Protein AF-A0A9E1FBN4-F1 (afdb_monomer)

Radius of gyration: 45.71 Å; Cα contacts (8 Å, |Δi|>4): 1759; chains: 1; bounding box: 150×82×118 Å

pLDDT: mean 77.73, std 18.01, range [25.03, 98.12]

Foldseek 3Di:
DVVVVVVVVVVVVVVVVVVVVPDDDDDDDDDDDDDDDDQLQVLLVVLLVVLVPDDCVFFAVVLVVQLVVLSVVLDCVVVVPDPPDDDDSVVSNVSSVSSVVSVVSTHGRVDDVLVVLVVLLVVLVPDDPLFFDPQLVVQLVVQSVVLCVVPNSVVVVVCVVVPPDPPCCPPPNVVSSLVSVLSTHGPPKDWAWAADPVFRKIKTDICLWDPNQKDKDKDKDFPPPDDLVPQPAPVSNCQVVFFPGKMKIWMAIAGPVRHGDDTAFKIKMKGAADPVDDLVQKDKAKAFDRRDHDDADDWDADPVRRIIMGMHGGDDCRRGPGRMMIMITRTFAFDDPLPDPDFAKWWWFKFWAAPVANSHGDPCRQFWDRTWMWGDDNQKIKIKTFTDFDQPDPDDTAAWQDKFFAQPDDPPDDTPPPQKDAQAFDADPVLAFDARQVHDCQPFGNHGGMMMGIQDPNQQDPNNFGKMFTDDSVVCVVVVHDSVRGDRPPRIIGIGIGDIDRDGGHVCVVVPHHFHDLSLLNSLLVNLVVDDPQQFDPVLNLQLVLLSVLSVLLSPDPDHDSVNSRVSSVSNVVSVVSTHGDPDFADDQVLLVVLLVVLVVDDCQFFDVVLNVQLVVLSVLSVVQVPPPRGHHVSSVVSSVSNVVSVVSTHTFDQDPDDQQDDDFAKKKFFKFKAALVVPHGDPCRVQWDRIWMWGADPNWIKIKIFGAWDDRSLDIDTWQWKWFFAPPWDADPSRFIDHDIDTWDADDFDADPVRHFDDDPQDDPVRTRGGMTMDTQRCRPPDQWGKMWTADSVSCVSPNPSRIGIITMGTDCSRMDGPVVNDDPDDDHDFFAQWDWDADPPQRKTKTDHTNFDHHPKDKDKDKDLDDDLVVLQCVQCVQWANQKTKIFIFIAHPVGDTDFTSDKMKMWGFAFPPADQVQKWKWAQDPVSHIDTFDFDDDPRTTIGIDRDTGMMMTHRGPYDDDSVVNSVSVVVRPDDDDDDDDDDDDDDPPPVVVVVVPPVPPPPPDDDDDDDDDDDDD

Secondary structure (DSSP, 8-state):
--HHHHHHHHHHHHHHHHHHTT-----------------HHHHHHHHHHHHHT--GGGS-HHHHHHHHHHHHHH--TTGGGSTT----HHHHHHHHHHHHHHHTT---TT--HHHHHHHHHHHHHT--GGGB-HHHHHHHHHHHHHHHHHH-HHHHHHHHTTT--HHHHIIIIIHHHHHHHTT--BTT--EEEEEETTTTEEEEEETTTS-TTPEEEEEEE-TTTS-GGG---HHHHTHHHHEEEEEEEEEEEE-TTSPBPP-SS-EEEEEE--TTS-STT-EEEEEETTTEE---S-EEEETTTTEEEEEE-SSS-TTTSTTEEEEEEEEPPP--GGG-SS-EEEEEEEEEEETTEEEEE-GGGGGEEEEEEEEEETTEEEEEEEE--B-SSTTS-B----EEEPPS--TT----STTEEEEEE-B-TTSPBPPBTTB-TTTT---EEEEEEE--GGGB-TTSSEEEEE--HHHHHTTT--GGG---TT-EEEEEEEEEEEEE-GGGGGGTS----HHHHHHHHHHHHHS-GGGB-HHHHHHHHHHHHHHHHHHHSS---HHHHHHHHHHHHHHHHT--B--SPBPP-HHHHHHHHHHTTS-GGGB-HHHHHHHHHHHHHHHHHHHSTT-BHHHHHHHHHHHHHHHHT--BPP-----TTSPPSEEEEEEEEEE-TTSSSBPGGGGGB-SEEEEEEETTEEEEEEEB--EEETTEEE---EEEEEPTT-EE-TTS-EES-EEEPEEEEE-B-TTSSB---TT--TTSPPEEEEEEE-TTTTSSSEEEEEEE-HHHHHHSTTTTEEEEEEEEEEEEEEE-TT----PPPP-PPPPPEEEE-TTT--EEEE-TTSS-TT-EEEEEEE-SSHHHHHHHHHHTTT-SEEEEEEEEEE-TTS-EE--SS-EEEEEEPPTT--GGGEEEEEEPTTS-EEEE-EEEETTEEEEEESS--EEEEEETT----HHHHHHHHHTTT-------------SHHHHTTTTTSSTTSSSSSS-----------

Solvent-accessible surface area (backbone atoms only — not comparable to full-atom values): 58477 Å² total; per-residue (Å²): 135,72,70,67,60,58,56,53,53,56,63,52,48,63,58,50,59,60,56,67,78,69,72,84,89,88,84,91,84,83,90,82,83,90,87,87,79,82,56,43,60,59,54,24,53,51,51,52,55,56,60,72,66,61,64,64,89,72,27,8,69,70,31,42,53,55,28,49,56,50,49,58,75,64,56,53,78,76,59,64,76,49,101,81,56,84,78,49,66,67,55,27,49,47,47,37,50,51,53,58,54,34,62,71,53,56,40,57,58,88,55,49,71,64,60,54,51,48,52,50,50,52,48,65,73,63,61,63,66,87,55,29,35,73,67,26,43,50,54,23,51,58,51,43,55,53,46,45,72,75,66,29,67,78,55,54,52,62,42,64,78,61,80,64,59,70,62,64,59,50,64,61,47,52,49,52,53,50,59,33,56,55,45,51,40,51,67,84,54,42,83,36,75,46,70,40,89,89,68,55,37,28,40,44,43,30,46,85,38,44,58,85,69,53,42,75,47,78,48,81,36,41,90,89,78,48,73,54,88,79,48,92,27,74,79,66,56,46,38,77,80,53,25,80,43,60,40,39,39,36,32,37,42,22,39,90,85,70,44,78,64,79,62,68,37,56,38,34,38,38,36,60,57,59,87,88,57,58,71,93,59,53,45,80,48,59,34,24,68,91,57,48,85,60,91,78,57,60,74,49,76,40,80,90,79,34,31,37,38,40,36,45,71,51,66,93,49,84,78,40,67,61,39,17,28,43,34,46,30,31,60,58,67,52,51,63,72,82,74,52,92,67,62,16,26,25,44,30,39,45,45,36,13,28,58,93,40,62,91,39,74,27,81,69,32,67,22,49,43,38,74,27,40,34,39,34,56,79,87,50,35,40,38,38,47,36,49,42,71,35,74,88,58,88,96,55,72,36,46,51,38,48,72,37,52,45,72,67,90,65,100,77,81,82,72,61,75,82,51,53,46,64,29,26,46,47,55,46,98,89,62,48,73,30,55,34,75,86,34,47,26,70,87,67,32,32,28,55,34,29,35,38,37,48,56,56,74,73,17,56,45,98,71,48,22,33,37,25,34,40,44,60,43,61,64,40,44,76,67,72,51,53,79,93,71,59,75,48,88,78,37,55,26,19,47,31,38,26,80,75,39,83,75,46,48,58,94,57,36,79,82,76,52,89,65,51,39,74,47,32,40,47,49,56,40,53,41,62,67,69,54,65,68,78,53,30,32,73,65,31,45,48,54,28,52,44,43,34,49,53,42,46,55,46,66,72,33,95,76,70,52,57,67,54,42,46,50,42,43,53,49,38,55,51,29,56,70,57,51,40,72,55,83,66,68,68,40,85,55,68,65,47,56,52,50,50,65,54,59,71,71,60,59,67,87,55,30,34,70,68,33,45,50,52,31,51,53,29,47,52,55,39,48,55,50,68,70,38,90,72,34,38,42,74,60,51,51,55,36,39,52,49,34,50,51,25,62,73,57,53,42,69,47,55,93,56,89,73,51,78,90,71,64,66,70,46,44,29,34,28,38,46,45,32,20,29,58,81,74,76,46,73,26,79,66,35,70,25,41,50,43,70,26,37,38,38,30,56,93,80,43,43,32,42,36,41,38,46,32,48,38,79,55,80,71,40,75,46,51,56,48,48,51,28,36,54,44,86,84,50,47,63,50,100,81,48,46,80,44,69,60,70,45,74,44,48,74,78,44,58,38,59,43,98,88,70,45,75,56,70,58,97,73,48,43,98,88,55,55,34,43,24,30,35,37,44,73,46,72,67,59,73,79,52,75,56,48,58,32,38,37,32,32,40,68,44,28,74,74,33,71,76,52,17,63,43,70,33,27,35,35,66,42,70,73,41,36,43,78,38,86,85,70,70,82,85,73,76,82,72,70,71,67,29,65,57,45,79,48,65,44,85,88,76,57,35,34,40,41,27,56,59,44,21,45,70,76,70,58,41,84,46,76,46,80,52,85,68,55,73,70,39,54,37,46,52,61,54,29,61,90,48,20,41,37,59,49,39,32,40,40,51,30,24,42,84,87,68,48,82,51,78,52,44,39,68,32,39,39,30,41,58,60,58,86,90,61,56,73,92,43,52,48,39,29,39,50,45,98,88,42,50,72,43,81,48,78,61,46,77,56,91,65,23,44,32,32,73,42,61,76,72,51,41,37,33,45,28,31,55,76,34,83,57,50,63,74,54,24,53,54,55,68,68,59,71,82,78,79,92,80,84,85,81,89,82,88,82,94,84,69,80,79,62,62,71,62,61,72,70,68,73,84,78,79,87,86,84,87,84,90,85,85,85,89,87,88,82,91,84,136

Sequence (1021 aa):
MITTKQNWFKRSMAVLLVLIMCLGIVPTSVFAADEQLQNTRDIYLSALNEARNISESDYSKSSYTVFQKRIDEYDRSASMNDDYETLTDYEYSKLTQGIKEAYSLLREPSHTYYQEFAKLIDYCDSINPDNYTDESYTEFSKQYEKLKKRYGLKKADAYVEKDNDVGIYQDLIVNRYYSCLNLLVSKDCKEVIKEDESTGLRLISDSDTISEDTVLTVDKFDSSNWDWQNVQSIYLTNIETVCNQYEYYSFSLLDNEGSRVKFSKSFSVELPVPDYFDIDNLTVSLYKNSCAAGAIGGISVDNEKRVVTVTFPDGSWLYTANGAAILLKNPVSSVDPLTLENDGVYQIQADLTKYTDAAEASMANAALVNEAYLTKNGENIDVYLNFNPIYILADTPAYCGGLWCEKGEIKDGEYFTESKTVFSYYTNEDGSIRDNDIYNGITEINCPKTIKLHLERDSYNDFGGYTLAVSSPTMAAAFDTPFEEMYMDDLLCNLFISKPELIDTIDNADKYLPTYDKSALRYEIDYSKSLDELDYTVESWRNLIDTVDIAQVKYDGDSITTEEITEQIGLVQAARKALVIDDSADGDKAELEKLVAEAEKLNEDDYTKSSYSALQDALTAAKKVLDKEHAKQPRIDTVKEKLQAAIDALVKKPETTLDKDDLSDGKYILSAEMFKIDRSSYSMANNAINHTVWLEVVNGEYYLTVQFKGLAIYNKFGYLSRLSYYNAGYTYSDYGIPQGETTAATVFSTQKDSDGKDVIDQYNDANNLYPELLKIKLVDKASQQYVPLHVFVPIMEAIAEGTGDQDVLMELDWSTLVENKDGKIDKEEQEEQSPAVDITDAATGVKVHADKGVFEEGVKLVVTPIISGADYDLAASALAEVGKKFKLYEIHFEDANGNEVQPNGTVTVSYPIPAGYDAANVVLYRINEDGSKTLIKGAVDGNYYTVITKSFSNYALVEKDSTITDDQNTQNVNNGNSGNSGSPQTGDNRNIMLWFMLALASAGMICVLTFTRKRRVSEGE

Mean predicted aligned error: 20.6 Å

Structure (mmCIF, N/CA/C/O backbone):
data_AF-A0A9E1FBN4-F1
#
_entry.id   AF-A0A9E1FBN4-F1
#
loop_
_atom_site.group_PDB
_atom_site.id
_atom_site.type_symbol
_atom_site.label_atom_id
_atom_site.label_alt_id
_atom_site.label_comp_id
_atom_site.label_asym_id
_atom_site.label_entity_id
_atom_site.label_seq_id
_atom_site.pdbx_PDB_ins_code
_atom_site.Cartn_x
_atom_site.Cartn_y
_atom_site.Cartn_z
_atom_site.occupancy
_atom_site.B_iso_or_equiv
_atom_site.auth_seq_id
_atom_site.auth_comp_id
_atom_site.auth_asym_id
_atom_site.auth_atom_id
_atom_site.pdbx_PDB_model_num
ATOM 1 N N . MET A 1 1 ? 83.472 26.341 -21.588 1.00 40.00 1 MET A N 1
ATOM 2 C CA . MET A 1 1 ? 83.761 25.243 -22.544 1.00 40.00 1 MET A CA 1
ATOM 3 C C . MET A 1 1 ? 83.999 23.866 -21.904 1.00 40.00 1 MET A C 1
ATOM 5 O O . MET A 1 1 ? 84.205 22.921 -22.652 1.00 40.00 1 MET A O 1
ATOM 9 N N . ILE A 1 2 ? 83.898 23.693 -20.574 1.00 31.08 2 ILE A N 1
ATOM 10 C CA . ILE A 1 2 ? 83.968 22.356 -19.933 1.00 31.08 2 ILE A CA 1
ATOM 11 C C . ILE A 1 2 ? 82.591 21.881 -19.409 1.00 31.08 2 ILE A C 1
ATOM 13 O O . ILE A 1 2 ? 82.343 20.685 -19.346 1.00 31.08 2 ILE A O 1
ATOM 17 N N . THR A 1 3 ? 81.625 22.779 -19.188 1.00 35.62 3 THR A N 1
ATOM 18 C CA . THR A 1 3 ? 80.262 22.451 -18.715 1.00 35.62 3 THR A CA 1
ATOM 19 C C . THR A 1 3 ? 79.277 22.002 -19.806 1.00 35.62 3 THR A C 1
ATOM 21 O O . THR A 1 3 ? 78.325 21.287 -19.518 1.00 35.62 3 THR A O 1
ATOM 24 N N . THR A 1 4 ? 79.514 22.327 -21.080 1.00 36.94 4 THR A N 1
ATOM 25 C CA . THR A 1 4 ? 78.590 21.984 -22.183 1.00 36.94 4 THR A CA 1
ATOM 26 C C . THR A 1 4 ? 78.732 20.531 -22.663 1.00 36.94 4 THR A C 1
ATOM 28 O O . THR A 1 4 ? 77.786 19.960 -23.195 1.00 36.94 4 THR A O 1
ATOM 31 N N . LYS A 1 5 ? 79.890 19.890 -22.434 1.00 31.05 5 LYS A N 1
ATOM 32 C CA . LYS A 1 5 ? 80.121 18.483 -22.819 1.00 31.05 5 LYS A CA 1
ATOM 33 C C . LYS A 1 5 ? 79.578 17.469 -21.803 1.00 31.05 5 LYS A C 1
ATOM 35 O O . LYS A 1 5 ? 79.218 16.371 -22.209 1.00 31.05 5 LYS A O 1
ATOM 40 N N . GLN A 1 6 ? 79.463 17.830 -20.521 1.00 29.47 6 GLN A N 1
ATOM 41 C CA . GLN A 1 6 ? 78.899 16.939 -19.493 1.00 29.47 6 GLN A CA 1
ATOM 42 C C . GLN A 1 6 ? 77.369 16.808 -19.587 1.00 29.47 6 GLN A C 1
ATOM 44 O O . GLN A 1 6 ? 76.849 15.713 -19.386 1.00 29.47 6 GLN A O 1
ATOM 49 N N . ASN A 1 7 ? 76.654 17.869 -19.981 1.00 37.09 7 ASN A N 1
ATOM 50 C CA . ASN A 1 7 ? 75.201 17.799 -20.189 1.00 37.09 7 ASN A CA 1
ATOM 51 C C . ASN A 1 7 ? 74.816 17.095 -21.497 1.00 37.09 7 ASN A C 1
ATOM 53 O O . ASN A 1 7 ? 73.801 16.411 -21.529 1.00 37.09 7 ASN A O 1
ATOM 57 N N . TRP A 1 8 ? 75.640 17.174 -22.547 1.00 37.09 8 TRP A N 1
ATOM 58 C CA . TRP A 1 8 ? 75.413 16.398 -23.773 1.00 37.09 8 TRP A CA 1
ATOM 59 C C . TRP A 1 8 ? 75.598 14.888 -23.538 1.00 37.09 8 TRP A C 1
ATOM 61 O O . TRP A 1 8 ? 74.796 14.090 -24.009 1.00 37.09 8 TRP A O 1
ATOM 71 N N . PHE A 1 9 ? 76.578 14.490 -22.714 1.00 30.03 9 PHE A N 1
ATOM 72 C CA . PHE A 1 9 ? 76.788 13.083 -22.348 1.00 30.03 9 PHE A CA 1
ATOM 73 C C . PHE A 1 9 ? 75.665 12.507 -21.467 1.00 30.03 9 PHE A C 1
ATOM 75 O O . PHE A 1 9 ? 75.294 11.355 -21.659 1.00 30.03 9 PHE A O 1
ATOM 82 N N . LYS A 1 10 ? 75.072 13.290 -20.550 1.00 37.47 10 LYS A N 1
ATOM 83 C CA . LYS A 1 10 ? 73.890 12.851 -19.779 1.00 37.47 10 LYS A CA 1
ATOM 84 C C . LYS A 1 10 ? 72.614 12.784 -20.633 1.00 37.47 10 LYS A C 1
ATOM 86 O O . LYS A 1 10 ? 71.846 11.842 -20.478 1.00 37.47 10 LYS A O 1
ATOM 91 N N . ARG A 1 11 ? 72.430 13.724 -21.572 1.00 42.34 11 ARG A N 1
ATOM 92 C CA . ARG A 1 11 ? 71.289 13.766 -22.511 1.00 42.34 11 ARG A CA 1
ATOM 93 C C . ARG A 1 11 ? 71.290 12.606 -23.517 1.00 42.34 11 ARG A C 1
ATOM 95 O O . ARG A 1 11 ? 70.224 12.107 -23.849 1.00 42.34 11 ARG A O 1
ATOM 102 N N . SER A 1 12 ? 72.461 12.135 -23.951 1.00 35.88 12 SER A N 1
ATOM 103 C CA . SER A 1 12 ? 72.562 11.000 -24.884 1.00 35.88 12 SER A CA 1
ATOM 104 C C . SER A 1 12 ? 72.500 9.627 -24.201 1.00 35.88 12 SER A C 1
ATOM 106 O O . SER A 1 12 ? 72.078 8.664 -24.829 1.00 35.88 12 SER A O 1
ATOM 108 N N . MET A 1 13 ? 72.894 9.506 -22.926 1.00 30.92 13 MET A N 1
ATOM 109 C CA . MET A 1 13 ? 72.990 8.205 -22.240 1.00 30.92 13 MET A CA 1
ATOM 110 C C . MET A 1 13 ? 71.640 7.681 -21.719 1.00 30.92 13 MET A C 1
ATOM 112 O O . MET A 1 13 ? 71.440 6.471 -21.713 1.00 30.92 13 MET A O 1
ATOM 116 N N . ALA A 1 14 ? 70.696 8.562 -21.360 1.00 39.25 14 ALA A N 1
ATOM 117 C CA . ALA A 1 14 ? 69.335 8.169 -20.968 1.00 39.25 14 ALA A CA 1
ATOM 118 C C . ALA A 1 14 ? 68.529 7.596 -22.153 1.00 39.25 14 ALA A C 1
ATOM 120 O O . ALA A 1 14 ? 67.847 6.586 -22.016 1.00 39.25 14 ALA A O 1
ATOM 121 N N . VAL A 1 15 ? 68.692 8.175 -23.347 1.00 37.44 15 VAL A N 1
ATOM 122 C CA . VAL A 1 15 ? 68.058 7.692 -24.588 1.00 37.44 15 VAL A CA 1
ATOM 123 C C . VAL A 1 15 ? 68.703 6.385 -25.076 1.00 37.44 15 VAL A C 1
ATOM 125 O O . VAL A 1 15 ? 68.008 5.491 -25.553 1.00 37.44 15 VAL A O 1
ATOM 128 N N . LEU A 1 16 ? 70.023 6.227 -24.904 1.00 31.55 16 LEU A N 1
ATOM 129 C CA . LEU A 1 16 ? 70.750 5.020 -25.318 1.00 31.55 16 LEU A CA 1
ATOM 130 C C . LEU A 1 16 ? 70.475 3.804 -24.410 1.00 31.55 16 LEU A C 1
ATOM 132 O O . LEU A 1 16 ? 70.426 2.682 -24.904 1.00 31.55 16 LEU A O 1
ATOM 136 N N . LEU A 1 17 ? 70.274 4.009 -23.100 1.00 35.00 17 LEU A N 1
ATOM 137 C CA . LEU A 1 17 ? 69.940 2.935 -22.149 1.00 35.00 17 LEU A CA 1
ATOM 138 C C . LEU A 1 17 ? 68.543 2.342 -22.397 1.00 35.00 17 LEU A C 1
ATOM 140 O O . LEU A 1 17 ? 68.365 1.136 -22.253 1.00 35.00 17 LEU A O 1
ATOM 144 N N . VAL A 1 18 ? 67.587 3.156 -22.854 1.00 38.50 18 VAL A N 1
ATOM 145 C CA . VAL A 1 18 ? 66.227 2.708 -23.212 1.00 38.50 18 VAL A CA 1
ATOM 146 C C . VAL A 1 18 ? 66.204 1.958 -24.555 1.00 38.50 18 VAL A C 1
ATOM 148 O O . VAL A 1 18 ? 65.461 0.993 -24.711 1.00 38.50 18 VAL A O 1
ATOM 151 N N . LEU A 1 19 ? 67.070 2.336 -25.502 1.00 32.34 19 LEU A N 1
ATOM 152 C CA . LEU A 1 19 ? 67.219 1.659 -26.799 1.00 32.34 19 LEU A CA 1
ATOM 153 C C . LEU A 1 19 ? 67.850 0.256 -26.692 1.00 32.34 19 LEU A C 1
ATOM 155 O O . LEU A 1 19 ? 67.518 -0.622 -27.484 1.00 32.34 19 LEU A O 1
ATOM 159 N N . ILE A 1 20 ? 68.724 0.017 -25.705 1.00 36.09 20 ILE A N 1
ATOM 160 C CA . ILE A 1 20 ? 69.393 -1.286 -25.503 1.00 36.09 20 ILE A CA 1
ATOM 161 C C . ILE A 1 20 ? 68.454 -2.336 -24.884 1.00 36.09 20 ILE A C 1
ATOM 163 O O . ILE A 1 20 ? 68.635 -3.525 -25.129 1.00 36.09 20 ILE A O 1
ATOM 167 N N . MET A 1 21 ? 67.414 -1.930 -24.149 1.00 37.97 21 MET A N 1
ATOM 168 C CA . MET A 1 21 ? 66.428 -2.864 -23.584 1.00 37.97 21 MET A CA 1
ATOM 169 C C . MET A 1 21 ? 65.420 -3.415 -24.616 1.00 37.97 21 MET A C 1
ATOM 171 O O . MET A 1 21 ? 64.690 -4.343 -24.288 1.00 37.97 21 MET A O 1
ATOM 175 N N . CYS A 1 22 ? 65.385 -2.899 -25.857 1.00 35.03 22 CYS A N 1
ATOM 176 C CA . CYS A 1 22 ? 64.299 -3.175 -26.815 1.00 35.03 22 CYS A CA 1
ATOM 177 C C . CYS A 1 22 ? 64.677 -3.967 -28.094 1.00 35.03 22 CYS A C 1
ATOM 179 O O . CYS A 1 22 ? 63.797 -4.205 -28.915 1.00 35.03 22 CYS A O 1
ATOM 181 N N . LEU A 1 23 ? 65.928 -4.403 -28.314 1.00 27.08 23 LEU A N 1
ATOM 182 C CA . LEU A 1 23 ? 66.337 -5.073 -29.573 1.00 27.08 23 LEU A CA 1
ATOM 183 C C . LEU A 1 23 ? 66.668 -6.586 -29.417 1.00 27.08 23 LEU A C 1
ATOM 185 O O . LEU A 1 23 ? 67.840 -6.930 -29.324 1.00 27.08 23 LEU A O 1
ATOM 189 N N . GLY A 1 24 ? 65.627 -7.449 -29.453 1.00 36.09 24 GLY A N 1
ATOM 190 C CA . GLY A 1 24 ? 65.543 -8.866 -29.939 1.00 36.09 24 GLY A CA 1
ATOM 191 C C . GLY A 1 24 ? 66.442 -9.975 -29.327 1.00 36.09 24 GLY A C 1
ATOM 192 O O . GLY A 1 24 ? 67.641 -9.792 -29.184 1.00 36.09 24 GLY A O 1
ATOM 193 N N . ILE A 1 25 ? 65.985 -11.209 -29.028 1.00 27.86 25 ILE A N 1
ATOM 194 C CA . ILE A 1 25 ? 65.642 -12.324 -29.959 1.00 27.86 25 ILE A CA 1
ATOM 195 C C . ILE A 1 25 ? 65.069 -13.524 -29.139 1.00 27.86 25 ILE A C 1
ATOM 197 O O . ILE A 1 25 ? 65.624 -13.855 -28.093 1.00 27.86 25 ILE A O 1
ATOM 201 N N . VAL A 1 26 ? 64.029 -14.226 -29.627 1.00 33.53 26 VAL A N 1
ATOM 202 C CA . VAL A 1 26 ? 63.443 -15.480 -29.054 1.00 33.53 26 VAL A CA 1
ATOM 203 C C . VAL A 1 26 ? 63.843 -16.700 -29.924 1.00 33.53 26 VAL A C 1
ATOM 205 O O . VAL A 1 26 ? 64.048 -16.512 -31.126 1.00 33.53 26 VAL A O 1
ATOM 208 N N . PRO A 1 27 ? 63.986 -17.941 -29.385 1.00 35.69 27 PRO A N 1
ATOM 209 C CA . PRO A 1 27 ? 62.905 -18.928 -29.578 1.00 35.69 27 PRO A CA 1
ATOM 210 C C . PRO A 1 27 ? 62.631 -19.890 -28.388 1.00 35.69 27 PRO A C 1
ATOM 212 O O . PRO A 1 27 ? 63.539 -20.464 -27.795 1.00 35.69 27 PRO A O 1
ATOM 215 N N . THR A 1 28 ? 61.333 -20.064 -28.105 1.00 36.88 28 THR A N 1
ATOM 216 C CA . THR A 1 28 ? 60.580 -21.209 -27.528 1.00 36.88 28 THR A CA 1
ATOM 217 C C . THR A 1 28 ? 61.313 -22.326 -26.756 1.00 36.88 28 THR A C 1
ATOM 219 O O . THR A 1 28 ? 62.040 -23.101 -27.371 1.00 36.88 28 THR A O 1
ATOM 222 N N . SER A 1 29 ? 60.952 -22.546 -25.476 1.00 28.44 29 SER A N 1
ATOM 223 C CA . SER A 1 29 ? 60.206 -23.738 -24.987 1.00 28.44 29 SER A CA 1
ATOM 224 C C . SER A 1 29 ? 60.313 -23.950 -23.455 1.00 28.44 29 SER A C 1
ATOM 226 O O . SER A 1 29 ? 61.419 -24.037 -22.937 1.00 28.44 29 SER A O 1
ATOM 228 N N . VAL A 1 30 ? 59.153 -24.173 -22.812 1.00 25.03 30 VAL A N 1
ATOM 229 C CA . VAL A 1 30 ? 58.900 -24.892 -21.534 1.00 25.03 30 VAL A CA 1
ATOM 230 C C . VAL A 1 30 ? 59.286 -24.208 -20.201 1.00 25.03 30 VAL A C 1
ATOM 232 O O . VAL A 1 30 ? 60.434 -23.882 -19.935 1.00 25.03 30 VAL A O 1
ATOM 235 N N . PHE A 1 31 ? 58.261 -24.065 -19.351 1.00 33.91 31 PHE A N 1
ATOM 236 C CA . PHE A 1 31 ? 58.204 -23.533 -17.981 1.00 33.91 31 PHE A CA 1
ATOM 237 C C . PHE A 1 31 ? 59.369 -23.892 -17.032 1.00 33.91 31 PHE A C 1
ATOM 239 O O . PHE A 1 31 ? 59.666 -25.073 -16.865 1.00 33.91 31 PHE A O 1
ATOM 246 N N . ALA A 1 32 ? 59.876 -22.893 -16.285 1.00 25.20 32 ALA A N 1
ATOM 247 C CA . ALA A 1 32 ? 60.088 -22.946 -14.825 1.00 25.20 32 ALA A CA 1
ATOM 248 C C . ALA A 1 32 ? 60.476 -21.563 -14.232 1.00 25.20 32 ALA A C 1
ATOM 250 O O . ALA A 1 32 ? 61.416 -20.930 -14.695 1.00 25.20 32 ALA A O 1
ATOM 251 N N . ALA A 1 33 ? 59.702 -21.164 -13.217 1.00 28.00 33 ALA A N 1
ATOM 252 C CA . ALA A 1 33 ? 59.836 -20.158 -12.148 1.00 28.00 33 ALA A CA 1
ATOM 253 C C . ALA A 1 33 ? 61.078 -19.231 -11.998 1.00 28.00 33 ALA A C 1
ATOM 255 O O . ALA A 1 33 ? 62.214 -19.693 -11.987 1.00 28.00 33 ALA A O 1
ATOM 256 N N . ASP A 1 34 ? 60.746 -17.959 -11.705 1.00 30.33 34 ASP A N 1
ATOM 257 C CA . ASP A 1 34 ? 61.416 -16.916 -10.888 1.00 30.33 34 ASP A CA 1
ATOM 258 C C . ASP A 1 34 ? 62.878 -16.509 -11.169 1.00 30.33 34 ASP A C 1
ATOM 260 O O . ASP A 1 34 ? 63.817 -17.221 -10.827 1.00 30.33 34 ASP A O 1
ATOM 264 N N . GLU A 1 35 ? 63.095 -15.295 -11.706 1.00 33.78 35 GLU A N 1
ATOM 265 C CA . GLU A 1 35 ? 63.312 -14.048 -10.928 1.00 33.78 35 GLU A CA 1
ATOM 266 C C . GLU A 1 35 ? 63.755 -12.892 -11.877 1.00 33.78 35 GLU A C 1
ATOM 268 O O . GLU A 1 35 ? 64.627 -13.071 -12.726 1.00 33.78 35 GLU A O 1
ATOM 273 N N . GLN A 1 36 ? 63.168 -11.697 -11.695 1.00 33.53 36 GLN A N 1
ATOM 274 C CA . GLN A 1 36 ? 63.365 -10.406 -12.407 1.00 33.53 36 GLN A CA 1
ATOM 275 C C . GLN A 1 36 ? 62.585 -10.134 -13.713 1.00 33.53 36 GLN A C 1
ATOM 277 O O . GLN A 1 36 ? 63.159 -9.891 -14.773 1.00 33.53 36 GLN A O 1
ATOM 282 N N . LEU A 1 37 ? 61.261 -9.998 -13.596 1.00 35.72 37 LEU A N 1
ATOM 283 C CA . LEU A 1 37 ? 60.488 -9.043 -14.400 1.00 35.72 37 LEU A CA 1
ATOM 284 C C . LEU A 1 37 ? 60.196 -7.829 -13.511 1.00 35.72 37 LEU A C 1
ATOM 286 O O . LEU A 1 37 ? 59.534 -7.943 -12.484 1.00 35.72 37 LEU A O 1
ATOM 290 N N . GLN A 1 38 ? 60.758 -6.676 -13.858 1.00 49.59 38 GLN A N 1
ATOM 291 C CA . GLN A 1 38 ? 60.494 -5.409 -13.177 1.00 49.59 38 GLN A CA 1
ATOM 292 C C . GLN A 1 38 ? 59.001 -5.076 -13.357 1.00 49.59 38 GLN A C 1
ATOM 294 O O . GLN A 1 38 ? 58.538 -5.008 -14.493 1.00 49.59 38 GLN A O 1
ATOM 299 N N . ASN A 1 39 ? 58.247 -4.924 -12.264 1.00 68.12 39 ASN A N 1
ATOM 300 C CA . ASN A 1 39 ? 56.804 -4.680 -12.314 1.00 68.12 39 ASN A CA 1
ATOM 301 C C . ASN A 1 39 ? 56.515 -3.404 -13.134 1.00 68.12 39 ASN A C 1
ATOM 303 O O . ASN A 1 39 ? 57.080 -2.341 -12.873 1.00 68.12 39 ASN A O 1
ATOM 307 N N . THR A 1 40 ? 55.650 -3.503 -14.140 1.00 68.06 40 THR A N 1
ATOM 308 C CA . THR A 1 40 ? 55.196 -2.429 -15.047 1.00 68.06 40 THR A CA 1
ATOM 309 C C . THR A 1 40 ? 54.689 -1.195 -14.295 1.00 68.06 40 THR A C 1
ATOM 311 O O . THR A 1 40 ? 54.919 -0.065 -14.735 1.00 68.06 40 THR A O 1
ATOM 314 N N . ARG A 1 41 ? 54.107 -1.393 -13.106 1.00 77.12 41 ARG A N 1
ATOM 315 C CA . ARG A 1 41 ? 53.746 -0.329 -12.159 1.00 77.12 41 ARG A CA 1
ATOM 316 C C . ARG A 1 41 ? 54.955 0.469 -11.670 1.00 77.12 41 ARG A C 1
ATOM 318 O O . ARG A 1 41 ? 54.905 1.697 -11.645 1.00 77.12 41 ARG A O 1
ATOM 325 N N . ASP A 1 42 ? 56.041 -0.202 -11.298 1.00 75.94 42 ASP A N 1
ATOM 326 C CA . ASP A 1 42 ? 57.250 0.451 -10.779 1.00 75.94 42 ASP A CA 1
ATOM 327 C C . ASP A 1 42 ? 57.942 1.275 -11.870 1.00 75.94 42 ASP A C 1
ATOM 329 O O . ASP A 1 42 ? 58.470 2.356 -11.605 1.00 75.94 42 ASP A O 1
ATOM 333 N N . ILE A 1 43 ? 57.885 0.799 -13.117 1.00 76.25 43 ILE A N 1
ATOM 334 C CA . ILE A 1 43 ? 58.390 1.524 -14.289 1.00 76.25 43 ILE A CA 1
ATOM 335 C C . ILE A 1 43 ? 57.581 2.811 -14.510 1.00 76.25 43 ILE A C 1
ATOM 337 O O . ILE A 1 43 ? 58.173 3.880 -14.684 1.00 76.25 43 ILE A O 1
ATOM 341 N N . TYR A 1 44 ? 56.248 2.730 -14.450 1.00 82.94 44 TYR A N 1
ATOM 342 C CA . TYR A 1 44 ? 55.362 3.895 -14.527 1.00 82.94 44 TYR A CA 1
ATOM 343 C C . TYR A 1 44 ? 55.643 4.904 -13.406 1.00 82.94 44 TYR A C 1
ATOM 345 O O . TYR A 1 44 ? 55.883 6.080 -13.686 1.00 82.94 44 TYR A O 1
ATOM 353 N N . LEU A 1 45 ? 55.676 4.453 -12.148 1.00 81.75 45 LEU A N 1
ATOM 354 C CA . LEU A 1 45 ? 55.908 5.322 -10.989 1.00 81.75 45 LEU A CA 1
ATOM 355 C C . LEU A 1 45 ? 57.289 5.989 -11.046 1.00 81.75 45 LEU A C 1
ATOM 357 O O . LEU A 1 45 ? 57.426 7.163 -10.698 1.00 81.75 45 LEU A O 1
ATOM 361 N N . SER A 1 46 ? 58.308 5.270 -11.528 1.00 81.31 46 SER A N 1
ATOM 362 C CA . SER A 1 46 ? 59.641 5.829 -11.758 1.00 81.31 46 SER A CA 1
ATOM 363 C C . SER A 1 46 ? 59.621 6.913 -12.837 1.00 81.31 46 SER A C 1
ATOM 365 O O . SER A 1 46 ? 60.193 7.983 -12.629 1.00 81.31 46 SER A O 1
ATOM 367 N N . ALA A 1 47 ? 58.951 6.669 -13.967 1.00 80.81 47 ALA A N 1
ATOM 368 C CA . ALA A 1 47 ? 58.831 7.643 -15.050 1.00 80.81 47 ALA A CA 1
ATOM 369 C C . ALA A 1 47 ? 58.047 8.895 -14.617 1.00 80.81 47 ALA A C 1
ATOM 371 O O . ALA A 1 47 ? 58.448 10.014 -14.935 1.00 80.81 47 ALA A O 1
ATOM 372 N N . LEU A 1 48 ? 56.968 8.728 -13.845 1.00 84.00 48 LEU A N 1
ATOM 373 C CA . LEU A 1 48 ? 56.164 9.835 -13.322 1.00 84.00 48 LEU A CA 1
ATOM 374 C C . LEU A 1 48 ? 56.962 10.694 -12.333 1.00 84.00 48 LEU A C 1
ATOM 376 O O . LEU A 1 48 ? 56.937 11.924 -12.405 1.00 84.00 48 LEU A O 1
ATOM 380 N N . ASN A 1 49 ? 57.713 10.059 -11.431 1.00 83.50 49 ASN A N 1
ATOM 381 C CA . ASN A 1 49 ? 58.577 10.778 -10.498 1.00 83.50 49 ASN A CA 1
ATOM 382 C C . ASN A 1 49 ? 59.721 11.509 -11.204 1.00 83.50 49 ASN A C 1
ATOM 384 O O . ASN A 1 49 ? 60.079 12.613 -10.797 1.00 83.50 49 ASN A O 1
ATOM 388 N N . GLU A 1 50 ? 60.301 10.935 -12.258 1.00 84.44 50 GLU A N 1
ATOM 389 C CA . GLU A 1 50 ? 61.298 11.640 -13.065 1.00 84.44 50 GLU A CA 1
ATOM 390 C C . GLU A 1 50 ? 60.682 12.868 -13.755 1.00 84.44 50 GLU A C 1
ATOM 392 O O . GLU A 1 50 ? 61.296 13.937 -13.771 1.00 84.44 50 GLU A O 1
ATOM 397 N N . ALA A 1 51 ? 59.445 12.750 -14.251 1.00 84.50 51 ALA A N 1
ATOM 398 C CA . ALA A 1 51 ? 58.738 13.825 -14.945 1.00 84.50 51 ALA A CA 1
ATOM 399 C C . ALA A 1 51 ? 58.386 14.996 -14.020 1.00 84.50 51 ALA A C 1
ATOM 401 O O . ALA A 1 51 ? 58.609 16.154 -14.377 1.00 84.50 51 ALA A O 1
ATOM 402 N N . ARG A 1 52 ? 57.922 14.703 -12.800 1.00 84.12 52 ARG A N 1
ATOM 403 C CA . ARG A 1 52 ? 57.617 15.706 -11.762 1.00 84.12 52 ARG A CA 1
ATOM 404 C C . ARG A 1 52 ? 58.843 16.494 -11.286 1.00 84.12 52 ARG A C 1
ATOM 406 O O . ARG A 1 52 ? 58.694 17.596 -10.771 1.00 84.12 52 ARG A O 1
ATOM 413 N N . ASN A 1 53 ? 60.048 15.946 -11.449 1.00 83.56 53 ASN A N 1
ATOM 414 C CA . ASN A 1 53 ? 61.297 16.565 -10.992 1.00 83.56 53 ASN A CA 1
ATOM 415 C C . ASN A 1 53 ? 61.982 17.454 -12.047 1.00 83.56 53 ASN A C 1
ATOM 417 O O . ASN A 1 53 ? 63.084 17.957 -11.809 1.00 83.56 53 ASN A O 1
ATOM 421 N N . ILE A 1 54 ? 61.368 17.656 -13.214 1.00 85.19 54 ILE A N 1
ATOM 422 C CA . ILE A 1 54 ? 61.896 18.568 -14.232 1.00 85.19 54 ILE A CA 1
ATOM 423 C C . ILE A 1 54 ? 61.718 20.024 -13.783 1.00 85.19 54 ILE A C 1
ATOM 425 O O . ILE A 1 54 ? 60.650 20.411 -13.328 1.00 85.19 54 ILE A O 1
ATOM 429 N N . SER A 1 55 ? 62.755 20.850 -13.956 1.00 80.56 55 SER A N 1
ATOM 430 C CA . SER A 1 55 ? 62.699 22.283 -13.643 1.00 80.56 55 SER A CA 1
ATOM 431 C C . SER A 1 55 ? 62.123 23.102 -14.801 1.00 80.56 55 SER A C 1
ATOM 433 O O . SER A 1 55 ? 62.643 23.043 -15.918 1.00 80.56 55 SER A O 1
ATOM 435 N N . GLU A 1 56 ? 61.127 23.947 -14.513 1.00 81.62 56 GLU A N 1
ATOM 436 C CA . GLU A 1 56 ? 60.557 24.924 -15.459 1.00 81.62 56 GLU A CA 1
ATOM 437 C C . GLU A 1 56 ? 61.632 25.799 -16.118 1.00 81.62 56 GLU A C 1
ATOM 439 O O . GLU A 1 56 ? 61.573 26.077 -17.313 1.00 81.62 56 GLU A O 1
ATOM 444 N N . SER A 1 57 ? 62.655 26.195 -15.353 1.00 81.00 57 SER A N 1
ATOM 445 C CA . SER A 1 57 ? 63.705 27.127 -15.789 1.00 81.00 57 SER A CA 1
ATOM 446 C C . SER A 1 57 ? 64.520 26.661 -16.998 1.00 81.00 57 SER A C 1
ATOM 448 O O . SER A 1 57 ? 65.195 27.474 -17.630 1.00 81.00 57 SER A O 1
ATOM 450 N N . ASP A 1 58 ? 64.509 25.359 -17.285 1.00 81.06 58 ASP A N 1
ATOM 451 C CA . ASP A 1 58 ? 65.317 24.748 -18.341 1.00 81.06 58 ASP A CA 1
ATOM 452 C C . ASP A 1 58 ? 64.604 24.730 -19.704 1.00 81.06 58 ASP A C 1
ATOM 454 O O . ASP A 1 58 ? 65.231 24.397 -20.717 1.00 81.06 58 ASP A O 1
ATOM 458 N N . TYR A 1 59 ? 63.325 25.123 -19.748 1.00 81.81 59 TYR A N 1
ATOM 459 C CA . TYR A 1 59 ? 62.459 25.033 -20.925 1.00 81.81 59 TYR A CA 1
ATOM 460 C C . TYR A 1 59 ? 61.640 26.311 -21.133 1.00 81.81 59 TYR A C 1
ATOM 462 O O . TYR A 1 59 ? 61.617 27.207 -20.290 1.00 81.81 59 TYR A O 1
ATOM 470 N N . SER A 1 60 ? 60.983 26.445 -22.289 1.00 77.50 60 SER A N 1
ATOM 471 C CA . SER A 1 60 ? 60.082 27.583 -22.494 1.00 77.50 60 SER A CA 1
ATOM 472 C C . SER A 1 60 ? 58.811 27.437 -21.656 1.00 77.50 60 SER A C 1
ATOM 474 O O . SER A 1 60 ? 58.216 26.358 -21.634 1.00 77.50 60 SER A O 1
ATOM 476 N N . LYS A 1 61 ? 58.359 28.538 -21.032 1.00 74.81 61 LYS A N 1
ATOM 477 C CA . LYS A 1 61 ? 57.167 28.594 -20.160 1.00 74.81 61 LYS A CA 1
ATOM 478 C C . LYS A 1 61 ? 55.967 27.869 -20.783 1.00 74.81 61 LYS A C 1
ATOM 480 O O . LYS A 1 61 ? 55.383 27.000 -20.158 1.00 74.81 61 LYS A O 1
ATOM 485 N N . SER A 1 62 ? 55.669 28.134 -22.058 1.00 65.50 62 SER A N 1
ATOM 486 C CA . SER A 1 62 ? 54.541 27.513 -22.767 1.00 65.50 62 SER A CA 1
ATOM 487 C C . SER A 1 62 ? 54.702 26.006 -23.000 1.00 65.50 62 SER A C 1
ATOM 489 O O . SER A 1 62 ? 53.748 25.259 -22.808 1.00 65.50 62 SER A O 1
ATOM 491 N N . SER A 1 63 ? 55.892 25.535 -23.400 1.00 68.69 63 SER A N 1
ATOM 492 C CA . SER A 1 63 ? 56.126 24.094 -23.602 1.00 68.69 63 SER A CA 1
ATOM 493 C C . SER A 1 63 ? 56.108 23.325 -22.281 1.00 68.69 63 SER A C 1
ATOM 495 O O . SER A 1 63 ? 55.610 22.203 -22.225 1.00 68.69 63 SER A O 1
ATOM 497 N N . TYR A 1 64 ? 56.585 23.963 -21.210 1.00 79.56 64 TYR A N 1
ATOM 498 C CA . TYR A 1 64 ? 56.565 23.414 -19.866 1.00 79.56 64 TYR A CA 1
ATOM 499 C C . TYR A 1 64 ? 55.145 23.357 -19.283 1.00 79.56 64 TYR A C 1
ATOM 501 O O . TYR A 1 64 ? 54.777 22.337 -18.713 1.00 79.56 64 TYR A O 1
ATOM 509 N N . THR A 1 65 ? 54.303 24.375 -19.501 1.00 76.00 65 THR A N 1
ATOM 510 C CA . THR A 1 65 ? 52.884 24.344 -19.093 1.00 76.00 65 THR A CA 1
ATOM 511 C C . THR A 1 65 ? 52.118 23.195 -19.758 1.00 76.00 65 THR A C 1
ATOM 513 O O . THR A 1 65 ? 51.376 22.480 -19.089 1.00 76.00 65 THR A O 1
ATOM 516 N N . VAL A 1 66 ? 52.316 22.972 -21.063 1.00 67.38 66 VAL A N 1
ATOM 517 C CA . VAL A 1 66 ? 51.681 21.849 -21.781 1.00 67.38 66 VAL A CA 1
ATOM 518 C C . VAL A 1 66 ? 52.216 20.506 -21.287 1.00 67.38 66 VAL A C 1
ATOM 520 O O . VAL A 1 66 ? 51.441 19.570 -21.100 1.00 67.38 66 VAL A O 1
ATOM 523 N N . PHE A 1 67 ? 53.527 20.413 -21.048 1.00 78.56 67 PHE A N 1
ATOM 524 C CA . PHE A 1 67 ? 54.147 19.237 -20.446 1.00 78.56 67 PHE A CA 1
ATOM 525 C C . PHE A 1 67 ? 53.529 18.920 -19.078 1.00 78.56 67 PHE A C 1
ATOM 527 O O . PHE A 1 67 ? 53.067 17.801 -18.886 1.00 78.56 67 PHE A O 1
ATOM 534 N N . GLN A 1 68 ? 53.440 19.896 -18.169 1.00 81.12 68 GLN A N 1
ATOM 535 C CA . GLN A 1 68 ? 52.861 19.701 -16.836 1.00 81.12 68 GLN A CA 1
ATOM 536 C C . GLN A 1 68 ? 51.407 19.241 -16.896 1.00 81.12 68 GLN A C 1
ATOM 538 O O . GLN A 1 68 ? 51.077 18.240 -16.274 1.00 81.12 68 GLN A O 1
ATOM 543 N N . LYS A 1 69 ? 50.574 19.873 -17.732 1.00 75.06 69 LYS A N 1
ATOM 544 C CA . LYS A 1 69 ? 49.178 19.451 -17.913 1.00 75.06 69 LYS A CA 1
ATOM 545 C C . LYS A 1 69 ? 49.063 17.980 -18.340 1.00 75.06 69 LYS A C 1
ATOM 547 O O . LYS A 1 69 ? 48.202 17.263 -17.847 1.00 75.06 69 LYS A O 1
ATOM 552 N N . ARG A 1 70 ? 49.946 17.509 -19.231 1.00 70.56 70 ARG A N 1
ATOM 553 C CA . ARG A 1 70 ? 50.001 16.090 -19.631 1.00 70.56 70 ARG A CA 1
ATOM 554 C C . ARG A 1 70 ? 50.470 15.183 -18.499 1.00 70.56 70 ARG A C 1
ATOM 556 O O . ARG A 1 70 ? 49.968 14.075 -18.379 1.00 70.56 70 ARG A O 1
ATOM 563 N N . ILE A 1 71 ? 51.425 15.625 -17.685 1.00 82.50 71 ILE A N 1
ATOM 564 C CA . ILE A 1 71 ? 51.869 14.857 -16.518 1.00 82.50 71 ILE A CA 1
ATOM 565 C C . ILE A 1 71 ? 50.741 14.728 -15.489 1.00 82.50 71 ILE A C 1
ATOM 567 O O . ILE A 1 71 ? 50.545 13.628 -14.984 1.00 82.50 71 ILE A O 1
ATOM 571 N N . ASP A 1 72 ? 49.958 15.784 -15.262 1.00 75.94 72 ASP A N 1
ATOM 572 C CA . ASP A 1 72 ? 48.789 15.754 -14.375 1.00 75.94 72 ASP A CA 1
ATOM 573 C C . ASP A 1 72 ? 47.701 14.789 -14.892 1.00 75.94 72 ASP A C 1
ATOM 575 O O . ASP A 1 72 ? 47.112 14.047 -14.115 1.00 75.94 72 ASP A O 1
ATOM 579 N N . GLU A 1 73 ? 47.473 14.718 -16.212 1.00 69.56 73 GLU A N 1
ATOM 580 C CA . GLU A 1 73 ? 46.548 13.747 -16.839 1.00 69.56 73 GLU A CA 1
ATOM 581 C C . GLU A 1 73 ? 46.978 12.278 -16.633 1.00 69.56 73 GLU A C 1
ATOM 583 O O . GLU A 1 73 ? 46.138 11.374 -16.585 1.00 69.56 73 GLU A O 1
ATOM 588 N N . TYR A 1 74 ? 48.286 12.024 -16.536 1.00 74.31 74 TYR A N 1
ATOM 589 C CA . TYR A 1 74 ? 48.857 10.683 -16.363 1.00 74.31 74 TYR A CA 1
ATOM 590 C C . TYR A 1 74 ? 49.187 10.346 -14.908 1.00 74.31 74 TYR A C 1
ATOM 592 O O . TYR A 1 74 ? 49.646 9.237 -14.625 1.00 74.31 74 TYR A O 1
ATOM 600 N N . ASP A 1 75 ? 48.957 11.272 -13.986 1.00 79.12 75 ASP A N 1
ATOM 601 C CA . ASP A 1 75 ? 49.141 11.091 -12.560 1.00 79.12 75 ASP A CA 1
ATOM 602 C C . ASP A 1 75 ? 47.895 10.463 -11.930 1.00 79.12 75 ASP A C 1
ATOM 604 O O . ASP A 1 75 ? 46.891 11.120 -11.668 1.00 79.12 75 ASP A O 1
ATOM 608 N N . ARG A 1 76 ? 47.965 9.156 -11.670 1.00 69.06 76 ARG A N 1
ATOM 609 C CA . ARG A 1 76 ? 46.883 8.389 -11.039 1.00 69.06 76 ARG A CA 1
ATOM 610 C C . ARG A 1 76 ? 47.085 8.202 -9.540 1.00 69.06 76 ARG A C 1
ATOM 612 O O . ARG A 1 76 ? 46.352 7.454 -8.909 1.00 69.06 76 ARG A O 1
ATOM 619 N N . SER A 1 77 ? 48.054 8.889 -8.933 1.00 64.56 77 SER A N 1
ATOM 620 C CA . SER A 1 77 ? 48.438 8.622 -7.540 1.00 64.56 77 SER A CA 1
ATOM 621 C C . SER A 1 77 ? 47.315 8.830 -6.511 1.00 64.56 77 SER A C 1
ATOM 623 O O . SER A 1 77 ? 47.370 8.213 -5.451 1.00 64.56 77 SER A O 1
ATOM 625 N N . ALA A 1 78 ? 46.284 9.624 -6.829 1.00 53.06 78 ALA A N 1
ATOM 626 C CA . ALA A 1 78 ? 45.087 9.782 -6.000 1.00 53.06 78 ALA A CA 1
ATOM 627 C C . ALA A 1 78 ? 44.051 8.651 -6.171 1.00 53.06 78 ALA A C 1
ATOM 629 O O . ALA A 1 78 ? 43.422 8.281 -5.188 1.00 53.06 78 ALA A O 1
ATOM 630 N N . SER A 1 79 ? 43.901 8.075 -7.373 1.00 53.09 79 SER A N 1
ATOM 631 C CA . SER A 1 79 ? 42.927 7.005 -7.663 1.00 53.09 79 SER A CA 1
ATOM 632 C C . SER A 1 79 ? 43.449 5.597 -7.351 1.00 53.09 79 SER A C 1
ATOM 634 O O . SER A 1 79 ? 42.689 4.642 -7.323 1.00 53.09 79 SER A O 1
ATOM 636 N N . MET A 1 80 ? 44.751 5.456 -7.088 1.00 50.44 80 MET A N 1
ATOM 637 C CA . MET A 1 80 ? 45.398 4.179 -6.750 1.00 50.44 80 MET A CA 1
ATOM 638 C C . MET A 1 80 ? 45.300 3.788 -5.262 1.00 50.44 80 MET A C 1
ATOM 640 O O . MET A 1 80 ? 45.833 2.743 -4.888 1.00 50.44 80 MET A O 1
ATOM 644 N N . ASN A 1 81 ? 44.706 4.638 -4.414 1.00 46.41 81 ASN A N 1
ATOM 645 C CA . ASN A 1 81 ? 44.519 4.399 -2.974 1.00 46.41 81 ASN A CA 1
ATOM 646 C C . ASN A 1 81 ? 43.091 3.961 -2.604 1.00 46.41 81 ASN A C 1
ATOM 648 O O . ASN A 1 81 ? 42.879 3.589 -1.452 1.00 46.41 81 ASN A O 1
ATOM 652 N N . ASP A 1 82 ? 42.153 3.987 -3.553 1.00 39.66 82 ASP A N 1
ATOM 653 C CA . ASP A 1 82 ? 40.808 3.443 -3.379 1.00 39.66 82 ASP A CA 1
ATOM 654 C C . ASP A 1 82 ? 40.773 2.032 -3.985 1.00 39.66 82 ASP A C 1
ATOM 656 O O . ASP A 1 82 ? 41.211 1.827 -5.118 1.00 39.66 82 ASP A O 1
ATOM 660 N N . ASP A 1 83 ? 40.276 1.051 -3.227 1.00 39.34 83 ASP A N 1
ATOM 661 C CA . ASP A 1 83 ? 40.343 -0.402 -3.494 1.00 39.34 83 ASP A CA 1
ATOM 662 C C . ASP A 1 83 ? 39.655 -0.887 -4.801 1.00 39.34 83 ASP A C 1
ATOM 664 O O . ASP A 1 83 ? 39.534 -2.091 -5.028 1.00 39.34 83 ASP A O 1
ATOM 668 N N . TYR A 1 84 ? 39.223 0.013 -5.691 1.00 34.69 84 TYR A N 1
ATOM 669 C CA . TYR A 1 84 ? 38.386 -0.298 -6.85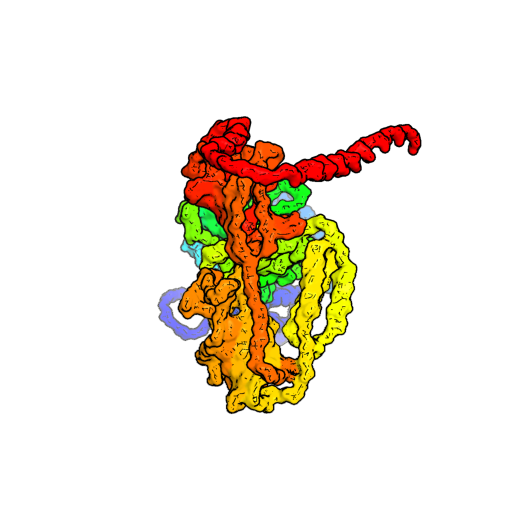6 1.00 34.69 84 TYR A CA 1
ATOM 670 C C . TYR A 1 84 ? 39.073 -0.216 -8.234 1.00 34.69 84 TYR A C 1
ATOM 672 O O . TYR A 1 84 ? 38.524 -0.756 -9.191 1.00 34.69 84 TYR A O 1
ATOM 680 N N . GLU A 1 85 ? 40.274 0.359 -8.380 1.00 47.34 85 GLU A N 1
ATOM 681 C CA . GLU A 1 85 ? 40.974 0.417 -9.683 1.00 47.34 85 GLU A CA 1
ATOM 682 C C . GLU A 1 85 ? 42.377 -0.209 -9.621 1.00 47.34 85 GLU A C 1
ATOM 684 O O . GLU A 1 85 ? 43.399 0.467 -9.469 1.00 47.34 85 GLU A O 1
ATOM 689 N N . THR A 1 86 ? 42.463 -1.531 -9.794 1.00 55.44 86 THR A N 1
ATOM 690 C CA . THR A 1 86 ? 43.754 -2.172 -10.091 1.00 55.44 86 THR A CA 1
ATOM 691 C C . THR A 1 86 ? 44.048 -2.066 -11.588 1.00 55.44 86 THR A C 1
ATOM 693 O O . THR A 1 86 ? 43.494 -2.799 -12.399 1.00 55.44 86 THR A O 1
ATOM 696 N N . LEU A 1 87 ? 44.924 -1.126 -11.963 1.00 58.56 87 LEU A N 1
ATOM 697 C CA . LEU A 1 87 ? 45.378 -0.978 -13.351 1.00 58.56 87 LEU A CA 1
ATOM 698 C C . LEU A 1 87 ? 46.144 -2.225 -13.819 1.00 58.56 87 LEU A C 1
ATOM 700 O O . LEU A 1 87 ? 46.965 -2.785 -13.088 1.00 58.56 87 LEU A O 1
ATOM 704 N N . THR A 1 88 ? 45.912 -2.619 -15.065 1.00 60.62 88 THR A N 1
ATOM 705 C CA . THR A 1 88 ? 46.577 -3.737 -15.741 1.00 60.62 88 THR A CA 1
ATOM 706 C C . THR A 1 88 ? 47.996 -3.376 -16.203 1.00 60.62 88 THR A C 1
ATOM 708 O O . THR A 1 88 ? 48.349 -2.208 -16.393 1.00 60.62 88 THR A O 1
ATOM 711 N N . ASP A 1 89 ? 48.828 -4.384 -16.479 1.00 56.44 89 ASP A N 1
ATOM 712 C CA . ASP A 1 89 ? 50.189 -4.186 -17.013 1.00 56.44 89 ASP A CA 1
ATOM 713 C C . ASP A 1 89 ? 50.211 -3.443 -18.357 1.00 56.44 89 ASP A C 1
ATOM 715 O O . ASP A 1 89 ? 51.136 -2.672 -18.653 1.00 56.44 89 ASP A O 1
ATOM 719 N N . TYR A 1 90 ? 49.166 -3.636 -19.164 1.00 50.41 90 TYR A N 1
ATOM 720 C CA . TYR A 1 90 ? 48.968 -2.914 -20.415 1.00 50.41 90 TYR A CA 1
ATOM 721 C C . TYR A 1 90 ? 48.714 -1.422 -20.167 1.00 50.41 90 TYR A C 1
ATOM 723 O O . TYR A 1 90 ? 49.338 -0.572 -20.809 1.00 50.41 90 TYR A O 1
ATOM 731 N N . GLU A 1 91 ? 47.865 -1.085 -19.198 1.00 54.41 91 GLU A N 1
ATOM 732 C CA . GLU A 1 91 ? 47.562 0.301 -18.833 1.00 54.41 91 GLU A CA 1
ATOM 733 C C . GLU A 1 91 ? 48.775 1.010 -18.228 1.00 54.41 91 GLU A C 1
ATOM 735 O O . GLU A 1 91 ? 49.089 2.133 -18.628 1.00 54.41 91 GLU A O 1
ATOM 740 N N . TYR A 1 92 ? 49.545 0.340 -17.367 1.00 66.56 92 TYR A N 1
ATOM 741 C CA . TYR A 1 92 ? 50.813 0.885 -16.867 1.00 66.56 92 TYR A CA 1
ATOM 742 C C . TYR A 1 92 ? 51.826 1.146 -17.982 1.00 66.56 92 TYR A C 1
ATOM 744 O O . TYR A 1 92 ? 52.508 2.178 -17.989 1.00 66.56 92 TYR A O 1
ATOM 752 N N . SER A 1 93 ? 51.908 0.248 -18.963 1.00 61.56 93 SER A N 1
ATOM 753 C CA . SER A 1 93 ? 52.771 0.430 -20.133 1.00 61.56 93 SER A CA 1
ATOM 754 C C . SER A 1 93 ? 52.329 1.632 -20.976 1.00 61.56 93 SER A C 1
ATOM 756 O O . SER A 1 93 ? 53.171 2.409 -21.436 1.00 61.56 93 SER A O 1
ATOM 758 N N . LYS A 1 94 ? 51.014 1.848 -21.116 1.00 58.38 94 LYS A N 1
ATOM 759 C CA . LYS A 1 94 ? 50.435 3.011 -21.807 1.00 58.38 94 LYS A CA 1
ATOM 760 C C . LYS A 1 94 ? 50.686 4.321 -21.073 1.00 58.38 94 LYS A C 1
ATOM 762 O O . LYS A 1 94 ? 51.122 5.277 -21.709 1.00 58.38 94 LYS A O 1
ATOM 767 N N . LEU A 1 95 ? 50.481 4.365 -19.759 1.00 67.06 95 LEU A N 1
ATOM 768 C CA . LEU A 1 95 ? 50.773 5.546 -18.943 1.00 67.06 95 LEU A CA 1
ATOM 769 C C . LEU A 1 95 ? 52.263 5.909 -19.012 1.00 67.06 95 LEU A C 1
ATOM 771 O O . LEU A 1 95 ? 52.622 7.064 -19.235 1.00 67.06 95 LEU A O 1
ATOM 775 N N . THR A 1 96 ? 53.140 4.906 -18.932 1.00 74.69 96 THR A N 1
ATOM 776 C CA . THR A 1 96 ? 54.591 5.085 -19.103 1.00 74.69 96 THR A CA 1
ATOM 777 C C . THR A 1 96 ? 54.935 5.651 -20.483 1.00 74.69 96 THR A C 1
ATOM 779 O O . THR A 1 96 ? 55.796 6.525 -20.609 1.00 74.69 96 THR A O 1
ATOM 782 N N . GLN A 1 97 ? 54.277 5.168 -21.539 1.00 63.84 97 GLN A N 1
ATOM 783 C CA . GLN A 1 97 ? 54.467 5.676 -22.896 1.00 63.84 97 GLN A CA 1
ATOM 784 C C . GLN A 1 97 ? 53.950 7.117 -23.048 1.00 63.84 97 GLN A C 1
ATOM 786 O O . GLN A 1 97 ? 54.653 7.943 -23.626 1.00 63.84 97 GLN A O 1
ATOM 791 N N . GLY A 1 98 ? 52.795 7.448 -22.466 1.00 58.84 98 GLY A N 1
ATOM 792 C CA . GLY A 1 98 ? 52.242 8.807 -22.449 1.00 58.84 98 GLY A CA 1
ATOM 793 C C . GLY A 1 98 ? 53.170 9.816 -21.766 1.00 58.84 98 GLY A C 1
ATOM 794 O O . GLY A 1 98 ? 53.396 10.907 -22.291 1.00 58.84 98 GLY A O 1
ATOM 795 N N . ILE A 1 99 ? 53.807 9.423 -20.659 1.00 73.81 99 ILE A N 1
ATOM 796 C CA . ILE A 1 99 ? 54.829 10.238 -19.987 1.00 73.81 99 ILE A CA 1
ATOM 797 C C . ILE A 1 99 ? 56.036 10.467 -20.911 1.00 73.81 99 ILE A C 1
ATOM 799 O O . ILE A 1 99 ? 56.476 11.606 -21.072 1.00 73.81 99 ILE A O 1
ATOM 803 N N . LYS A 1 100 ? 56.545 9.423 -21.586 1.00 71.56 100 LYS A N 1
ATOM 804 C CA . LYS A 1 100 ? 57.644 9.548 -22.571 1.00 71.56 100 LYS A CA 1
ATOM 805 C C . LYS A 1 100 ? 57.290 10.496 -23.718 1.00 71.56 100 LYS A C 1
ATOM 807 O O . LYS A 1 100 ? 58.138 11.264 -24.169 1.00 71.56 100 LYS A O 1
ATOM 812 N N . GLU A 1 101 ? 56.046 10.467 -24.182 1.00 58.47 101 GLU A N 1
ATOM 813 C CA . GLU A 1 101 ? 55.561 11.391 -25.206 1.00 58.47 101 GLU A CA 1
ATOM 814 C C . GLU A 1 101 ? 55.482 12.829 -24.688 1.00 58.47 101 GLU A C 1
ATOM 816 O O . GLU A 1 101 ? 55.879 13.746 -25.409 1.00 58.47 101 GLU A O 1
ATOM 821 N N . ALA A 1 102 ? 55.067 13.046 -23.437 1.00 65.19 102 ALA A N 1
ATOM 822 C CA . ALA A 1 102 ? 55.051 14.375 -22.831 1.00 65.19 102 ALA A CA 1
ATOM 823 C C . ALA A 1 102 ? 56.451 15.014 -22.842 1.00 65.19 102 ALA A C 1
ATOM 825 O O . ALA A 1 102 ? 56.591 16.168 -23.251 1.00 65.19 102 ALA A O 1
ATOM 826 N N . TYR A 1 103 ? 57.510 14.262 -22.515 1.00 72.62 103 TYR A N 1
ATOM 827 C CA . TYR A 1 103 ? 58.894 14.758 -22.597 1.00 72.62 103 TYR A CA 1
ATOM 828 C C . TYR A 1 103 ? 59.266 15.309 -23.978 1.00 72.62 103 TYR A C 1
ATOM 830 O O . TYR A 1 103 ? 60.031 16.270 -24.080 1.00 72.62 103 TYR A O 1
ATOM 838 N N . SER A 1 104 ? 58.715 14.733 -25.050 1.00 68.38 104 SER A N 1
ATOM 839 C CA . SER A 1 104 ? 58.978 15.188 -26.419 1.00 68.38 104 SER A CA 1
ATOM 840 C C . SER A 1 104 ? 58.381 16.566 -26.736 1.00 68.38 104 SER A C 1
ATOM 842 O O . SER A 1 104 ? 58.733 17.162 -27.756 1.00 68.38 104 SER A O 1
ATOM 844 N N . LEU A 1 105 ? 57.506 17.098 -25.874 1.00 65.12 105 LEU A N 1
ATOM 845 C CA . LEU A 1 105 ? 56.863 18.407 -26.025 1.00 65.12 105 LEU A CA 1
ATOM 846 C C . LEU A 1 105 ? 57.711 19.557 -25.475 1.00 65.12 105 LEU A C 1
ATOM 848 O O . LEU A 1 105 ? 57.496 20.703 -25.863 1.00 65.12 105 LEU A O 1
ATOM 852 N N . LEU A 1 106 ? 58.698 19.268 -24.624 1.00 75.12 106 LEU A N 1
ATOM 853 C CA . LEU A 1 106 ? 59.584 20.274 -24.046 1.00 75.12 106 LEU A CA 1
ATOM 854 C C . LEU A 1 106 ? 60.449 20.946 -25.131 1.00 75.12 106 LEU A C 1
ATOM 856 O O . LEU A 1 106 ? 60.915 20.306 -26.082 1.00 75.12 106 LEU A O 1
ATOM 860 N N . ARG A 1 107 ? 60.646 22.265 -25.024 1.00 77.19 107 ARG A N 1
ATOM 861 C CA . ARG A 1 107 ? 61.390 23.087 -25.999 1.00 77.19 107 ARG A CA 1
ATOM 862 C C . ARG A 1 107 ? 62.391 24.003 -25.303 1.00 77.19 107 ARG A C 1
ATOM 864 O O . ARG A 1 107 ? 62.234 24.328 -24.130 1.00 77.19 107 ARG A O 1
ATOM 871 N N . GLU A 1 108 ? 63.422 24.426 -26.036 1.00 76.69 108 GLU A N 1
ATOM 872 C CA . GLU A 1 108 ? 64.457 25.322 -25.505 1.00 76.69 108 GLU A CA 1
ATOM 873 C C . GLU A 1 108 ? 63.862 26.652 -24.992 1.00 76.69 108 GLU A C 1
ATOM 875 O O . GLU A 1 108 ? 62.881 27.131 -25.560 1.00 76.69 108 GLU A O 1
ATOM 880 N N . PRO A 1 109 ? 64.460 27.306 -23.976 1.00 75.88 109 PRO A N 1
ATOM 881 C CA . PRO A 1 109 ? 63.898 28.510 -23.344 1.00 75.88 109 PRO A CA 1
ATOM 882 C C . PRO A 1 109 ? 63.600 29.694 -24.280 1.00 75.88 109 PRO A C 1
ATOM 884 O O . PRO A 1 109 ? 62.775 30.543 -23.959 1.00 75.88 109 PRO A O 1
ATOM 887 N N . SER A 1 110 ? 64.270 29.775 -25.433 1.00 67.62 110 SER A N 1
ATOM 888 C CA . SER A 1 110 ? 64.076 30.822 -26.449 1.00 67.62 110 SER A CA 1
ATOM 889 C C . SER A 1 110 ? 62.874 30.586 -27.374 1.00 67.62 110 SER A C 1
ATOM 891 O O . SER A 1 110 ? 62.537 31.467 -28.172 1.00 67.62 110 SER A O 1
ATOM 893 N N . HIS A 1 111 ? 62.250 29.408 -27.295 1.00 67.81 111 HIS A N 1
ATOM 894 C CA . HIS A 1 111 ? 61.158 28.971 -28.157 1.00 67.81 111 HIS A CA 1
ATOM 895 C C . HIS A 1 111 ? 59.815 29.537 -27.693 1.00 67.81 111 HIS A C 1
ATOM 897 O O . HIS A 1 111 ? 59.408 29.314 -26.553 1.00 67.81 111 HIS A O 1
ATOM 903 N N . THR A 1 112 ? 59.088 30.222 -28.579 1.00 66.88 112 THR A N 1
ATOM 904 C CA . THR A 1 112 ? 57.747 30.752 -28.278 1.00 66.88 112 THR A CA 1
ATOM 905 C C . THR A 1 112 ? 56.704 30.219 -29.256 1.00 66.88 112 THR A C 1
ATOM 907 O O . THR A 1 112 ? 56.990 30.013 -30.434 1.00 66.88 112 THR A O 1
ATOM 910 N N . TYR A 1 113 ? 55.461 30.055 -28.794 1.00 67.56 113 TYR A N 1
ATOM 911 C CA . TYR A 1 113 ? 54.341 29.662 -29.660 1.00 67.56 113 TYR A CA 1
ATOM 912 C C . TYR A 1 113 ? 54.123 30.652 -30.820 1.00 67.56 113 TYR A C 1
ATOM 914 O O . TYR A 1 113 ? 53.774 30.266 -31.932 1.00 67.56 113 TYR A O 1
ATOM 922 N N . TYR A 1 114 ? 54.433 31.933 -30.602 1.00 72.31 114 TYR A N 1
ATOM 923 C CA . TYR A 1 114 ? 54.458 32.938 -31.663 1.00 72.31 114 TYR A CA 1
ATOM 924 C C . TYR A 1 114 ? 55.422 32.575 -32.803 1.00 72.31 114 TYR A C 1
ATOM 926 O O . TYR A 1 114 ? 55.066 32.723 -33.969 1.00 72.31 114 TYR A O 1
ATOM 934 N N . GLN A 1 115 ? 56.618 32.060 -32.493 1.00 72.12 115 GLN A N 1
ATOM 935 C CA . GLN A 1 115 ? 57.579 31.621 -33.510 1.00 72.12 115 GLN A CA 1
ATOM 936 C C . GLN A 1 115 ? 57.099 30.372 -34.266 1.00 72.12 115 GLN A C 1
ATOM 938 O O . GLN A 1 115 ? 57.400 30.236 -35.450 1.00 72.12 115 GLN A O 1
ATOM 943 N N . GLU A 1 116 ? 56.360 29.463 -33.623 1.00 72.75 116 GLU A N 1
ATOM 944 C CA . GLU A 1 116 ? 55.750 28.303 -34.297 1.00 72.75 116 GLU A CA 1
ATOM 945 C C . GLU A 1 116 ? 54.600 28.717 -35.212 1.00 72.75 116 GLU A C 1
ATOM 947 O O . GLU A 1 116 ? 54.542 28.294 -36.364 1.00 72.75 116 GLU A O 1
ATOM 952 N N . PHE A 1 117 ? 53.728 29.601 -34.736 1.00 77.00 117 PHE A N 1
ATOM 953 C CA . PHE A 1 117 ? 52.623 30.122 -35.526 1.00 77.00 117 PHE A CA 1
ATOM 954 C C . PHE A 1 117 ? 53.104 30.988 -36.702 1.00 77.00 117 PHE A C 1
ATOM 956 O O . PHE A 1 117 ? 52.541 30.908 -37.792 1.00 77.00 117 PHE A O 1
ATOM 963 N N . ALA A 1 118 ? 54.190 31.751 -36.520 1.00 80.50 118 ALA A N 1
ATOM 964 C CA . ALA A 1 118 ? 54.888 32.455 -37.600 1.00 80.50 118 ALA A CA 1
ATOM 965 C C . ALA A 1 118 ? 55.373 31.493 -38.679 1.00 80.50 118 ALA A C 1
ATOM 967 O O . ALA A 1 118 ? 55.039 31.680 -39.842 1.00 80.50 118 ALA A O 1
ATOM 968 N N . LYS A 1 119 ? 56.059 30.414 -38.289 1.00 82.44 119 LYS A N 1
ATOM 969 C CA . LYS A 1 119 ? 56.496 29.376 -39.231 1.00 82.44 119 LYS A CA 1
ATOM 970 C C . LYS A 1 119 ? 55.326 28.690 -39.937 1.00 82.44 119 LYS A C 1
ATOM 972 O O . LYS A 1 119 ? 55.459 28.364 -41.108 1.00 82.44 119 LYS A O 1
ATOM 977 N N . LEU A 1 120 ? 54.198 28.468 -39.256 1.00 82.94 120 LEU A N 1
ATOM 978 C CA . LEU A 1 120 ? 53.007 27.863 -39.862 1.00 82.94 120 LEU A CA 1
ATOM 979 C C . LEU A 1 120 ? 52.362 28.789 -40.901 1.00 82.94 120 LEU A C 1
ATOM 981 O O . LEU A 1 120 ? 51.996 28.331 -41.979 1.00 82.94 120 LEU A O 1
ATOM 985 N N . ILE A 1 121 ? 52.246 30.084 -40.599 1.00 85.50 121 ILE A N 1
ATOM 986 C CA . ILE A 1 121 ? 51.763 31.089 -41.553 1.00 85.50 121 ILE A CA 1
ATOM 987 C C . ILE A 1 121 ? 52.740 31.231 -42.724 1.00 85.50 121 ILE A C 1
ATOM 989 O O . ILE A 1 121 ? 52.300 31.209 -43.868 1.00 85.50 121 ILE A O 1
ATOM 993 N N . ASP A 1 122 ? 54.047 31.294 -42.464 1.00 88.25 122 ASP A N 1
ATOM 994 C CA . ASP A 1 122 ? 55.071 31.325 -43.514 1.00 88.25 122 ASP A CA 1
ATOM 995 C C . ASP A 1 122 ? 54.993 30.074 -44.399 1.00 88.25 122 ASP A C 1
ATOM 997 O O . ASP A 1 122 ? 55.085 30.169 -45.622 1.00 88.25 122 ASP A O 1
ATOM 1001 N N . TYR A 1 123 ? 54.770 28.902 -43.797 1.00 87.25 123 TYR A N 1
ATOM 1002 C CA . TYR A 1 123 ? 54.555 27.658 -44.526 1.00 87.25 123 TYR A CA 1
ATOM 1003 C C . TYR A 1 123 ? 53.323 27.757 -45.425 1.00 87.25 123 TYR A C 1
ATOM 1005 O O . TYR A 1 123 ? 53.460 27.538 -46.625 1.00 87.25 123 TYR A O 1
ATOM 1013 N N . CYS A 1 124 ? 52.169 28.158 -44.878 1.00 87.69 124 CYS A N 1
ATOM 1014 C CA . CYS A 1 124 ? 50.927 28.346 -45.632 1.00 87.69 124 CYS A CA 1
ATOM 1015 C C . CYS A 1 124 ? 51.084 29.363 -46.778 1.00 87.69 124 CYS A C 1
ATOM 1017 O O . CYS A 1 124 ? 50.574 29.137 -47.870 1.00 87.69 124 CYS A O 1
ATOM 1019 N N . ASP A 1 125 ? 51.827 30.451 -46.554 1.00 89.19 125 ASP A N 1
ATOM 1020 C CA . ASP A 1 125 ? 52.147 31.461 -47.573 1.00 89.19 125 ASP A CA 1
ATOM 1021 C C . ASP A 1 125 ? 53.094 30.932 -48.660 1.00 89.19 125 ASP A C 1
ATOM 1023 O O . ASP A 1 125 ? 53.097 31.441 -49.782 1.00 89.19 125 ASP A O 1
ATOM 1027 N N . SER A 1 126 ? 53.909 29.927 -48.334 1.00 89.56 126 SER A N 1
ATOM 1028 C CA . SER A 1 126 ? 54.899 29.331 -49.237 1.00 89.56 126 SER A CA 1
ATOM 1029 C C . SER A 1 126 ? 54.381 28.134 -50.041 1.00 89.56 126 SER A C 1
ATOM 1031 O O . SER A 1 126 ? 55.131 27.571 -50.842 1.00 89.56 126 SER A O 1
ATOM 1033 N N . ILE A 1 127 ? 53.123 27.725 -49.834 1.00 90.50 127 ILE A N 1
ATOM 1034 C CA . ILE A 1 127 ? 52.535 26.567 -50.513 1.00 90.50 127 ILE A CA 1
ATOM 1035 C C . ILE A 1 127 ? 52.494 26.820 -52.017 1.00 90.50 127 ILE A C 1
ATOM 1037 O O . ILE A 1 127 ? 51.900 27.787 -52.485 1.00 90.50 127 ILE A O 1
ATOM 1041 N N . ASN A 1 128 ? 53.123 25.923 -52.779 1.00 89.12 128 ASN A N 1
ATOM 1042 C CA . ASN A 1 128 ? 53.094 25.969 -54.233 1.00 89.12 128 ASN A CA 1
ATOM 1043 C C . ASN A 1 128 ? 51.756 25.401 -54.751 1.00 89.12 128 ASN A C 1
ATOM 1045 O O . ASN A 1 128 ? 51.541 24.195 -54.583 1.00 89.12 128 ASN A O 1
ATOM 1049 N N . PRO A 1 129 ? 50.895 26.203 -55.412 1.00 88.44 129 PRO A N 1
ATOM 1050 C CA . PRO A 1 129 ? 49.621 25.726 -55.953 1.00 88.44 129 PRO A CA 1
ATOM 1051 C C . PRO A 1 129 ? 49.786 24.557 -56.926 1.00 88.44 129 PRO A C 1
ATOM 1053 O O . PRO A 1 129 ? 48.934 23.679 -56.985 1.00 88.44 129 PRO A O 1
ATOM 1056 N N . ASP A 1 130 ? 50.902 24.510 -57.663 1.00 88.94 130 ASP A N 1
ATOM 1057 C CA . ASP A 1 130 ? 51.115 23.507 -58.708 1.00 88.94 130 ASP A CA 1
ATOM 1058 C C . ASP A 1 130 ? 51.166 22.071 -58.175 1.00 88.94 130 ASP A C 1
ATOM 1060 O O . ASP A 1 130 ? 50.908 21.145 -58.945 1.00 88.94 130 ASP A O 1
ATOM 1064 N N . ASN A 1 131 ? 51.452 21.888 -56.883 1.00 88.62 131 ASN A N 1
ATOM 1065 C CA . ASN A 1 131 ? 51.546 20.579 -56.239 1.00 88.62 131 ASN A CA 1
ATOM 1066 C C . ASN A 1 131 ? 50.173 19.988 -55.865 1.00 88.62 131 ASN A C 1
ATOM 1068 O O . ASN A 1 131 ? 50.104 18.808 -55.528 1.00 88.62 131 ASN A O 1
ATOM 1072 N N . TYR A 1 132 ? 49.097 20.780 -55.915 1.00 90.44 132 TYR A N 1
ATOM 1073 C CA . TYR A 1 132 ? 47.768 20.409 -55.419 1.00 90.44 132 TYR A CA 1
ATOM 1074 C C . TYR A 1 132 ? 46.694 20.574 -56.496 1.00 90.44 132 TYR A C 1
ATOM 1076 O O . TYR A 1 132 ? 46.902 21.271 -57.489 1.00 90.44 132 TYR A O 1
ATOM 1084 N N . THR A 1 133 ? 45.547 19.914 -56.339 1.00 89.56 133 THR A N 1
ATOM 1085 C CA . THR A 1 133 ? 44.429 20.065 -57.281 1.00 89.56 133 THR A CA 1
ATOM 1086 C C . THR A 1 133 ? 43.870 21.491 -57.241 1.00 89.56 133 THR A C 1
ATOM 1088 O O . THR A 1 133 ? 43.825 22.124 -56.184 1.00 89.56 133 THR A O 1
ATOM 1091 N N . ASP A 1 134 ? 43.410 22.002 -58.387 1.00 89.81 134 ASP A N 1
ATOM 1092 C CA . ASP A 1 134 ? 42.927 23.388 -58.491 1.00 89.81 134 ASP A CA 1
ATOM 1093 C C . ASP A 1 134 ? 41.759 23.668 -57.525 1.00 89.81 134 ASP A C 1
ATOM 1095 O O . ASP A 1 134 ? 41.677 24.740 -56.920 1.00 89.81 134 ASP A O 1
ATOM 1099 N N . GLU A 1 135 ? 40.870 22.689 -57.346 1.00 89.56 135 GLU A N 1
ATOM 1100 C CA . GLU A 1 135 ? 39.720 22.768 -56.442 1.00 89.56 135 GLU A CA 1
ATOM 1101 C C . GLU A 1 135 ? 40.148 22.817 -54.967 1.00 89.56 135 GLU A C 1
ATOM 1103 O O . GLU A 1 135 ? 39.735 23.723 -54.235 1.00 89.56 135 GLU A O 1
ATOM 1108 N N . SER A 1 136 ? 41.040 21.910 -54.548 1.00 89.12 136 SER A N 1
ATOM 1109 C CA . SER A 1 136 ? 41.525 21.833 -53.163 1.00 89.12 136 SER A CA 1
ATOM 1110 C C . SER A 1 136 ? 42.302 23.085 -52.755 1.00 89.12 136 SER A C 1
ATOM 1112 O O . SER A 1 136 ? 42.058 23.666 -51.694 1.00 89.12 136 SER A O 1
ATOM 1114 N N . TYR A 1 137 ? 43.180 23.571 -53.637 1.00 92.06 137 TYR A N 1
ATOM 1115 C CA . TYR A 1 137 ? 43.954 24.783 -53.394 1.00 92.06 137 TYR A CA 1
ATOM 1116 C C . TYR A 1 137 ? 43.070 26.034 -53.343 1.00 92.06 137 TYR A C 1
ATOM 1118 O O . TYR A 1 137 ? 43.322 26.942 -52.544 1.00 92.06 137 TYR A O 1
ATOM 1126 N N . THR A 1 138 ? 42.011 26.087 -54.158 1.00 92.62 138 THR A N 1
ATOM 1127 C CA . THR A 1 138 ? 41.053 27.202 -54.148 1.00 92.62 138 THR A CA 1
ATOM 1128 C C . THR A 1 138 ? 40.319 27.294 -52.811 1.00 92.62 138 THR A C 1
ATOM 1130 O O . THR A 1 138 ? 40.233 28.383 -52.232 1.00 92.62 138 THR A O 1
ATOM 1133 N N . GLU A 1 139 ? 39.814 26.174 -52.287 1.00 90.69 139 GLU A N 1
ATOM 1134 C CA . GLU A 1 139 ? 39.102 26.176 -51.004 1.00 90.69 139 GLU A CA 1
ATOM 1135 C C . GLU A 1 139 ? 40.061 26.399 -49.824 1.00 90.69 139 GLU A C 1
ATOM 1137 O O . GLU A 1 139 ? 39.758 27.231 -48.962 1.00 90.69 139 GLU A O 1
ATOM 1142 N N . PHE A 1 140 ? 41.256 25.788 -49.838 1.00 93.50 140 PHE A N 1
ATOM 1143 C CA . PHE A 1 140 ? 42.338 26.103 -48.895 1.00 93.50 140 PHE A CA 1
ATOM 1144 C C . PHE A 1 140 ? 42.617 27.607 -48.856 1.00 93.50 140 PHE A C 1
ATOM 1146 O O . PHE A 1 140 ? 42.511 28.229 -47.801 1.00 93.50 140 PHE A O 1
ATOM 1153 N N . SER A 1 141 ? 42.907 28.219 -50.009 1.00 92.06 141 SER A N 1
ATOM 1154 C CA . SER A 1 141 ? 43.296 29.633 -50.101 1.00 92.06 141 SER A CA 1
ATOM 1155 C C . SER A 1 141 ? 42.218 30.553 -49.530 1.00 92.06 141 SER A C 1
ATOM 1157 O O . SER A 1 141 ? 42.494 31.492 -48.783 1.00 92.06 141 SER A O 1
ATOM 1159 N N . LYS A 1 142 ? 40.953 30.264 -49.841 1.00 93.50 142 LYS A N 1
ATOM 1160 C CA . LYS A 1 142 ? 39.798 31.027 -49.360 1.00 93.50 142 LYS A CA 1
ATOM 1161 C C . LYS A 1 142 ? 39.617 30.926 -47.845 1.00 93.50 142 LYS A C 1
ATOM 1163 O O . LYS A 1 142 ? 39.272 31.930 -47.214 1.00 93.50 142 LYS A O 1
ATOM 1168 N N . GLN A 1 143 ? 39.802 29.747 -47.254 1.00 90.31 143 GLN A N 1
ATOM 1169 C CA . GLN A 1 143 ? 39.694 29.559 -45.803 1.00 90.31 143 GLN A CA 1
ATOM 1170 C C . GLN A 1 143 ? 40.911 30.130 -45.070 1.00 90.31 143 GLN A C 1
ATOM 1172 O O . GLN A 1 143 ? 40.756 30.829 -44.064 1.00 90.31 143 GLN A O 1
ATOM 1177 N N . TYR A 1 144 ? 42.101 29.938 -45.630 1.00 93.19 144 TYR A N 1
ATOM 1178 C CA . TYR A 1 144 ? 43.356 30.464 -45.117 1.00 93.19 144 TYR A CA 1
ATOM 1179 C C . TYR A 1 144 ? 43.330 31.994 -45.026 1.00 93.19 144 TYR A C 1
ATOM 1181 O O . TYR A 1 144 ? 43.581 32.544 -43.955 1.00 93.19 144 TYR A O 1
ATOM 1189 N N . GLU A 1 145 ? 42.900 32.702 -46.076 1.00 92.06 145 GLU A N 1
ATOM 1190 C CA . GLU A 1 145 ? 42.803 34.170 -46.057 1.00 92.06 145 GLU A CA 1
ATOM 1191 C C . GLU A 1 145 ? 41.820 34.693 -44.994 1.00 92.06 145 GLU A C 1
ATOM 1193 O O . GLU A 1 145 ? 42.069 35.702 -44.319 1.00 92.06 145 GLU A O 1
ATOM 1198 N N . LYS A 1 146 ? 40.706 33.984 -44.769 1.00 91.06 146 LYS A N 1
ATOM 1199 C CA . LYS A 1 146 ? 39.769 34.314 -43.683 1.00 91.06 146 LYS A CA 1
ATOM 1200 C C . LYS A 1 146 ? 40.418 34.135 -42.310 1.00 91.06 146 LYS A C 1
ATOM 1202 O O . LYS A 1 146 ? 40.270 35.014 -41.453 1.00 91.06 146 LYS A O 1
ATOM 1207 N N . LEU A 1 147 ? 41.129 33.025 -42.098 1.00 87.75 147 LEU A N 1
ATOM 1208 C CA . LEU A 1 147 ? 41.833 32.732 -40.849 1.00 87.75 147 LEU A CA 1
ATOM 1209 C C . LEU A 1 147 ? 42.956 33.739 -40.596 1.00 87.75 147 LEU A C 1
ATOM 1211 O O . LEU A 1 147 ? 43.008 34.320 -39.512 1.00 87.75 147 LEU A O 1
ATOM 1215 N N . LYS A 1 148 ? 43.766 34.043 -41.613 1.00 88.00 148 LYS A N 1
ATOM 1216 C CA . LYS A 1 148 ? 44.855 35.027 -41.577 1.00 88.00 148 LYS A CA 1
ATOM 1217 C C . LYS A 1 148 ? 44.359 36.423 -41.219 1.00 88.00 148 LYS A C 1
ATOM 1219 O O . LYS A 1 148 ? 44.943 37.096 -40.368 1.00 88.00 148 LYS A O 1
ATOM 1224 N N . LYS A 1 149 ? 43.217 36.849 -41.771 1.00 87.00 149 LYS A N 1
ATOM 1225 C CA . LYS A 1 149 ? 42.576 38.126 -41.412 1.00 87.00 149 LYS A CA 1
ATOM 1226 C C . LYS A 1 149 ? 42.043 38.138 -39.976 1.00 87.00 149 LYS A C 1
ATOM 1228 O O . LYS A 1 149 ? 42.125 39.161 -39.288 1.00 87.00 149 LYS A O 1
ATOM 1233 N N . ARG A 1 150 ? 41.455 37.029 -39.513 1.00 82.25 150 ARG A N 1
ATOM 1234 C CA . ARG A 1 150 ? 40.827 36.952 -38.186 1.00 82.25 150 ARG A CA 1
ATOM 1235 C C . ARG A 1 150 ? 41.847 36.745 -37.060 1.00 82.25 150 ARG A C 1
ATOM 1237 O O . ARG A 1 150 ? 41.674 37.386 -36.023 1.00 82.25 150 ARG A O 1
ATOM 1244 N N . TYR A 1 151 ? 42.897 35.957 -37.286 1.00 81.44 151 TYR A N 1
ATOM 1245 C CA . TYR A 1 151 ? 43.843 35.448 -36.282 1.00 81.44 151 TYR A CA 1
ATOM 1246 C C . TYR A 1 151 ? 45.322 35.495 -36.734 1.00 81.44 151 TYR A C 1
ATOM 1248 O O . TYR A 1 151 ? 46.102 34.641 -36.340 1.00 81.44 151 TYR A O 1
ATOM 1256 N N . GLY A 1 152 ? 45.732 36.438 -37.588 1.00 80.38 152 GLY A N 1
ATOM 1257 C CA . GLY A 1 152 ? 47.119 36.526 -38.080 1.00 80.38 152 GLY A CA 1
ATOM 1258 C C . GLY A 1 152 ? 48.157 37.003 -37.048 1.00 80.38 152 GLY A C 1
ATOM 1259 O O . GLY A 1 152 ? 47.816 37.421 -35.938 1.00 80.38 152 GLY A O 1
ATOM 1260 N N . LEU A 1 153 ? 49.436 37.014 -37.450 1.00 78.50 153 LEU A N 1
ATOM 1261 C CA . LEU A 1 153 ? 50.594 37.234 -36.563 1.00 78.50 153 LEU A CA 1
ATOM 1262 C C . LEU A 1 153 ? 50.512 38.489 -35.687 1.00 78.50 153 LEU A C 1
ATOM 1264 O O . LEU A 1 153 ? 50.789 38.410 -34.499 1.00 78.50 153 LEU A O 1
ATOM 1268 N N . LYS A 1 154 ? 50.035 39.623 -36.217 1.00 76.81 154 LYS A N 1
ATOM 1269 C CA . LYS A 1 154 ? 49.883 40.864 -35.429 1.00 76.81 154 LYS A CA 1
ATOM 1270 C C . LYS A 1 154 ? 48.963 40.722 -34.214 1.00 76.81 154 LYS A C 1
ATOM 1272 O O . LYS A 1 154 ? 49.141 41.436 -33.236 1.00 76.81 154 LYS A O 1
ATOM 1277 N N . LYS A 1 155 ? 47.942 39.860 -34.289 1.00 71.38 155 LYS A N 1
ATOM 1278 C CA . LYS A 1 155 ? 47.063 39.603 -33.143 1.00 71.38 155 LYS A CA 1
ATOM 1279 C C . LYS A 1 155 ? 47.731 38.646 -32.166 1.00 71.38 155 LYS A C 1
ATOM 1281 O O . LYS A 1 155 ? 47.714 38.946 -30.984 1.00 71.38 155 LYS A O 1
ATOM 1286 N N . ALA A 1 156 ? 48.351 37.568 -32.653 1.00 69.62 156 ALA A N 1
ATOM 1287 C CA . ALA A 1 156 ? 49.093 36.624 -31.813 1.00 69.62 156 ALA A CA 1
ATOM 1288 C C . ALA A 1 156 ? 50.193 37.321 -30.983 1.00 69.62 156 ALA A C 1
ATOM 1290 O O . ALA A 1 156 ? 50.292 37.071 -29.787 1.00 69.62 156 ALA A O 1
ATOM 1291 N N . ASP A 1 157 ? 50.933 38.260 -31.585 1.00 70.00 157 ASP A N 1
ATOM 1292 C CA . ASP A 1 157 ? 51.947 39.094 -30.912 1.00 70.00 157 ASP A CA 1
ATOM 1293 C C . ASP A 1 157 ? 51.344 39.901 -29.740 1.00 70.00 157 ASP A C 1
ATOM 1295 O O . ASP A 1 157 ? 51.813 39.839 -28.607 1.00 70.00 157 ASP A O 1
ATOM 1299 N N . ALA A 1 158 ? 50.197 40.554 -29.973 1.00 68.38 158 ALA A N 1
ATOM 1300 C CA . ALA A 1 158 ? 49.488 41.354 -28.969 1.00 68.38 158 ALA A CA 1
ATOM 1301 C C . ALA A 1 158 ? 48.868 40.538 -27.811 1.00 68.38 158 ALA A C 1
ATOM 1303 O O . ALA A 1 158 ? 48.533 41.116 -26.773 1.00 68.38 158 ALA A O 1
ATOM 1304 N N . TYR A 1 159 ? 48.664 39.226 -27.983 1.00 63.41 159 TYR A N 1
ATOM 1305 C CA . TYR A 1 159 ? 48.223 38.318 -26.913 1.00 63.41 159 TYR A CA 1
ATOM 1306 C C . TYR A 1 159 ? 49.404 37.800 -26.084 1.00 63.41 159 TYR A C 1
ATOM 1308 O O . TYR A 1 159 ? 49.288 37.720 -24.862 1.00 63.41 159 TYR A O 1
ATOM 1316 N N . VAL A 1 160 ? 50.554 37.539 -26.718 1.00 62.84 160 VAL A N 1
ATOM 1317 C CA . VAL A 1 160 ? 51.801 37.169 -26.025 1.00 62.84 160 VAL A CA 1
ATOM 1318 C C . VAL A 1 160 ? 52.289 38.297 -25.109 1.00 62.84 160 VAL A C 1
ATOM 1320 O O . VAL A 1 160 ? 52.704 38.026 -23.987 1.00 62.84 160 VAL A O 1
ATOM 1323 N N . GLU A 1 161 ? 52.161 39.564 -25.520 1.00 59.34 161 GLU A N 1
ATOM 1324 C CA . GLU A 1 161 ? 52.521 40.729 -24.687 1.00 59.34 161 GLU A CA 1
ATOM 1325 C C . GLU A 1 161 ? 51.649 40.911 -23.426 1.00 59.34 161 GLU A C 1
ATOM 1327 O O . GLU A 1 161 ? 52.021 41.670 -22.530 1.00 59.34 161 GLU A O 1
ATOM 1332 N N . LYS A 1 162 ? 50.488 40.245 -23.334 1.00 59.53 162 LYS A N 1
ATOM 1333 C CA . LYS A 1 162 ? 49.514 40.431 -22.242 1.00 59.53 162 LYS A CA 1
ATOM 1334 C C . LYS A 1 162 ? 49.501 39.318 -21.189 1.00 59.53 162 LYS A C 1
ATOM 1336 O O . LYS A 1 162 ? 48.679 39.407 -20.285 1.00 59.53 162 LYS A O 1
ATOM 1341 N N . ASP A 1 163 ? 50.356 38.295 -21.316 1.00 56.00 163 ASP A N 1
ATOM 1342 C CA . ASP A 1 163 ? 50.448 37.090 -20.448 1.00 56.00 163 ASP A CA 1
ATOM 1343 C C . ASP A 1 163 ? 49.074 36.441 -20.127 1.00 56.00 163 ASP A C 1
ATOM 1345 O O . ASP A 1 163 ? 48.909 35.733 -19.137 1.00 56.00 163 ASP A O 1
ATOM 1349 N N . ASN A 1 164 ? 48.074 36.686 -20.985 1.00 53.16 164 ASN A N 1
ATOM 1350 C CA . ASN A 1 164 ? 46.697 36.221 -20.846 1.00 53.16 164 ASN A CA 1
ATOM 1351 C C . ASN A 1 164 ? 46.527 34.945 -21.672 1.00 53.16 164 ASN A C 1
ATOM 1353 O O . ASN A 1 164 ? 46.167 34.993 -22.848 1.00 53.16 164 ASN A O 1
ATOM 1357 N N . ASP A 1 165 ? 46.798 33.828 -21.008 1.00 53.12 165 ASP A N 1
ATOM 1358 C CA . ASP A 1 165 ? 46.389 32.476 -21.379 1.00 53.12 165 ASP A CA 1
ATOM 1359 C C . ASP A 1 165 ? 46.827 32.001 -22.781 1.00 53.12 165 ASP A C 1
ATOM 1361 O O . ASP A 1 165 ? 46.085 31.997 -23.769 1.00 53.12 165 ASP A O 1
ATOM 1365 N N . VAL A 1 166 ? 48.082 31.546 -22.843 1.00 52.88 166 VAL A N 1
ATOM 1366 C CA . VAL A 1 166 ? 48.716 30.927 -24.019 1.00 52.88 166 VAL A CA 1
ATOM 1367 C C . VAL A 1 166 ? 47.936 29.691 -24.514 1.00 52.88 166 VAL A C 1
ATOM 1369 O O . VAL A 1 166 ? 47.996 29.378 -25.704 1.00 52.88 166 VAL A O 1
ATOM 1372 N N . GLY A 1 167 ? 47.142 29.037 -23.654 1.00 52.81 167 GLY A N 1
ATOM 1373 C CA . GLY A 1 167 ? 46.402 27.814 -23.985 1.00 52.81 167 GLY A CA 1
ATOM 1374 C C . GLY A 1 167 ? 45.283 28.008 -25.014 1.00 52.81 167 GLY A C 1
ATOM 1375 O O . GLY A 1 167 ? 45.115 27.179 -25.908 1.00 52.81 167 GLY A O 1
ATOM 1376 N N . ILE A 1 168 ? 44.562 29.136 -24.970 1.00 51.16 168 ILE A N 1
ATOM 1377 C CA . ILE A 1 168 ? 43.425 29.391 -25.876 1.00 51.16 168 ILE A CA 1
ATOM 1378 C C . ILE A 1 168 ? 43.900 29.680 -27.311 1.00 51.16 168 ILE A C 1
ATOM 1380 O O . ILE A 1 168 ? 43.263 29.252 -28.274 1.00 51.16 168 ILE A O 1
ATOM 1384 N N . TYR A 1 169 ? 45.027 30.379 -27.494 1.00 58.88 169 TYR A N 1
ATOM 1385 C CA . TYR A 1 169 ? 45.600 30.592 -28.834 1.00 58.88 169 TYR A CA 1
ATOM 1386 C C . TYR A 1 169 ? 46.263 29.326 -29.386 1.00 58.88 169 TYR A C 1
ATOM 1388 O O . TYR A 1 169 ? 46.284 29.148 -30.607 1.00 58.88 169 TYR A O 1
ATOM 1396 N N . GLN A 1 170 ? 46.788 28.466 -28.507 1.00 59.03 170 GLN A N 1
ATOM 1397 C CA . GLN A 1 170 ? 47.458 27.222 -28.871 1.00 59.03 170 GLN A CA 1
ATOM 1398 C C . GLN A 1 170 ? 46.508 26.193 -29.479 1.00 59.03 170 GLN A C 1
ATOM 1400 O O . GLN A 1 170 ? 46.637 25.851 -30.654 1.00 59.03 170 GLN A O 1
ATOM 1405 N N . ASP A 1 171 ? 45.502 25.763 -28.725 1.00 58.28 171 ASP A N 1
ATOM 1406 C CA . ASP A 1 171 ? 44.696 24.615 -29.143 1.00 58.28 171 ASP A CA 1
ATOM 1407 C C . ASP A 1 171 ? 43.566 24.994 -30.111 1.00 58.28 171 ASP A C 1
ATOM 1409 O O . ASP A 1 171 ? 43.193 24.203 -30.970 1.00 58.28 171 ASP A O 1
ATOM 1413 N N . LEU A 1 172 ? 43.016 26.210 -30.053 1.00 63.53 172 LEU A N 1
ATOM 1414 C CA . LEU A 1 172 ? 41.880 26.579 -30.913 1.00 63.53 172 LEU A CA 1
ATOM 1415 C C . LEU A 1 172 ? 42.282 27.187 -32.258 1.00 63.53 172 LEU A C 1
ATOM 1417 O O . LEU A 1 172 ? 41.539 27.036 -33.227 1.00 63.53 172 LEU A O 1
ATOM 1421 N N . ILE A 1 173 ? 43.397 27.921 -32.341 1.00 72.25 173 ILE A N 1
ATOM 1422 C CA . ILE A 1 173 ? 43.755 28.662 -33.563 1.00 72.25 173 ILE A CA 1
ATOM 1423 C C . ILE A 1 173 ? 44.695 27.847 -34.443 1.00 72.25 173 ILE A C 1
ATOM 1425 O O . ILE A 1 173 ? 44.404 27.719 -35.629 1.00 72.25 173 ILE A O 1
ATOM 1429 N N . VAL A 1 174 ? 45.757 27.236 -33.906 1.00 71.81 174 VAL A N 1
ATOM 1430 C CA . VAL A 1 174 ? 46.644 26.389 -34.723 1.00 71.81 174 VAL A CA 1
ATOM 1431 C C . VAL A 1 174 ? 45.905 25.181 -35.293 1.00 71.81 174 VAL A C 1
ATOM 1433 O O . VAL A 1 174 ? 46.055 24.912 -36.482 1.00 71.81 174 VAL A O 1
ATOM 1436 N N . ASN A 1 175 ? 45.012 24.543 -34.528 1.00 69.38 175 ASN A N 1
ATOM 1437 C CA . ASN A 1 175 ? 44.179 23.461 -35.062 1.00 69.38 175 ASN A CA 1
ATOM 1438 C C . ASN A 1 175 ? 43.296 23.925 -36.232 1.00 69.38 175 ASN A C 1
ATOM 1440 O O . ASN A 1 175 ? 43.168 23.207 -37.212 1.00 69.38 175 ASN A O 1
ATOM 1444 N N . ARG A 1 176 ? 42.777 25.163 -36.221 1.00 78.94 176 ARG A N 1
ATOM 1445 C CA . ARG A 1 176 ? 42.027 25.712 -37.370 1.00 78.94 176 ARG A CA 1
ATOM 1446 C C . ARG A 1 176 ? 42.895 25.925 -38.608 1.00 78.94 176 ARG A C 1
ATOM 1448 O O . ARG A 1 176 ? 42.394 25.762 -39.717 1.00 78.94 176 ARG A O 1
ATOM 1455 N N . TYR A 1 177 ? 44.162 26.307 -38.442 1.00 82.19 177 TYR A N 1
ATOM 1456 C CA . TYR A 1 177 ? 45.094 26.402 -39.572 1.00 82.19 177 TYR A CA 1
ATOM 1457 C C . TYR A 1 177 ? 45.479 25.014 -40.096 1.00 82.19 177 TYR A C 1
ATOM 1459 O O . TYR A 1 177 ? 45.548 24.842 -41.308 1.00 82.19 177 TYR A O 1
ATOM 1467 N N . TYR A 1 178 ? 45.648 24.015 -39.226 1.00 76.88 178 TYR A N 1
ATOM 1468 C CA . TYR A 1 178 ? 45.867 22.632 -39.657 1.00 76.88 178 TYR A CA 1
ATOM 1469 C C . TYR A 1 178 ? 44.648 22.039 -40.375 1.00 76.88 178 TYR A C 1
ATOM 1471 O O . TYR A 1 178 ? 44.810 21.519 -41.473 1.00 76.88 178 TYR A O 1
ATOM 1479 N N . SER A 1 179 ? 43.425 22.221 -39.866 1.00 76.56 179 SER A N 1
ATOM 1480 C CA . SER A 1 179 ? 42.213 21.809 -40.592 1.00 76.56 179 SER A CA 1
ATOM 1481 C C . SER A 1 179 ? 42.044 22.548 -41.918 1.00 76.56 179 SER A C 1
ATOM 1483 O O . SER A 1 179 ? 41.524 21.995 -42.880 1.00 76.56 179 SER A O 1
ATOM 1485 N N . CYS A 1 180 ? 42.519 23.795 -42.012 1.00 82.94 180 CYS A N 1
ATOM 1486 C CA . CYS A 1 180 ? 42.588 24.488 -43.293 1.00 82.94 180 CYS A CA 1
ATOM 1487 C C . CYS A 1 180 ? 43.574 23.798 -44.246 1.00 82.94 180 CYS A C 1
ATOM 1489 O O . CYS A 1 180 ? 43.221 23.565 -45.397 1.00 82.94 180 CYS A O 1
ATOM 1491 N N . LEU A 1 181 ? 44.780 23.444 -43.787 1.00 83.19 181 LEU A N 1
ATOM 1492 C CA . LEU A 1 181 ? 45.767 22.705 -44.586 1.00 83.19 181 LEU A CA 1
ATOM 1493 C C . LEU A 1 181 ? 45.247 21.340 -45.054 1.00 83.19 181 LEU A C 1
ATOM 1495 O O . LEU A 1 181 ? 45.592 20.910 -46.150 1.00 83.19 181 LEU A O 1
ATOM 1499 N N . ASN A 1 182 ? 44.374 20.697 -44.280 1.00 78.50 182 ASN A N 1
ATOM 1500 C CA . ASN A 1 182 ? 43.764 19.416 -44.639 1.00 78.50 182 ASN A CA 1
ATOM 1501 C C . ASN A 1 182 ? 42.844 19.479 -45.863 1.00 78.50 182 ASN A C 1
ATOM 1503 O O . ASN A 1 182 ? 42.568 18.441 -46.458 1.00 78.50 182 ASN A O 1
ATOM 1507 N N . LEU A 1 183 ? 42.439 20.680 -46.288 1.00 82.56 183 LEU A N 1
ATOM 1508 C CA . LEU A 1 183 ? 41.704 20.882 -47.536 1.00 82.56 183 LEU A CA 1
ATOM 1509 C C . LEU A 1 183 ? 42.556 20.615 -48.778 1.00 82.56 183 LEU A C 1
ATOM 1511 O O . LEU A 1 183 ? 41.984 20.387 -49.834 1.00 82.56 183 LEU A O 1
ATOM 1515 N N . LEU A 1 184 ? 43.887 20.683 -48.677 1.00 85.06 184 LEU A N 1
ATOM 1516 C CA . LEU A 1 184 ? 44.801 20.509 -49.805 1.00 85.06 184 LEU A CA 1
ATOM 1517 C C . LEU A 1 184 ? 44.906 19.039 -50.211 1.00 85.06 184 LEU A C 1
ATOM 1519 O O . LEU A 1 184 ? 45.213 18.198 -49.373 1.00 85.06 184 LEU A O 1
ATOM 1523 N N . VAL A 1 185 ? 44.745 18.744 -51.501 1.00 83.56 185 VAL A N 1
ATOM 1524 C CA . VAL A 1 185 ? 44.892 17.395 -52.074 1.00 83.56 185 VAL A CA 1
ATOM 1525 C C . VAL A 1 185 ? 45.992 17.434 -53.126 1.00 83.56 185 VAL A C 1
ATOM 1527 O O . VAL A 1 185 ? 45.911 18.238 -54.057 1.00 83.56 185 VAL A O 1
ATOM 1530 N N . SER A 1 186 ? 47.045 16.631 -52.968 1.00 84.19 186 SER A N 1
ATOM 1531 C CA . SER A 1 186 ? 48.190 16.629 -53.881 1.00 84.19 186 SER A CA 1
ATOM 1532 C C . SER A 1 186 ? 47.798 16.088 -55.261 1.00 84.19 186 SER A C 1
ATOM 1534 O O . SER A 1 186 ? 46.903 15.255 -55.391 1.00 84.19 186 SER A O 1
ATOM 1536 N N . LYS A 1 187 ? 48.443 16.566 -56.333 1.00 85.12 187 LYS A N 1
ATOM 1537 C CA . LYS A 1 187 ? 48.175 16.063 -57.698 1.00 85.12 187 LYS A CA 1
ATOM 1538 C C . LYS A 1 187 ? 48.625 14.616 -57.905 1.00 85.12 187 LYS A C 1
ATOM 1540 O O . LYS A 1 187 ? 48.081 13.943 -58.776 1.00 85.12 187 LYS A O 1
ATOM 1545 N N . ASP A 1 188 ? 49.603 14.172 -57.121 1.00 84.81 188 ASP A N 1
ATOM 1546 C CA . ASP A 1 188 ? 50.116 12.800 -57.132 1.00 84.81 188 ASP A CA 1
ATOM 1547 C C . ASP A 1 188 ? 49.367 11.894 -56.138 1.00 84.81 188 ASP A C 1
ATOM 1549 O O . ASP A 1 188 ? 49.723 10.724 -55.984 1.00 84.81 188 ASP A O 1
ATOM 1553 N N . CYS A 1 189 ? 48.337 12.427 -55.469 1.00 83.31 189 CYS A N 1
ATOM 1554 C CA . CYS A 1 189 ? 47.536 11.704 -54.499 1.00 83.31 189 CYS A CA 1
ATOM 1555 C C . CYS A 1 189 ? 46.819 10.527 -55.170 1.00 83.31 189 CYS A C 1
ATOM 1557 O O . CYS A 1 189 ? 46.171 10.679 -56.211 1.00 83.31 189 CYS A O 1
ATOM 1559 N N . LYS A 1 190 ? 46.940 9.344 -54.570 1.00 84.62 190 LYS A N 1
ATOM 1560 C CA . LYS A 1 190 ? 46.262 8.125 -55.005 1.00 84.62 190 LYS A CA 1
ATOM 1561 C C . LYS A 1 190 ? 45.239 7.701 -53.969 1.00 84.62 190 LYS A C 1
ATOM 1563 O O . LYS A 1 190 ? 45.445 7.886 -52.776 1.00 84.62 190 LYS A O 1
ATOM 1568 N N . GLU A 1 191 ? 44.172 7.070 -54.430 1.00 87.44 191 GLU A N 1
ATOM 1569 C CA . GLU A 1 191 ? 43.228 6.392 -53.549 1.00 87.44 191 GLU A CA 1
ATOM 1570 C C . GLU A 1 191 ? 43.916 5.211 -52.845 1.00 87.44 191 GLU A C 1
ATOM 1572 O O . GLU A 1 191 ? 44.642 4.432 -53.470 1.00 87.44 191 GLU A O 1
ATOM 1577 N N . VAL A 1 192 ? 43.690 5.088 -51.539 1.00 88.50 192 VAL A N 1
ATOM 1578 C CA . VAL A 1 192 ? 44.188 3.995 -50.704 1.00 88.50 192 VAL A CA 1
ATOM 1579 C C . VAL A 1 192 ? 42.986 3.251 -50.141 1.00 88.50 192 VAL A C 1
ATOM 1581 O O . VAL A 1 192 ? 42.275 3.762 -49.277 1.00 88.50 192 VAL A O 1
ATOM 1584 N N . ILE A 1 193 ? 42.784 2.024 -50.622 1.00 91.31 193 ILE A N 1
ATOM 1585 C CA . ILE A 1 193 ? 41.774 1.099 -50.103 1.00 91.31 193 ILE A CA 1
ATOM 1586 C C . ILE A 1 193 ? 42.496 -0.075 -49.450 1.00 91.31 193 ILE A C 1
ATOM 1588 O O . ILE A 1 193 ? 43.357 -0.707 -50.068 1.00 91.31 193 ILE A O 1
ATOM 1592 N N . LYS A 1 194 ? 42.153 -0.365 -48.195 1.00 90.69 194 LYS A N 1
ATOM 1593 C CA . LYS A 1 194 ? 42.641 -1.534 -47.456 1.00 90.69 194 LYS A CA 1
ATOM 1594 C C . LYS A 1 194 ? 41.447 -2.354 -47.016 1.00 90.69 194 LYS A C 1
ATOM 1596 O O . LYS A 1 194 ? 40.561 -1.816 -46.368 1.00 90.69 194 LYS A O 1
ATOM 1601 N N . GLU A 1 195 ? 41.432 -3.627 -47.368 1.00 91.88 195 GLU A N 1
ATOM 1602 C CA . GLU A 1 195 ? 40.327 -4.531 -47.073 1.00 91.88 195 GLU A CA 1
ATOM 1603 C C . GLU A 1 195 ? 40.818 -5.670 -46.191 1.00 91.88 195 GLU A C 1
ATOM 1605 O O . GLU A 1 195 ? 41.868 -6.260 -46.457 1.00 91.88 195 GLU A O 1
ATOM 1610 N N . ASP A 1 196 ? 40.068 -5.952 -45.133 1.00 91.56 196 ASP A N 1
ATOM 1611 C CA . ASP A 1 196 ? 40.205 -7.197 -44.398 1.00 91.56 196 ASP A CA 1
ATOM 1612 C C . ASP A 1 196 ? 39.314 -8.260 -45.047 1.00 91.56 196 ASP A C 1
ATOM 1614 O O . ASP A 1 196 ? 38.093 -8.218 -44.937 1.00 91.56 196 ASP A O 1
ATOM 1618 N N . GLU A 1 197 ? 39.933 -9.232 -45.714 1.00 87.81 197 GLU A N 1
ATOM 1619 C CA . GLU A 1 197 ? 39.239 -10.288 -46.470 1.00 87.81 197 GLU A CA 1
ATOM 1620 C C . GLU A 1 197 ? 38.327 -11.170 -45.593 1.00 87.81 197 GLU A C 1
ATOM 1622 O O . GLU A 1 197 ? 37.448 -11.858 -46.108 1.00 87.81 197 GLU A O 1
ATOM 1627 N N . SER A 1 198 ? 38.543 -11.199 -44.271 1.00 85.44 198 SER A N 1
ATOM 1628 C CA . SER A 1 198 ? 37.775 -12.054 -43.357 1.00 85.44 198 SER A CA 1
ATOM 1629 C C . SER A 1 198 ? 36.439 -11.439 -42.940 1.00 85.44 198 SER A C 1
ATOM 1631 O O . SER A 1 198 ? 35.451 -12.151 -42.765 1.00 85.44 198 SER A O 1
ATOM 1633 N N . THR A 1 199 ? 36.405 -10.114 -42.811 1.00 88.12 199 THR A N 1
ATOM 1634 C CA . THR A 1 199 ? 35.232 -9.345 -42.379 1.00 88.12 199 THR A CA 1
ATOM 1635 C C . THR A 1 199 ? 34.604 -8.533 -43.510 1.00 88.12 199 THR A C 1
ATOM 1637 O O . THR A 1 199 ? 33.467 -8.088 -43.377 1.00 88.12 199 THR A O 1
ATOM 1640 N N . GLY A 1 200 ? 35.327 -8.325 -44.613 1.00 89.25 200 GLY A N 1
ATOM 1641 C CA . GLY A 1 200 ? 34.955 -7.406 -45.689 1.00 89.25 200 GLY A CA 1
ATOM 1642 C C . GLY A 1 200 ? 35.033 -5.931 -45.283 1.00 89.25 200 GLY A C 1
ATOM 1643 O O . GLY A 1 200 ? 34.550 -5.072 -46.019 1.00 89.25 200 GLY A O 1
ATOM 1644 N N . LEU A 1 201 ? 35.605 -5.615 -44.113 1.00 92.12 201 LEU A N 1
ATOM 1645 C CA . LEU A 1 201 ? 35.782 -4.243 -43.645 1.00 92.12 201 LEU A CA 1
ATOM 1646 C C . LEU A 1 201 ? 36.825 -3.541 -44.519 1.00 92.12 201 LEU A C 1
ATOM 1648 O O . LEU A 1 201 ? 37.957 -4.008 -44.666 1.00 92.12 201 LEU A O 1
ATOM 1652 N N . ARG A 1 202 ? 36.447 -2.391 -45.079 1.00 93.19 202 ARG A N 1
ATOM 1653 C CA . ARG A 1 202 ? 37.259 -1.612 -46.015 1.00 93.19 202 ARG A CA 1
ATOM 1654 C C . ARG A 1 202 ? 37.576 -0.249 -45.431 1.00 93.19 202 ARG A C 1
ATOM 1656 O O . ARG A 1 202 ? 36.691 0.564 -45.201 1.00 93.19 202 ARG A O 1
ATOM 1663 N N . LEU A 1 203 ? 38.853 0.039 -45.242 1.00 89.38 203 LEU A N 1
ATOM 1664 C CA . LEU A 1 203 ? 39.326 1.398 -45.036 1.00 89.38 203 LEU A CA 1
ATOM 1665 C C . LEU A 1 203 ? 39.483 2.082 -46.392 1.00 89.38 203 LEU A C 1
ATOM 1667 O O . LEU A 1 203 ? 40.158 1.556 -47.276 1.00 89.38 203 LEU A O 1
ATOM 1671 N N . ILE A 1 204 ? 38.894 3.268 -46.524 1.00 90.44 204 ILE A N 1
ATOM 1672 C CA . ILE A 1 204 ? 38.943 4.112 -47.716 1.00 90.44 204 ILE A CA 1
ATOM 1673 C C . ILE A 1 204 ? 39.562 5.450 -47.333 1.00 90.44 204 ILE A C 1
ATOM 1675 O O . ILE A 1 204 ? 39.077 6.169 -46.455 1.00 90.44 204 ILE A O 1
ATOM 1679 N N . SER A 1 205 ? 40.667 5.773 -47.990 1.00 89.06 205 SER A N 1
ATOM 1680 C CA . SER A 1 205 ? 41.414 7.000 -47.772 1.00 89.06 205 SER A CA 1
ATOM 1681 C C . SER A 1 205 ? 42.213 7.359 -49.023 1.00 89.06 205 SER A C 1
ATOM 1683 O O . SER A 1 205 ? 41.972 6.842 -50.114 1.00 89.06 205 SER A O 1
ATOM 1685 N N . ASP A 1 206 ? 43.181 8.247 -48.864 1.00 86.94 206 ASP A N 1
ATOM 1686 C CA . ASP A 1 206 ? 44.095 8.654 -49.910 1.00 86.94 206 ASP A CA 1
ATOM 1687 C C . ASP A 1 206 ? 45.543 8.664 -49.403 1.00 86.94 206 ASP A C 1
ATOM 1689 O O . ASP A 1 206 ? 45.805 8.639 -48.196 1.00 86.94 206 ASP A O 1
ATOM 1693 N N . SER A 1 207 ? 46.498 8.675 -50.331 1.00 85.56 207 SER A N 1
ATOM 1694 C CA . SER A 1 207 ? 47.925 8.575 -50.023 1.00 85.56 207 SER A CA 1
ATOM 1695 C C . SER A 1 207 ? 48.479 9.814 -49.316 1.00 85.56 207 SER A C 1
ATOM 1697 O O . SER A 1 207 ? 49.576 9.762 -48.761 1.00 85.56 207 SER A O 1
ATOM 1699 N N . ASP A 1 208 ? 47.747 10.932 -49.342 1.00 82.25 208 ASP A N 1
ATOM 1700 C CA . ASP A 1 208 ? 48.080 12.121 -48.556 1.00 82.25 208 ASP A CA 1
ATOM 1701 C C . ASP A 1 208 ? 47.677 11.962 -47.075 1.00 82.25 208 ASP A C 1
ATOM 1703 O O . ASP A 1 208 ? 48.182 12.691 -46.217 1.00 82.25 208 ASP A O 1
ATOM 1707 N N . THR A 1 209 ? 46.749 11.049 -46.779 1.00 78.88 209 THR A N 1
ATOM 1708 C CA . THR A 1 209 ? 46.165 10.820 -45.452 1.00 78.88 209 THR A CA 1
ATOM 1709 C C . THR A 1 209 ? 46.768 9.597 -44.767 1.00 78.88 209 THR A C 1
ATOM 1711 O O . THR A 1 209 ? 47.127 9.665 -43.588 1.00 78.88 209 THR A O 1
ATOM 1714 N N . ILE A 1 210 ? 46.899 8.486 -45.495 1.00 79.56 210 ILE A N 1
ATOM 1715 C CA . ILE A 1 210 ? 47.444 7.214 -45.013 1.00 79.56 210 ILE A CA 1
ATOM 1716 C C . ILE A 1 210 ? 48.440 6.682 -46.046 1.00 79.56 210 ILE A C 1
ATOM 1718 O O . ILE A 1 210 ? 48.170 6.676 -47.242 1.00 79.56 210 ILE A O 1
ATOM 1722 N N . SER A 1 211 ? 49.601 6.212 -45.582 1.00 81.38 211 SER A N 1
ATOM 1723 C CA . SER A 1 211 ? 50.621 5.642 -46.469 1.00 81.38 211 SER A CA 1
ATOM 1724 C C . SER A 1 211 ? 50.097 4.402 -47.201 1.00 81.38 211 SER A C 1
ATOM 1726 O O . SER A 1 211 ? 49.396 3.575 -46.617 1.00 81.38 211 SER A O 1
ATOM 1728 N N . GLU A 1 212 ? 50.518 4.207 -48.455 1.00 82.75 212 GLU A N 1
ATOM 1729 C CA . GLU A 1 212 ? 50.234 2.980 -49.217 1.00 82.75 212 GLU A CA 1
ATOM 1730 C C . GLU A 1 212 ? 50.738 1.716 -48.488 1.00 82.75 212 GLU A C 1
ATOM 1732 O O . GLU A 1 212 ? 50.166 0.640 -48.654 1.00 82.75 212 GLU A O 1
ATOM 1737 N N . ASP A 1 213 ? 51.751 1.852 -47.631 1.00 84.00 213 ASP A N 1
ATOM 1738 C CA . ASP A 1 213 ? 52.335 0.770 -46.829 1.00 84.00 213 ASP A CA 1
ATOM 1739 C C . ASP A 1 213 ? 51.571 0.472 -45.524 1.00 84.00 213 ASP A C 1
ATOM 1741 O O . ASP A 1 213 ? 51.942 -0.429 -44.777 1.00 84.00 213 ASP A O 1
ATOM 1745 N N . THR A 1 214 ? 50.506 1.212 -45.205 1.00 84.31 214 THR A N 1
ATOM 1746 C CA . THR A 1 214 ? 49.724 0.959 -43.989 1.00 84.31 214 THR A CA 1
ATOM 1747 C C . THR A 1 214 ? 49.008 -0.392 -44.051 1.00 84.31 214 THR A C 1
ATOM 1749 O O . THR A 1 214 ? 48.428 -0.778 -45.073 1.00 84.31 214 THR A O 1
ATOM 1752 N N . VAL A 1 215 ? 49.041 -1.098 -42.923 1.00 85.12 215 VAL A N 1
ATOM 1753 C CA . VAL A 1 215 ? 48.395 -2.387 -42.686 1.00 85.12 215 VAL A CA 1
ATOM 1754 C C . VAL A 1 215 ? 47.146 -2.167 -41.836 1.00 85.12 215 VAL A C 1
ATOM 1756 O O . VAL A 1 215 ? 47.215 -1.552 -40.773 1.00 85.12 215 VAL A O 1
ATOM 1759 N N . LEU A 1 216 ? 46.007 -2.673 -42.307 1.00 87.44 216 LEU A N 1
ATOM 1760 C CA . LEU A 1 216 ? 44.753 -2.738 -41.558 1.00 87.44 216 LEU A CA 1
ATOM 1761 C C . LEU A 1 216 ? 44.670 -4.105 -40.871 1.00 87.44 216 LEU A C 1
ATOM 1763 O O . LEU A 1 216 ? 44.841 -5.128 -41.528 1.00 87.44 216 LEU A O 1
ATOM 1767 N N . THR A 1 217 ? 44.409 -4.119 -39.568 1.00 84.62 217 THR A N 1
ATOM 1768 C CA . THR A 1 217 ? 44.126 -5.341 -38.803 1.00 84.62 217 THR A CA 1
ATOM 1769 C C . THR A 1 217 ? 42.737 -5.237 -38.197 1.00 84.62 217 THR A C 1
ATOM 1771 O O . THR A 1 217 ? 42.439 -4.215 -37.574 1.00 84.62 217 THR A O 1
ATOM 1774 N N . VAL A 1 218 ? 41.915 -6.273 -38.352 1.00 87.06 218 VAL A N 1
ATOM 1775 C CA . VAL A 1 218 ? 40.538 -6.312 -37.847 1.00 87.06 218 VAL A CA 1
ATOM 1776 C C . VAL A 1 218 ? 40.345 -7.563 -37.000 1.00 87.06 218 VAL A C 1
ATOM 1778 O O . VAL A 1 218 ? 40.685 -8.661 -37.426 1.00 87.06 218 VAL A O 1
ATOM 1781 N N . ASP A 1 219 ? 39.770 -7.382 -35.818 1.00 82.88 219 ASP A N 1
ATOM 1782 C CA . ASP A 1 219 ? 39.312 -8.449 -34.942 1.00 82.88 219 ASP A CA 1
ATOM 1783 C C . ASP A 1 219 ? 37.782 -8.388 -34.845 1.00 82.88 219 ASP A C 1
ATOM 1785 O O . ASP A 1 219 ? 37.206 -7.336 -34.544 1.00 82.88 219 ASP A O 1
ATOM 1789 N N . LYS A 1 220 ? 37.124 -9.522 -35.102 1.00 85.81 220 LYS A N 1
ATOM 1790 C CA . LYS A 1 220 ? 35.668 -9.671 -35.030 1.00 85.81 220 LYS A CA 1
ATOM 1791 C C . LYS A 1 220 ? 35.270 -10.497 -33.812 1.00 85.81 220 LYS A C 1
ATOM 1793 O O . LYS A 1 220 ? 35.762 -11.610 -33.617 1.00 85.81 220 LYS A O 1
ATOM 1798 N N . PHE A 1 221 ? 34.312 -9.973 -33.063 1.00 80.50 221 PHE A N 1
ATOM 1799 C CA . PHE A 1 221 ? 33.820 -10.548 -31.825 1.00 80.50 221 PHE A CA 1
ATOM 1800 C C . PHE A 1 221 ? 32.292 -10.648 -31.814 1.00 80.50 221 PHE A C 1
ATOM 1802 O O . PHE A 1 221 ? 31.597 -9.768 -32.326 1.00 80.50 221 PHE A O 1
ATOM 1809 N N . ASP A 1 222 ? 31.786 -11.726 -31.227 1.00 76.44 222 ASP A N 1
ATOM 1810 C CA . ASP A 1 222 ? 30.367 -12.037 -31.057 1.00 76.44 222 ASP A CA 1
ATOM 1811 C C . ASP A 1 222 ? 30.116 -12.720 -29.694 1.00 76.44 222 ASP A C 1
ATOM 1813 O O . ASP A 1 222 ? 30.987 -12.750 -28.817 1.00 76.44 222 ASP A O 1
ATOM 1817 N N . SER A 1 223 ? 28.910 -13.255 -29.491 1.00 69.12 223 SER A N 1
ATOM 1818 C CA . SER A 1 223 ? 28.530 -13.979 -28.268 1.00 69.12 223 SER A CA 1
ATOM 1819 C C . SER A 1 223 ? 29.337 -15.259 -28.016 1.00 69.12 223 SER A C 1
ATOM 1821 O O . SER A 1 223 ? 29.401 -15.744 -26.892 1.00 69.12 223 SER A O 1
ATOM 1823 N N . SER A 1 224 ? 29.962 -15.833 -29.044 1.00 72.38 224 SER A N 1
ATOM 1824 C CA . SER A 1 224 ? 30.613 -17.143 -28.981 1.00 72.38 224 SER A CA 1
ATOM 1825 C C . SER A 1 224 ? 32.114 -17.088 -28.699 1.00 72.38 224 SER A C 1
ATOM 1827 O O . SER A 1 224 ? 32.689 -18.092 -28.270 1.00 72.38 224 SER A O 1
ATOM 1829 N N . ASN A 1 225 ? 32.764 -15.950 -28.960 1.00 73.75 225 ASN A N 1
ATOM 1830 C CA . ASN A 1 225 ? 34.226 -15.861 -28.986 1.00 73.75 225 ASN A CA 1
ATOM 1831 C C . ASN A 1 225 ? 34.826 -14.730 -28.133 1.00 73.75 225 ASN A C 1
ATOM 1833 O O . ASN A 1 225 ? 36.053 -14.631 -28.050 1.00 73.75 225 ASN A O 1
ATOM 1837 N N . TRP A 1 226 ? 33.994 -13.911 -27.488 1.00 69.44 226 TRP A N 1
ATOM 1838 C CA . TRP A 1 226 ? 34.436 -12.839 -26.602 1.00 69.44 226 TRP A CA 1
ATOM 1839 C C . TRP A 1 226 ? 34.086 -13.132 -25.147 1.00 69.44 226 TRP A C 1
ATOM 1841 O O . TRP A 1 226 ? 32.994 -13.596 -24.828 1.00 69.44 226 TRP A O 1
ATOM 1851 N N . ASP A 1 227 ? 35.027 -12.846 -24.252 1.00 66.19 227 ASP A N 1
ATOM 1852 C CA . ASP A 1 227 ? 34.820 -12.993 -22.816 1.00 66.19 227 ASP A CA 1
ATOM 1853 C C . ASP A 1 227 ? 34.193 -11.718 -22.239 1.00 66.19 227 ASP A C 1
ATOM 1855 O O . ASP A 1 227 ? 34.880 -10.786 -21.806 1.00 66.19 227 ASP A O 1
ATOM 1859 N N . TRP A 1 228 ? 32.861 -11.677 -22.265 1.00 62.16 228 TRP A N 1
ATOM 1860 C CA . TRP A 1 228 ? 32.066 -10.534 -21.814 1.00 62.16 228 TRP A CA 1
ATOM 1861 C C . TRP A 1 228 ? 32.195 -10.253 -20.309 1.00 62.16 228 TRP A C 1
ATOM 1863 O O . TRP A 1 228 ? 31.958 -9.121 -19.894 1.00 62.16 228 TRP A O 1
ATOM 1873 N N . GLN A 1 229 ? 32.647 -11.218 -19.493 1.00 57.84 229 GLN A N 1
ATOM 1874 C CA . GLN A 1 229 ? 32.833 -11.017 -18.046 1.00 57.84 229 GLN A CA 1
ATOM 1875 C C . GLN A 1 229 ? 34.007 -10.087 -17.723 1.00 57.84 229 GLN A C 1
ATOM 1877 O O . GLN A 1 229 ? 34.034 -9.460 -16.667 1.00 57.84 229 GLN A O 1
ATOM 1882 N N . ASN A 1 230 ? 34.966 -9.970 -18.641 1.00 54.25 230 ASN A N 1
ATOM 1883 C CA . ASN A 1 230 ? 36.138 -9.113 -18.485 1.00 54.25 230 ASN A CA 1
ATOM 1884 C C . ASN A 1 230 ? 35.942 -7.706 -19.086 1.00 54.25 230 ASN A C 1
ATOM 1886 O O . ASN A 1 230 ? 36.875 -6.900 -19.109 1.00 54.25 230 ASN A O 1
ATOM 1890 N N . VAL A 1 231 ? 34.733 -7.384 -19.564 1.00 57.62 231 VAL A N 1
ATOM 1891 C CA . VAL A 1 231 ? 34.386 -6.066 -20.109 1.00 57.62 231 VAL A CA 1
ATOM 1892 C C . VAL A 1 231 ? 33.899 -5.152 -18.987 1.00 57.62 231 VAL A C 1
ATOM 1894 O O . VAL A 1 231 ? 32.837 -5.362 -18.422 1.00 57.62 231 VAL A O 1
ATOM 1897 N N . GLN A 1 232 ? 34.636 -4.082 -18.687 1.00 50.31 232 GLN A N 1
ATOM 1898 C CA . GLN A 1 232 ? 34.274 -3.128 -17.622 1.00 50.31 232 GLN A CA 1
ATOM 1899 C C . GLN A 1 232 ? 33.246 -2.054 -18.049 1.00 50.31 232 GLN A C 1
ATOM 1901 O O . GLN A 1 232 ? 33.064 -1.057 -17.355 1.00 50.31 232 GLN A O 1
ATOM 1906 N N . SER A 1 233 ? 32.573 -2.216 -19.197 1.00 58.94 233 SER A N 1
ATOM 1907 C CA . SER A 1 233 ? 31.569 -1.261 -19.694 1.00 58.94 233 SER A CA 1
ATOM 1908 C C . SER A 1 233 ? 30.168 -1.845 -19.648 1.00 58.94 233 SER A C 1
ATOM 1910 O O . SER A 1 233 ? 29.845 -2.757 -20.411 1.00 58.94 233 SER A O 1
ATOM 1912 N N . ILE A 1 234 ? 29.327 -1.243 -18.805 1.00 55.00 234 ILE A N 1
ATOM 1913 C CA . ILE A 1 234 ? 27.940 -1.662 -18.556 1.00 55.00 234 ILE A CA 1
ATOM 1914 C C . ILE A 1 234 ? 27.089 -1.758 -19.837 1.00 55.00 234 ILE A C 1
ATOM 1916 O O . ILE A 1 234 ? 26.201 -2.597 -19.947 1.00 55.00 234 ILE A O 1
ATOM 1920 N N . TYR A 1 235 ? 27.394 -0.934 -20.846 1.00 58.78 235 TYR A N 1
ATOM 1921 C CA . TYR A 1 235 ? 26.690 -0.931 -22.132 1.00 58.78 235 TYR A CA 1
ATOM 1922 C C . TYR A 1 235 ? 26.994 -2.156 -23.001 1.00 58.78 235 TYR A C 1
ATOM 1924 O O . TYR A 1 235 ? 26.188 -2.511 -23.856 1.00 58.78 235 TYR A O 1
ATOM 1932 N N . LEU A 1 236 ? 28.167 -2.764 -22.823 1.00 66.00 236 LEU A N 1
ATOM 1933 C CA . LEU A 1 236 ? 28.598 -3.939 -23.576 1.00 66.00 236 LEU A CA 1
ATOM 1934 C C . LEU A 1 236 ? 28.353 -5.234 -22.796 1.00 66.00 236 LEU A C 1
ATOM 1936 O O . LEU A 1 236 ? 28.057 -6.247 -23.416 1.00 66.00 236 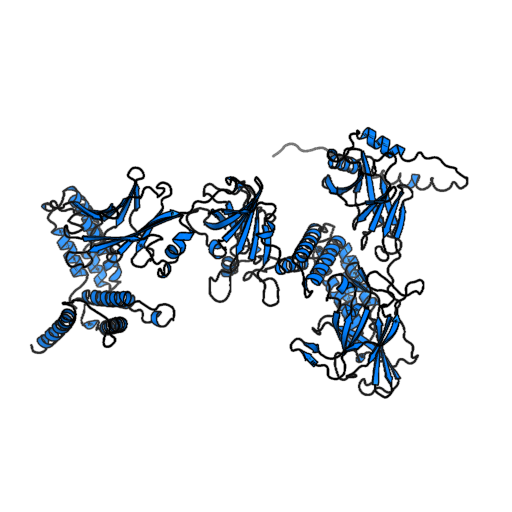LEU A O 1
ATOM 1940 N N . THR A 1 237 ? 28.406 -5.212 -21.461 1.00 64.81 237 THR A N 1
ATOM 1941 C CA . THR A 1 237 ? 28.096 -6.394 -20.632 1.00 64.81 237 THR A CA 1
ATOM 1942 C C . THR A 1 237 ? 26.637 -6.829 -20.740 1.00 64.81 237 THR A C 1
ATOM 1944 O O . THR A 1 237 ? 26.353 -8.015 -20.639 1.00 64.81 237 THR A O 1
ATOM 1947 N N . ASN A 1 238 ? 25.715 -5.891 -20.981 1.00 66.12 238 ASN A N 1
ATOM 1948 C CA . ASN A 1 238 ? 24.279 -6.178 -21.065 1.00 66.12 238 ASN A CA 1
ATOM 1949 C C . ASN A 1 238 ? 23.787 -6.373 -22.507 1.00 66.12 238 ASN A C 1
ATOM 1951 O O . ASN A 1 238 ? 22.587 -6.437 -22.750 1.00 66.12 238 ASN A O 1
ATOM 1955 N N . ILE A 1 239 ? 24.680 -6.447 -23.496 1.00 71.56 239 ILE A N 1
ATOM 1956 C CA . ILE A 1 239 ? 24.260 -6.453 -24.902 1.00 71.56 239 ILE A CA 1
ATOM 1957 C C . ILE A 1 239 ? 23.386 -7.664 -25.270 1.00 71.56 239 ILE A C 1
ATOM 1959 O O . ILE A 1 239 ? 22.455 -7.526 -26.056 1.00 71.56 239 ILE A O 1
ATOM 1963 N N . GLU A 1 240 ? 23.618 -8.823 -24.650 1.00 68.19 240 GLU A N 1
ATOM 1964 C CA . GLU A 1 240 ? 22.836 -10.054 -24.858 1.00 68.19 240 GLU A CA 1
ATOM 1965 C C . GLU A 1 240 ? 21.386 -9.947 -24.354 1.00 68.19 240 GLU A C 1
ATOM 1967 O O . GLU A 1 240 ? 20.483 -10.648 -24.831 1.00 68.19 240 GLU A O 1
ATOM 1972 N N . THR A 1 241 ? 21.131 -9.062 -23.387 1.00 63.59 241 THR A N 1
ATOM 1973 C CA . THR A 1 241 ? 19.781 -8.865 -22.855 1.00 63.59 241 THR A CA 1
ATOM 1974 C C . THR A 1 241 ? 18.978 -7.923 -23.745 1.00 63.59 241 THR A C 1
ATOM 1976 O O . THR A 1 241 ? 17.813 -8.220 -24.014 1.00 63.59 241 THR A O 1
ATOM 1979 N N . VAL A 1 242 ? 19.622 -6.884 -24.290 1.00 65.94 242 VAL A N 1
ATOM 1980 C CA . VAL A 1 242 ? 18.984 -5.801 -25.064 1.00 65.94 242 VAL A CA 1
ATOM 1981 C C . VAL A 1 242 ? 19.066 -5.957 -26.586 1.00 65.94 242 VAL A C 1
ATOM 1983 O O . VAL A 1 242 ? 18.425 -5.203 -27.317 1.00 65.94 242 VAL A O 1
ATOM 1986 N N . CYS A 1 243 ? 19.857 -6.897 -27.108 1.00 74.44 243 CYS A N 1
ATOM 1987 C CA . CYS A 1 243 ? 19.986 -7.159 -28.546 1.00 74.44 243 CYS A CA 1
ATOM 1988 C C . CYS A 1 243 ? 19.759 -8.640 -28.854 1.00 74.44 243 CYS A C 1
ATOM 1990 O O . CYS A 1 243 ? 20.253 -9.523 -28.158 1.00 74.44 243 CYS A O 1
ATOM 1992 N N . ASN A 1 244 ? 19.012 -8.917 -29.921 1.00 74.12 244 ASN A N 1
ATOM 1993 C CA . ASN A 1 244 ? 18.811 -10.277 -30.432 1.00 74.12 244 ASN A CA 1
ATOM 1994 C C . ASN A 1 244 ? 19.944 -10.703 -31.381 1.00 74.12 244 ASN A C 1
ATOM 1996 O O . ASN A 1 244 ? 20.192 -11.897 -31.541 1.00 74.12 244 ASN A O 1
ATOM 2000 N N . GLN A 1 245 ? 20.651 -9.740 -31.978 1.00 84.69 245 GLN A N 1
ATOM 2001 C CA . GLN A 1 245 ? 21.860 -9.960 -32.766 1.00 84.69 245 GLN A CA 1
ATOM 2002 C C . GLN A 1 245 ? 22.838 -8.808 -32.568 1.00 84.69 245 GLN A C 1
ATOM 2004 O O . GLN A 1 245 ? 22.437 -7.642 -32.547 1.00 84.69 245 GLN A O 1
ATOM 2009 N N . TYR A 1 246 ? 24.126 -9.121 -32.458 1.00 86.94 246 TYR A N 1
ATOM 2010 C CA . TYR A 1 246 ? 25.169 -8.111 -32.361 1.00 86.94 246 TYR A CA 1
ATOM 2011 C C . TYR A 1 246 ? 26.522 -8.649 -32.817 1.00 86.94 246 TYR A C 1
ATOM 2013 O O . TYR A 1 246 ? 26.818 -9.833 -32.675 1.00 86.94 246 TYR A O 1
ATOM 2021 N N . GLU A 1 247 ? 27.350 -7.757 -33.353 1.00 88.31 247 GLU A N 1
ATOM 2022 C CA . GLU A 1 247 ? 28.724 -8.046 -33.749 1.00 88.31 247 GLU A CA 1
ATOM 2023 C C . GLU A 1 247 ? 29.618 -6.838 -33.529 1.00 88.31 247 GLU A C 1
ATOM 2025 O O . GLU A 1 247 ? 29.268 -5.708 -33.877 1.00 88.31 247 GLU A O 1
ATOM 2030 N N . TYR A 1 248 ? 30.795 -7.091 -32.968 1.00 85.12 248 TYR A N 1
ATOM 2031 C CA . TYR A 1 248 ? 31.748 -6.075 -32.563 1.00 85.12 248 TYR A CA 1
ATOM 2032 C C . TYR A 1 248 ? 33.046 -6.213 -33.365 1.00 85.12 248 TYR A C 1
ATOM 2034 O O . TYR A 1 248 ? 33.728 -7.234 -33.317 1.00 85.12 248 TYR A O 1
ATOM 2042 N N . TYR A 1 249 ? 33.388 -5.166 -34.109 1.00 86.38 249 TYR A N 1
ATOM 2043 C CA . TYR A 1 249 ? 34.519 -5.115 -35.029 1.00 86.38 249 TYR A CA 1
ATOM 2044 C C . TYR A 1 249 ? 35.555 -4.125 -34.519 1.00 86.38 249 TYR A C 1
ATOM 2046 O O . TYR A 1 249 ? 35.383 -2.920 -34.686 1.00 86.38 249 TYR A O 1
ATOM 2054 N N . SER A 1 250 ? 36.635 -4.611 -33.915 1.00 81.25 250 SER A N 1
ATOM 2055 C CA . SER A 1 250 ? 37.767 -3.784 -33.494 1.00 81.25 250 SER A CA 1
ATOM 2056 C C . SER A 1 250 ? 38.795 -3.710 -34.615 1.00 81.25 250 SER A C 1
ATOM 2058 O O . SER A 1 250 ? 39.171 -4.740 -35.164 1.00 81.25 250 SER A O 1
ATOM 2060 N N . PHE A 1 251 ? 39.292 -2.521 -34.953 1.00 82.31 251 PHE A N 1
ATOM 2061 C CA . PHE A 1 251 ? 40.314 -2.385 -35.992 1.00 82.31 251 PHE A CA 1
ATOM 2062 C C . PHE A 1 251 ? 41.486 -1.495 -35.572 1.00 82.31 251 PHE A C 1
ATOM 2064 O O . PHE A 1 251 ? 41.358 -0.560 -34.777 1.00 82.31 251 PHE A O 1
ATOM 2071 N N . SER A 1 252 ? 42.667 -1.790 -36.115 1.00 79.06 252 SER A N 1
ATOM 2072 C CA . SER A 1 252 ? 43.905 -1.034 -35.900 1.00 79.06 252 SER A CA 1
ATOM 2073 C C . SER A 1 252 ? 44.657 -0.803 -37.211 1.00 79.06 252 SER A C 1
ATOM 2075 O O . SER A 1 252 ? 44.584 -1.602 -38.141 1.00 79.06 252 SER A O 1
ATOM 2077 N N . LEU A 1 253 ? 45.381 0.317 -37.278 1.00 79.81 253 LEU A N 1
ATOM 2078 C CA . LEU A 1 253 ? 46.174 0.739 -38.438 1.00 79.81 253 LEU A CA 1
ATOM 2079 C 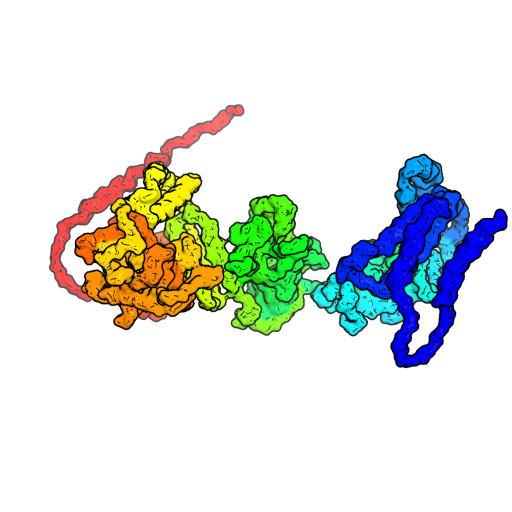C . LEU A 1 253 ? 47.654 0.769 -38.065 1.00 79.81 253 LEU A C 1
ATOM 2081 O O . LEU A 1 253 ? 48.064 1.557 -37.206 1.00 79.81 253 LEU A O 1
ATOM 2085 N N . LEU A 1 254 ? 48.457 -0.080 -38.694 1.00 80.38 254 LEU A N 1
ATOM 2086 C CA . LEU A 1 254 ? 49.865 -0.286 -38.361 1.00 80.38 254 LEU A CA 1
ATOM 2087 C C . LEU A 1 254 ? 50.773 0.071 -39.543 1.00 80.38 254 LEU A C 1
ATOM 2089 O O . LEU A 1 254 ? 50.368 -0.011 -40.701 1.00 80.38 254 LEU A O 1
ATOM 2093 N N . ASP A 1 255 ? 51.993 0.508 -39.255 1.00 79.19 255 ASP A N 1
ATOM 2094 C CA . ASP A 1 255 ? 53.053 0.610 -40.254 1.00 79.19 255 ASP A CA 1
ATOM 2095 C C . ASP A 1 255 ? 53.768 -0.742 -40.442 1.00 79.19 255 ASP A C 1
ATOM 2097 O O . ASP A 1 255 ? 53.479 -1.730 -39.761 1.00 79.19 255 ASP A O 1
ATOM 2101 N N . ASN A 1 256 ? 54.728 -0.783 -41.368 1.00 76.12 256 ASN A N 1
ATOM 2102 C CA . ASN A 1 256 ? 55.520 -1.980 -41.675 1.00 76.12 256 ASN A CA 1
ATOM 2103 C C . ASN A 1 256 ? 56.379 -2.486 -40.500 1.00 76.12 256 ASN A C 1
ATOM 2105 O O . ASN A 1 256 ? 56.890 -3.605 -40.558 1.00 76.12 256 ASN A O 1
ATOM 2109 N N . GLU A 1 257 ? 56.562 -1.681 -39.452 1.00 72.94 257 GLU A N 1
ATOM 2110 C CA . GLU A 1 257 ? 57.301 -2.041 -38.238 1.00 72.94 257 GLU A CA 1
ATOM 2111 C C . GLU A 1 257 ? 56.354 -2.469 -37.099 1.00 72.94 257 GLU A C 1
ATOM 2113 O O . GLU A 1 257 ? 56.806 -2.774 -35.995 1.00 72.94 257 GLU A O 1
ATOM 2118 N N . GLY A 1 258 ? 55.041 -2.530 -37.362 1.00 64.44 258 GLY A N 1
ATOM 2119 C CA . GLY A 1 258 ? 54.011 -2.904 -36.393 1.00 64.44 258 GLY A CA 1
ATOM 2120 C C . GLY A 1 258 ? 53.622 -1.778 -35.432 1.00 64.44 258 GLY A C 1
ATOM 2121 O O . GLY A 1 258 ? 52.939 -2.028 -34.438 1.00 64.44 258 GLY A O 1
ATOM 2122 N N . SER A 1 259 ? 54.040 -0.539 -35.698 1.00 69.88 259 SER A N 1
ATOM 2123 C CA . SER A 1 259 ? 53.701 0.625 -34.878 1.00 69.88 259 SER A CA 1
ATOM 2124 C C . SER A 1 259 ? 52.410 1.288 -35.356 1.00 69.88 259 SER A C 1
ATOM 2126 O O . SER A 1 259 ? 52.088 1.300 -36.541 1.00 69.88 259 SER A O 1
ATOM 2128 N N . ARG A 1 260 ? 51.637 1.860 -34.424 1.00 70.38 260 ARG A N 1
ATOM 2129 C CA . ARG A 1 260 ? 50.370 2.538 -34.744 1.00 70.38 260 ARG A CA 1
ATOM 2130 C C . ARG A 1 260 ? 50.600 3.766 -35.631 1.00 70.38 260 ARG A C 1
ATOM 2132 O O . ARG A 1 260 ? 51.375 4.655 -35.277 1.00 70.38 260 ARG A O 1
ATOM 2139 N N . VAL A 1 261 ? 49.846 3.854 -36.727 1.00 68.69 261 VAL A N 1
ATOM 2140 C CA . VAL A 1 261 ? 49.921 4.965 -37.685 1.00 68.69 261 VAL A CA 1
ATOM 2141 C C . VAL A 1 261 ? 49.147 6.178 -37.177 1.00 68.69 261 VAL A C 1
ATOM 2143 O O . VAL A 1 261 ? 48.022 6.067 -36.680 1.00 68.69 261 VAL A O 1
ATOM 2146 N N . LYS A 1 262 ? 49.769 7.352 -37.321 1.00 66.69 262 LYS A N 1
ATOM 2147 C CA . LYS A 1 262 ? 49.179 8.663 -37.051 1.00 66.69 262 LYS A CA 1
ATOM 2148 C C . LYS A 1 262 ? 48.609 9.241 -38.346 1.00 66.69 262 LYS A C 1
ATOM 2150 O O . LYS A 1 262 ? 49.344 9.341 -39.321 1.00 66.69 262 LYS A O 1
ATOM 2155 N N . PHE A 1 263 ? 47.345 9.656 -38.339 1.00 69.19 263 PHE A N 1
ATOM 2156 C CA . PHE A 1 263 ? 46.692 10.293 -39.487 1.00 69.19 263 PHE A CA 1
ATOM 2157 C C . PHE A 1 263 ? 46.498 11.793 -39.241 1.00 69.19 263 PHE A C 1
ATOM 2159 O O . PHE A 1 263 ? 46.278 12.240 -38.111 1.00 69.19 263 PHE A O 1
ATOM 2166 N N . SER A 1 264 ? 46.621 12.573 -40.310 1.00 62.22 264 SER A N 1
ATOM 2167 C CA . SER A 1 264 ? 46.518 14.037 -40.301 1.00 62.22 264 SER A CA 1
ATOM 2168 C C . SER A 1 264 ? 45.215 14.555 -40.913 1.00 62.22 264 SER A C 1
ATOM 2170 O O . SER A 1 264 ? 44.867 15.703 -40.652 1.00 62.22 264 SER A O 1
ATOM 2172 N N . LYS A 1 265 ? 44.492 13.714 -41.665 1.00 75.75 265 LYS A N 1
ATOM 2173 C CA . LYS A 1 265 ? 43.264 14.019 -42.417 1.00 75.75 265 LYS A CA 1
ATOM 2174 C C . LYS A 1 265 ? 42.176 12.969 -42.155 1.00 75.75 265 LYS A C 1
ATOM 2176 O O . LYS A 1 265 ? 42.443 11.949 -41.518 1.00 75.75 265 LYS A O 1
ATOM 2181 N N . SER A 1 266 ? 40.960 13.232 -42.631 1.00 78.06 266 SER A N 1
ATOM 2182 C CA . SER A 1 266 ? 39.824 12.327 -42.468 1.00 78.06 266 SER A CA 1
ATOM 2183 C C . SER A 1 266 ? 39.925 11.073 -43.336 1.00 78.06 266 SER A C 1
ATOM 2185 O O . SER A 1 266 ? 40.367 11.153 -44.479 1.00 78.06 266 SER A O 1
ATOM 2187 N N . PHE A 1 267 ? 39.422 9.946 -42.846 1.00 82.75 267 PHE A N 1
ATOM 2188 C CA . PHE A 1 267 ? 39.260 8.714 -43.624 1.00 82.75 267 PHE A CA 1
ATOM 2189 C C . PHE A 1 267 ? 37.931 8.035 -43.282 1.00 82.75 267 PHE A C 1
ATOM 2191 O O . PHE A 1 267 ? 37.313 8.353 -42.262 1.00 82.75 267 PHE A O 1
ATOM 2198 N N . SER A 1 268 ? 37.500 7.092 -44.115 1.00 88.31 268 SER A N 1
ATOM 2199 C CA . SER A 1 268 ? 36.257 6.350 -43.904 1.00 88.31 268 SER A CA 1
ATOM 2200 C C . SER A 1 268 ? 36.521 4.857 -43.770 1.00 88.31 268 SER A C 1
ATOM 2202 O O . SER A 1 268 ? 37.478 4.320 -44.325 1.00 88.31 268 SER A O 1
ATOM 2204 N N . VAL A 1 269 ? 35.658 4.189 -43.017 1.00 88.94 269 VAL A N 1
ATOM 2205 C CA . VAL A 1 269 ? 35.601 2.736 -42.906 1.00 88.94 269 VAL A CA 1
ATOM 2206 C C . VAL A 1 269 ? 34.226 2.289 -43.374 1.00 88.94 269 VAL A C 1
ATOM 2208 O O . VAL A 1 269 ? 33.216 2.743 -42.845 1.00 88.94 269 VAL A O 1
ATOM 2211 N N . GLU A 1 270 ? 34.193 1.421 -44.373 1.00 94.00 270 GLU A N 1
ATOM 2212 C CA . GLU A 1 270 ? 33.001 0.723 -44.836 1.00 94.00 270 GLU A CA 1
ATOM 2213 C C . GLU A 1 270 ? 32.963 -0.679 -44.229 1.00 94.00 270 GLU A C 1
ATOM 2215 O O . GLU A 1 270 ? 33.950 -1.412 -44.273 1.00 94.00 270 GLU A O 1
ATOM 2220 N N . LEU A 1 271 ? 31.818 -1.055 -43.672 1.00 93.06 271 LEU A N 1
ATOM 2221 C CA . LEU A 1 271 ? 31.567 -2.361 -43.083 1.00 93.06 271 LEU A CA 1
ATOM 2222 C C . LEU A 1 271 ? 30.324 -2.974 -43.748 1.00 93.06 271 LEU A C 1
ATOM 2224 O O . LEU A 1 271 ? 29.243 -2.380 -43.649 1.00 93.06 271 LEU A O 1
ATOM 2228 N N . PRO A 1 272 ? 30.436 -4.125 -44.434 1.00 93.81 272 PRO A N 1
ATOM 2229 C CA . PRO A 1 272 ? 29.268 -4.833 -44.941 1.00 93.81 272 PRO A CA 1
ATOM 2230 C C . PRO A 1 272 ? 28.401 -5.344 -43.785 1.00 93.81 272 PRO A C 1
ATOM 2232 O O . PRO A 1 272 ? 28.907 -5.853 -42.787 1.00 93.81 272 PRO A O 1
ATOM 2235 N N . VAL A 1 273 ? 27.084 -5.225 -43.938 1.00 93.19 273 VAL A N 1
ATOM 2236 C CA . VAL A 1 273 ? 26.093 -5.714 -42.974 1.00 93.19 273 VAL A CA 1
ATOM 2237 C C . VAL A 1 273 ? 25.712 -7.149 -43.352 1.00 93.19 273 VAL A C 1
ATOM 2239 O O . VAL A 1 273 ? 25.125 -7.351 -44.423 1.00 93.19 273 VAL A O 1
ATOM 2242 N N . PRO A 1 274 ? 26.007 -8.156 -42.507 1.00 89.94 274 PRO A N 1
ATOM 2243 C CA . PRO A 1 274 ? 25.697 -9.551 -42.816 1.00 89.94 274 PRO A CA 1
ATOM 2244 C C . PRO A 1 274 ? 24.200 -9.789 -43.054 1.00 89.94 274 PRO A C 1
ATOM 2246 O O . PRO A 1 274 ? 23.369 -9.118 -42.451 1.00 89.94 274 PRO A O 1
ATOM 2249 N N . ASP A 1 275 ? 23.832 -10.760 -43.894 1.00 89.75 275 ASP A N 1
ATOM 2250 C CA . ASP A 1 275 ? 22.431 -11.014 -44.294 1.00 89.75 275 ASP A CA 1
ATOM 2251 C C . ASP A 1 275 ? 21.483 -11.376 -43.140 1.00 89.75 275 ASP A C 1
ATOM 2253 O O . ASP A 1 275 ? 20.276 -11.192 -43.268 1.00 89.75 275 ASP A O 1
ATOM 2257 N N . TYR A 1 276 ? 22.004 -11.889 -42.023 1.00 86.75 276 TYR A N 1
ATOM 2258 C CA . TYR A 1 276 ? 21.179 -12.211 -40.855 1.00 86.75 276 TYR A CA 1
ATOM 2259 C C . TYR A 1 276 ? 20.765 -10.983 -40.046 1.00 86.75 276 TYR A C 1
ATOM 2261 O O . TYR A 1 276 ? 19.769 -11.092 -39.334 1.00 86.75 276 TYR A O 1
ATOM 2269 N N . PHE A 1 277 ? 21.462 -9.847 -40.190 1.00 88.62 277 PHE A N 1
ATOM 2270 C CA . PHE A 1 277 ? 21.045 -8.581 -39.592 1.00 88.62 277 PHE A CA 1
ATOM 2271 C C . PHE A 1 277 ? 19.878 -7.969 -40.367 1.00 88.62 277 PHE A C 1
ATOM 2273 O O . PHE A 1 277 ? 19.928 -7.815 -41.597 1.00 88.62 277 PHE A O 1
ATOM 2280 N N . ASP A 1 278 ? 18.864 -7.540 -39.623 1.00 86.38 278 ASP A N 1
ATOM 2281 C CA . ASP A 1 278 ? 17.793 -6.693 -40.132 1.00 86.38 278 ASP A CA 1
ATOM 2282 C C . ASP A 1 278 ? 18.343 -5.277 -40.346 1.00 86.38 278 ASP A C 1
ATOM 2284 O O . ASP A 1 278 ? 18.645 -4.556 -39.396 1.00 86.38 278 ASP A O 1
ATOM 2288 N N . ILE A 1 279 ? 18.521 -4.883 -41.606 1.00 87.62 279 ILE A N 1
ATOM 2289 C CA . ILE A 1 279 ? 19.144 -3.597 -41.927 1.00 87.62 279 ILE A CA 1
ATOM 2290 C C . ILE A 1 279 ? 18.224 -2.407 -41.642 1.00 87.62 279 ILE A C 1
ATOM 2292 O O . ILE A 1 279 ? 18.720 -1.316 -41.374 1.00 87.62 279 ILE A O 1
ATOM 2296 N N . ASP A 1 280 ? 16.905 -2.614 -41.661 1.00 81.31 280 ASP A N 1
ATOM 2297 C CA . ASP A 1 280 ? 15.936 -1.538 -41.451 1.00 81.31 280 ASP A CA 1
ATOM 2298 C C . ASP A 1 280 ? 15.838 -1.157 -39.964 1.00 81.31 280 ASP A C 1
ATOM 2300 O O . ASP A 1 280 ? 15.545 -0.009 -39.639 1.00 81.31 280 ASP A O 1
ATOM 2304 N N . ASN A 1 281 ? 16.188 -2.088 -39.069 1.00 76.81 281 ASN A N 1
ATOM 2305 C CA . ASN A 1 281 ? 16.261 -1.893 -37.617 1.00 76.81 281 ASN A CA 1
ATOM 2306 C C . ASN A 1 281 ? 17.705 -1.935 -37.082 1.00 76.81 281 ASN A C 1
ATOM 2308 O O . ASN A 1 281 ? 17.952 -2.287 -35.923 1.00 76.81 281 ASN A O 1
ATOM 2312 N N . LEU A 1 282 ? 18.692 -1.633 -37.929 1.00 85.12 282 LEU A N 1
ATOM 2313 C CA . LEU A 1 282 ? 20.104 -1.697 -37.565 1.00 85.12 282 LEU A CA 1
ATOM 2314 C C . LEU A 1 282 ? 20.522 -0.470 -36.752 1.00 85.12 282 LEU A C 1
ATOM 2316 O O . LEU A 1 282 ? 20.451 0.665 -37.219 1.00 85.12 282 LEU A O 1
ATOM 2320 N N . THR A 1 283 ? 21.063 -0.703 -35.559 1.00 85.44 283 THR A N 1
ATOM 2321 C CA . THR A 1 283 ? 21.780 0.324 -34.800 1.00 85.44 283 THR A CA 1
ATOM 2322 C C . THR A 1 283 ? 23.284 0.145 -34.968 1.00 85.44 283 THR A C 1
ATOM 2324 O O . THR A 1 283 ? 23.812 -0.960 -34.828 1.00 85.44 283 THR A O 1
ATOM 2327 N N . VAL A 1 284 ? 23.990 1.251 -35.212 1.00 83.62 284 VAL A N 1
ATOM 2328 C CA . VAL A 1 284 ? 25.455 1.282 -35.280 1.00 83.62 284 VAL A CA 1
ATOM 2329 C C . VAL A 1 284 ? 25.985 2.118 -34.125 1.00 83.62 284 VAL A C 1
ATOM 2331 O O . VAL A 1 284 ? 25.661 3.296 -33.994 1.00 83.62 284 VAL A O 1
ATOM 2334 N N . SER A 1 285 ? 26.814 1.515 -33.282 1.00 79.12 285 SER A N 1
ATOM 2335 C CA . SER A 1 285 ? 27.494 2.199 -32.182 1.00 79.12 285 SER A CA 1
ATOM 2336 C C . SER A 1 285 ? 29.003 2.090 -32.342 1.00 79.12 285 SER A C 1
ATOM 2338 O O . SER A 1 285 ? 29.514 1.181 -32.992 1.00 79.12 285 SER A O 1
ATOM 2340 N N . LEU A 1 286 ? 29.737 3.033 -31.765 1.00 74.88 286 LEU A N 1
ATOM 2341 C CA . LEU A 1 286 ? 31.185 3.107 -31.900 1.00 74.88 286 LEU A CA 1
ATOM 2342 C C . LEU A 1 286 ? 31.823 3.295 -30.527 1.00 74.88 286 LEU A C 1
ATOM 2344 O O . LEU A 1 286 ? 31.393 4.138 -29.740 1.00 74.88 286 LEU A O 1
ATOM 2348 N N . TYR A 1 287 ? 32.870 2.520 -30.262 1.00 70.12 287 TYR A N 1
ATOM 2349 C CA . TYR A 1 287 ? 33.565 2.489 -28.979 1.00 70.12 287 TYR A CA 1
ATOM 2350 C C . TYR A 1 287 ? 35.055 2.775 -29.153 1.00 70.12 287 TYR A C 1
ATOM 2352 O O . TYR A 1 287 ? 35.671 2.430 -30.165 1.00 70.12 287 TYR A O 1
ATOM 2360 N N . LYS A 1 288 ? 35.652 3.415 -28.143 1.00 63.12 288 LYS A N 1
ATOM 2361 C CA . LYS A 1 288 ? 37.100 3.650 -28.060 1.00 63.12 288 LYS A CA 1
ATOM 2362 C C . LYS A 1 288 ? 37.787 2.507 -27.307 1.00 63.12 288 LYS A C 1
ATOM 2364 O O . LYS A 1 288 ? 37.163 1.959 -26.406 1.00 63.12 288 LYS A O 1
ATOM 2369 N N . ASN A 1 289 ? 39.068 2.229 -27.617 1.00 52.94 289 ASN A N 1
ATOM 2370 C CA . ASN A 1 289 ? 40.032 1.446 -26.809 1.00 52.94 289 ASN A CA 1
ATOM 2371 C C . ASN A 1 289 ? 39.554 1.271 -25.344 1.00 52.94 289 ASN A C 1
ATOM 2373 O O . ASN A 1 289 ? 39.568 2.254 -24.602 1.00 52.94 289 ASN A O 1
ATOM 2377 N N . SER A 1 290 ? 39.124 0.049 -24.989 1.00 49.47 290 SER A N 1
ATOM 2378 C CA . SER A 1 290 ? 38.560 -0.372 -23.685 1.00 49.47 290 SER A CA 1
ATOM 2379 C C . SER A 1 290 ? 37.193 0.210 -23.255 1.00 49.47 290 SER A C 1
ATOM 2381 O O . SER A 1 290 ? 36.888 0.271 -22.071 1.00 49.47 290 SER A O 1
ATOM 2383 N N . CYS A 1 291 ? 36.306 0.489 -24.218 1.00 46.03 291 CYS A N 1
ATOM 2384 C CA . CYS A 1 291 ? 34.844 0.605 -24.047 1.00 46.03 291 CYS A CA 1
ATOM 2385 C C . CYS A 1 291 ? 34.284 1.949 -23.528 1.00 46.03 291 CYS A C 1
ATOM 2387 O O . CYS A 1 291 ? 33.120 2.012 -23.125 1.00 46.03 291 CYS A O 1
ATOM 2389 N N . ALA A 1 292 ? 35.061 3.036 -23.584 1.00 48.12 292 ALA A N 1
ATOM 2390 C CA . ALA A 1 292 ? 34.568 4.386 -23.286 1.00 48.12 292 ALA A CA 1
ATOM 2391 C C . ALA A 1 292 ? 33.801 4.993 -24.481 1.00 48.12 292 ALA A C 1
ATOM 2393 O O . ALA A 1 292 ? 34.270 4.921 -25.624 1.00 48.12 292 ALA A O 1
ATOM 2394 N N . ALA A 1 293 ? 32.651 5.626 -24.215 1.00 45.19 293 ALA A N 1
ATOM 2395 C CA . ALA A 1 293 ? 31.859 6.334 -25.223 1.00 45.19 293 ALA A CA 1
ATOM 2396 C C . ALA A 1 293 ? 32.640 7.540 -25.779 1.00 45.19 293 ALA A C 1
ATOM 2398 O O . ALA A 1 293 ? 33.140 8.378 -25.026 1.00 45.19 293 ALA A O 1
ATOM 2399 N N . GLY A 1 294 ? 32.766 7.624 -27.103 1.00 44.44 294 GLY A N 1
ATOM 2400 C CA . GLY A 1 294 ? 33.390 8.751 -27.797 1.00 44.44 294 GLY A CA 1
ATOM 2401 C C . GLY A 1 294 ? 32.404 9.418 -28.753 1.00 44.44 294 GLY A C 1
ATOM 2402 O O . GLY A 1 294 ? 31.625 8.730 -29.401 1.00 44.44 294 GLY A O 1
ATOM 2403 N N . ALA A 1 295 ? 32.443 10.749 -28.858 1.00 45.19 295 ALA A N 1
ATOM 2404 C CA . ALA A 1 295 ? 31.695 11.501 -29.872 1.00 45.19 295 ALA A CA 1
ATOM 2405 C C . ALA A 1 295 ? 32.433 11.481 -31.227 1.00 45.19 295 ALA A C 1
ATOM 2407 O O . ALA A 1 295 ? 33.664 11.570 -31.251 1.00 45.19 295 ALA A O 1
ATOM 2408 N N . ILE A 1 296 ? 31.699 11.354 -32.344 1.00 53.56 296 ILE A N 1
ATOM 2409 C CA . ILE A 1 296 ? 32.258 11.023 -33.675 1.00 53.56 296 ILE A CA 1
ATOM 2410 C C . ILE A 1 296 ? 31.702 11.930 -34.778 1.00 53.56 296 ILE A C 1
ATOM 2412 O O . ILE A 1 296 ? 30.672 12.586 -34.621 1.00 53.56 296 ILE A O 1
ATOM 2416 N N . GLY A 1 297 ? 32.434 11.940 -35.898 1.00 58.78 297 GLY A N 1
ATOM 2417 C CA . GLY A 1 297 ? 31.946 12.260 -37.239 1.00 58.78 297 GLY A CA 1
ATOM 2418 C C . GLY A 1 297 ? 30.901 11.266 -37.780 1.00 58.78 297 GLY A C 1
ATOM 2419 O O . GLY A 1 297 ? 30.463 10.346 -37.097 1.00 58.78 297 GLY A O 1
ATOM 2420 N N . GLY A 1 298 ? 30.428 11.512 -39.000 1.00 69.31 298 GLY A N 1
ATOM 2421 C CA . GLY A 1 298 ? 29.190 10.914 -39.511 1.00 69.31 298 GLY A CA 1
ATOM 2422 C C . GLY A 1 298 ? 29.210 9.389 -39.675 1.00 69.31 298 GLY A C 1
ATOM 2423 O O . GLY A 1 298 ? 30.197 8.817 -40.140 1.00 69.31 298 GLY A O 1
ATOM 2424 N N . ILE A 1 299 ? 28.072 8.766 -39.354 1.00 84.38 299 ILE A N 1
ATOM 2425 C CA . ILE A 1 299 ? 27.706 7.391 -39.717 1.00 84.38 299 ILE A CA 1
ATOM 2426 C C . ILE A 1 299 ? 26.625 7.474 -40.799 1.00 84.38 299 ILE A C 1
ATOM 2428 O O . ILE A 1 299 ? 25.699 8.278 -40.681 1.00 84.38 299 ILE A O 1
ATOM 2432 N N . SER A 1 300 ? 26.719 6.644 -41.833 1.00 89.12 300 SER A N 1
ATOM 2433 C CA . SER A 1 300 ? 25.657 6.463 -42.826 1.00 89.12 300 SER A CA 1
ATOM 2434 C C . SER A 1 300 ? 25.426 4.986 -43.120 1.00 89.12 300 SER A C 1
ATOM 2436 O O . SER A 1 300 ? 26.384 4.221 -43.193 1.00 89.12 300 SER A O 1
ATOM 2438 N N . VAL A 1 301 ? 24.168 4.604 -43.336 1.00 89.62 301 VAL A N 1
ATOM 2439 C CA . VAL A 1 301 ? 23.768 3.245 -43.723 1.00 89.62 301 VAL A CA 1
ATOM 2440 C C . VAL A 1 301 ? 23.210 3.289 -45.146 1.00 89.62 301 VAL A C 1
ATOM 2442 O O . VAL A 1 301 ? 22.337 4.102 -45.445 1.00 89.62 301 VAL A O 1
ATOM 2445 N N . ASP A 1 302 ? 23.743 2.451 -46.033 1.00 90.56 302 ASP A N 1
ATOM 2446 C CA . ASP A 1 302 ? 23.237 2.235 -47.390 1.00 90.56 302 ASP A CA 1
ATOM 2447 C C . ASP A 1 302 ? 22.450 0.916 -47.415 1.00 90.56 302 ASP A C 1
ATOM 2449 O O . ASP A 1 302 ? 23.041 -0.165 -47.492 1.00 90.56 302 ASP A O 1
ATOM 2453 N N . ASN A 1 303 ? 21.116 1.003 -47.321 1.00 86.44 303 ASN A N 1
ATOM 2454 C CA . ASN A 1 303 ? 20.242 -0.175 -47.246 1.00 86.44 303 ASN A CA 1
ATOM 2455 C C . ASN A 1 303 ? 20.275 -1.010 -48.537 1.00 86.44 303 ASN A C 1
ATOM 2457 O O . ASN A 1 303 ? 20.171 -2.233 -48.475 1.00 86.44 303 ASN A O 1
ATOM 2461 N N . GLU A 1 304 ? 20.456 -0.374 -49.702 1.00 89.50 304 GLU A N 1
ATOM 2462 C CA . GLU A 1 304 ? 20.501 -1.072 -50.994 1.00 89.50 304 GLU A CA 1
ATOM 2463 C C . GLU A 1 304 ? 21.796 -1.871 -51.153 1.00 89.50 304 GLU A C 1
ATOM 2465 O O . GLU A 1 304 ? 21.773 -3.006 -51.633 1.00 89.50 304 GLU A O 1
ATOM 2470 N N . LYS A 1 305 ? 22.931 -1.288 -50.747 1.00 91.19 305 LYS A N 1
ATOM 2471 C CA . LYS A 1 305 ? 24.238 -1.960 -50.810 1.00 91.19 305 LYS A CA 1
ATOM 2472 C C . LYS A 1 305 ? 24.549 -2.815 -49.585 1.00 91.19 305 LYS A C 1
ATOM 2474 O O . LYS A 1 305 ? 25.518 -3.567 -49.630 1.00 91.19 305 LYS A O 1
ATOM 2479 N N . ARG A 1 306 ? 23.752 -2.707 -48.519 1.00 93.94 306 ARG A N 1
ATOM 2480 C CA . ARG A 1 306 ? 23.988 -3.310 -47.198 1.00 93.94 306 ARG A CA 1
ATOM 2481 C C . ARG A 1 306 ? 25.356 -2.953 -46.614 1.00 93.94 306 ARG A C 1
ATOM 2483 O O . ARG A 1 306 ? 26.103 -3.826 -46.181 1.00 93.94 306 ARG A O 1
ATOM 2490 N N . VAL A 1 307 ? 25.695 -1.663 -46.612 1.00 94.44 307 VAL A N 1
ATOM 2491 C CA . VAL A 1 307 ? 26.990 -1.163 -46.115 1.00 94.44 307 VAL A CA 1
ATOM 2492 C C . VAL A 1 307 ? 26.785 -0.047 -45.099 1.00 94.44 307 VAL A C 1
ATOM 2494 O O . VAL A 1 307 ? 26.014 0.882 -45.328 1.00 94.44 307 VAL A O 1
ATOM 2497 N N . VAL A 1 308 ? 27.519 -0.119 -43.991 1.00 92.62 308 VAL A N 1
ATOM 2498 C CA . VAL A 1 308 ? 27.672 0.971 -43.025 1.00 92.62 308 VAL A CA 1
ATOM 2499 C C . VAL A 1 308 ? 28.976 1.701 -43.317 1.00 92.62 308 VAL A C 1
ATOM 2501 O O . VAL A 1 308 ? 30.037 1.084 -43.339 1.00 92.62 308 VAL A O 1
ATOM 2504 N N . THR A 1 309 ? 28.921 3.019 -43.490 1.00 92.56 309 THR A N 1
ATOM 2505 C CA . THR A 1 309 ? 30.106 3.868 -43.649 1.00 92.56 309 THR A CA 1
ATOM 2506 C C . THR A 1 309 ? 30.285 4.741 -42.415 1.00 92.56 309 THR A C 1
ATOM 2508 O O . THR A 1 309 ? 29.415 5.537 -42.063 1.00 92.56 309 THR A O 1
ATOM 2511 N N . VAL A 1 310 ? 31.442 4.621 -41.775 1.00 87.06 310 VAL A N 1
ATOM 2512 C CA . VAL A 1 310 ? 31.854 5.427 -40.625 1.00 87.06 310 VAL A CA 1
ATOM 2513 C C . VAL A 1 310 ? 32.971 6.367 -41.055 1.00 87.06 310 VAL A C 1
ATOM 2515 O O . VAL A 1 310 ? 33.996 5.917 -41.559 1.00 87.06 310 VAL A O 1
ATOM 2518 N N . THR A 1 311 ? 32.800 7.673 -40.850 1.00 84.94 311 THR A N 1
ATOM 2519 C CA . THR A 1 311 ? 33.808 8.678 -41.224 1.00 84.94 311 THR A CA 1
ATOM 2520 C C . THR A 1 311 ? 34.516 9.243 -39.996 1.00 84.94 311 THR A C 1
ATOM 2522 O O . THR A 1 311 ? 33.885 9.805 -39.099 1.00 84.94 311 THR A O 1
ATOM 2525 N N . PHE A 1 312 ? 35.847 9.152 -39.989 1.00 78.06 312 PHE A N 1
ATOM 2526 C CA . PHE A 1 312 ? 36.732 9.636 -38.931 1.00 78.06 312 PHE A CA 1
ATOM 2527 C C . PHE A 1 312 ? 37.405 10.958 -39.352 1.00 78.06 312 PHE A C 1
ATOM 2529 O O . PHE A 1 312 ? 38.262 10.928 -40.230 1.00 78.06 312 PHE A O 1
ATOM 2536 N N . PRO A 1 313 ? 37.009 12.118 -38.786 1.00 70.31 313 PRO A N 1
ATOM 2537 C CA . PRO A 1 313 ? 37.634 13.423 -39.069 1.00 70.31 313 PRO A CA 1
ATOM 2538 C C . PRO A 1 313 ? 39.110 13.615 -38.660 1.00 70.31 313 PRO A C 1
ATOM 2540 O O . PRO A 1 313 ? 39.730 12.764 -38.022 1.00 70.31 313 PRO A O 1
ATOM 2543 N N . ASP A 1 314 ? 39.673 14.765 -39.055 1.00 63.78 314 ASP A N 1
ATOM 2544 C CA . ASP A 1 314 ? 41.070 15.171 -38.870 1.00 63.78 314 ASP A CA 1
ATOM 2545 C C . ASP A 1 314 ? 41.409 15.690 -37.456 1.00 63.78 314 ASP A C 1
ATOM 2547 O O . ASP A 1 314 ? 40.600 16.337 -36.802 1.00 63.78 314 ASP A O 1
ATOM 2551 N N . GLY A 1 315 ? 42.663 15.494 -37.019 1.00 54.38 315 GLY A N 1
ATOM 2552 C CA . GLY A 1 315 ? 43.290 16.256 -35.926 1.00 54.38 315 GLY A CA 1
ATOM 2553 C C . GLY A 1 315 ? 42.825 15.950 -34.488 1.00 54.38 315 GLY A C 1
ATOM 2554 O O . GLY A 1 315 ? 41.682 16.141 -34.103 1.00 54.38 315 GLY A O 1
ATOM 2555 N N . SER A 1 316 ? 43.780 15.591 -33.619 1.00 47.66 316 SER A N 1
ATOM 2556 C CA . SER A 1 316 ? 43.646 15.408 -32.152 1.00 47.66 316 SER A CA 1
ATOM 2557 C C . SER A 1 316 ? 42.851 14.197 -31.643 1.00 47.66 316 SER A C 1
ATOM 2559 O O . SER A 1 316 ? 42.581 14.081 -30.450 1.00 47.66 316 SER A O 1
ATOM 2561 N N . TRP A 1 317 ? 42.600 13.221 -32.512 1.00 47.09 317 TRP A N 1
ATOM 2562 C CA . TRP A 1 317 ? 41.964 11.932 -32.184 1.00 47.09 317 TRP A CA 1
ATOM 2563 C C . TRP A 1 317 ? 42.904 10.750 -32.387 1.00 47.09 317 TRP A C 1
ATOM 2565 O O . TRP A 1 317 ? 42.507 9.601 -32.561 1.00 47.09 317 TRP A O 1
ATOM 2575 N N . LEU A 1 318 ? 44.197 11.047 -32.332 1.00 37.44 318 LEU A N 1
ATOM 2576 C CA . LEU A 1 318 ? 45.295 10.094 -32.454 1.00 37.44 318 LEU A CA 1
ATOM 2577 C C . LEU A 1 318 ? 45.269 8.978 -31.391 1.00 37.44 318 LEU A C 1
ATOM 2579 O O . LEU A 1 318 ? 46.011 8.009 -31.509 1.00 37.44 318 LEU A O 1
ATOM 2583 N N . TYR A 1 319 ? 44.377 9.083 -30.401 1.00 46.91 319 TYR A N 1
ATOM 2584 C CA . TYR A 1 319 ? 44.085 8.070 -29.386 1.00 46.91 319 TYR A CA 1
ATOM 2585 C C . TYR A 1 319 ? 42.743 7.326 -29.598 1.00 46.91 319 TYR A C 1
ATOM 2587 O O . TYR A 1 319 ? 42.429 6.433 -28.810 1.00 46.91 319 TYR A O 1
ATOM 2595 N N . THR A 1 320 ? 41.935 7.681 -30.606 1.00 47.06 320 THR A N 1
ATOM 2596 C CA . THR A 1 320 ? 40.525 7.258 -30.746 1.00 47.06 320 THR A CA 1
ATOM 2597 C C . THR A 1 320 ? 40.219 6.376 -31.958 1.00 47.06 320 THR A C 1
ATOM 2599 O O . THR A 1 320 ? 39.473 5.429 -31.767 1.00 47.06 320 THR A O 1
ATOM 2602 N N . ALA A 1 321 ? 40.762 6.619 -33.162 1.00 50.06 321 ALA A N 1
ATOM 2603 C CA . ALA A 1 321 ? 40.381 5.810 -34.341 1.00 50.06 321 ALA A CA 1
ATOM 2604 C C . ALA A 1 321 ? 41.184 4.501 -34.490 1.00 50.06 321 ALA A C 1
ATOM 2606 O O . ALA A 1 321 ? 40.687 3.510 -35.007 1.00 50.06 321 ALA A O 1
ATOM 2607 N N . ASN A 1 322 ? 42.437 4.488 -34.027 1.00 55.47 322 ASN A N 1
ATOM 2608 C CA . ASN A 1 322 ? 43.293 3.303 -34.053 1.00 55.47 322 ASN A CA 1
ATOM 2609 C C . ASN A 1 322 ? 43.067 2.486 -32.763 1.00 55.47 322 ASN A C 1
ATOM 2611 O O . ASN A 1 322 ? 43.407 2.954 -31.665 1.00 55.47 322 ASN A O 1
ATOM 2615 N N . GLY A 1 323 ? 42.447 1.310 -32.888 1.00 56.78 323 GLY A N 1
ATOM 2616 C CA . GLY A 1 323 ? 41.805 0.584 -31.786 1.00 56.78 323 GLY A CA 1
ATOM 2617 C C . GLY A 1 323 ? 40.377 1.067 -31.492 1.00 56.78 323 GLY A C 1
ATOM 2618 O O . GLY A 1 323 ? 39.940 1.003 -30.342 1.00 56.78 323 GLY A O 1
ATOM 2619 N N . ALA A 1 324 ? 39.694 1.633 -32.494 1.00 68.38 324 ALA A N 1
ATOM 2620 C CA . ALA A 1 324 ? 38.252 1.860 -32.446 1.00 68.38 324 ALA A CA 1
ATOM 2621 C C . ALA A 1 324 ? 37.514 0.554 -32.721 1.00 68.38 324 ALA A C 1
ATOM 2623 O O . ALA A 1 324 ? 38.039 -0.327 -33.406 1.00 68.38 324 ALA A O 1
ATOM 2624 N N . ALA A 1 325 ? 36.282 0.471 -32.233 1.00 76.94 325 ALA A N 1
ATOM 2625 C CA . ALA A 1 325 ? 35.412 -0.635 -32.561 1.00 76.94 325 ALA A CA 1
ATOM 2626 C C . ALA A 1 325 ? 34.030 -0.194 -33.017 1.00 76.94 325 ALA A C 1
ATOM 2628 O O . ALA A 1 325 ? 33.457 0.746 -32.466 1.00 76.94 325 ALA A O 1
ATOM 2629 N N . ILE A 1 326 ? 33.518 -0.898 -34.022 1.00 84.31 326 ILE A N 1
ATOM 2630 C CA . ILE A 1 326 ? 32.189 -0.728 -34.602 1.00 84.31 326 ILE A CA 1
ATOM 2631 C C . ILE A 1 326 ? 31.305 -1.847 -34.069 1.00 84.31 326 ILE A C 1
ATOM 2633 O O . ILE A 1 326 ? 31.605 -3.019 -34.269 1.00 84.31 326 ILE A O 1
ATOM 2637 N N . LEU A 1 327 ? 30.222 -1.485 -33.395 1.00 84.44 327 LEU A N 1
ATOM 2638 C CA . LEU A 1 327 ? 29.197 -2.410 -32.945 1.00 84.44 327 LEU A CA 1
ATOM 2639 C C . LEU A 1 327 ? 27.992 -2.303 -33.876 1.00 84.44 327 LEU A C 1
ATOM 2641 O O . LEU A 1 327 ? 27.321 -1.269 -33.906 1.00 84.44 327 LEU A O 1
ATOM 2645 N N . LEU A 1 328 ? 27.716 -3.379 -34.603 1.00 89.31 328 LEU A N 1
ATOM 2646 C CA . LEU A 1 328 ? 26.446 -3.583 -35.287 1.00 89.31 328 LEU A CA 1
ATOM 2647 C C . LEU A 1 328 ? 25.509 -4.310 -34.334 1.00 89.31 328 LEU A C 1
ATOM 2649 O O . LEU A 1 328 ? 25.906 -5.313 -33.743 1.00 89.31 328 LEU A O 1
ATOM 2653 N N . LYS A 1 329 ? 24.279 -3.824 -34.176 1.00 86.25 329 LYS A N 1
ATOM 2654 C CA . LYS A 1 329 ? 23.283 -4.499 -33.343 1.00 86.25 329 LYS A CA 1
ATOM 2655 C C . LYS A 1 329 ? 21.877 -4.343 -33.903 1.00 86.25 329 LYS A C 1
ATOM 2657 O O . LYS A 1 329 ? 21.500 -3.255 -34.338 1.00 86.25 329 LYS A O 1
ATOM 2662 N N . ASN A 1 330 ? 21.102 -5.419 -33.844 1.00 84.62 330 ASN A N 1
ATOM 2663 C CA . ASN A 1 330 ? 19.653 -5.330 -33.881 1.00 84.62 330 ASN A CA 1
ATOM 2664 C C . ASN A 1 330 ? 19.155 -5.315 -32.431 1.00 84.62 330 ASN A C 1
ATOM 2666 O O . ASN A 1 330 ? 19.399 -6.276 -31.692 1.00 84.62 330 ASN A O 1
ATOM 2670 N N . PRO A 1 331 ? 18.533 -4.214 -31.978 1.00 73.38 331 PRO A N 1
ATOM 2671 C CA . PRO A 1 331 ? 17.926 -4.185 -30.661 1.00 73.38 331 PRO A CA 1
ATOM 2672 C C . PRO A 1 331 ? 16.772 -5.190 -30.615 1.00 73.38 331 PRO A C 1
ATOM 2674 O O . PRO A 1 331 ? 16.131 -5.479 -31.628 1.00 73.38 331 PRO A O 1
ATOM 2677 N N . VAL A 1 332 ? 16.510 -5.735 -29.429 1.00 74.06 332 VAL A N 1
ATOM 2678 C CA . VAL A 1 332 ? 15.302 -6.527 -29.207 1.00 74.06 332 VAL A CA 1
ATOM 2679 C C . VAL A 1 332 ? 14.098 -5.627 -29.485 1.00 74.06 332 VAL A C 1
ATOM 2681 O O . VAL A 1 332 ? 13.993 -4.543 -28.923 1.00 74.06 332 VAL A O 1
ATOM 2684 N N . SER A 1 333 ? 13.212 -6.058 -30.381 1.00 76.44 333 SER A N 1
ATOM 2685 C CA . SER A 1 333 ? 11.971 -5.343 -30.676 1.00 76.44 333 SER A CA 1
ATOM 2686 C C . SER A 1 333 ? 10.901 -5.683 -29.647 1.00 76.44 333 SER A C 1
ATOM 2688 O O . SER A 1 333 ? 10.847 -6.810 -29.144 1.00 76.44 333 SER A O 1
ATOM 2690 N N . SER A 1 334 ? 10.033 -4.718 -29.367 1.00 85.31 334 SER A N 1
ATOM 2691 C CA . SER A 1 334 ? 8.893 -4.944 -28.493 1.00 85.31 334 SER A CA 1
ATOM 2692 C C . SER A 1 334 ? 7.875 -5.812 -29.205 1.00 85.31 334 SER A C 1
ATOM 2694 O O . SER A 1 334 ? 7.700 -5.737 -30.424 1.00 85.31 334 SER A O 1
ATOM 2696 N N . VAL A 1 335 ? 7.199 -6.634 -28.423 1.00 88.62 335 VAL A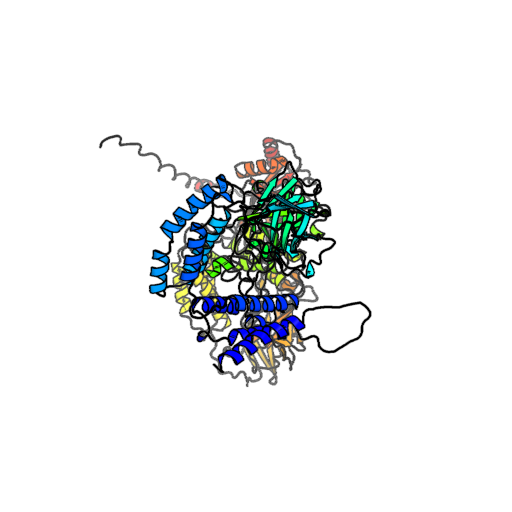 N 1
ATOM 2697 C CA . VAL A 1 335 ? 6.080 -7.448 -28.852 1.00 88.62 335 VAL A CA 1
ATOM 2698 C C . VAL A 1 335 ? 4.825 -6.826 -28.276 1.00 88.62 335 VAL A C 1
ATOM 2700 O O . VAL A 1 335 ? 4.682 -6.714 -27.062 1.00 88.62 335 VAL A O 1
ATOM 2703 N N . ASP A 1 336 ? 3.894 -6.464 -29.153 1.00 92.06 336 ASP A N 1
ATOM 2704 C CA . ASP A 1 336 ? 2.531 -6.153 -28.750 1.00 92.06 336 ASP A CA 1
ATOM 2705 C C . ASP A 1 336 ? 1.866 -7.432 -28.203 1.00 92.06 336 ASP A C 1
ATOM 2707 O O . ASP A 1 336 ? 1.629 -8.362 -28.985 1.00 92.06 336 ASP A O 1
ATOM 2711 N N . PRO A 1 337 ? 1.537 -7.518 -26.900 1.00 92.38 337 PRO A N 1
ATOM 2712 C CA . PRO A 1 337 ? 0.967 -8.723 -26.309 1.00 92.38 337 PRO A CA 1
ATOM 2713 C C . PRO A 1 337 ? -0.338 -9.178 -26.968 1.00 92.38 337 PRO A C 1
ATOM 2715 O O . PRO A 1 337 ? -0.619 -10.374 -26.987 1.00 92.38 337 PRO A O 1
ATOM 2718 N N . LEU A 1 338 ? -1.117 -8.274 -27.580 1.00 91.00 338 LEU A N 1
ATOM 2719 C CA . LEU A 1 338 ? -2.336 -8.663 -28.302 1.00 91.00 338 LEU A CA 1
ATOM 2720 C C . LEU A 1 338 ? -2.055 -9.501 -29.553 1.00 91.00 338 LEU A C 1
ATOM 2722 O O . LEU A 1 338 ? -2.935 -10.223 -30.019 1.00 91.00 338 LEU A O 1
ATOM 2726 N N . THR A 1 339 ? -0.836 -9.437 -30.089 1.00 92.56 339 THR A N 1
ATOM 2727 C CA . THR A 1 339 ? -0.425 -10.236 -31.251 1.00 92.56 339 THR A CA 1
ATOM 2728 C C . THR A 1 339 ? -0.003 -11.661 -30.882 1.00 92.56 339 THR A C 1
ATOM 2730 O O . THR A 1 339 ? 0.205 -12.481 -31.777 1.00 92.56 339 THR A O 1
ATOM 2733 N N . LEU A 1 340 ? 0.091 -11.986 -29.585 1.00 93.56 340 LEU A N 1
ATOM 2734 C CA . LEU A 1 340 ? 0.413 -13.332 -29.112 1.00 93.56 340 LEU A CA 1
ATOM 2735 C C . LEU A 1 340 ? -0.717 -14.315 -29.442 1.00 93.56 340 LEU A C 1
ATOM 2737 O O . LEU A 1 340 ? -1.885 -14.086 -29.116 1.00 93.56 340 LEU A O 1
ATOM 2741 N N . GLU A 1 341 ? -0.348 -15.443 -30.053 1.00 91.69 341 GLU A N 1
ATOM 2742 C CA . GLU A 1 341 ? -1.304 -16.414 -30.601 1.00 91.69 341 GLU A CA 1
ATOM 2743 C C . GLU A 1 341 ? -2.224 -17.036 -29.542 1.00 91.69 341 GLU A C 1
ATOM 2745 O O . GLU A 1 341 ? -3.397 -17.279 -29.822 1.00 91.69 341 GLU A O 1
ATOM 2750 N N . ASN A 1 342 ? -1.710 -17.299 -28.336 1.00 94.75 342 ASN A N 1
ATOM 2751 C CA . ASN A 1 342 ? -2.425 -18.050 -27.304 1.00 94.75 342 ASN A CA 1
ATOM 2752 C C . ASN A 1 342 ? -2.753 -17.177 -26.090 1.00 94.75 342 ASN A C 1
ATOM 2754 O O . ASN A 1 342 ? -1.964 -16.320 -25.691 1.00 94.75 342 ASN A O 1
ATOM 2758 N N . ASP A 1 343 ? -3.896 -17.435 -25.469 1.00 96.12 343 ASP A N 1
ATOM 2759 C CA . ASP A 1 343 ? -4.168 -16.961 -24.113 1.00 96.12 343 ASP A CA 1
ATOM 2760 C C . ASP A 1 343 ? -3.404 -17.832 -23.109 1.00 96.12 343 ASP A C 1
ATOM 2762 O O . ASP A 1 343 ? -3.221 -19.035 -23.325 1.00 96.12 343 ASP A O 1
ATOM 2766 N N . GLY A 1 344 ? -2.938 -17.234 -22.017 1.00 96.56 344 GLY A N 1
ATOM 2767 C CA . GLY A 1 344 ? -2.115 -17.928 -21.035 1.00 96.56 344 GLY A CA 1
ATOM 2768 C C . GLY A 1 344 ? -1.229 -17.007 -20.215 1.00 96.56 344 GLY A C 1
ATOM 2769 O O . GLY A 1 344 ? -1.398 -15.785 -20.213 1.00 96.56 344 GLY A O 1
ATOM 2770 N N . VAL A 1 345 ? -0.286 -17.622 -19.509 1.00 97.81 345 VAL A N 1
ATOM 2771 C CA . VAL A 1 345 ? 0.737 -16.929 -18.728 1.00 97.81 345 VAL A CA 1
ATOM 2772 C C . VAL A 1 345 ? 2.053 -16.987 -19.474 1.00 97.81 345 VAL A C 1
ATOM 2774 O O . VAL A 1 345 ? 2.476 -18.049 -19.936 1.00 97.81 345 VAL A O 1
ATOM 2777 N N . TYR A 1 346 ? 2.694 -15.834 -19.570 1.00 97.94 346 TYR A N 1
ATOM 2778 C CA . TYR A 1 346 ? 3.956 -15.638 -20.248 1.00 97.94 346 TYR A CA 1
ATOM 2779 C C . TYR A 1 346 ? 5.012 -15.176 -19.252 1.00 97.94 346 TYR A C 1
ATOM 2781 O O . TYR A 1 346 ? 4.755 -14.289 -18.437 1.00 97.94 346 TYR A O 1
ATOM 2789 N N . GLN A 1 347 ? 6.210 -15.744 -19.349 1.00 97.31 347 GLN A N 1
ATOM 2790 C CA . GLN A 1 347 ? 7.408 -15.094 -18.831 1.00 97.31 347 GLN A CA 1
ATOM 2791 C C . GLN A 1 347 ? 7.886 -14.092 -19.885 1.00 97.31 347 GLN A C 1
ATOM 2793 O O . GLN A 1 347 ? 7.914 -14.412 -21.075 1.00 97.31 347 GLN A O 1
ATOM 2798 N N . ILE A 1 348 ? 8.217 -12.873 -19.467 1.00 95.25 348 ILE A N 1
ATOM 2799 C CA . ILE A 1 348 ? 8.619 -11.784 -20.361 1.00 95.25 348 ILE A CA 1
ATOM 2800 C C . ILE A 1 348 ? 9.878 -11.084 -19.844 1.00 95.25 348 ILE A C 1
ATOM 2802 O O . ILE A 1 348 ? 10.245 -11.200 -18.673 1.00 95.25 348 ILE A O 1
ATOM 2806 N N . GLN A 1 349 ? 10.514 -10.320 -20.727 1.00 91.62 349 GLN A N 1
ATOM 2807 C CA . GLN A 1 349 ? 11.456 -9.267 -20.364 1.00 91.62 349 GLN A CA 1
ATOM 2808 C C . GLN A 1 349 ? 10.752 -7.917 -20.499 1.00 91.62 349 GLN A C 1
ATOM 2810 O O . GLN A 1 349 ? 10.288 -7.568 -21.587 1.00 91.62 349 GLN A O 1
ATOM 2815 N N . ALA A 1 350 ? 10.650 -7.193 -19.391 1.00 92.81 350 ALA A N 1
ATOM 2816 C CA . ALA A 1 350 ? 10.070 -5.865 -19.303 1.00 92.81 350 ALA A CA 1
ATOM 2817 C C . ALA A 1 350 ? 11.177 -4.817 -19.150 1.00 92.81 350 ALA A C 1
ATOM 2819 O O . ALA A 1 350 ? 12.046 -4.945 -18.291 1.00 92.81 350 ALA A O 1
ATOM 2820 N N . ASP A 1 351 ? 11.108 -3.758 -19.949 1.00 89.62 351 ASP A N 1
ATOM 2821 C CA . ASP A 1 351 ? 12.007 -2.611 -19.868 1.00 89.62 351 ASP A CA 1
ATOM 2822 C C . ASP A 1 351 ? 11.200 -1.311 -19.862 1.00 89.62 351 ASP A C 1
ATOM 2824 O O . ASP A 1 351 ? 10.216 -1.170 -20.587 1.00 89.62 351 ASP A O 1
ATOM 2828 N N . LEU A 1 352 ? 11.631 -0.337 -19.062 1.00 89.31 352 LEU A N 1
ATOM 2829 C CA . LEU A 1 352 ? 11.128 1.032 -19.104 1.00 89.31 352 LEU A CA 1
ATOM 2830 C C . LEU A 1 352 ? 12.053 1.882 -19.974 1.00 89.31 352 LEU A C 1
ATOM 2832 O O . LEU A 1 352 ? 13.202 2.142 -19.611 1.00 89.31 352 LEU A O 1
ATOM 2836 N N . THR A 1 353 ? 11.558 2.365 -21.107 1.00 86.06 353 THR A N 1
ATOM 2837 C CA . THR A 1 353 ? 12.316 3.230 -22.026 1.00 86.06 353 THR A CA 1
ATOM 2838 C C . THR A 1 353 ? 11.842 4.675 -21.928 1.00 86.06 353 THR A C 1
ATOM 2840 O O . THR A 1 353 ? 10.778 4.963 -21.373 1.00 86.06 353 THR A O 1
ATOM 2843 N N . LYS A 1 354 ? 12.609 5.623 -22.470 1.00 83.38 354 LYS A N 1
ATOM 2844 C CA . LYS A 1 354 ? 12.148 7.010 -22.583 1.00 83.38 354 LYS A CA 1
ATOM 2845 C C . LYS A 1 354 ? 10.902 7.069 -23.460 1.00 83.38 354 LYS A C 1
ATOM 2847 O O . LYS A 1 354 ? 10.840 6.401 -24.489 1.00 83.38 354 LYS A O 1
ATOM 2852 N N . TYR A 1 355 ? 9.947 7.914 -23.075 1.00 82.88 355 TYR A N 1
ATOM 2853 C CA . TYR A 1 355 ? 8.704 8.102 -23.824 1.00 82.88 355 TYR A CA 1
ATOM 2854 C C . TYR A 1 355 ? 8.955 8.499 -25.290 1.00 82.88 355 TYR A C 1
ATOM 2856 O O . TYR A 1 355 ? 8.394 7.900 -26.199 1.00 82.88 355 TYR A O 1
ATOM 2864 N N . THR A 1 356 ? 9.858 9.459 -25.528 1.00 80.12 356 THR A N 1
ATOM 2865 C CA . THR A 1 356 ? 10.157 9.999 -26.868 1.00 80.12 356 THR A CA 1
ATOM 2866 C C . THR A 1 356 ? 11.143 9.170 -27.689 1.00 80.12 356 THR A C 1
ATOM 2868 O O . THR A 1 356 ? 11.365 9.487 -28.856 1.00 80.12 356 THR A O 1
ATOM 2871 N N . ASP A 1 357 ? 11.803 8.186 -27.075 1.00 72.75 357 ASP A N 1
ATOM 2872 C CA . ASP A 1 357 ? 12.830 7.372 -27.725 1.00 72.75 357 ASP A CA 1
ATOM 2873 C C . ASP A 1 357 ? 12.901 5.983 -27.078 1.00 72.75 357 ASP A C 1
ATOM 2875 O O . ASP A 1 357 ? 13.543 5.783 -26.043 1.00 72.75 357 ASP A O 1
ATOM 2879 N N . ALA A 1 358 ? 12.237 5.009 -27.702 1.00 68.62 358 ALA A N 1
ATOM 2880 C CA . ALA A 1 358 ? 12.220 3.630 -27.226 1.00 68.62 358 ALA A CA 1
ATOM 2881 C C . ALA A 1 358 ? 13.582 2.917 -27.324 1.00 68.62 358 ALA A C 1
ATOM 2883 O O . ALA A 1 358 ? 13.737 1.835 -26.764 1.00 68.62 358 ALA A O 1
ATOM 2884 N N . ALA A 1 359 ? 14.585 3.505 -27.987 1.00 67.06 359 ALA A N 1
ATOM 2885 C CA . ALA A 1 359 ? 15.936 2.951 -28.024 1.00 67.06 359 ALA A CA 1
ATOM 2886 C C . ALA A 1 359 ? 16.770 3.302 -26.775 1.00 67.06 359 ALA A C 1
ATOM 2888 O O . ALA A 1 359 ? 17.854 2.742 -26.585 1.00 67.06 359 ALA A O 1
ATOM 2889 N N . GLU A 1 360 ? 16.290 4.211 -25.918 1.00 69.62 360 GLU A N 1
ATOM 2890 C CA . GLU A 1 360 ? 16.987 4.652 -24.710 1.00 69.62 360 GLU A CA 1
ATOM 2891 C C . GLU A 1 360 ? 16.244 4.238 -23.432 1.00 69.62 360 GLU A C 1
ATOM 2893 O O . GLU A 1 360 ? 15.045 4.468 -23.282 1.00 69.62 360 GLU A O 1
ATOM 2898 N N . ALA A 1 361 ? 16.969 3.683 -22.457 1.00 78.88 361 ALA A N 1
ATOM 2899 C CA . ALA A 1 361 ? 16.399 3.330 -21.158 1.00 78.88 361 ALA A CA 1
ATOM 2900 C C . ALA A 1 361 ? 15.942 4.577 -20.371 1.00 78.88 361 ALA A C 1
ATOM 2902 O O . ALA A 1 361 ? 16.619 5.611 -20.349 1.00 78.88 361 ALA A O 1
ATOM 2903 N N . SER A 1 362 ? 14.806 4.458 -19.683 1.00 84.00 362 SER A N 1
ATOM 2904 C CA . SER A 1 362 ? 14.356 5.417 -18.673 1.00 84.00 362 SER A CA 1
ATOM 2905 C C . SER A 1 362 ? 15.199 5.282 -17.402 1.00 84.00 362 SER A C 1
ATOM 2907 O O . SER A 1 362 ? 15.660 4.192 -17.067 1.00 84.00 362 SER A O 1
ATOM 2909 N N . MET A 1 363 ? 15.348 6.366 -16.634 1.00 78.62 363 MET A N 1
ATOM 2910 C CA . MET A 1 363 ? 15.960 6.294 -15.297 1.00 78.62 363 MET A CA 1
ATOM 2911 C C . MET A 1 363 ? 15.174 5.365 -14.361 1.00 78.62 363 MET A C 1
ATOM 2913 O O . MET A 1 363 ? 15.773 4.690 -13.528 1.00 78.62 363 MET A O 1
ATOM 2917 N N . ALA A 1 364 ? 13.852 5.279 -14.544 1.00 81.31 364 ALA A N 1
ATOM 2918 C CA . ALA A 1 364 ? 12.994 4.373 -13.786 1.00 81.31 364 ALA A CA 1
ATOM 2919 C C . ALA A 1 364 ? 13.320 2.892 -14.033 1.00 81.31 364 ALA A C 1
ATOM 2921 O O . ALA A 1 364 ? 13.048 2.063 -13.167 1.00 81.31 364 ALA A O 1
ATOM 2922 N N . ASN A 1 365 ? 13.954 2.554 -15.165 1.00 86.88 365 ASN A N 1
ATOM 2923 C CA . ASN A 1 365 ? 14.350 1.177 -15.460 1.00 86.88 365 ASN A CA 1
ATOM 2924 C C . ASN A 1 365 ? 15.326 0.621 -14.416 1.00 86.88 365 ASN A C 1
ATOM 2926 O O . ASN A 1 365 ? 15.358 -0.578 -14.189 1.00 86.88 365 ASN A O 1
ATOM 2930 N N . ALA A 1 366 ? 16.090 1.485 -13.734 1.00 83.31 366 ALA A N 1
ATOM 2931 C CA . ALA A 1 366 ? 17.007 1.064 -12.676 1.00 83.31 366 ALA A CA 1
ATOM 2932 C C . ALA A 1 366 ? 16.292 0.466 -11.449 1.00 83.31 366 ALA A C 1
ATOM 2934 O O . ALA A 1 366 ? 16.906 -0.303 -10.712 1.00 83.31 366 ALA A O 1
ATOM 2935 N N . ALA A 1 367 ? 15.018 0.810 -11.225 1.00 85.88 367 ALA A N 1
ATOM 2936 C CA . ALA A 1 367 ? 14.204 0.203 -10.176 1.00 85.88 367 ALA A CA 1
ATOM 2937 C C . ALA A 1 367 ? 13.526 -1.085 -10.646 1.00 85.88 367 ALA A C 1
ATOM 2939 O O . ALA A 1 367 ? 13.046 -1.826 -9.800 1.00 85.88 367 ALA A O 1
ATOM 2940 N N . LEU A 1 368 ? 13.428 -1.356 -11.949 1.00 89.94 368 LEU A N 1
ATOM 2941 C CA . LEU A 1 368 ? 12.678 -2.499 -12.459 1.00 89.94 368 LEU A CA 1
ATOM 2942 C C . LEU A 1 368 ? 13.535 -3.774 -12.435 1.00 89.94 368 LEU A C 1
ATOM 2944 O O . LEU A 1 368 ? 14.703 -3.772 -12.816 1.00 89.94 368 LEU A O 1
ATOM 2948 N N . VAL A 1 369 ? 12.943 -4.887 -12.006 1.00 92.06 369 VAL A N 1
ATOM 2949 C CA . VAL A 1 369 ? 13.460 -6.226 -12.305 1.00 92.06 369 VAL A CA 1
ATOM 2950 C C . VAL A 1 369 ? 12.929 -6.619 -13.680 1.00 92.06 369 VAL A C 1
ATOM 2952 O O . VAL A 1 369 ? 11.725 -6.813 -13.838 1.00 92.06 369 VAL A O 1
ATOM 2955 N N . ASN A 1 370 ? 13.818 -6.736 -14.668 1.00 89.94 370 ASN A N 1
ATOM 2956 C CA . ASN A 1 370 ? 13.422 -6.976 -16.059 1.00 89.94 370 ASN A CA 1
ATOM 2957 C C . ASN A 1 370 ? 12.658 -8.293 -16.264 1.00 89.94 370 ASN A C 1
ATOM 2959 O O . ASN A 1 370 ? 11.777 -8.370 -17.115 1.00 89.94 370 ASN A O 1
ATOM 2963 N N . GLU A 1 371 ? 12.970 -9.336 -15.491 1.00 93.31 371 GLU A N 1
ATOM 2964 C CA . GLU A 1 371 ? 12.201 -10.582 -15.509 1.00 93.31 371 GLU A CA 1
ATOM 2965 C C . GLU A 1 371 ? 10.826 -10.375 -14.864 1.00 93.31 371 GLU A C 1
ATOM 2967 O O . GLU A 1 371 ? 10.708 -10.143 -13.657 1.00 93.31 371 GLU A O 1
ATOM 2972 N N . ALA A 1 372 ? 9.781 -10.495 -15.680 1.00 96.12 372 ALA A N 1
ATOM 2973 C CA . ALA A 1 372 ? 8.403 -10.237 -15.290 1.00 96.12 372 ALA A CA 1
ATOM 2974 C C . ALA A 1 372 ? 7.451 -11.306 -15.846 1.00 96.12 372 ALA A C 1
ATOM 2976 O O . ALA A 1 372 ? 7.825 -12.139 -16.678 1.00 96.12 372 ALA A O 1
ATOM 2977 N N . TYR A 1 373 ? 6.200 -11.265 -15.387 1.00 97.88 373 TYR A N 1
ATOM 2978 C CA . TYR A 1 373 ? 5.132 -12.118 -15.905 1.00 97.88 373 TYR A CA 1
ATOM 2979 C C . TYR A 1 373 ? 4.049 -11.288 -16.578 1.00 97.88 373 TYR A C 1
ATOM 2981 O O . TYR A 1 373 ? 3.790 -10.146 -16.203 1.00 97.88 373 TYR A O 1
ATOM 2989 N N . LEU A 1 374 ? 3.393 -11.890 -17.561 1.00 96.88 374 LEU A N 1
ATOM 2990 C CA . LEU A 1 374 ? 2.256 -11.323 -18.266 1.00 96.88 374 LEU A CA 1
ATOM 2991 C C . LEU A 1 374 ? 1.150 -12.368 -18.351 1.00 96.88 374 LEU A C 1
ATOM 2993 O O . LEU A 1 374 ? 1.416 -13.529 -18.661 1.00 96.88 374 LEU A O 1
ATOM 2997 N N . THR A 1 375 ? -0.093 -11.967 -18.122 1.00 96.88 375 THR A N 1
ATOM 2998 C CA . THR A 1 375 ? -1.261 -12.781 -18.457 1.00 96.88 375 THR A CA 1
ATOM 2999 C C . THR A 1 375 ? -1.972 -12.192 -19.658 1.00 96.88 375 THR A C 1
ATOM 3001 O O . THR A 1 375 ? -2.136 -10.980 -19.781 1.00 96.88 375 THR A O 1
ATOM 3004 N N . LYS A 1 376 ? -2.401 -13.076 -20.557 1.00 95.81 376 LYS A N 1
ATOM 3005 C CA . LYS A 1 376 ? -3.244 -12.733 -21.695 1.00 95.81 376 LYS A CA 1
ATOM 3006 C C . LYS A 1 376 ? -4.519 -13.556 -21.649 1.00 95.81 376 LYS A C 1
ATOM 3008 O O . LYS A 1 376 ? -4.457 -14.786 -21.658 1.00 95.81 376 LYS A O 1
ATOM 3013 N N . ASN A 1 377 ? -5.659 -12.875 -21.634 1.00 94.38 377 ASN A N 1
ATOM 3014 C CA . ASN A 1 377 ? -6.984 -13.480 -21.717 1.00 94.38 377 ASN A CA 1
ATOM 3015 C C . ASN A 1 377 ? -7.862 -12.650 -22.666 1.00 94.38 377 ASN A C 1
ATOM 3017 O O . ASN A 1 377 ? -8.490 -11.667 -22.261 1.00 94.38 377 ASN A O 1
ATOM 3021 N N . GLY A 1 378 ? -7.851 -13.011 -23.950 1.00 91.69 378 GLY A N 1
ATOM 3022 C CA . GLY A 1 378 ? -8.412 -12.187 -25.014 1.00 91.69 378 GLY A CA 1
ATOM 3023 C C . GLY A 1 378 ? -7.696 -10.839 -25.122 1.00 91.69 378 GLY A C 1
ATOM 3024 O O . GLY A 1 378 ? -6.490 -10.788 -25.364 1.00 91.69 378 GLY A O 1
ATOM 3025 N N . GLU A 1 379 ? -8.456 -9.755 -24.957 1.00 89.44 379 GLU A N 1
ATOM 3026 C CA . GLU A 1 379 ? -7.949 -8.375 -24.975 1.00 89.44 379 GLU A CA 1
ATOM 3027 C C . GLU A 1 379 ? -7.446 -7.901 -23.603 1.00 89.44 379 GLU A C 1
ATOM 3029 O O . GLU A 1 379 ? -6.803 -6.861 -23.519 1.00 89.44 379 GLU A O 1
ATOM 3034 N N . ASN A 1 380 ? -7.696 -8.667 -22.534 1.00 90.44 380 ASN A N 1
ATOM 3035 C CA . ASN A 1 380 ? -7.236 -8.315 -21.195 1.00 90.44 380 ASN A CA 1
ATOM 3036 C C . ASN A 1 380 ? -5.781 -8.745 -21.016 1.00 90.44 380 ASN A C 1
ATOM 3038 O O . ASN A 1 380 ? -5.482 -9.947 -21.044 1.00 90.44 380 ASN A O 1
ATOM 3042 N N . ILE A 1 381 ? -4.905 -7.764 -20.808 1.00 93.06 381 ILE A N 1
ATOM 3043 C CA . ILE A 1 381 ? -3.477 -7.967 -20.582 1.00 93.06 381 ILE A CA 1
ATOM 3044 C C . ILE A 1 381 ? -3.109 -7.400 -19.211 1.00 93.06 381 ILE A C 1
ATOM 3046 O O . ILE A 1 381 ? -3.188 -6.192 -19.009 1.00 93.06 381 ILE A O 1
ATOM 3050 N N . ASP A 1 382 ? -2.668 -8.257 -18.288 1.00 93.62 382 ASP A N 1
ATOM 3051 C CA . ASP A 1 382 ? -2.090 -7.818 -17.013 1.00 93.62 382 ASP A CA 1
ATOM 3052 C C . ASP A 1 382 ? -0.593 -8.143 -16.991 1.00 93.62 382 ASP A C 1
ATOM 3054 O O . ASP A 1 382 ? -0.166 -9.230 -17.384 1.00 93.62 382 ASP A O 1
ATOM 3058 N N . VAL A 1 383 ? 0.215 -7.209 -16.496 1.00 95.12 383 VAL A N 1
ATOM 3059 C CA . VAL A 1 383 ? 1.659 -7.370 -16.310 1.00 95.12 383 VAL A CA 1
ATOM 3060 C C . VAL A 1 383 ? 2.010 -7.311 -14.828 1.00 95.12 383 VAL A C 1
ATOM 3062 O O . VAL A 1 383 ? 1.502 -6.475 -14.085 1.00 95.12 383 VAL A O 1
ATOM 3065 N N . TYR A 1 384 ? 2.905 -8.198 -14.402 1.00 96.00 384 TYR A N 1
ATOM 3066 C CA . TYR A 1 384 ? 3.333 -8.369 -13.021 1.00 96.00 384 TYR A CA 1
ATOM 3067 C C . TYR A 1 384 ? 4.811 -8.007 -12.910 1.00 96.00 384 TYR A C 1
ATOM 3069 O O . TYR A 1 384 ? 5.673 -8.737 -13.406 1.00 96.00 384 TYR A O 1
ATOM 3077 N N . LEU A 1 385 ? 5.089 -6.865 -12.281 1.00 94.75 385 LEU A N 1
ATOM 3078 C CA . LEU A 1 385 ? 6.419 -6.259 -12.204 1.00 94.75 385 LEU A CA 1
ATOM 3079 C C . LEU A 1 385 ? 6.961 -6.337 -10.780 1.00 94.75 385 LEU A C 1
ATOM 3081 O O . LEU A 1 385 ? 6.221 -6.143 -9.811 1.00 94.75 385 LEU A O 1
ATOM 3085 N N . ASN A 1 386 ? 8.266 -6.572 -10.670 1.00 93.69 386 ASN A N 1
ATOM 3086 C CA . ASN A 1 386 ? 9.002 -6.516 -9.413 1.00 93.69 386 ASN A CA 1
ATOM 3087 C C . ASN A 1 386 ? 9.978 -5.343 -9.434 1.00 93.69 386 ASN A C 1
ATOM 3089 O O . ASN A 1 386 ? 10.541 -5.023 -10.481 1.00 93.69 386 ASN A O 1
ATOM 3093 N N . PHE A 1 387 ? 10.210 -4.740 -8.273 1.00 91.75 387 PHE A N 1
ATOM 3094 C CA . PHE A 1 387 ? 11.108 -3.604 -8.125 1.00 91.75 387 PHE A CA 1
ATOM 3095 C C . PHE A 1 387 ? 12.287 -3.917 -7.207 1.00 91.75 387 PHE A C 1
ATOM 3097 O O . PHE A 1 387 ? 12.209 -4.779 -6.331 1.00 91.75 387 PHE A O 1
ATOM 3104 N N . ASN A 1 388 ? 13.376 -3.190 -7.431 1.00 88.75 388 ASN A N 1
ATOM 3105 C CA . ASN A 1 388 ? 14.571 -3.115 -6.610 1.00 88.75 388 ASN A CA 1
ATOM 3106 C C . ASN A 1 388 ? 14.733 -1.685 -6.065 1.00 88.75 388 ASN A C 1
ATOM 3108 O O . ASN A 1 388 ? 14.365 -0.724 -6.747 1.00 88.75 388 ASN A O 1
ATOM 3112 N N . PRO A 1 389 ? 15.337 -1.513 -4.876 1.00 86.25 389 PRO A N 1
ATOM 3113 C CA . PRO A 1 389 ? 15.782 -0.199 -4.432 1.00 86.25 389 PRO A CA 1
ATOM 3114 C C . PRO A 1 389 ? 16.902 0.336 -5.335 1.00 86.25 389 PRO A C 1
ATOM 3116 O O . PRO A 1 389 ? 17.793 -0.412 -5.745 1.00 86.25 389 PRO A O 1
ATOM 3119 N N . ILE A 1 390 ? 16.901 1.644 -5.584 1.00 78.56 390 ILE A N 1
ATOM 3120 C CA . ILE A 1 390 ? 17.970 2.362 -6.289 1.00 78.56 390 ILE A CA 1
ATOM 3121 C C . ILE A 1 390 ? 18.846 3.087 -5.260 1.00 78.56 390 ILE A C 1
ATOM 3123 O O . ILE A 1 390 ? 18.340 3.671 -4.311 1.00 78.56 390 ILE A O 1
ATOM 3127 N N . TYR A 1 391 ? 20.162 3.127 -5.463 1.00 73.75 391 TYR A N 1
ATOM 3128 C CA . TYR A 1 391 ? 21.087 3.894 -4.619 1.00 73.75 391 TYR A CA 1
ATOM 3129 C C . TYR A 1 391 ? 21.727 5.014 -5.450 1.00 73.75 391 TYR A C 1
ATOM 3131 O O . TYR A 1 391 ? 22.621 4.754 -6.252 1.00 73.75 391 TYR A O 1
ATOM 3139 N N . ILE A 1 392 ? 21.237 6.251 -5.304 1.00 62.47 392 ILE A N 1
ATOM 3140 C CA . ILE A 1 392 ? 21.685 7.407 -6.114 1.00 62.47 392 ILE A CA 1
ATOM 3141 C C . ILE A 1 392 ? 22.834 8.163 -5.425 1.00 62.47 392 ILE A C 1
ATOM 3143 O O . ILE A 1 392 ? 23.805 8.555 -6.069 1.00 62.47 392 ILE A O 1
ATOM 3147 N N . LEU A 1 393 ? 22.748 8.339 -4.106 1.00 55.31 393 LEU A N 1
ATOM 3148 C CA . LEU A 1 393 ? 23.757 8.942 -3.233 1.00 55.31 393 LEU A CA 1
ATOM 3149 C C . LEU A 1 393 ? 23.835 8.015 -2.013 1.00 55.31 393 LEU A C 1
ATOM 3151 O O . LEU A 1 393 ? 22.798 7.749 -1.421 1.00 55.31 393 LEU A O 1
ATOM 3155 N N . ALA A 1 394 ? 24.996 7.432 -1.708 1.00 58.16 394 ALA A N 1
ATOM 3156 C CA . ALA A 1 394 ? 25.107 6.296 -0.780 1.00 58.16 394 ALA A CA 1
ATOM 3157 C C . ALA A 1 394 ? 24.375 6.449 0.584 1.00 58.16 394 ALA A C 1
ATOM 3159 O O . ALA A 1 394 ? 24.160 7.552 1.079 1.00 58.16 394 ALA A O 1
ATOM 3160 N N . ASP A 1 395 ? 24.078 5.279 1.165 1.00 59.69 395 ASP A N 1
ATOM 3161 C CA . ASP A 1 395 ? 23.410 4.908 2.432 1.00 59.69 395 ASP A CA 1
ATOM 3162 C C . ASP A 1 395 ? 21.866 4.906 2.492 1.00 59.69 395 ASP A C 1
ATOM 3164 O O . ASP A 1 395 ? 21.324 4.065 3.215 1.00 59.69 395 ASP A O 1
ATOM 3168 N N . THR A 1 396 ? 21.134 5.693 1.690 1.00 64.94 396 THR A N 1
ATOM 3169 C CA . THR A 1 396 ? 19.650 5.634 1.674 1.00 64.94 396 THR A CA 1
ATOM 3170 C C . THR A 1 396 ? 19.110 5.101 0.339 1.00 64.94 396 THR A C 1
ATOM 3172 O O . THR A 1 396 ? 19.371 5.702 -0.704 1.00 64.94 396 THR A O 1
ATOM 3175 N N . PRO A 1 397 ? 18.362 3.979 0.328 1.00 75.56 397 PRO A N 1
ATOM 3176 C CA . PRO A 1 397 ? 17.719 3.481 -0.883 1.00 75.56 397 PRO A CA 1
ATOM 3177 C C . PRO A 1 397 ? 16.518 4.347 -1.287 1.00 75.56 397 PRO A C 1
ATOM 3179 O O . PRO A 1 397 ? 15.685 4.702 -0.457 1.00 75.56 397 PRO A O 1
ATOM 3182 N N . ALA A 1 398 ? 16.427 4.619 -2.582 1.00 76.38 398 ALA A N 1
ATOM 3183 C CA . ALA A 1 398 ? 15.305 5.212 -3.289 1.00 76.38 398 ALA A CA 1
ATOM 3184 C C . ALA A 1 398 ? 14.372 4.122 -3.832 1.00 76.38 398 ALA A C 1
ATOM 3186 O O . ALA A 1 398 ? 14.842 3.074 -4.284 1.00 76.38 398 ALA A O 1
ATOM 3187 N N . TYR A 1 399 ? 13.065 4.379 -3.857 1.00 83.81 399 TYR A N 1
ATOM 3188 C CA . TYR A 1 399 ? 12.066 3.412 -4.316 1.00 83.81 399 TYR A CA 1
ATOM 3189 C C . TYR A 1 399 ? 11.206 3.988 -5.436 1.00 83.81 399 TYR A C 1
ATOM 3191 O O . TYR A 1 399 ? 10.839 5.164 -5.414 1.00 83.81 399 TYR A O 1
ATOM 3199 N N . CYS A 1 400 ? 10.843 3.147 -6.408 1.00 81.12 400 CYS A N 1
ATOM 3200 C CA . CYS A 1 400 ? 9.830 3.511 -7.394 1.00 81.12 400 CYS A CA 1
ATOM 3201 C C . CYS A 1 400 ? 8.507 3.743 -6.660 1.00 81.12 400 CYS A C 1
ATOM 3203 O O . CYS A 1 400 ? 7.983 2.815 -6.055 1.00 81.12 400 CYS A O 1
ATOM 3205 N N . GLY A 1 401 ? 7.982 4.968 -6.687 1.00 67.69 401 GLY A N 1
ATOM 3206 C CA . GLY A 1 401 ? 6.787 5.332 -5.924 1.00 67.69 401 GLY A CA 1
ATOM 3207 C C . GLY A 1 401 ? 5.460 4.927 -6.579 1.00 67.69 401 GLY A C 1
ATOM 3208 O O . GLY A 1 401 ? 4.388 5.211 -6.049 1.00 67.69 401 GLY A O 1
ATOM 3209 N N . GLY A 1 402 ? 5.507 4.323 -7.768 1.00 68.81 402 GLY A N 1
ATOM 3210 C CA . GLY A 1 402 ? 4.332 3.896 -8.518 1.00 68.81 402 GLY A CA 1
ATOM 3211 C C . GLY A 1 402 ? 4.515 3.976 -10.032 1.00 68.81 402 GLY A C 1
ATOM 3212 O O . GLY A 1 402 ? 5.249 4.822 -10.537 1.00 68.81 402 GLY A O 1
ATOM 3213 N N . LEU A 1 403 ? 3.821 3.073 -10.729 1.00 75.94 403 LEU A N 1
ATOM 3214 C CA . LEU A 1 403 ? 3.665 3.031 -12.181 1.00 75.94 403 LEU A CA 1
ATOM 3215 C C . LEU A 1 403 ? 2.177 2.925 -12.507 1.00 75.94 403 LEU A C 1
ATOM 3217 O O . LEU A 1 403 ? 1.472 2.126 -11.884 1.00 75.94 403 LEU A O 1
ATOM 3221 N N . TRP A 1 404 ? 1.722 3.708 -13.479 1.00 77.12 404 TRP A N 1
ATOM 3222 C CA . TRP A 1 404 ? 0.328 3.727 -13.925 1.00 77.12 404 TRP A CA 1
ATOM 3223 C C . TRP A 1 404 ? 0.268 3.742 -15.447 1.00 77.12 404 TRP A C 1
ATOM 3225 O O . TRP A 1 404 ? 1.110 4.361 -16.093 1.00 77.12 404 TRP A O 1
ATOM 3235 N N . CYS A 1 405 ? -0.725 3.063 -16.017 1.00 68.81 405 CYS A N 1
ATOM 3236 C CA . CYS A 1 405 ? -0.968 3.064 -17.456 1.00 68.81 405 CYS A CA 1
ATOM 3237 C C . CYS A 1 405 ? -1.793 4.304 -17.830 1.00 68.81 405 CYS A C 1
ATOM 3239 O O . CYS A 1 405 ? -2.868 4.522 -17.268 1.00 68.81 405 CYS A O 1
ATOM 3241 N N . GLU A 1 406 ? -1.272 5.144 -18.727 1.00 60.34 406 GLU A N 1
ATOM 3242 C CA . GLU A 1 406 ? -1.908 6.410 -19.105 1.00 60.34 406 GLU A CA 1
ATOM 3243 C C . GLU A 1 406 ? -2.953 6.164 -20.197 1.00 60.34 406 GLU A C 1
ATOM 3245 O O . GLU A 1 406 ? -2.612 5.695 -21.284 1.00 60.34 406 GLU A O 1
ATOM 3250 N N . LYS A 1 407 ? -4.227 6.501 -19.964 1.00 53.34 407 LYS A N 1
ATOM 3251 C CA . LYS A 1 407 ? -5.199 6.536 -21.062 1.00 53.34 407 LYS A CA 1
ATOM 3252 C C . LYS A 1 407 ? -4.994 7.819 -21.871 1.00 53.34 407 LYS A C 1
ATOM 3254 O O . LYS A 1 407 ? -5.130 8.913 -21.332 1.00 53.34 407 LYS A O 1
ATOM 3259 N N . GLY A 1 408 ? -4.694 7.674 -23.161 1.00 41.94 408 GLY A N 1
ATOM 3260 C CA . GLY A 1 408 ? -4.454 8.787 -24.080 1.00 41.94 408 GLY A CA 1
ATOM 3261 C C . GLY A 1 408 ? -5.598 9.816 -24.144 1.00 41.94 408 GLY A C 1
ATOM 3262 O O . GLY A 1 408 ? -6.772 9.459 -24.200 1.00 41.94 408 GLY A O 1
ATOM 3263 N N . GLU A 1 409 ? -5.198 11.093 -24.155 1.00 43.47 409 GLU A N 1
ATOM 3264 C CA . GLU A 1 409 ? -5.982 12.339 -24.260 1.00 43.47 409 GLU A CA 1
ATOM 3265 C C . GLU A 1 409 ? -7.271 12.441 -23.415 1.00 43.47 409 GLU A C 1
ATOM 3267 O O . GLU A 1 409 ? -8.382 12.200 -23.892 1.00 43.47 409 GLU A O 1
ATOM 3272 N N . ILE A 1 410 ? -7.149 13.009 -22.206 1.00 40.06 410 ILE A N 1
ATOM 3273 C CA . ILE A 1 410 ? -8.262 13.675 -21.509 1.00 40.06 410 ILE A CA 1
ATOM 3274 C C . ILE A 1 410 ? -7.800 15.057 -21.035 1.00 40.06 410 ILE A C 1
ATOM 3276 O O . ILE A 1 410 ? -6.734 15.228 -20.456 1.00 40.06 410 ILE A O 1
ATOM 3280 N N . LYS A 1 411 ? -8.622 16.071 -21.305 1.00 36.62 411 LYS A N 1
ATOM 3281 C CA . LYS A 1 411 ? -8.349 17.499 -21.090 1.00 36.62 411 LYS A CA 1
ATOM 3282 C C . LYS A 1 411 ? -8.236 17.967 -19.630 1.00 36.62 411 LYS A C 1
ATOM 3284 O O . LYS A 1 411 ? -8.128 19.173 -19.448 1.00 36.62 411 LYS A O 1
ATOM 3289 N N . ASP A 1 412 ? -8.225 17.078 -18.639 1.00 39.00 412 ASP A N 1
ATOM 3290 C CA . ASP A 1 412 ? -8.306 17.453 -17.217 1.00 39.00 412 ASP A CA 1
ATOM 3291 C C . ASP A 1 412 ? -7.401 16.619 -16.272 1.00 39.00 412 ASP A C 1
ATOM 3293 O O . ASP A 1 412 ? -7.607 16.654 -15.066 1.00 39.00 412 ASP A O 1
ATOM 3297 N N . GLY A 1 413 ? -6.376 15.909 -16.773 1.00 48.31 413 GLY A N 1
ATOM 3298 C CA . GLY A 1 413 ? -5.311 15.348 -15.911 1.00 48.31 413 GLY A CA 1
ATOM 3299 C C . GLY A 1 413 ? -5.714 14.200 -14.968 1.00 48.31 413 GLY A C 1
ATOM 3300 O O . GLY A 1 413 ? -5.061 13.984 -13.953 1.00 48.31 413 GLY A O 1
ATOM 3301 N N . GLU A 1 414 ? -6.788 13.455 -15.256 1.00 44.81 414 GLU A N 1
ATOM 3302 C CA . GLU A 1 414 ? -7.171 12.301 -14.429 1.00 44.81 414 GLU A CA 1
ATOM 3303 C C . GLU A 1 414 ? -6.465 11.009 -14.869 1.00 44.81 414 GLU A C 1
ATOM 3305 O O . GLU A 1 414 ? -6.637 10.523 -15.989 1.00 44.81 414 GLU A O 1
ATOM 3310 N N . TYR A 1 415 ? -5.706 10.424 -13.941 1.00 52.81 415 TYR A N 1
ATOM 3311 C CA . TYR A 1 415 ? -5.073 9.113 -14.066 1.00 52.81 415 TYR A CA 1
ATOM 3312 C C . TYR A 1 415 ? -5.980 7.993 -13.590 1.00 52.81 415 TYR A C 1
ATOM 3314 O O . TYR A 1 415 ? -6.718 8.144 -12.617 1.00 52.81 415 TYR A O 1
ATOM 3322 N N . PHE A 1 416 ? -5.813 6.804 -14.167 1.00 50.34 416 PHE A N 1
ATOM 3323 C CA . PHE A 1 416 ? -6.348 5.599 -13.547 1.00 50.34 416 PHE A CA 1
ATOM 3324 C C . PHE A 1 416 ? -5.494 5.192 -12.342 1.00 50.34 416 PHE A C 1
ATOM 3326 O O . PHE A 1 416 ? -4.444 4.564 -12.471 1.00 50.34 416 PHE A O 1
ATOM 3333 N N . THR A 1 417 ? -5.976 5.520 -11.147 1.00 48.31 417 THR A N 1
ATOM 3334 C CA . THR A 1 417 ? -5.442 5.004 -9.880 1.00 48.31 417 THR A CA 1
ATOM 3335 C C . THR A 1 417 ? -5.871 3.553 -9.611 1.00 48.31 417 THR A C 1
ATOM 3337 O O . THR A 1 417 ? -5.172 2.845 -8.889 1.00 48.31 417 THR A O 1
ATOM 3340 N N . GLU A 1 418 ? -6.960 3.070 -10.228 1.00 52.38 418 GLU A N 1
ATOM 3341 C CA . GLU A 1 418 ? -7.558 1.749 -9.942 1.00 52.38 418 GLU A CA 1
ATOM 3342 C C . GLU A 1 418 ? -7.011 0.568 -10.780 1.00 52.38 418 GLU A C 1
ATOM 3344 O O . GLU A 1 418 ? -7.379 -0.577 -10.526 1.00 52.38 418 GLU A O 1
ATOM 3349 N N . SER A 1 419 ? -6.114 0.786 -11.753 1.00 64.06 419 SER A N 1
ATOM 3350 C CA . SER A 1 419 ? -5.561 -0.297 -12.601 1.00 64.06 419 SER A CA 1
ATOM 3351 C C . SER A 1 419 ? -4.369 -1.043 -11.981 1.00 64.06 419 SER A C 1
ATOM 3353 O O . SER A 1 419 ? -3.872 -2.020 -12.553 1.00 64.06 419 SER A O 1
ATOM 3355 N N . LYS A 1 420 ? -3.902 -0.590 -10.809 1.00 80.19 420 LYS A N 1
ATOM 3356 C CA . LYS A 1 420 ? -2.731 -1.121 -10.105 1.00 80.19 420 LYS A CA 1
ATOM 3357 C C . LYS A 1 420 ? -3.146 -1.915 -8.870 1.00 80.19 420 LYS A C 1
ATOM 3359 O O . LYS A 1 420 ? -3.817 -1.401 -7.981 1.00 80.19 420 LYS A O 1
ATOM 3364 N N . THR A 1 421 ? -2.645 -3.138 -8.755 1.00 89.62 421 THR A N 1
ATOM 3365 C CA . THR A 1 421 ? -2.688 -3.925 -7.515 1.00 89.62 421 THR A CA 1
ATOM 3366 C C . THR A 1 421 ? -1.275 -4.047 -6.961 1.00 89.62 421 THR A C 1
ATOM 3368 O O . THR A 1 421 ? -0.372 -4.418 -7.703 1.00 89.62 421 THR A O 1
ATOM 3371 N N . VAL A 1 422 ? -1.057 -3.760 -5.678 1.00 92.19 422 VAL A N 1
ATOM 3372 C CA . VAL A 1 422 ? 0.257 -3.925 -5.032 1.00 92.19 422 VAL A CA 1
ATOM 3373 C C . VAL A 1 422 ? 0.220 -5.159 -4.137 1.00 92.19 422 VAL A C 1
ATOM 3375 O O . VAL A 1 422 ? -0.586 -5.223 -3.217 1.00 92.19 422 VAL A O 1
ATOM 3378 N N . PHE A 1 423 ? 1.073 -6.145 -4.406 1.00 95.19 423 PHE A N 1
ATOM 3379 C CA . PHE A 1 423 ? 1.108 -7.405 -3.651 1.00 95.19 423 PHE A CA 1
ATOM 3380 C C . PHE A 1 423 ? 2.046 -7.371 -2.449 1.00 95.19 423 PHE A C 1
ATOM 3382 O O . PHE A 1 423 ? 1.876 -8.154 -1.517 1.00 95.19 423 PHE A O 1
ATOM 3389 N N . SER A 1 424 ? 3.049 -6.496 -2.488 1.00 95.69 424 SER A N 1
ATOM 3390 C CA . SER A 1 424 ? 4.030 -6.340 -1.419 1.00 95.69 424 SER A CA 1
ATOM 3391 C C . SER A 1 424 ? 4.658 -4.950 -1.439 1.00 95.69 424 SER A C 1
ATOM 3393 O O . SER A 1 424 ? 4.776 -4.310 -2.490 1.00 95.69 424 SER A O 1
ATOM 3395 N N . TYR A 1 425 ? 5.091 -4.510 -0.264 1.00 95.19 425 TYR A N 1
ATOM 3396 C CA . TYR A 1 425 ? 5.711 -3.224 0.018 1.00 95.19 425 TYR A CA 1
ATOM 3397 C C . TYR A 1 425 ? 7.057 -3.433 0.713 1.00 95.19 425 TYR A C 1
ATOM 3399 O O . TYR A 1 425 ? 7.304 -4.452 1.362 1.00 95.19 425 TYR A O 1
ATOM 3407 N N . TYR A 1 426 ? 7.941 -2.447 0.608 1.00 93.25 426 TYR A N 1
ATOM 3408 C CA . TYR A 1 426 ? 9.121 -2.391 1.463 1.00 93.25 426 TYR A CA 1
ATOM 3409 C C . TYR A 1 426 ? 8.737 -1.946 2.879 1.00 93.25 426 TYR A C 1
ATOM 3411 O O . TYR A 1 426 ? 8.002 -0.974 3.057 1.00 93.25 426 TYR A O 1
ATOM 3419 N N . THR A 1 427 ? 9.271 -2.643 3.882 1.00 93.31 427 THR A N 1
ATOM 3420 C CA . THR A 1 427 ? 9.042 -2.367 5.306 1.00 93.31 427 THR A CA 1
ATOM 3421 C C . THR A 1 427 ? 10.344 -2.039 6.032 1.00 93.31 427 THR A C 1
ATOM 3423 O O . THR A 1 427 ? 11.436 -2.395 5.576 1.00 93.31 427 THR A O 1
ATOM 3426 N N . ASN A 1 428 ? 10.224 -1.383 7.182 1.00 90.12 428 ASN A N 1
ATOM 3427 C CA . ASN A 1 428 ? 11.298 -1.249 8.163 1.00 90.12 428 ASN A CA 1
ATOM 3428 C C . ASN A 1 428 ? 11.507 -2.571 8.932 1.00 90.12 428 ASN A C 1
ATOM 3430 O O . ASN A 1 428 ? 10.745 -3.528 8.771 1.00 90.12 428 ASN A O 1
ATOM 3434 N N . GLU A 1 429 ? 12.543 -2.633 9.777 1.00 88.44 429 GLU A N 1
ATOM 3435 C CA . GLU A 1 429 ? 12.860 -3.826 10.587 1.00 88.44 429 GLU A CA 1
ATOM 3436 C C . GLU A 1 429 ? 11.741 -4.205 11.571 1.00 88.44 429 GLU A C 1
ATOM 3438 O O . GLU A 1 429 ? 11.571 -5.380 11.886 1.00 88.44 429 GLU A O 1
ATOM 3443 N N . ASP A 1 430 ? 10.954 -3.227 12.023 1.00 84.81 430 ASP A N 1
ATOM 3444 C CA . ASP A 1 430 ? 9.797 -3.420 12.904 1.00 84.81 430 ASP A CA 1
ATOM 3445 C C . ASP A 1 430 ? 8.511 -3.829 12.155 1.00 84.81 430 ASP A C 1
ATOM 3447 O O . ASP A 1 430 ? 7.462 -4.022 12.771 1.00 84.81 430 ASP A O 1
ATOM 3451 N N . GLY A 1 431 ? 8.578 -3.966 10.826 1.00 87.06 431 GLY A N 1
ATOM 3452 C CA . GLY A 1 431 ? 7.448 -4.319 9.969 1.00 87.06 431 GLY A CA 1
ATOM 3453 C C . GLY A 1 431 ? 6.533 -3.152 9.584 1.00 87.06 431 GLY A C 1
ATOM 3454 O O . GLY A 1 431 ? 5.565 -3.383 8.862 1.00 87.06 431 GLY A O 1
ATOM 3455 N N . SER A 1 432 ? 6.813 -1.917 10.016 1.00 91.06 432 SER A N 1
ATOM 3456 C CA . SER A 1 432 ? 6.097 -0.727 9.531 1.00 91.06 432 SER A CA 1
ATOM 3457 C C . SER A 1 432 ? 6.385 -0.468 8.048 1.00 91.06 432 SER A C 1
ATOM 3459 O O . SER A 1 432 ? 7.463 -0.807 7.547 1.00 91.06 432 SER A O 1
ATOM 3461 N N . ILE A 1 433 ? 5.425 0.120 7.325 1.00 94.12 433 ILE A N 1
ATOM 3462 C CA . ILE A 1 433 ? 5.634 0.501 5.921 1.00 94.12 433 ILE A CA 1
ATOM 3463 C C . ILE A 1 433 ? 6.715 1.575 5.844 1.00 94.12 433 ILE A C 1
ATOM 3465 O O . ILE A 1 433 ? 6.756 2.502 6.650 1.00 94.12 433 ILE A O 1
ATOM 3469 N N . ARG A 1 434 ? 7.613 1.426 4.872 1.00 91.62 434 ARG A N 1
ATOM 3470 C CA . ARG A 1 434 ? 8.726 2.344 4.678 1.00 91.62 434 ARG A CA 1
ATOM 3471 C C . ARG A 1 434 ? 8.269 3.632 3.991 1.00 91.62 434 ARG A C 1
ATOM 3473 O O . ARG A 1 434 ? 7.596 3.572 2.960 1.00 91.62 434 ARG A O 1
ATOM 3480 N N . ASP A 1 435 ? 8.725 4.764 4.513 1.00 90.38 435 ASP A N 1
ATOM 3481 C CA . ASP A 1 435 ? 8.607 6.064 3.850 1.00 90.38 435 ASP A CA 1
ATOM 3482 C C . ASP A 1 435 ? 9.500 6.137 2.606 1.00 90.38 435 ASP A C 1
ATOM 3484 O O . ASP A 1 435 ? 10.597 5.564 2.558 1.00 90.38 435 ASP A O 1
ATOM 3488 N N . ASN A 1 436 ? 9.025 6.844 1.583 1.00 86.62 436 ASN A N 1
ATOM 3489 C CA . ASN A 1 436 ? 9.757 7.043 0.342 1.00 86.62 436 ASN A CA 1
ATOM 3490 C C . ASN A 1 436 ? 10.513 8.374 0.406 1.00 86.62 436 ASN A C 1
ATOM 3492 O O . ASN A 1 436 ? 10.071 9.386 -0.134 1.00 86.62 436 ASN A O 1
ATOM 3496 N N . ASP A 1 437 ? 11.658 8.356 1.093 1.00 84.12 437 ASP A N 1
ATOM 3497 C CA . ASP A 1 437 ? 12.465 9.545 1.401 1.00 84.12 437 ASP A CA 1
ATOM 3498 C C . ASP A 1 437 ? 11.727 10.499 2.363 1.00 84.12 437 ASP A C 1
ATOM 3500 O O . ASP A 1 437 ? 11.415 10.095 3.483 1.00 84.12 437 ASP A O 1
ATOM 3504 N N . ILE A 1 438 ? 11.424 11.734 1.949 1.00 84.44 438 ILE A N 1
ATOM 3505 C CA . ILE A 1 438 ? 10.647 12.696 2.748 1.00 84.44 438 ILE A CA 1
ATOM 3506 C C . ILE A 1 438 ? 9.133 12.445 2.701 1.00 84.44 438 ILE A C 1
ATOM 3508 O O . ILE A 1 438 ? 8.400 13.116 3.425 1.00 84.44 438 ILE A O 1
ATOM 3512 N N . TYR A 1 439 ? 8.672 11.521 1.849 1.00 87.62 439 TYR A N 1
ATOM 3513 C CA . TYR A 1 439 ? 7.251 11.269 1.625 1.00 87.62 439 TYR A CA 1
ATOM 3514 C C . TYR A 1 439 ? 6.738 10.088 2.443 1.00 87.62 439 TYR A C 1
ATOM 3516 O O . TYR A 1 439 ? 7.351 9.017 2.477 1.00 87.62 439 TYR A O 1
ATOM 3524 N N . ASN A 1 440 ? 5.567 10.259 3.045 1.00 90.50 440 ASN A N 1
ATOM 3525 C CA . ASN A 1 440 ? 4.913 9.246 3.854 1.00 90.50 440 ASN A CA 1
ATOM 3526 C C . ASN A 1 440 ? 4.518 8.023 3.006 1.00 90.50 440 ASN A C 1
ATOM 3528 O O . ASN A 1 440 ? 3.744 8.126 2.049 1.00 90.50 440 ASN A O 1
ATOM 3532 N N . GLY A 1 441 ? 5.001 6.845 3.402 1.00 90.25 441 GLY A N 1
ATOM 3533 C CA . GLY A 1 441 ? 4.791 5.585 2.685 1.00 90.25 441 GLY A CA 1
ATOM 3534 C C . GLY A 1 441 ? 3.350 5.070 2.700 1.00 90.25 441 GLY A C 1
ATOM 3535 O O . GLY A 1 441 ? 3.019 4.159 1.940 1.00 90.25 441 GLY A O 1
ATOM 3536 N N . ILE A 1 442 ? 2.494 5.634 3.556 1.00 92.38 442 ILE A N 1
ATOM 3537 C CA . ILE A 1 442 ? 1.079 5.290 3.698 1.00 92.38 442 ILE A CA 1
ATOM 3538 C C . ILE A 1 442 ? 0.199 6.274 2.928 1.00 92.38 442 ILE A C 1
ATOM 3540 O O . ILE A 1 442 ? -0.576 5.848 2.071 1.00 92.38 442 ILE A O 1
ATOM 3544 N N . THR A 1 443 ? 0.299 7.569 3.237 1.00 88.94 443 THR A N 1
ATOM 3545 C CA . THR A 1 443 ? -0.647 8.601 2.776 1.00 88.94 443 THR A CA 1
ATOM 3546 C C . THR A 1 443 ? -0.215 9.344 1.519 1.00 88.94 443 THR A C 1
ATOM 3548 O O . THR A 1 443 ? -1.062 9.971 0.892 1.00 88.94 443 THR A O 1
ATOM 3551 N N . GLU A 1 444 ? 1.065 9.291 1.151 1.00 87.62 444 GLU A N 1
ATOM 3552 C CA . GLU A 1 444 ? 1.614 10.043 0.019 1.00 87.62 444 GLU A CA 1
ATOM 3553 C C . GLU A 1 444 ? 2.137 9.084 -1.057 1.00 87.62 444 GLU A C 1
ATOM 3555 O O . GLU A 1 444 ? 1.387 8.665 -1.942 1.00 87.62 444 GLU A O 1
ATOM 3560 N N . ILE A 1 445 ? 3.413 8.692 -0.980 1.00 85.62 445 ILE A N 1
ATOM 3561 C CA . ILE A 1 445 ? 4.070 7.860 -1.988 1.00 85.62 445 ILE A CA 1
ATOM 3562 C C . ILE A 1 445 ? 4.561 6.571 -1.347 1.00 85.62 445 ILE A C 1
ATOM 3564 O O . ILE A 1 445 ? 5.547 6.550 -0.614 1.00 85.62 445 ILE A O 1
ATOM 3568 N N . ASN A 1 446 ? 3.902 5.468 -1.684 1.00 87.75 446 ASN A N 1
ATOM 3569 C CA . ASN A 1 446 ? 4.274 4.158 -1.172 1.00 87.75 446 ASN A CA 1
ATOM 3570 C C . ASN A 1 446 ? 5.544 3.586 -1.832 1.00 87.75 446 ASN A C 1
ATOM 3572 O O . ASN A 1 446 ? 6.010 4.061 -2.866 1.00 87.75 446 ASN A O 1
ATOM 3576 N N . CYS A 1 447 ? 6.113 2.549 -1.211 1.00 89.75 447 CYS A N 1
ATOM 3577 C CA . CYS A 1 447 ? 7.285 1.820 -1.708 1.00 89.75 447 CYS A CA 1
ATOM 3578 C C . CYS A 1 447 ? 6.884 0.403 -2.174 1.00 89.75 447 CYS A C 1
ATOM 3580 O O . CYS A 1 447 ? 7.144 -0.564 -1.449 1.00 89.75 447 CYS A O 1
ATOM 3582 N N . PRO A 1 448 ? 6.212 0.236 -3.330 1.00 91.25 448 PRO A N 1
ATOM 3583 C CA . PRO A 1 448 ? 5.828 -1.073 -3.845 1.00 91.25 448 PRO A CA 1
ATOM 3584 C C . PRO A 1 448 ? 7.055 -1.918 -4.203 1.00 91.25 448 PRO A C 1
ATOM 3586 O O . PRO A 1 448 ? 8.028 -1.433 -4.779 1.00 91.25 448 PRO A O 1
ATOM 3589 N N . LYS A 1 449 ? 6.977 -3.214 -3.905 1.00 93.19 449 LYS A N 1
ATOM 3590 C CA . LYS A 1 449 ? 7.980 -4.216 -4.284 1.00 93.19 449 LYS A CA 1
ATOM 3591 C C . LYS A 1 449 ? 7.491 -5.104 -5.424 1.00 93.19 449 LYS A C 1
ATOM 3593 O O . LYS A 1 449 ? 8.265 -5.406 -6.326 1.00 93.19 449 LYS A O 1
ATOM 3598 N N . THR A 1 450 ? 6.210 -5.464 -5.419 1.00 94.25 450 THR A N 1
ATOM 3599 C CA . THR A 1 450 ? 5.585 -6.245 -6.492 1.00 94.25 450 THR A CA 1
ATOM 3600 C C . THR A 1 450 ? 4.213 -5.678 -6.819 1.00 94.25 450 THR A C 1
ATOM 3602 O O . THR A 1 450 ? 3.400 -5.470 -5.916 1.00 94.25 450 THR A O 1
ATOM 3605 N N . ILE A 1 451 ? 3.934 -5.458 -8.104 1.00 92.62 451 ILE A N 1
ATOM 3606 C CA . ILE A 1 451 ? 2.642 -4.945 -8.573 1.00 92.62 451 ILE A CA 1
ATOM 3607 C C . ILE A 1 451 ? 2.083 -5.791 -9.712 1.00 92.62 451 ILE A C 1
ATOM 3609 O O . ILE A 1 451 ? 2.838 -6.395 -10.469 1.00 92.62 451 ILE A O 1
ATOM 3613 N N . LYS A 1 452 ? 0.762 -5.757 -9.868 1.00 93.00 452 LYS A N 1
ATOM 3614 C CA . LYS A 1 452 ? 0.065 -6.010 -11.127 1.00 93.00 452 LYS A CA 1
ATOM 3615 C C . LYS A 1 452 ? -0.387 -4.683 -11.712 1.00 93.00 452 LYS A C 1
ATOM 3617 O O . LYS A 1 452 ? -0.950 -3.860 -10.989 1.00 93.00 452 LYS A O 1
ATOM 3622 N N . LEU A 1 453 ? -0.191 -4.518 -13.009 1.00 90.31 453 LEU A N 1
ATOM 3623 C CA . LEU A 1 453 ? -0.688 -3.400 -13.788 1.00 90.31 453 LEU A CA 1
ATOM 3624 C C . LEU A 1 453 ? -1.507 -3.935 -14.962 1.00 90.31 453 LEU A C 1
ATOM 3626 O O . LEU A 1 453 ? -1.004 -4.740 -15.746 1.00 90.31 453 LEU A O 1
ATOM 3630 N N . HIS A 1 454 ? -2.749 -3.476 -15.083 1.00 90.19 454 HIS A N 1
ATOM 3631 C CA . HIS A 1 454 ? -3.541 -3.709 -16.288 1.00 90.19 454 HIS A CA 1
ATOM 3632 C C . HIS A 1 454 ? -3.037 -2.818 -17.431 1.00 90.19 454 HIS A C 1
ATOM 3634 O O . HIS A 1 454 ? -2.850 -1.614 -17.234 1.00 90.19 454 HIS A O 1
ATOM 3640 N N . LEU A 1 455 ? -2.802 -3.401 -18.608 1.00 87.81 455 LEU A N 1
ATOM 3641 C CA . LEU A 1 455 ? -2.341 -2.679 -19.791 1.00 87.81 455 LEU A CA 1
ATOM 3642 C C . LEU A 1 455 ? -3.523 -2.320 -20.687 1.00 87.81 455 LEU A C 1
ATOM 3644 O O . LEU A 1 455 ? -4.103 -3.173 -21.359 1.00 87.81 455 LEU A O 1
ATOM 3648 N N . GLU A 1 456 ? -3.837 -1.030 -20.722 1.00 84.19 456 GLU A N 1
ATOM 3649 C CA . GLU A 1 456 ? -4.896 -0.490 -21.563 1.00 84.19 456 GLU A CA 1
ATOM 3650 C C . GLU A 1 456 ? -4.447 -0.416 -23.019 1.00 84.19 456 GLU A C 1
ATOM 3652 O O . GLU A 1 456 ? -3.349 0.053 -23.339 1.00 84.19 456 GLU A O 1
ATOM 3657 N N . ARG A 1 457 ? -5.319 -0.841 -23.938 1.00 86.50 457 ARG A N 1
ATOM 3658 C CA . ARG A 1 457 ? -4.961 -0.863 -25.360 1.00 86.50 457 ARG A CA 1
ATOM 3659 C C . ARG A 1 457 ? -4.649 0.532 -25.909 1.00 86.50 457 ARG A C 1
ATOM 3661 O O . ARG A 1 457 ? -3.733 0.673 -26.717 1.00 86.50 457 ARG A O 1
ATOM 3668 N N . ASP A 1 458 ? -5.383 1.548 -25.465 1.00 83.81 458 ASP A N 1
ATOM 3669 C CA . ASP A 1 458 ? -5.214 2.936 -25.917 1.00 83.81 458 ASP A CA 1
ATOM 3670 C C . ASP A 1 458 ? -3.834 3.518 -25.559 1.00 83.81 458 ASP A C 1
ATOM 3672 O O . ASP A 1 458 ? -3.424 4.529 -26.128 1.00 83.81 458 ASP A O 1
ATOM 3676 N N . SER A 1 459 ? -3.104 2.878 -24.643 1.00 81.81 459 SER A N 1
ATOM 3677 C CA . SER A 1 459 ? -1.767 3.293 -24.216 1.00 81.81 459 SER A CA 1
ATOM 3678 C C . SER A 1 459 ? -0.652 2.720 -25.093 1.00 81.81 459 SER A C 1
ATOM 3680 O O . SER A 1 459 ? 0.494 3.144 -24.956 1.00 81.81 459 SER A O 1
ATOM 3682 N N . TYR A 1 460 ? -0.943 1.763 -25.985 1.00 87.94 460 TYR A N 1
ATOM 3683 C CA . TYR A 1 460 ? 0.054 1.232 -26.916 1.00 87.94 460 TYR A CA 1
ATOM 3684 C C . TYR A 1 460 ? 0.377 2.267 -28.000 1.00 87.94 460 TYR A C 1
ATOM 3686 O O . TYR A 1 460 ? -0.504 2.682 -28.754 1.00 87.94 460 TYR A O 1
ATOM 3694 N N . ASN A 1 461 ? 1.639 2.683 -28.088 1.00 85.12 461 ASN A N 1
ATOM 3695 C CA . ASN A 1 461 ? 2.057 3.820 -28.903 1.00 85.12 461 ASN A CA 1
ATOM 3696 C C . ASN A 1 461 ? 2.922 3.433 -30.116 1.00 85.12 461 ASN A C 1
ATOM 3698 O O . ASN A 1 461 ? 3.406 2.308 -30.246 1.00 85.12 461 ASN A O 1
ATOM 3702 N N . ASP A 1 462 ? 3.150 4.406 -31.004 1.00 82.81 462 ASP A N 1
ATOM 3703 C CA . ASP A 1 462 ? 3.942 4.233 -32.232 1.00 82.81 462 ASP A CA 1
ATOM 3704 C C . ASP A 1 462 ? 5.433 3.935 -31.965 1.00 82.81 462 ASP A C 1
ATOM 3706 O O . ASP A 1 462 ? 6.159 3.549 -32.883 1.00 82.81 462 ASP A O 1
ATOM 3710 N N . PHE A 1 463 ? 5.900 4.083 -30.719 1.00 78.88 463 PHE A N 1
ATOM 3711 C CA . PHE A 1 463 ? 7.251 3.704 -30.294 1.00 78.88 463 PHE A CA 1
ATOM 3712 C C . PHE A 1 463 ? 7.353 2.224 -29.886 1.00 78.88 463 PHE A C 1
ATOM 3714 O O . PHE A 1 463 ? 8.432 1.757 -29.525 1.00 78.88 463 PHE A O 1
ATOM 3721 N N . GLY A 1 464 ? 6.250 1.473 -29.971 1.00 78.94 464 GLY A N 1
ATOM 3722 C CA . GLY A 1 464 ? 6.214 0.029 -29.766 1.00 78.94 464 GLY A CA 1
ATOM 3723 C C . GLY A 1 464 ? 6.028 -0.408 -28.314 1.00 78.94 464 GLY A C 1
ATOM 3724 O O . GLY A 1 464 ? 6.188 -1.590 -28.034 1.00 78.94 464 GLY A O 1
ATOM 3725 N N . GLY A 1 465 ? 5.686 0.484 -27.384 1.00 88.12 465 GLY A N 1
ATOM 3726 C CA . GLY A 1 465 ? 5.436 0.143 -25.977 1.00 88.12 465 GLY A CA 1
ATOM 3727 C C . GLY A 1 465 ? 4.116 0.706 -25.452 1.00 88.12 465 GLY A C 1
ATOM 3728 O O . GLY A 1 465 ? 3.404 1.404 -26.170 1.00 88.12 465 GLY A O 1
ATOM 3729 N N . TYR A 1 466 ? 3.799 0.408 -24.192 1.00 89.19 466 TYR A N 1
ATOM 3730 C CA . TYR A 1 466 ? 2.664 1.011 -23.482 1.00 89.19 466 TYR A CA 1
ATOM 3731 C C . TYR A 1 466 ? 3.127 2.260 -22.728 1.00 89.19 466 TYR A C 1
ATOM 3733 O O . TYR A 1 466 ? 4.057 2.169 -21.929 1.00 89.19 466 TYR A O 1
ATOM 3741 N N . THR A 1 467 ? 2.496 3.412 -22.952 1.00 87.38 467 THR A N 1
ATOM 3742 C CA . THR A 1 467 ? 2.807 4.648 -22.220 1.00 87.38 467 THR A CA 1
ATOM 3743 C C . THR A 1 467 ? 2.435 4.503 -20.744 1.00 87.38 467 THR A C 1
ATOM 3745 O O . THR A 1 467 ? 1.278 4.230 -20.408 1.00 87.38 467 THR A O 1
ATOM 3748 N N . LEU A 1 468 ? 3.419 4.694 -19.866 1.00 85.38 468 LEU A N 1
ATOM 3749 C CA . LEU A 1 468 ? 3.264 4.674 -18.417 1.00 85.38 468 LEU A CA 1
ATOM 3750 C C . LEU A 1 468 ? 3.727 5.995 -17.794 1.00 85.38 468 LEU A C 1
ATOM 3752 O O . LEU A 1 468 ? 4.765 6.534 -18.180 1.00 85.38 468 LEU A O 1
ATOM 3756 N N . ALA A 1 469 ? 3.025 6.440 -16.756 1.00 81.31 469 ALA A N 1
ATOM 3757 C CA . ALA A 1 469 ? 3.507 7.468 -15.839 1.00 81.31 469 ALA A CA 1
ATOM 3758 C C . ALA A 1 469 ? 4.279 6.818 -14.683 1.00 81.31 469 ALA A C 1
ATOM 3760 O O . ALA A 1 469 ? 3.901 5.743 -14.202 1.00 81.31 469 ALA A O 1
ATOM 3761 N N . VAL A 1 470 ? 5.355 7.464 -14.232 1.00 79.31 470 VAL A N 1
ATOM 3762 C CA . VAL A 1 470 ? 6.182 6.994 -13.115 1.00 79.31 470 VAL A CA 1
ATOM 3763 C C . VAL A 1 470 ? 6.511 8.130 -12.158 1.00 79.31 470 VAL A C 1
ATOM 3765 O O . VAL A 1 470 ? 6.849 9.235 -12.572 1.00 79.31 470 VAL A O 1
ATOM 3768 N N . SER A 1 471 ? 6.474 7.855 -10.858 1.00 75.69 471 SER A N 1
ATOM 3769 C CA . SER A 1 471 ? 6.923 8.818 -9.856 1.00 75.69 471 SER A CA 1
ATOM 3770 C C . SER A 1 471 ? 8.426 8.710 -9.594 1.00 75.69 471 SER A C 1
ATOM 3772 O O . SER A 1 471 ? 8.999 7.618 -9.562 1.00 75.69 471 SER A O 1
ATOM 3774 N N . SER A 1 472 ? 9.076 9.857 -9.364 1.00 73.12 472 SER A N 1
ATOM 3775 C CA . SER A 1 472 ? 10.503 9.948 -9.014 1.00 73.12 472 SER A CA 1
ATOM 3776 C C . SER A 1 472 ? 10.710 10.641 -7.655 1.00 73.12 472 SER A C 1
ATOM 3778 O O . SER A 1 472 ? 11.195 11.780 -7.615 1.00 73.12 472 SER A O 1
ATOM 3780 N N . PRO A 1 473 ? 10.375 9.978 -6.533 1.00 75.50 473 PRO A N 1
ATOM 3781 C CA . PRO A 1 473 ? 10.291 10.614 -5.215 1.00 75.50 473 PRO A CA 1
ATOM 3782 C C . PRO A 1 473 ? 11.634 11.183 -4.764 1.00 75.50 473 PRO A C 1
ATOM 3784 O O . PRO A 1 473 ? 11.714 12.338 -4.378 1.00 75.50 473 PRO A O 1
ATOM 3787 N N . THR A 1 474 ? 12.732 10.453 -4.955 1.00 74.31 474 THR A N 1
ATOM 3788 C CA . THR A 1 474 ? 14.073 10.908 -4.547 1.00 74.31 474 THR A CA 1
ATOM 3789 C C . THR A 1 474 ? 14.550 12.166 -5.270 1.00 74.31 474 THR A C 1
ATOM 3791 O O . THR A 1 474 ? 15.274 12.973 -4.694 1.00 74.31 474 THR A O 1
ATOM 3794 N N . MET A 1 475 ? 14.148 12.381 -6.528 1.00 73.56 475 MET A N 1
ATOM 3795 C CA . MET A 1 475 ? 14.488 13.644 -7.194 1.00 73.56 475 MET A CA 1
ATOM 3796 C C . MET A 1 475 ? 13.655 14.803 -6.658 1.00 73.56 475 MET A C 1
ATOM 3798 O O . MET A 1 475 ? 14.198 15.886 -6.486 1.00 73.56 475 MET A O 1
ATOM 3802 N N . ALA A 1 476 ? 12.369 14.586 -6.377 1.00 75.19 476 ALA A N 1
ATOM 3803 C CA . ALA A 1 476 ? 11.512 15.608 -5.783 1.00 75.19 476 ALA A CA 1
ATOM 3804 C C . ALA A 1 476 ? 11.970 15.957 -4.350 1.00 75.19 476 ALA A C 1
ATOM 3806 O O . ALA A 1 476 ? 12.082 17.138 -4.007 1.00 75.19 476 ALA A O 1
ATOM 3807 N N . ALA A 1 477 ? 12.373 14.941 -3.580 1.00 74.00 477 ALA A N 1
ATOM 3808 C CA . ALA A 1 477 ? 12.960 15.062 -2.251 1.00 74.00 477 ALA A CA 1
ATOM 3809 C C . ALA A 1 477 ? 14.289 15.832 -2.255 1.00 74.00 477 ALA A C 1
ATOM 3811 O O . ALA A 1 477 ? 14.506 16.683 -1.400 1.00 74.00 477 ALA A O 1
ATOM 3812 N N . ALA A 1 478 ? 15.152 15.632 -3.260 1.00 75.62 478 ALA A N 1
ATOM 3813 C CA . ALA A 1 478 ? 16.410 16.378 -3.389 1.00 75.62 478 ALA A CA 1
ATOM 3814 C C . ALA A 1 478 ? 16.224 17.905 -3.529 1.00 75.62 478 ALA A C 1
ATOM 3816 O O . ALA A 1 478 ? 17.183 18.660 -3.345 1.00 75.62 478 ALA A O 1
ATOM 3817 N N . PHE A 1 479 ? 15.012 18.359 -3.862 1.00 80.19 479 PHE A N 1
ATOM 3818 C CA . PHE A 1 479 ? 14.637 19.770 -3.933 1.00 80.19 479 PHE A CA 1
ATOM 3819 C C . PHE A 1 479 ? 13.645 20.194 -2.835 1.00 80.19 479 PHE A C 1
ATOM 3821 O O . PHE A 1 479 ? 13.093 21.287 -2.940 1.00 80.19 479 PHE A O 1
ATOM 3828 N N . ASP A 1 480 ? 13.425 19.364 -1.804 1.00 81.56 480 ASP A N 1
ATOM 3829 C CA . ASP A 1 480 ? 12.431 19.573 -0.736 1.00 81.56 480 ASP A CA 1
ATOM 3830 C C . ASP A 1 480 ? 11.025 19.896 -1.288 1.00 81.56 480 ASP A C 1
ATOM 3832 O O . ASP A 1 480 ? 10.307 20.745 -0.757 1.00 81.56 480 ASP A O 1
ATOM 3836 N N . THR A 1 481 ? 10.642 19.256 -2.399 1.00 82.50 481 THR A N 1
ATOM 3837 C CA . THR A 1 481 ? 9.365 19.530 -3.079 1.00 82.50 481 THR A CA 1
ATOM 3838 C C . THR A 1 481 ? 8.210 18.946 -2.258 1.00 82.50 481 THR A C 1
ATOM 3840 O O . THR A 1 481 ? 8.203 17.731 -2.046 1.00 82.50 481 THR A O 1
ATOM 3843 N N . PRO A 1 482 ? 7.221 19.743 -1.814 1.00 85.00 482 PRO A N 1
ATOM 3844 C CA . PRO A 1 482 ? 6.025 19.215 -1.156 1.00 85.00 482 PRO A CA 1
ATOM 3845 C C . PRO A 1 482 ? 5.288 18.208 -2.045 1.00 85.00 482 PRO A C 1
ATOM 3847 O O . PRO A 1 482 ? 5.320 18.331 -3.272 1.00 85.00 482 PRO A O 1
ATOM 3850 N N . PHE A 1 483 ? 4.607 17.231 -1.442 1.00 83.94 483 PHE A N 1
ATOM 3851 C CA . PHE A 1 483 ? 3.881 16.200 -2.190 1.00 83.94 483 PHE A CA 1
ATOM 3852 C C . PHE A 1 483 ? 2.853 16.811 -3.157 1.00 83.94 483 PHE A C 1
ATOM 3854 O O . PHE A 1 483 ? 2.768 16.402 -4.312 1.00 83.94 483 PHE A O 1
ATOM 3861 N N . GLU A 1 484 ? 2.151 17.863 -2.732 1.00 82.31 484 GLU A N 1
ATOM 3862 C CA . GLU A 1 484 ? 1.141 18.571 -3.526 1.00 82.31 484 GLU A CA 1
ATOM 3863 C C . GLU A 1 484 ? 1.723 19.355 -4.713 1.00 82.31 484 GLU A C 1
ATOM 3865 O O . GLU A 1 484 ? 0.988 19.741 -5.621 1.00 82.31 484 GLU A O 1
ATOM 3870 N N . GLU A 1 485 ? 3.034 19.611 -4.714 1.00 81.25 485 GLU A N 1
ATOM 3871 C CA . GLU A 1 485 ? 3.745 20.311 -5.789 1.00 81.25 485 GLU A CA 1
ATOM 3872 C C . GLU A 1 485 ? 4.460 19.342 -6.751 1.00 81.25 485 GLU A C 1
ATOM 3874 O O . GLU A 1 485 ? 5.114 19.778 -7.703 1.00 81.25 485 GLU A O 1
ATOM 3879 N N . MET A 1 486 ? 4.353 18.027 -6.526 1.00 74.19 486 MET A N 1
ATOM 3880 C CA . MET A 1 486 ? 5.020 17.018 -7.343 1.00 74.19 486 MET A CA 1
ATOM 3881 C C . MET A 1 486 ? 4.263 16.765 -8.659 1.00 74.19 486 MET A C 1
ATOM 3883 O O . MET A 1 486 ? 3.160 16.225 -8.673 1.00 74.19 486 MET A O 1
ATOM 3887 N N . TYR A 1 487 ? 4.887 17.108 -9.790 1.00 65.56 487 TYR A N 1
ATOM 3888 C CA . TYR A 1 487 ? 4.344 16.866 -11.133 1.00 65.56 487 TYR A CA 1
ATOM 3889 C C . TYR A 1 487 ? 4.561 15.406 -11.554 1.00 65.56 487 TYR A C 1
ATOM 3891 O O . TYR A 1 487 ? 5.604 15.061 -12.113 1.00 65.56 487 TYR A O 1
ATOM 3899 N N . MET A 1 488 ? 3.587 14.539 -11.275 1.00 60.50 488 MET A N 1
ATOM 3900 C CA . MET A 1 488 ? 3.621 13.140 -11.724 1.00 60.50 488 MET A CA 1
ATOM 3901 C C . MET A 1 488 ? 3.331 13.005 -13.234 1.00 60.50 488 MET A C 1
ATOM 3903 O O . MET A 1 488 ? 3.821 12.073 -13.868 1.00 60.50 488 MET A O 1
ATOM 3907 N N . ASP A 1 489 ? 2.596 13.967 -13.811 1.00 56.31 489 ASP A N 1
ATOM 3908 C CA . ASP A 1 489 ? 1.935 13.875 -15.136 1.00 56.31 489 ASP A CA 1
ATOM 3909 C C . ASP A 1 489 ? 2.900 14.012 -16.298 1.00 56.31 489 ASP A C 1
ATOM 3911 O O . ASP A 1 489 ? 2.653 13.520 -17.395 1.00 56.31 489 ASP A O 1
ATOM 3915 N N . ASP A 1 490 ? 4.045 14.626 -16.030 1.00 62.44 490 ASP A N 1
ATOM 3916 C CA . ASP A 1 490 ? 5.055 14.901 -17.039 1.00 62.44 490 ASP A CA 1
ATOM 3917 C C . ASP A 1 490 ? 6.154 13.821 -17.084 1.00 62.44 490 ASP A C 1
ATOM 3919 O O . ASP A 1 490 ? 7.020 13.843 -17.966 1.00 62.44 490 ASP A O 1
ATOM 3923 N N . LEU A 1 491 ? 6.150 12.861 -16.149 1.00 76.75 491 LEU A N 1
ATOM 3924 C CA . LEU A 1 491 ? 7.168 11.811 -16.043 1.00 76.75 491 LEU A CA 1
ATOM 3925 C C . LEU A 1 491 ? 6.725 10.529 -16.760 1.00 76.75 491 LEU A C 1
ATOM 3927 O O . LEU A 1 491 ? 6.421 9.507 -16.145 1.00 76.75 491 LEU A O 1
ATOM 3931 N N . LEU A 1 492 ? 6.723 10.592 -18.092 1.00 82.81 492 LEU A N 1
ATOM 3932 C CA . LEU A 1 492 ? 6.313 9.486 -18.959 1.00 82.81 492 LEU A CA 1
ATOM 3933 C C . LEU A 1 492 ? 7.479 8.571 -19.363 1.00 82.81 492 LEU A C 1
ATOM 3935 O O . LEU A 1 492 ? 8.597 9.008 -19.662 1.00 82.81 492 LEU A O 1
ATOM 3939 N N . CYS A 1 493 ? 7.190 7.278 -19.454 1.00 85.81 493 CYS A N 1
ATOM 3940 C CA . CYS A 1 493 ? 8.059 6.245 -20.010 1.00 85.81 493 CYS A CA 1
ATOM 3941 C C . CYS A 1 493 ? 7.239 5.245 -20.837 1.00 85.81 493 CYS A C 1
ATOM 3943 O O . CYS A 1 493 ? 6.012 5.269 -20.803 1.00 85.81 493 CYS A O 1
ATOM 3945 N N . ASN A 1 494 ? 7.903 4.370 -21.591 1.00 88.12 494 ASN A N 1
ATOM 3946 C CA . ASN A 1 494 ? 7.226 3.261 -22.265 1.00 88.12 494 ASN A CA 1
ATOM 3947 C C . ASN A 1 494 ? 7.566 1.952 -21.558 1.00 88.12 494 ASN A C 1
ATOM 3949 O O . ASN A 1 494 ? 8.743 1.676 -21.332 1.00 88.12 494 ASN A O 1
ATOM 3953 N N . LEU A 1 495 ? 6.561 1.127 -21.274 1.00 91.69 495 LEU A N 1
ATOM 3954 C CA . LEU A 1 495 ? 6.755 -0.283 -20.964 1.00 91.69 495 LEU A CA 1
ATOM 3955 C C . LEU A 1 495 ? 6.942 -1.061 -22.262 1.00 91.69 495 LEU A C 1
ATOM 3957 O O . LEU A 1 495 ? 6.019 -1.218 -23.066 1.00 91.69 495 LEU A O 1
ATOM 3961 N N . PHE A 1 496 ? 8.157 -1.550 -22.438 1.00 90.25 496 PHE A N 1
ATOM 3962 C CA . PHE A 1 496 ? 8.601 -2.343 -23.563 1.00 90.25 496 PHE A CA 1
ATOM 3963 C C . PHE A 1 496 ? 8.591 -3.818 -23.160 1.00 90.25 496 PHE A C 1
ATOM 3965 O O . PHE A 1 496 ? 9.221 -4.197 -22.173 1.00 90.25 496 PHE A O 1
ATOM 3972 N N . ILE A 1 497 ? 7.859 -4.650 -23.901 1.00 92.06 497 ILE A N 1
ATOM 3973 C CA . ILE A 1 497 ? 7.701 -6.077 -23.593 1.00 92.06 497 ILE A CA 1
ATOM 3974 C C . ILE A 1 497 ? 8.441 -6.872 -24.648 1.00 92.06 497 ILE A C 1
ATOM 3976 O O . ILE A 1 497 ? 8.194 -6.714 -25.838 1.00 92.06 497 ILE A O 1
ATOM 3980 N N . SER A 1 498 ? 9.331 -7.763 -24.235 1.00 88.75 498 SER A N 1
ATOM 3981 C CA . SER A 1 498 ? 10.097 -8.578 -25.165 1.00 88.75 498 SER A CA 1
ATOM 3982 C C . SER A 1 498 ? 10.299 -10.011 -24.688 1.00 88.75 498 SER A C 1
ATOM 3984 O O . SER A 1 498 ? 10.008 -10.356 -23.544 1.00 88.75 498 SER A O 1
ATOM 3986 N N . LYS A 1 499 ? 10.763 -10.867 -25.611 1.00 88.44 499 LYS A N 1
ATOM 3987 C CA . LYS A 1 499 ? 11.025 -12.301 -25.388 1.00 88.44 499 LYS A CA 1
ATOM 3988 C C . LYS A 1 499 ? 9.871 -13.042 -24.666 1.00 88.44 499 LYS A C 1
ATOM 3990 O O . LYS A 1 499 ? 10.146 -13.761 -23.710 1.00 88.44 499 LYS A O 1
ATOM 3995 N N . PRO A 1 500 ? 8.598 -12.891 -25.088 1.00 94.06 500 PRO A N 1
ATOM 3996 C CA . PRO A 1 500 ? 7.495 -13.578 -24.428 1.00 94.06 500 PRO A CA 1
ATOM 3997 C C . PRO A 1 500 ? 7.576 -15.092 -24.651 1.00 94.06 500 PRO A C 1
ATOM 3999 O O . PRO A 1 500 ? 7.569 -15.564 -25.789 1.00 94.06 500 PRO A O 1
ATOM 4002 N N . GLU A 1 501 ? 7.608 -15.851 -23.561 1.00 95.44 501 GLU A N 1
ATOM 4003 C CA . GLU A 1 501 ? 7.575 -17.312 -23.558 1.00 95.44 501 GLU A CA 1
ATOM 4004 C C . GLU A 1 501 ? 6.299 -17.791 -22.865 1.00 95.44 501 GLU A C 1
ATOM 4006 O O . GLU A 1 501 ? 6.094 -17.517 -21.685 1.00 95.44 501 GLU A O 1
ATOM 4011 N N . LEU A 1 502 ? 5.428 -18.496 -23.597 1.00 96.88 502 LEU A N 1
ATOM 4012 C CA . LEU A 1 502 ? 4.229 -19.107 -23.021 1.00 96.88 502 LEU A CA 1
ATOM 4013 C C . LEU A 1 502 ? 4.650 -20.234 -22.073 1.00 96.88 502 LEU A C 1
ATOM 4015 O O . LEU A 1 502 ? 5.153 -21.263 -22.527 1.00 96.88 502 LEU A O 1
ATOM 4019 N N . ILE A 1 503 ? 4.404 -20.058 -20.777 1.00 97.56 503 ILE A N 1
ATOM 4020 C CA . ILE A 1 503 ? 4.801 -21.022 -19.743 1.00 97.56 503 ILE A CA 1
ATOM 4021 C C . ILE A 1 503 ? 3.642 -21.906 -19.274 1.00 97.56 503 ILE A C 1
ATOM 4023 O O . ILE A 1 503 ? 3.872 -23.050 -18.883 1.00 97.56 503 ILE A O 1
ATOM 4027 N N . ASP A 1 504 ? 2.399 -21.415 -19.324 1.00 97.19 504 ASP A N 1
ATOM 4028 C CA . ASP A 1 504 ? 1.217 -22.193 -18.936 1.00 97.19 504 ASP A CA 1
ATOM 4029 C C . ASP A 1 504 ? -0.096 -21.568 -19.445 1.00 97.19 504 ASP A C 1
ATOM 4031 O O . ASP A 1 504 ? -0.131 -20.459 -19.979 1.00 97.19 504 ASP A O 1
ATOM 4035 N N . THR A 1 505 ? -1.197 -22.292 -19.261 1.00 95.25 505 THR A N 1
ATOM 4036 C CA . THR A 1 505 ? -2.563 -21.804 -19.497 1.00 95.25 505 THR A CA 1
ATOM 4037 C C . THR A 1 505 ? -3.024 -20.841 -18.402 1.00 95.25 505 THR A C 1
ATOM 4039 O O . THR A 1 505 ? -2.510 -20.867 -17.283 1.00 95.25 505 THR A O 1
ATOM 4042 N N . ILE A 1 506 ? -4.039 -20.026 -18.706 1.00 92.38 506 ILE A N 1
ATOM 4043 C CA . ILE A 1 506 ? -4.576 -19.032 -17.766 1.00 92.38 506 ILE A CA 1
ATOM 4044 C C . ILE A 1 506 ? -5.143 -19.669 -16.485 1.00 92.38 506 ILE A C 1
ATOM 4046 O O . ILE A 1 506 ? -5.005 -19.098 -15.410 1.00 92.38 506 ILE A O 1
ATOM 4050 N N . ASP A 1 507 ? -5.689 -20.886 -16.576 1.00 91.44 507 ASP A N 1
ATOM 4051 C CA . ASP A 1 507 ? -6.249 -21.624 -15.433 1.00 91.44 507 ASP A CA 1
ATOM 4052 C C . ASP A 1 507 ? -5.189 -21.997 -14.378 1.00 91.44 507 ASP A C 1
ATOM 4054 O O . ASP A 1 507 ? -5.530 -22.289 -13.235 1.00 91.44 507 ASP A O 1
ATOM 4058 N N . ASN A 1 508 ? -3.902 -21.983 -14.745 1.00 92.69 508 ASN A N 1
ATOM 4059 C CA . ASN A 1 508 ? -2.780 -22.301 -13.858 1.00 92.69 508 ASN A CA 1
ATOM 4060 C C . ASN A 1 508 ? -1.988 -21.054 -13.428 1.00 92.69 508 ASN A C 1
ATOM 4062 O O . ASN A 1 508 ? -0.875 -21.187 -12.913 1.00 92.69 508 ASN A O 1
ATOM 4066 N N . ALA A 1 509 ? -2.518 -19.849 -13.657 1.00 90.25 509 ALA A N 1
ATOM 4067 C CA . ALA A 1 509 ? -1.769 -18.613 -13.465 1.00 90.25 509 ALA A CA 1
ATOM 4068 C C . ALA A 1 509 ? -1.273 -18.413 -12.023 1.00 90.25 509 ALA A C 1
ATOM 4070 O O . ALA A 1 509 ? -0.110 -18.060 -11.822 1.00 90.25 509 ALA A O 1
ATOM 4071 N N . ASP A 1 510 ? -2.092 -18.761 -11.031 1.00 88.94 510 ASP A N 1
ATOM 4072 C CA . ASP A 1 510 ? -1.786 -18.623 -9.597 1.00 88.94 510 ASP A CA 1
ATOM 4073 C C . ASP A 1 510 ? -0.506 -19.358 -9.154 1.00 88.94 510 ASP A C 1
ATOM 4075 O O . ASP A 1 510 ? 0.055 -19.065 -8.103 1.00 88.94 510 ASP A O 1
ATOM 4079 N N . LYS A 1 511 ? -0.005 -20.310 -9.952 1.00 92.38 511 LYS A N 1
ATOM 4080 C CA . LYS A 1 511 ? 1.254 -21.018 -9.681 1.00 92.38 511 LYS A CA 1
ATOM 4081 C C . LYS A 1 511 ? 2.500 -20.151 -9.909 1.00 92.38 511 LYS A C 1
ATOM 4083 O O . LYS A 1 511 ? 3.546 -20.433 -9.324 1.00 92.38 511 LYS A O 1
ATOM 4088 N N . TYR A 1 512 ? 2.413 -19.171 -10.804 1.00 92.94 512 TYR A N 1
ATOM 4089 C CA . TYR A 1 512 ? 3.553 -18.364 -11.260 1.00 92.94 512 TYR A CA 1
ATOM 4090 C C . TYR A 1 512 ? 3.461 -16.917 -10.785 1.00 92.94 512 TYR A C 1
ATOM 4092 O O . TYR A 1 512 ? 4.483 -16.257 -10.608 1.00 92.94 512 TYR A O 1
ATOM 4100 N N . LEU A 1 513 ? 2.237 -16.424 -10.611 1.00 94.88 513 LEU A N 1
ATOM 4101 C CA . LEU A 1 513 ? 1.975 -15.034 -10.286 1.00 94.88 513 LEU A CA 1
ATOM 4102 C C . LEU A 1 513 ? 2.174 -14.748 -8.794 1.00 94.88 513 LEU A C 1
ATOM 4104 O O . LEU A 1 513 ? 1.941 -15.618 -7.955 1.00 94.88 513 LEU A O 1
ATOM 4108 N N . PRO A 1 514 ? 2.589 -13.521 -8.445 1.00 94.62 514 PRO A N 1
ATOM 4109 C CA . PRO A 1 514 ? 2.720 -13.120 -7.056 1.00 94.62 514 PRO A CA 1
ATOM 4110 C C . PRO A 1 514 ? 1.361 -13.087 -6.351 1.00 94.62 514 PRO A C 1
ATOM 4112 O O . PRO A 1 514 ? 0.343 -12.702 -6.926 1.00 94.62 514 PRO A O 1
ATOM 4115 N N . THR A 1 515 ? 1.379 -13.437 -5.070 1.00 94.25 515 THR A N 1
ATOM 4116 C CA . THR A 1 515 ? 0.251 -13.320 -4.142 1.00 94.25 515 THR A CA 1
ATOM 4117 C C . THR A 1 515 ? 0.529 -12.227 -3.115 1.00 94.25 515 THR A C 1
ATOM 4119 O O . THR A 1 515 ? 1.681 -11.837 -2.923 1.00 94.25 515 THR A O 1
ATOM 4122 N N . TYR A 1 516 ? -0.507 -11.761 -2.415 1.00 95.62 516 TYR A N 1
ATOM 4123 C CA . TYR A 1 516 ? -0.325 -10.802 -1.326 1.00 95.62 516 TYR A CA 1
ATOM 4124 C C . TYR A 1 516 ? 0.577 -11.354 -0.221 1.00 95.62 516 TYR A C 1
ATOM 4126 O O . TYR A 1 516 ? 0.457 -12.519 0.170 1.00 95.62 516 TYR A O 1
ATOM 4134 N N . ASP A 1 517 ? 1.445 -10.496 0.307 1.00 94.62 517 ASP A N 1
ATOM 4135 C CA . ASP A 1 517 ? 2.213 -10.778 1.512 1.00 94.62 517 ASP A CA 1
ATOM 4136 C C . ASP A 1 517 ? 1.722 -9.960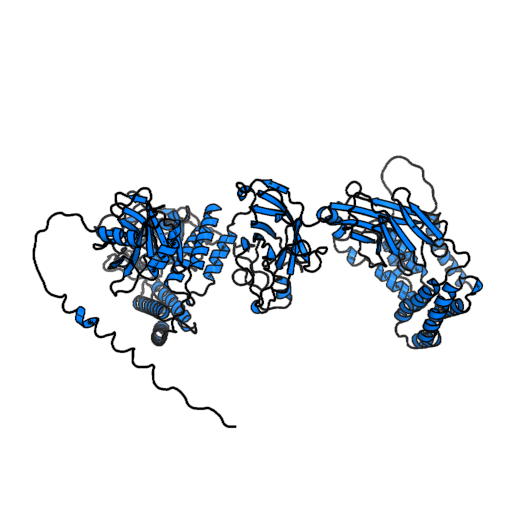 2.718 1.00 94.62 517 ASP A C 1
ATOM 4138 O O . ASP A 1 517 ? 0.814 -9.127 2.637 1.00 94.62 517 ASP A O 1
ATOM 4142 N N . LYS A 1 518 ? 2.339 -10.214 3.875 1.00 94.06 518 LYS A N 1
ATOM 4143 C CA . LYS A 1 518 ? 1.972 -9.577 5.143 1.00 94.06 518 LYS A CA 1
ATOM 4144 C C . LYS A 1 518 ? 2.119 -8.045 5.093 1.00 94.06 518 LYS A C 1
ATOM 4146 O O . LYS A 1 518 ? 1.349 -7.350 5.750 1.00 94.06 518 LYS A O 1
ATOM 4151 N N . SER A 1 519 ? 3.036 -7.505 4.282 1.00 96.38 519 SER A N 1
ATOM 4152 C CA . SER A 1 519 ? 3.216 -6.054 4.133 1.00 96.38 519 SER A CA 1
ATOM 4153 C C . SER A 1 519 ? 2.052 -5.388 3.394 1.00 96.38 519 SER A C 1
ATOM 4155 O O . SER A 1 519 ? 1.694 -4.261 3.721 1.00 96.38 519 SER A O 1
ATOM 4157 N N . ALA A 1 520 ? 1.399 -6.086 2.459 1.00 96.25 520 ALA A N 1
ATOM 4158 C CA . ALA A 1 520 ? 0.201 -5.559 1.812 1.00 96.25 520 ALA A CA 1
ATOM 4159 C C . ALA A 1 520 ? -0.964 -5.419 2.798 1.00 96.25 520 ALA A C 1
ATOM 4161 O O . ALA A 1 520 ? -1.617 -4.379 2.830 1.00 96.25 520 ALA A O 1
ATOM 4162 N N . LEU A 1 521 ? -1.170 -6.409 3.676 1.00 96.38 521 LEU A N 1
ATOM 4163 C CA . LEU A 1 521 ? -2.168 -6.296 4.745 1.00 96.38 521 LEU A CA 1
ATOM 4164 C C . LEU A 1 521 ? -1.828 -5.154 5.712 1.00 96.38 521 LEU A C 1
ATOM 4166 O O . LEU A 1 521 ? -2.717 -4.399 6.103 1.00 96.38 521 LEU A O 1
ATOM 4170 N N . ARG A 1 522 ? -0.543 -4.989 6.055 1.00 96.38 522 ARG A N 1
ATOM 4171 C CA . ARG A 1 522 ? -0.083 -3.874 6.891 1.00 96.38 522 ARG A CA 1
ATOM 4172 C C . ARG A 1 522 ? -0.432 -2.520 6.281 1.00 96.38 522 ARG A C 1
ATOM 4174 O O . ARG A 1 522 ? -0.957 -1.665 6.987 1.00 96.38 522 ARG A O 1
ATOM 4181 N N . TYR A 1 523 ? -0.162 -2.343 4.988 1.00 96.38 523 TYR A N 1
ATOM 4182 C CA . TYR A 1 523 ? -0.478 -1.111 4.272 1.00 96.38 523 TYR A CA 1
ATOM 4183 C C . TYR A 1 523 ? -1.975 -0.791 4.334 1.00 96.38 523 TYR A C 1
ATOM 4185 O O . TYR A 1 523 ? -2.344 0.330 4.667 1.00 96.38 523 TYR A O 1
ATOM 4193 N N . GLU A 1 524 ? -2.843 -1.774 4.080 1.00 96.19 524 GLU A N 1
ATOM 4194 C CA . GLU A 1 524 ? -4.298 -1.574 4.110 1.00 96.19 524 GLU A CA 1
ATOM 4195 C C . GLU A 1 524 ? -4.813 -1.167 5.501 1.00 96.19 524 GLU A C 1
ATOM 4197 O O . GLU A 1 524 ? -5.695 -0.311 5.609 1.00 96.19 524 GLU A O 1
ATOM 4202 N N . ILE A 1 525 ? -4.244 -1.747 6.563 1.00 95.75 525 ILE A N 1
ATOM 4203 C CA . ILE A 1 525 ? -4.546 -1.396 7.958 1.00 95.75 525 ILE A CA 1
ATOM 4204 C C . ILE A 1 525 ? -4.097 0.037 8.262 1.00 95.75 525 ILE A C 1
ATOM 4206 O O . ILE A 1 525 ? -4.901 0.847 8.726 1.00 95.75 525 ILE A O 1
ATOM 4210 N N . ASP A 1 526 ? -2.831 0.360 7.992 1.00 96.62 526 ASP A N 1
ATOM 4211 C CA . 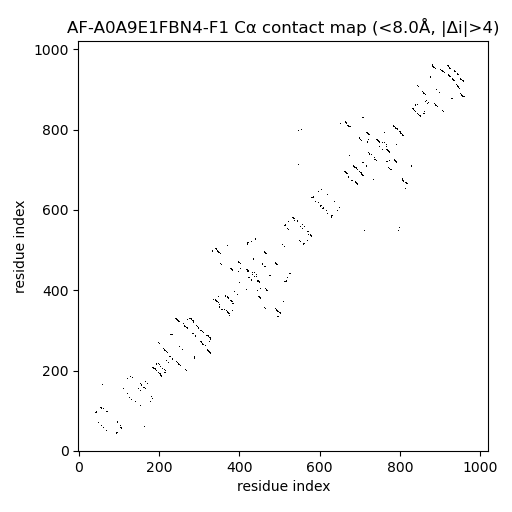ASP A 1 526 ? -2.244 1.663 8.317 1.00 96.62 526 ASP A CA 1
ATOM 4212 C C . ASP A 1 526 ? -2.895 2.792 7.506 1.00 96.62 526 ASP A C 1
ATOM 4214 O O . ASP A 1 526 ? -3.212 3.844 8.059 1.00 96.62 526 ASP A O 1
ATOM 4218 N N . TYR A 1 527 ? -3.170 2.558 6.219 1.00 95.44 527 TYR A N 1
ATOM 4219 C CA . TYR A 1 527 ? -3.882 3.510 5.365 1.00 95.44 527 TYR A CA 1
ATOM 4220 C C . TYR A 1 527 ? -5.308 3.754 5.849 1.00 95.44 527 TYR A C 1
ATOM 4222 O O . TYR A 1 527 ? -5.774 4.885 5.879 1.00 95.44 527 TYR A O 1
ATOM 4230 N N . SER A 1 528 ? -6.016 2.711 6.281 1.00 95.31 528 SER A N 1
ATOM 4231 C CA . SER A 1 528 ? -7.372 2.892 6.807 1.00 95.31 528 SER A CA 1
ATOM 4232 C C . SER A 1 528 ? -7.377 3.665 8.133 1.00 95.31 528 SER A C 1
ATOM 4234 O O . SER A 1 528 ? -8.295 4.442 8.381 1.00 95.31 528 SER A O 1
ATOM 4236 N N . LYS A 1 529 ? -6.336 3.501 8.963 1.00 93.25 529 LYS A N 1
ATOM 4237 C CA . LYS A 1 529 ? -6.153 4.238 10.226 1.00 93.25 529 LYS A CA 1
ATOM 4238 C C . LYS A 1 529 ? -5.724 5.695 10.037 1.00 93.25 529 LYS A C 1
ATOM 4240 O O . LYS A 1 529 ? -5.905 6.482 10.962 1.00 93.25 529 LYS A O 1
ATOM 4245 N N . SER A 1 530 ? -5.153 6.057 8.886 1.00 94.38 530 SER A N 1
ATOM 4246 C CA . SER A 1 530 ? -4.735 7.435 8.599 1.00 94.38 530 SER A CA 1
ATOM 4247 C C . SER A 1 530 ? -5.875 8.333 8.107 1.00 94.38 530 SER A C 1
ATOM 4249 O O . SER A 1 530 ? -5.723 9.554 8.092 1.00 94.38 530 SER A O 1
ATOM 4251 N N . LEU A 1 531 ? -7.019 7.750 7.733 1.00 93.25 531 LEU A N 1
ATOM 4252 C CA . LEU A 1 531 ? -8.217 8.491 7.345 1.00 93.25 531 LEU A CA 1
ATOM 4253 C C . LEU A 1 531 ? -8.784 9.295 8.528 1.00 93.25 531 LEU A C 1
ATOM 4255 O O . LEU A 1 531 ? -8.732 8.864 9.682 1.00 93.25 531 LEU A O 1
ATOM 4259 N N . ASP A 1 532 ? -9.378 10.457 8.245 1.00 90.44 532 ASP A N 1
ATOM 4260 C CA . ASP A 1 532 ? -10.032 11.265 9.276 1.00 90.44 532 ASP A CA 1
ATOM 4261 C C . ASP A 1 532 ? -11.467 10.781 9.523 1.00 90.44 532 ASP A C 1
ATOM 4263 O O . ASP A 1 532 ? -12.361 10.953 8.695 1.00 90.44 532 ASP A O 1
ATOM 4267 N N . GLU A 1 533 ? -11.705 10.209 10.705 1.00 86.88 533 GLU A N 1
ATOM 4268 C CA . GLU A 1 533 ? -13.025 9.732 11.134 1.00 86.88 533 GLU A CA 1
ATOM 4269 C C . GLU A 1 533 ? -14.144 10.776 11.024 1.00 86.88 533 GLU A C 1
ATOM 4271 O O . GLU A 1 533 ? -15.321 10.418 10.934 1.00 86.88 533 GLU A O 1
ATOM 4276 N N . LEU A 1 534 ? -13.793 12.064 11.099 1.00 87.50 534 LEU A N 1
ATOM 4277 C CA . LEU A 1 534 ? -14.751 13.164 11.126 1.00 87.50 534 LEU A CA 1
ATOM 4278 C C . LEU A 1 534 ? -15.289 13.525 9.740 1.00 87.50 534 LEU A C 1
ATOM 4280 O O . LEU A 1 534 ? -16.264 14.268 9.668 1.00 87.50 534 LEU A O 1
ATOM 4284 N N . ASP A 1 535 ? -14.691 12.994 8.673 1.00 89.56 535 ASP A N 1
ATOM 4285 C CA . ASP A 1 535 ? -15.182 13.169 7.303 1.00 89.56 535 ASP A CA 1
ATOM 4286 C C . ASP A 1 535 ? -16.311 12.188 6.956 1.00 89.56 535 ASP A C 1
ATOM 4288 O O . ASP A 1 535 ? -17.028 12.383 5.973 1.00 89.56 535 ASP A O 1
ATOM 4292 N N . TYR A 1 536 ? -16.499 11.143 7.767 1.00 87.50 536 TYR A N 1
ATOM 4293 C CA . TYR A 1 536 ? -17.408 10.038 7.478 1.00 87.50 536 TYR A CA 1
ATOM 4294 C C . TYR A 1 536 ? -18.521 9.902 8.514 1.00 87.50 536 TYR A C 1
ATOM 4296 O O . TYR A 1 536 ? -18.367 10.251 9.692 1.00 87.50 536 TYR A O 1
ATOM 4304 N N . THR A 1 537 ? -19.637 9.306 8.085 1.00 82.12 537 THR A N 1
ATOM 4305 C CA . THR A 1 537 ? -20.746 8.973 8.985 1.00 82.12 537 THR A CA 1
ATOM 4306 C C . THR A 1 537 ? -20.276 8.038 10.105 1.00 82.12 537 THR A C 1
ATOM 4308 O O . THR A 1 537 ? -19.380 7.206 9.920 1.00 82.12 537 THR A O 1
ATOM 4311 N N . VAL A 1 538 ? -20.900 8.147 11.284 1.00 75.19 538 VAL A N 1
ATOM 4312 C CA . VAL A 1 538 ? -20.569 7.313 12.457 1.00 75.19 538 VAL A CA 1
ATOM 4313 C C . VAL A 1 538 ? -20.654 5.823 12.116 1.00 75.19 538 VAL A C 1
ATOM 4315 O O . VAL A 1 538 ? -19.792 5.047 12.526 1.00 75.19 538 VAL A O 1
ATOM 4318 N N . GLU A 1 539 ? -21.666 5.436 11.339 1.00 73.81 539 GLU A N 1
ATOM 4319 C CA . GLU A 1 539 ? -21.915 4.047 10.968 1.00 73.81 539 GLU A CA 1
ATOM 4320 C C . GLU A 1 539 ? -20.852 3.501 10.012 1.00 73.81 539 GLU A C 1
ATOM 4322 O O . GLU A 1 539 ? -20.229 2.477 10.302 1.00 73.81 539 GLU A O 1
ATOM 4327 N N . SER A 1 540 ? -20.606 4.187 8.892 1.00 81.12 540 SER A N 1
ATOM 4328 C CA . SER A 1 540 ? -19.649 3.700 7.900 1.00 81.12 540 SER A CA 1
ATOM 4329 C C . SER A 1 540 ? -18.227 3.660 8.460 1.00 81.12 540 SER A C 1
ATOM 4331 O O . SER A 1 540 ? -17.477 2.728 8.176 1.00 81.12 540 SER A O 1
ATOM 4333 N N . TRP A 1 541 ? -17.873 4.634 9.307 1.00 84.31 541 TRP A N 1
ATOM 4334 C CA . TRP A 1 541 ? -16.590 4.649 10.004 1.00 84.31 541 TRP A CA 1
ATOM 4335 C C . TRP A 1 541 ? -16.435 3.463 10.958 1.00 84.31 541 TRP A C 1
ATOM 4337 O O . TRP A 1 541 ? -15.409 2.786 10.945 1.00 84.31 541 TRP A O 1
ATOM 4347 N N . ARG A 1 542 ? -17.468 3.172 11.758 1.00 76.00 542 ARG A N 1
ATOM 4348 C CA . ARG A 1 542 ? -17.465 2.032 12.682 1.00 76.00 542 ARG A CA 1
ATOM 4349 C C . ARG A 1 542 ? -17.251 0.712 11.942 1.00 76.00 542 ARG A C 1
ATOM 4351 O O . ARG A 1 542 ? -16.412 -0.076 12.358 1.00 76.00 542 ARG A O 1
ATOM 4358 N N . ASN A 1 543 ? -17.927 0.519 10.809 1.00 75.44 543 ASN A N 1
ATOM 4359 C CA . ASN A 1 543 ? -17.758 -0.675 9.976 1.00 75.44 543 ASN A CA 1
ATOM 4360 C C . ASN A 1 543 ? -16.319 -0.836 9.454 1.00 75.44 543 ASN A C 1
ATOM 4362 O O . ASN A 1 543 ? -15.799 -1.956 9.419 1.00 75.44 543 ASN A O 1
ATOM 4366 N N . LEU A 1 544 ? -15.668 0.266 9.059 1.00 82.56 544 LEU A N 1
ATOM 4367 C CA . LEU A 1 544 ? -14.263 0.239 8.659 1.00 82.56 544 LEU A CA 1
ATOM 4368 C C . LEU A 1 544 ? -13.365 -0.151 9.831 1.00 82.56 544 LEU A C 1
ATOM 4370 O O . LEU A 1 544 ? -12.586 -1.089 9.693 1.00 82.56 544 LEU A O 1
ATOM 4374 N N . ILE A 1 545 ? -13.486 0.529 10.971 1.00 82.81 545 ILE A N 1
ATOM 4375 C CA . ILE A 1 545 ? -12.619 0.283 12.129 1.00 82.81 545 ILE A CA 1
ATOM 4376 C C . ILE A 1 545 ? -12.794 -1.132 12.679 1.00 82.81 545 ILE A C 1
ATOM 4378 O O . ILE A 1 545 ? -11.796 -1.802 12.922 1.00 82.81 545 ILE A O 1
ATOM 4382 N N . ASP A 1 546 ? -14.025 -1.644 12.757 1.00 74.00 546 ASP A N 1
ATOM 4383 C CA . ASP A 1 546 ? -14.277 -3.035 13.151 1.00 74.00 546 ASP A CA 1
ATOM 4384 C C . ASP A 1 546 ? -13.550 -4.025 12.223 1.00 74.00 546 ASP A C 1
ATOM 4386 O O . ASP A 1 546 ? -12.977 -5.018 12.671 1.00 74.00 546 ASP A O 1
ATOM 4390 N N . THR A 1 547 ? -13.547 -3.751 10.915 1.00 75.94 547 THR A N 1
ATOM 4391 C CA . THR A 1 547 ? -12.877 -4.604 9.922 1.00 75.94 547 THR A CA 1
ATOM 4392 C C . THR A 1 547 ? -11.355 -4.491 10.012 1.00 75.94 547 THR A C 1
ATOM 4394 O O . THR A 1 547 ? -10.656 -5.503 9.986 1.00 75.94 547 THR A O 1
ATOM 4397 N N . VAL A 1 548 ? -10.839 -3.267 10.142 1.00 82.12 548 VAL A N 1
ATOM 4398 C CA . VAL A 1 548 ? -9.407 -2.966 10.281 1.00 82.12 548 VAL A CA 1
ATOM 4399 C C . VAL A 1 548 ? -8.833 -3.607 11.533 1.00 82.12 548 VAL A C 1
ATOM 4401 O O . VAL A 1 548 ? -7.721 -4.126 11.503 1.00 82.12 548 VAL A O 1
ATOM 4404 N N . ASP A 1 549 ? -9.586 -3.616 12.621 1.00 77.06 549 ASP A N 1
ATOM 4405 C CA . ASP A 1 549 ? -9.114 -4.197 13.860 1.00 77.06 549 ASP A CA 1
ATOM 4406 C C . ASP A 1 549 ? -9.140 -5.733 13.842 1.00 77.06 549 ASP A C 1
ATOM 4408 O O . ASP A 1 549 ? -8.213 -6.364 14.349 1.00 77.06 549 ASP A O 1
ATOM 4412 N N . ILE A 1 550 ? -10.125 -6.363 13.188 1.00 77.50 550 ILE A N 1
ATOM 4413 C CA . ILE A 1 550 ? -10.080 -7.813 12.914 1.00 77.50 550 ILE A CA 1
ATOM 4414 C C . ILE A 1 550 ? -8.845 -8.153 12.068 1.00 77.50 550 ILE A C 1
ATOM 4416 O O . ILE A 1 550 ? -8.118 -9.102 12.379 1.00 77.50 550 ILE A O 1
ATOM 4420 N N . ALA A 1 551 ? -8.582 -7.357 11.030 1.00 80.44 551 ALA A N 1
ATOM 4421 C CA . ALA A 1 551 ? -7.393 -7.495 10.201 1.00 80.44 551 ALA A CA 1
ATOM 4422 C C . ALA A 1 551 ? -6.101 -7.298 11.014 1.00 80.44 551 ALA A C 1
ATOM 4424 O O . ALA A 1 551 ? -5.146 -8.049 10.818 1.00 80.44 551 ALA A O 1
ATOM 4425 N N . GLN A 1 552 ? -6.079 -6.359 11.967 1.00 84.31 552 GLN A N 1
ATOM 4426 C CA . GLN A 1 552 ? -4.960 -6.138 12.887 1.00 84.31 552 GLN A CA 1
ATOM 4427 C C . GLN A 1 552 ? -4.719 -7.351 13.788 1.00 84.31 552 GLN A C 1
ATOM 4429 O O . GLN A 1 552 ? -3.586 -7.806 13.886 1.00 84.31 552 GLN A O 1
ATOM 4434 N N . VAL A 1 553 ? -5.765 -7.927 14.388 1.00 78.06 553 VAL A N 1
ATOM 4435 C CA . VAL A 1 553 ? -5.638 -9.137 15.221 1.00 78.06 553 VAL A CA 1
ATOM 4436 C C . VAL A 1 553 ? -5.061 -10.298 14.408 1.00 78.06 553 VAL A C 1
ATOM 4438 O O . VAL A 1 553 ? -4.163 -10.998 14.873 1.00 78.06 553 VAL A O 1
ATOM 4441 N N . LYS A 1 554 ? -5.533 -10.484 13.169 1.00 81.00 554 LYS A N 1
ATOM 4442 C CA . LYS A 1 554 ? -4.986 -11.484 12.240 1.00 81.00 554 LYS A CA 1
ATOM 4443 C C . LYS A 1 554 ? -3.528 -11.201 11.882 1.00 81.00 554 LYS A C 1
ATOM 4445 O O . LYS A 1 554 ? -2.719 -12.124 11.846 1.00 81.00 554 LYS A O 1
ATOM 4450 N N . TYR A 1 555 ? -3.192 -9.939 11.624 1.00 87.19 555 TYR A N 1
ATOM 4451 C CA . TYR A 1 555 ? -1.830 -9.508 11.329 1.00 87.19 555 TYR A CA 1
ATOM 4452 C C . TYR A 1 555 ? -0.877 -9.758 12.509 1.00 87.19 555 TYR A C 1
ATOM 4454 O O . TYR A 1 555 ? 0.253 -10.195 12.290 1.00 87.19 555 TYR A O 1
ATOM 4462 N N . ASP A 1 556 ? -1.320 -9.515 13.742 1.00 81.75 556 ASP A N 1
ATOM 4463 C CA . ASP A 1 556 ? -0.504 -9.650 14.955 1.00 81.75 556 ASP A CA 1
ATOM 4464 C C . ASP A 1 556 ? -0.274 -11.114 15.375 1.00 81.75 556 ASP A C 1
ATOM 4466 O O . ASP A 1 556 ? 0.635 -11.384 16.156 1.00 81.75 556 ASP A O 1
ATOM 4470 N N . GLY A 1 557 ? -1.053 -12.066 14.847 1.00 77.06 557 GLY A N 1
ATOM 4471 C CA . GLY A 1 557 ? -0.897 -13.494 15.135 1.00 77.06 557 GLY A CA 1
ATOM 4472 C C . GLY A 1 557 ? 0.411 -14.115 14.613 1.00 77.06 557 GLY A C 1
ATOM 4473 O O . GLY A 1 557 ? 0.987 -13.676 13.610 1.00 77.06 557 GLY A O 1
ATOM 4474 N N . ASP A 1 558 ? 0.849 -15.196 15.274 1.00 68.62 558 ASP A N 1
ATOM 4475 C CA . ASP A 1 558 ? 2.114 -15.905 15.000 1.00 68.62 558 ASP A CA 1
ATOM 4476 C C . ASP A 1 558 ? 2.140 -16.634 13.642 1.00 68.62 558 ASP A C 1
ATOM 4478 O O . ASP A 1 558 ? 3.211 -16.907 13.092 1.00 68.62 558 ASP A O 1
ATOM 4482 N N . SER A 1 559 ? 0.973 -16.944 13.070 1.00 77.19 559 SER A N 1
ATOM 4483 C CA . SER A 1 559 ? 0.859 -17.602 11.766 1.00 77.19 559 SER A CA 1
ATOM 4484 C C . SER A 1 559 ? -0.382 -17.136 11.007 1.00 77.19 559 SER A C 1
ATOM 4486 O O . SER A 1 559 ? -1.498 -17.488 11.378 1.00 77.19 559 SER A O 1
ATOM 4488 N N . ILE A 1 560 ? -0.176 -16.385 9.922 1.00 84.50 560 ILE A N 1
ATOM 4489 C CA . ILE A 1 560 ? -1.224 -15.992 8.970 1.00 84.50 560 ILE A CA 1
ATOM 4490 C C . ILE A 1 560 ? -0.896 -16.565 7.588 1.00 84.50 560 ILE A C 1
ATOM 4492 O O . ILE A 1 560 ? 0.238 -16.457 7.112 1.00 84.50 560 ILE A O 1
ATOM 4496 N N . THR A 1 561 ? -1.873 -17.214 6.958 1.00 88.88 561 THR A N 1
ATOM 4497 C CA . THR A 1 561 ? -1.725 -17.802 5.616 1.00 88.88 561 THR A CA 1
ATOM 4498 C C . THR A 1 561 ? -1.926 -16.763 4.510 1.00 88.88 561 THR A C 1
ATOM 4500 O O . THR A 1 561 ? -2.526 -15.710 4.724 1.00 88.88 561 THR A O 1
ATOM 4503 N N . THR A 1 562 ? -1.443 -17.046 3.298 1.00 89.69 562 THR A N 1
ATOM 4504 C CA . THR A 1 562 ? -1.641 -16.170 2.129 1.00 89.69 562 THR A CA 1
ATOM 4505 C C . THR A 1 562 ? -3.121 -16.018 1.767 1.00 89.69 562 THR A C 1
ATOM 4507 O O . THR A 1 562 ? -3.555 -14.931 1.377 1.00 89.69 562 THR A O 1
ATOM 4510 N N . GLU A 1 563 ? -3.913 -17.078 1.928 1.00 86.75 563 GLU A N 1
ATOM 4511 C CA . GLU A 1 563 ? -5.360 -17.056 1.725 1.00 86.75 563 GLU A CA 1
ATOM 4512 C C . GLU A 1 563 ? -6.046 -16.118 2.725 1.00 86.75 563 GLU A C 1
ATOM 4514 O O . GLU A 1 563 ? -6.856 -15.285 2.319 1.00 86.75 563 GLU A O 1
ATOM 4519 N N . GLU A 1 564 ? -5.675 -16.186 4.008 1.00 84.50 564 GLU A N 1
ATOM 4520 C CA . GLU A 1 564 ? -6.195 -15.278 5.038 1.00 84.50 564 GLU A CA 1
ATOM 4521 C C . GLU A 1 564 ? -5.755 -13.831 4.806 1.00 84.50 564 GLU A C 1
ATOM 4523 O O . GLU A 1 564 ? -6.572 -12.926 4.945 1.00 84.50 564 GLU A O 1
ATOM 4528 N N . ILE A 1 565 ? -4.495 -13.593 4.417 1.00 93.12 565 ILE A N 1
ATOM 4529 C CA . ILE A 1 565 ? -4.013 -12.255 4.034 1.00 93.12 565 ILE A CA 1
ATOM 4530 C C . ILE A 1 565 ? -4.897 -11.689 2.919 1.00 93.12 565 ILE A C 1
ATOM 4532 O O . ILE A 1 565 ? -5.392 -10.568 3.026 1.00 93.12 565 ILE A O 1
ATOM 4536 N N . THR A 1 566 ? -5.117 -12.477 1.866 1.00 89.75 566 THR A N 1
ATOM 4537 C CA . THR A 1 566 ? -5.919 -12.072 0.705 1.00 89.75 566 THR A CA 1
ATOM 4538 C C . THR A 1 566 ? -7.367 -11.785 1.102 1.00 89.75 566 THR A C 1
ATOM 4540 O O . THR A 1 566 ? -7.937 -10.781 0.674 1.00 89.75 566 THR A O 1
ATOM 4543 N N . GLU A 1 567 ? -7.956 -12.628 1.955 1.00 85.06 567 GLU A N 1
ATOM 4544 C CA . GLU A 1 567 ? -9.302 -12.419 2.491 1.00 85.06 567 GLU A CA 1
ATOM 4545 C C . GLU A 1 567 ? -9.393 -11.118 3.302 1.00 85.06 567 GLU A C 1
ATOM 4547 O O . GLU A 1 567 ? -10.282 -10.306 3.047 1.00 85.06 567 GLU A O 1
ATOM 4552 N N . GLN A 1 568 ? -8.468 -10.883 4.241 1.00 87.38 568 GLN A N 1
ATOM 4553 C CA . GLN A 1 568 ? -8.487 -9.686 5.088 1.00 87.38 568 GLN A CA 1
ATOM 4554 C C . GLN A 1 568 ? -8.271 -8.402 4.283 1.00 87.38 568 GLN A C 1
ATOM 4556 O O . GLN A 1 568 ? -8.991 -7.429 4.501 1.00 87.38 568 GLN A O 1
ATOM 4561 N N . ILE A 1 569 ? -7.351 -8.405 3.312 1.00 93.31 569 ILE A N 1
ATOM 4562 C CA . ILE A 1 569 ? -7.169 -7.280 2.382 1.00 93.31 569 ILE A CA 1
ATOM 4563 C C . ILE A 1 569 ? -8.484 -6.984 1.654 1.00 93.31 569 ILE A C 1
ATOM 4565 O O . ILE A 1 569 ? -8.937 -5.840 1.651 1.00 93.31 569 ILE A O 1
ATOM 4569 N N . GLY A 1 570 ? -9.140 -8.011 1.103 1.00 85.94 570 GLY A N 1
ATOM 4570 C CA . GLY A 1 570 ? -10.420 -7.851 0.414 1.00 85.94 570 GLY A CA 1
ATOM 4571 C C . GLY A 1 570 ? -11.524 -7.286 1.316 1.00 85.94 570 GLY A C 1
ATOM 4572 O O . GLY A 1 570 ? -12.290 -6.424 0.884 1.00 85.94 570 GLY A O 1
ATOM 4573 N N . LEU A 1 571 ? -11.590 -7.723 2.579 1.00 83.19 571 LEU A N 1
ATOM 4574 C CA . LEU A 1 571 ? -12.546 -7.210 3.564 1.00 83.19 571 LEU A CA 1
ATOM 4575 C C . LEU A 1 571 ? -12.280 -5.740 3.913 1.00 83.19 571 LEU A C 1
ATOM 4577 O O . LEU A 1 571 ? -13.214 -4.939 3.874 1.00 83.19 571 LEU A O 1
ATOM 4581 N N . VAL A 1 572 ? -11.029 -5.367 4.207 1.00 89.44 572 VAL A N 1
ATOM 4582 C CA . VAL A 1 572 ? -10.649 -3.981 4.538 1.00 89.44 572 VAL A CA 1
ATOM 4583 C C . VAL A 1 572 ? -10.902 -3.050 3.352 1.00 89.44 572 VAL A C 1
ATOM 4585 O O . VAL A 1 572 ? -11.521 -2.000 3.519 1.00 89.44 572 VAL A O 1
ATOM 4588 N N . GLN A 1 573 ? -10.513 -3.449 2.138 1.00 90.81 573 GLN A N 1
ATOM 4589 C CA . GLN A 1 573 ? -10.773 -2.674 0.922 1.00 90.81 573 GLN A CA 1
ATOM 4590 C C . GLN A 1 573 ? -12.275 -2.487 0.671 1.00 90.81 573 GLN A C 1
ATOM 4592 O O . GLN A 1 573 ? -12.712 -1.386 0.330 1.00 90.81 573 GLN A O 1
ATOM 4597 N N . ALA A 1 574 ? -13.083 -3.533 0.873 1.00 82.81 574 ALA A N 1
ATOM 4598 C CA . ALA A 1 574 ? -14.535 -3.443 0.744 1.00 82.81 574 ALA A CA 1
ATOM 4599 C C . ALA A 1 574 ? -15.153 -2.513 1.800 1.00 82.81 574 ALA A C 1
ATOM 4601 O O . ALA A 1 574 ? -16.014 -1.702 1.458 1.00 82.81 574 ALA A O 1
ATOM 4602 N N . ALA A 1 575 ? -14.700 -2.591 3.056 1.00 80.94 575 ALA A N 1
ATOM 4603 C CA . ALA A 1 575 ? -15.160 -1.714 4.130 1.00 80.94 575 ALA A CA 1
ATOM 4604 C C . ALA A 1 575 ? -14.778 -0.249 3.870 1.00 80.94 575 ALA A C 1
ATOM 4606 O O . ALA A 1 575 ? -15.608 0.641 4.041 1.00 80.94 575 ALA A O 1
ATOM 4607 N N . ARG A 1 576 ? -13.565 -0.000 3.361 1.00 90.69 576 ARG A N 1
ATOM 4608 C CA . ARG A 1 576 ? -13.118 1.339 2.963 1.00 90.69 576 ARG A CA 1
ATOM 4609 C C . ARG A 1 576 ? -13.941 1.891 1.803 1.00 90.69 576 ARG A C 1
ATOM 4611 O O . ARG A 1 576 ? -14.353 3.043 1.843 1.00 90.69 576 ARG A O 1
ATOM 4618 N N . LYS A 1 577 ? -14.237 1.071 0.791 1.00 88.12 577 LYS A N 1
ATOM 4619 C CA . LYS A 1 577 ? -15.103 1.463 -0.335 1.00 88.12 577 LYS A CA 1
ATOM 4620 C C . LYS A 1 577 ? -16.547 1.751 0.097 1.00 88.12 577 LYS A C 1
ATOM 4622 O O . LYS A 1 577 ? -17.246 2.490 -0.585 1.00 88.12 577 LYS A O 1
ATOM 4627 N N . ALA A 1 578 ? -16.991 1.169 1.209 1.00 83.88 578 ALA A N 1
ATOM 4628 C CA . ALA A 1 578 ? -18.310 1.399 1.789 1.00 83.88 578 ALA A CA 1
ATOM 4629 C C . ALA A 1 578 ? -18.372 2.622 2.728 1.00 83.88 578 ALA A C 1
ATOM 4631 O O . ALA A 1 578 ? -19.418 2.858 3.335 1.00 83.88 578 ALA A O 1
ATOM 4632 N N . LEU A 1 579 ? -17.284 3.391 2.871 1.00 87.00 579 LEU A N 1
ATOM 4633 C CA . LEU A 1 579 ? -17.305 4.650 3.612 1.00 87.00 579 LEU A CA 1
ATOM 4634 C C . LEU A 1 579 ? -18.285 5.646 2.980 1.00 87.00 579 LEU A C 1
ATOM 4636 O O . LEU A 1 579 ? -18.310 5.832 1.765 1.00 87.00 579 LEU A O 1
ATOM 4640 N N . VAL A 1 580 ? -19.061 6.320 3.826 1.00 88.12 580 VAL A N 1
ATOM 4641 C CA . VAL A 1 580 ? -20.017 7.354 3.427 1.00 88.12 580 VAL A CA 1
ATOM 4642 C C . VAL A 1 580 ? -19.543 8.676 4.010 1.00 88.12 580 VAL A C 1
ATOM 4644 O O . VAL A 1 580 ? -19.390 8.790 5.228 1.00 88.12 580 VAL A O 1
ATOM 4647 N N . ILE A 1 581 ? -19.287 9.656 3.141 1.00 90.50 581 ILE A N 1
ATOM 4648 C CA . ILE A 1 581 ? -18.939 11.024 3.547 1.00 90.50 581 ILE A CA 1
ATOM 4649 C C . ILE A 1 581 ? -20.145 11.637 4.266 1.00 90.50 581 ILE A C 1
ATOM 4651 O O . ILE A 1 581 ? -21.266 11.548 3.770 1.00 90.50 581 ILE A O 1
ATOM 4655 N N . ASP A 1 582 ? -19.919 12.259 5.422 1.00 83.25 582 ASP A N 1
ATOM 4656 C CA . ASP A 1 582 ? -20.967 12.992 6.137 1.00 83.25 582 ASP A CA 1
ATOM 4657 C C . ASP A 1 582 ? -21.075 14.421 5.578 1.00 83.25 582 ASP A C 1
ATOM 4659 O O . ASP A 1 582 ? -20.367 15.343 5.992 1.00 83.25 582 ASP A O 1
ATOM 4663 N N . ASP A 1 583 ? -21.959 14.602 4.595 1.00 85.69 583 ASP A N 1
ATOM 4664 C CA . ASP A 1 583 ? -22.211 15.879 3.919 1.00 85.69 583 ASP A CA 1
ATOM 4665 C C . ASP A 1 583 ? -23.273 16.749 4.619 1.00 85.69 583 ASP A C 1
ATOM 4667 O O . ASP A 1 583 ? -23.699 17.782 4.086 1.00 85.69 583 ASP A O 1
ATOM 4671 N N . SER A 1 584 ? -23.685 16.370 5.835 1.00 82.75 584 SER A N 1
ATOM 4672 C CA . SER A 1 584 ? -24.669 17.121 6.608 1.00 82.75 584 SER A CA 1
ATOM 4673 C C . SER A 1 584 ? -24.172 18.527 6.976 1.00 82.75 584 SER A C 1
ATOM 4675 O O . SER A 1 584 ? -22.985 18.865 6.898 1.00 82.75 584 SER A O 1
ATOM 4677 N N . ALA A 1 585 ? -25.101 19.407 7.356 1.00 85.56 585 ALA A N 1
ATOM 4678 C CA . ALA A 1 585 ? -24.742 20.752 7.795 1.00 85.56 585 ALA A CA 1
ATOM 4679 C C . ALA A 1 585 ? -23.913 20.714 9.091 1.00 85.56 585 ALA A C 1
ATOM 4681 O O . ALA A 1 585 ? -24.082 19.827 9.928 1.00 85.56 585 ALA A O 1
ATOM 4682 N N . ASP A 1 586 ? -23.044 21.709 9.265 1.00 90.69 586 ASP A N 1
ATOM 4683 C CA . ASP A 1 586 ? -22.225 21.844 10.470 1.00 90.69 586 ASP A CA 1
ATOM 4684 C C . ASP A 1 586 ? -23.100 21.927 11.729 1.00 90.69 586 ASP A C 1
ATOM 4686 O O . ASP A 1 586 ? -24.133 22.607 11.746 1.00 90.69 586 ASP A O 1
ATOM 4690 N N . GLY A 1 587 ? -22.689 21.213 12.776 1.00 90.06 587 GLY A N 1
ATOM 4691 C CA . GLY A 1 587 ? -23.417 21.149 14.040 1.00 90.06 587 GLY A CA 1
ATOM 4692 C C . GLY A 1 587 ? -23.024 22.242 15.039 1.00 90.06 587 GLY A C 1
ATOM 4693 O O . GLY A 1 587 ? -22.013 22.931 14.890 1.00 90.06 587 GLY A O 1
ATOM 4694 N N . ASP A 1 588 ? -23.832 22.392 16.089 1.00 93.94 588 ASP A N 1
ATOM 4695 C CA . ASP A 1 588 ? -23.594 23.333 17.185 1.00 93.94 588 ASP A CA 1
ATOM 4696 C C . ASP A 1 588 ? -22.676 22.718 18.253 1.00 93.94 588 ASP A C 1
ATOM 4698 O O . ASP A 1 588 ? -23.011 21.726 18.899 1.00 93.94 588 ASP A O 1
ATOM 4702 N N . LYS A 1 589 ? -21.516 23.345 18.467 1.00 96.00 589 LYS A N 1
ATOM 4703 C CA . LYS A 1 589 ? -20.481 22.901 19.411 1.00 96.00 589 LYS A CA 1
ATOM 4704 C C . LYS A 1 589 ? -20.619 23.485 20.819 1.00 96.00 589 LYS A C 1
ATOM 4706 O O . LYS A 1 589 ? -19.900 23.051 21.718 1.00 96.00 589 LYS A O 1
ATOM 4711 N N . ALA A 1 590 ? -21.521 24.443 21.045 1.00 97.25 590 ALA A N 1
ATOM 4712 C CA . ALA A 1 590 ? -21.535 25.248 22.270 1.00 97.25 590 ALA A CA 1
ATOM 4713 C C . ALA A 1 590 ? -21.701 24.420 23.559 1.00 97.25 590 ALA A C 1
ATOM 4715 O O . ALA A 1 590 ? -21.086 24.718 24.587 1.00 97.25 590 ALA A O 1
ATOM 4716 N N . GLU A 1 591 ? -22.524 23.368 23.526 1.00 95.94 591 GLU A N 1
ATOM 4717 C CA . GLU A 1 591 ? -22.706 22.484 24.685 1.00 95.94 591 GLU A CA 1
ATOM 4718 C C . GLU A 1 591 ? -21.470 21.620 24.957 1.00 95.94 591 GLU A C 1
ATOM 4720 O O . GLU A 1 591 ? -21.088 21.452 26.117 1.00 95.94 591 GLU A O 1
ATOM 4725 N N . LEU A 1 592 ? -20.820 21.118 23.902 1.00 97.31 592 LEU A N 1
ATOM 4726 C CA . LEU A 1 592 ? -19.602 20.319 24.014 1.00 97.31 592 LEU A CA 1
ATOM 4727 C C . LEU A 1 592 ? -18.442 21.159 24.567 1.00 97.31 592 LEU A C 1
ATOM 4729 O O . LEU A 1 592 ? -17.762 20.718 25.489 1.00 97.31 592 LEU A O 1
ATOM 4733 N N . GLU A 1 593 ? -18.264 22.395 24.085 1.00 97.56 593 GLU A N 1
ATOM 4734 C CA . GLU A 1 593 ? -17.260 23.339 24.606 1.00 97.56 593 GLU A CA 1
ATOM 4735 C C . GLU A 1 593 ? -17.431 23.585 26.108 1.00 97.56 593 GLU A C 1
ATOM 4737 O O . 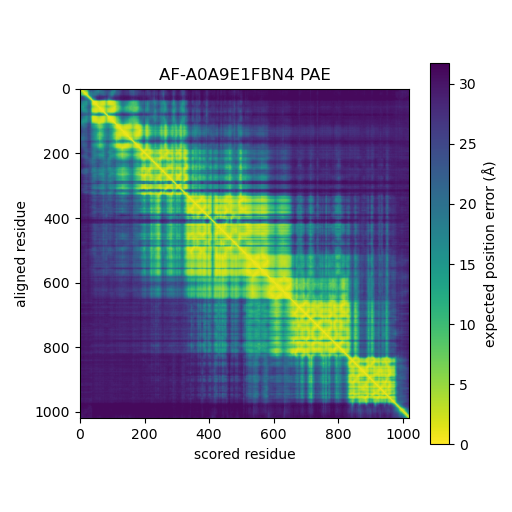GLU A 1 593 ? -16.463 23.582 26.875 1.00 97.56 593 GLU A O 1
ATOM 4742 N N . LYS A 1 594 ? -18.679 23.777 26.549 1.00 97.50 594 LYS A N 1
ATOM 4743 C CA . LYS A 1 594 ? -18.988 23.981 27.963 1.00 97.50 594 LYS A CA 1
ATOM 4744 C C . LYS A 1 594 ? -18.634 22.747 28.792 1.00 97.50 594 LYS A C 1
ATOM 4746 O O . LYS A 1 594 ? -18.043 22.898 29.860 1.00 97.50 594 LYS A O 1
ATOM 4751 N N . LEU A 1 595 ? -18.983 21.558 28.305 1.00 97.62 595 LEU A N 1
ATOM 4752 C CA . LEU A 1 595 ? -18.727 20.301 28.999 1.00 97.62 595 LEU A CA 1
ATOM 4753 C C . LEU A 1 595 ? -17.224 20.004 29.105 1.00 97.62 595 LEU A C 1
ATOM 4755 O O . LEU A 1 595 ? -16.745 19.648 30.179 1.00 97.62 595 LEU A O 1
ATOM 4759 N N . VAL A 1 596 ? -16.461 20.260 28.036 1.00 98.12 596 VAL A N 1
ATOM 4760 C CA . VAL A 1 596 ? -14.990 20.190 28.049 1.00 98.12 596 VAL A CA 1
ATOM 4761 C C . VAL A 1 596 ? -14.420 21.130 29.114 1.00 98.12 596 VAL A C 1
ATOM 4763 O O . VAL A 1 596 ? -13.636 20.699 29.956 1.00 98.12 596 VAL A O 1
ATOM 4766 N N . ALA A 1 597 ? -14.881 22.382 29.170 1.00 97.31 597 ALA A N 1
ATOM 4767 C CA . ALA A 1 597 ? -14.429 23.348 30.174 1.00 97.31 597 ALA A CA 1
ATOM 4768 C C . ALA A 1 597 ? -14.856 23.010 31.621 1.00 97.31 597 ALA A C 1
ATOM 4770 O O . ALA A 1 597 ? -14.356 23.613 32.579 1.00 97.31 597 ALA A O 1
ATOM 4771 N N . GLU A 1 598 ? -15.837 22.130 31.817 1.00 95.62 598 GLU A N 1
ATOM 4772 C CA . GLU A 1 598 ? -16.212 21.592 33.128 1.00 95.62 598 GLU A CA 1
ATOM 4773 C C . GLU A 1 598 ? -15.304 20.417 33.510 1.00 95.62 598 GLU A C 1
ATOM 4775 O O . GLU A 1 598 ? -14.734 20.437 34.602 1.00 95.62 598 GLU A O 1
ATOM 4780 N N . ALA A 1 599 ? -15.088 19.472 32.592 1.00 95.81 599 ALA A N 1
ATOM 4781 C CA . ALA A 1 599 ? -14.187 18.336 32.775 1.00 95.81 599 ALA A CA 1
ATOM 4782 C C . ALA A 1 599 ? -12.729 18.755 33.033 1.00 95.81 599 ALA A C 1
ATOM 4784 O O . ALA A 1 599 ? -12.084 18.211 33.924 1.00 95.81 599 ALA A O 1
ATOM 4785 N N . GLU A 1 600 ? -12.218 19.779 32.343 1.00 95.88 600 GLU A N 1
ATOM 4786 C CA . GLU A 1 600 ? -10.842 20.277 32.523 1.00 95.88 600 GLU A CA 1
ATOM 4787 C C . GLU A 1 600 ? -10.557 20.895 33.904 1.00 95.88 600 GLU A C 1
ATOM 4789 O O . GLU A 1 600 ? -9.402 21.135 34.252 1.00 95.88 600 GLU A O 1
ATOM 4794 N N . LYS A 1 601 ? -11.588 21.186 34.708 1.00 95.25 601 LYS A N 1
ATOM 4795 C CA . LYS A 1 601 ? -11.416 21.709 36.077 1.00 95.25 601 LYS A CA 1
ATOM 4796 C C . LYS A 1 601 ? -11.195 20.608 37.111 1.00 95.25 601 LYS A C 1
ATOM 4798 O O . LYS A 1 601 ? -10.942 20.924 38.275 1.00 95.25 601 LYS A O 1
ATOM 4803 N N . LEU A 1 602 ? -11.366 19.349 36.723 1.00 94.56 602 LEU A N 1
ATOM 4804 C CA . LEU A 1 602 ? -11.241 18.196 37.602 1.00 94.56 602 LEU A CA 1
ATOM 4805 C C . LEU A 1 602 ? -9.757 17.855 37.768 1.00 94.56 602 LEU A C 1
ATOM 4807 O O . LEU A 1 602 ? -9.002 17.884 36.803 1.00 94.56 602 LEU A O 1
ATOM 4811 N N . ASN A 1 603 ? -9.328 17.586 39.001 1.00 90.56 603 ASN A N 1
ATOM 4812 C CA . ASN A 1 603 ? -7.930 17.299 39.311 1.00 90.56 603 ASN A CA 1
ATOM 4813 C C . ASN A 1 603 ? -7.698 15.786 39.393 1.00 90.56 603 ASN A C 1
ATOM 4815 O O . ASN A 1 603 ? -8.384 15.109 40.156 1.00 90.56 603 ASN A O 1
ATOM 4819 N N . GLU A 1 604 ? -6.704 15.282 38.662 1.00 89.75 604 GLU A N 1
ATOM 4820 C CA . GLU A 1 604 ? -6.263 13.879 38.667 1.00 89.75 604 GLU A CA 1
ATOM 4821 C C . GLU A 1 604 ? -6.043 13.328 40.083 1.00 89.75 604 GLU A C 1
ATOM 4823 O O . GLU A 1 604 ? -6.410 12.191 40.393 1.00 89.75 604 GLU A O 1
ATOM 4828 N N . ASP A 1 605 ? -5.493 14.151 40.979 1.00 87.88 605 ASP A N 1
ATOM 4829 C CA . ASP A 1 605 ? -5.177 13.739 42.347 1.00 87.88 605 ASP A CA 1
ATOM 4830 C C . ASP A 1 605 ? -6.424 13.329 43.149 1.00 87.88 605 ASP A C 1
ATOM 4832 O O . ASP A 1 605 ? -6.329 12.444 44.003 1.00 87.88 605 ASP A O 1
ATOM 4836 N N . ASP A 1 606 ? -7.591 13.901 42.833 1.00 89.69 606 ASP A N 1
ATOM 4837 C CA . ASP A 1 606 ? -8.843 13.689 43.568 1.00 89.69 606 ASP A CA 1
ATOM 4838 C C . ASP A 1 606 ? -9.565 12.387 43.177 1.00 89.69 606 ASP A C 1
ATOM 4840 O O . ASP A 1 606 ? -10.433 11.912 43.919 1.00 89.69 606 ASP A O 1
ATOM 4844 N N . TYR A 1 607 ? -9.230 11.800 42.023 1.00 89.88 607 TYR A N 1
ATOM 4845 C CA . TYR A 1 607 ? -9.939 10.659 41.435 1.00 89.88 607 TYR A CA 1
ATOM 4846 C C . TYR A 1 607 ? -9.041 9.434 41.263 1.00 89.88 607 TYR A C 1
ATOM 4848 O O . TYR A 1 607 ? -7.816 9.537 41.215 1.00 89.88 607 TYR A O 1
ATOM 4856 N N . THR A 1 608 ? -9.643 8.248 41.202 1.00 85.06 608 THR A N 1
ATOM 4857 C CA . THR A 1 608 ? -8.916 7.012 40.888 1.00 85.06 608 THR A CA 1
ATOM 4858 C C . THR A 1 608 ? -8.307 7.108 39.490 1.00 85.06 608 THR A C 1
ATOM 4860 O O . THR A 1 608 ? -8.916 7.694 38.587 1.00 85.06 608 THR A O 1
ATOM 4863 N N . LYS A 1 609 ? -7.120 6.512 39.309 1.00 83.00 609 LYS A N 1
ATOM 4864 C CA . LYS A 1 609 ? -6.375 6.541 38.040 1.00 83.00 609 LYS A CA 1
ATOM 4865 C C . LYS A 1 609 ? -7.233 6.060 36.861 1.00 83.00 609 LYS A C 1
ATOM 4867 O O . LYS A 1 609 ? -7.277 6.729 35.837 1.00 83.00 609 LYS A O 1
ATOM 4872 N N . SER A 1 610 ? -7.979 4.969 37.058 1.00 78.56 610 SER A N 1
ATOM 4873 C CA . SER A 1 610 ? -8.911 4.387 36.079 1.00 78.56 610 SER A CA 1
ATOM 4874 C C . SER A 1 610 ? -9.931 5.396 35.554 1.00 78.56 610 SER A C 1
ATOM 4876 O O . SER A 1 610 ? -9.955 5.741 34.374 1.00 78.56 610 SER A O 1
ATOM 4878 N N . SER A 1 611 ? -10.743 5.939 36.470 1.00 87.19 611 SER A N 1
ATOM 4879 C CA . SER A 1 611 ? -11.858 6.807 36.105 1.00 87.19 611 SER A CA 1
ATOM 4880 C C . SER A 1 611 ? -11.383 8.130 35.504 1.00 87.19 611 SER A C 1
ATOM 4882 O O . SER A 1 611 ? -12.053 8.704 34.650 1.00 87.19 611 SER A O 1
ATOM 4884 N N . TYR A 1 612 ? -10.204 8.603 35.922 1.00 90.19 612 TYR A N 1
ATOM 4885 C CA . TYR A 1 612 ? -9.619 9.818 35.375 1.00 90.19 612 TYR A CA 1
ATOM 4886 C C . TYR A 1 612 ? -8.990 9.591 33.994 1.00 90.19 612 TYR A C 1
ATOM 4888 O O . TYR A 1 612 ? -9.131 10.447 33.126 1.00 90.19 612 TYR A O 1
ATOM 4896 N N . SER A 1 613 ? -8.369 8.432 33.746 1.00 85.00 613 SER A N 1
ATOM 4897 C CA . SER A 1 613 ? -7.884 8.073 32.406 1.00 85.00 613 SER A CA 1
ATOM 4898 C C . SER A 1 613 ? -9.038 8.001 31.403 1.00 85.00 613 SER A C 1
ATOM 4900 O O . SER A 1 613 ? -8.951 8.596 30.333 1.00 85.00 613 SER A O 1
ATOM 4902 N N . ALA A 1 614 ? -10.160 7.371 31.773 1.00 83.69 614 ALA A N 1
ATOM 4903 C CA . ALA A 1 614 ? -11.353 7.326 30.923 1.00 83.69 614 ALA A CA 1
ATOM 4904 C C . ALA A 1 614 ? -11.895 8.734 30.596 1.00 83.69 614 ALA A C 1
ATOM 4906 O O . ALA A 1 614 ? -12.310 9.007 29.467 1.00 83.69 614 ALA A O 1
ATOM 4907 N N . LEU A 1 615 ? -11.845 9.660 31.565 1.00 93.44 615 LEU A N 1
ATOM 4908 C CA . LEU A 1 615 ? -12.156 11.072 31.334 1.00 93.44 615 LEU A CA 1
ATOM 4909 C C . LEU A 1 615 ? -11.169 11.726 30.357 1.00 93.44 615 LEU A C 1
ATOM 4911 O O . LEU A 1 615 ? -11.599 12.486 29.491 1.00 93.44 615 LEU A O 1
ATOM 4915 N N . GLN A 1 616 ? -9.866 11.463 30.483 1.00 93.50 616 GLN A N 1
ATOM 4916 C CA . GLN A 1 616 ? -8.844 12.014 29.586 1.00 93.50 616 GLN A CA 1
ATOM 4917 C C . GLN A 1 616 ? -9.025 11.537 28.140 1.00 93.50 616 GLN A C 1
ATOM 4919 O O . GLN A 1 616 ? -8.902 12.348 27.216 1.00 93.50 616 GLN A O 1
ATOM 4924 N N . ASP A 1 617 ? -9.386 10.272 27.940 1.00 83.94 617 ASP A N 1
ATOM 4925 C CA . ASP A 1 617 ? -9.686 9.721 26.617 1.00 83.94 617 ASP A CA 1
ATOM 4926 C C . ASP A 1 617 ? -10.909 10.417 26.001 1.00 83.94 617 ASP A C 1
ATOM 4928 O O . ASP A 1 617 ? -10.859 10.910 24.868 1.00 83.94 617 ASP A O 1
ATOM 4932 N N . ALA A 1 618 ? -11.989 10.560 26.777 1.00 88.44 618 ALA A N 1
ATOM 4933 C CA . ALA A 1 618 ? -13.194 11.257 26.334 1.00 88.44 618 ALA A CA 1
ATOM 4934 C C . ALA A 1 618 ? -12.947 12.755 26.064 1.00 88.44 618 ALA A C 1
ATOM 4936 O O . ALA A 1 618 ? -13.463 13.304 25.089 1.00 88.44 618 ALA A O 1
ATOM 4937 N N . LEU A 1 619 ? -12.120 13.417 26.881 1.00 95.12 619 LEU A N 1
ATOM 4938 C CA . LEU A 1 619 ? -11.685 14.803 26.676 1.00 95.12 619 LEU A CA 1
ATOM 4939 C C . LEU A 1 619 ? -10.881 14.962 25.385 1.00 95.12 619 LEU A C 1
ATOM 4941 O O . LEU A 1 619 ? -11.057 15.949 24.672 1.00 95.12 619 LEU A O 1
ATOM 4945 N N . THR A 1 620 ? -10.005 14.007 25.082 1.00 92.75 620 THR A N 1
ATOM 4946 C CA . THR A 1 620 ? -9.192 14.019 23.861 1.00 92.75 620 THR A CA 1
ATOM 4947 C C . THR A 1 620 ? -10.079 13.889 22.624 1.00 92.75 620 THR A C 1
ATOM 4949 O O . THR A 1 620 ? -9.967 14.699 21.702 1.00 92.75 620 THR A O 1
ATOM 4952 N N . ALA A 1 621 ? -11.032 12.951 22.637 1.00 86.06 621 ALA A N 1
ATOM 4953 C CA . ALA A 1 621 ? -12.020 12.805 21.568 1.00 86.06 621 ALA A CA 1
ATOM 4954 C C . ALA A 1 621 ? -12.891 14.067 21.403 1.00 86.06 621 ALA A C 1
ATOM 4956 O O . ALA A 1 621 ? -13.105 14.535 20.283 1.00 86.06 621 ALA A O 1
ATOM 4957 N N . ALA A 1 622 ? -13.347 14.663 22.511 1.00 94.25 622 ALA A N 1
ATOM 4958 C CA . ALA A 1 622 ? -14.126 15.903 22.504 1.00 94.25 622 ALA A CA 1
ATOM 4959 C C . ALA A 1 622 ? -13.364 17.073 21.887 1.00 94.25 622 ALA A C 1
ATOM 4961 O O . ALA A 1 622 ? -13.902 17.770 21.027 1.00 94.25 622 ALA A O 1
ATOM 4962 N N . LYS A 1 623 ? -12.100 17.262 22.267 1.00 95.94 623 LYS A N 1
ATOM 4963 C CA . LYS A 1 623 ? -11.249 18.318 21.706 1.00 95.94 623 LYS A CA 1
ATOM 4964 C C . LYS A 1 623 ? -11.019 18.136 20.211 1.00 95.94 623 LYS A C 1
ATOM 4966 O O . LYS A 1 623 ? -11.169 19.100 19.472 1.00 95.94 623 LYS A O 1
ATOM 4971 N N . LYS A 1 624 ? -10.787 16.903 19.750 1.00 93.00 624 LYS A N 1
ATOM 4972 C CA . LYS A 1 624 ? -10.643 16.599 18.318 1.00 93.00 624 LYS A CA 1
ATOM 4973 C C . LYS A 1 624 ? -11.870 17.043 17.505 1.00 93.00 624 LYS A C 1
ATOM 4975 O O . LYS A 1 624 ? -11.724 17.658 16.453 1.00 93.00 624 LYS A O 1
ATOM 4980 N N . VAL A 1 625 ? -13.083 16.796 18.012 1.00 93.88 625 VAL A N 1
ATOM 4981 C CA . VAL A 1 625 ? -14.333 17.265 17.378 1.00 93.88 625 VAL A CA 1
ATOM 4982 C C . VAL A 1 625 ? -14.460 18.792 17.419 1.00 93.88 625 VAL A C 1
ATOM 4984 O O . VAL A 1 625 ? -14.931 19.400 16.455 1.00 93.88 625 VAL A O 1
ATOM 4987 N N . LEU A 1 626 ? -14.044 19.433 18.514 1.00 95.12 626 LEU A N 1
ATOM 4988 C CA . LEU A 1 626 ? -14.058 20.894 18.626 1.00 95.12 626 LEU A CA 1
ATOM 4989 C C . LEU A 1 626 ? -13.090 21.559 17.637 1.00 95.12 626 LEU A C 1
ATOM 4991 O O . LEU A 1 626 ? -13.473 22.554 17.017 1.00 95.12 626 LEU A O 1
ATOM 4995 N N . ASP A 1 627 ? -11.911 20.974 17.427 1.00 95.25 627 ASP A N 1
ATOM 4996 C CA . ASP A 1 627 ? -10.866 21.488 16.534 1.00 95.25 627 ASP A CA 1
ATOM 4997 C C . ASP A 1 627 ? -11.220 21.348 15.040 1.00 95.25 627 ASP A C 1
ATOM 4999 O O . ASP A 1 627 ? -10.754 22.132 14.212 1.00 95.25 627 ASP A O 1
ATOM 5003 N N . LYS A 1 628 ? -12.086 20.395 14.670 1.00 91.25 628 LYS A N 1
ATOM 5004 C CA . LYS A 1 628 ? -12.530 20.190 13.280 1.00 91.25 628 LYS A CA 1
ATOM 5005 C C . LYS A 1 628 ? -13.463 21.306 12.822 1.00 91.25 628 LYS A C 1
ATOM 5007 O O . LYS A 1 628 ? -14.600 21.354 13.278 1.00 91.25 628 LYS A O 1
ATOM 5012 N N . GLU A 1 629 ? -13.043 22.157 11.885 1.00 88.94 629 GLU A N 1
ATOM 5013 C CA . GLU A 1 629 ? -13.825 23.321 11.418 1.00 88.94 629 GLU A CA 1
ATOM 5014 C C . GLU A 1 629 ? -15.294 22.977 11.095 1.00 88.94 629 GLU A C 1
ATOM 5016 O O . GLU A 1 629 ? -16.201 23.622 11.621 1.00 88.94 629 GLU A O 1
ATOM 5021 N N . HIS A 1 630 ? -15.520 21.884 10.358 1.00 87.50 630 HIS A N 1
ATOM 5022 C CA . HIS A 1 630 ? -16.833 21.437 9.874 1.00 87.50 630 HIS A CA 1
ATOM 5023 C C . HIS A 1 630 ? -17.352 20.160 10.565 1.00 87.50 630 HIS A C 1
ATOM 5025 O O . HIS A 1 630 ? -17.743 19.197 9.906 1.00 87.50 630 HIS A O 1
ATOM 5031 N N . ALA A 1 631 ? -17.333 20.113 11.900 1.00 88.62 631 ALA A N 1
ATOM 5032 C CA . ALA A 1 631 ? -17.864 18.968 12.649 1.00 88.62 631 ALA A CA 1
ATOM 5033 C C . ALA A 1 631 ? -19.396 18.832 12.527 1.00 88.62 631 ALA A C 1
ATOM 5035 O O . ALA A 1 631 ? -20.130 19.823 12.576 1.00 88.62 631 ALA A O 1
ATOM 5036 N N . LYS A 1 632 ? -19.882 17.591 12.427 1.00 88.25 632 LYS A N 1
ATOM 5037 C CA . LYS A 1 632 ? -21.298 17.267 12.183 1.00 88.25 632 LYS A CA 1
ATOM 5038 C C . LYS A 1 632 ? -22.050 16.939 13.470 1.00 88.25 632 LYS A C 1
ATOM 5040 O O . LYS A 1 632 ? -21.489 16.336 14.388 1.00 88.25 632 LYS A O 1
ATOM 5045 N N . GLN A 1 633 ? -23.326 17.329 13.540 1.00 88.00 633 GLN A N 1
ATOM 5046 C CA . GLN A 1 633 ? -24.137 17.233 14.763 1.00 88.00 633 GLN A CA 1
ATOM 5047 C C . GLN A 1 633 ? -24.188 15.816 15.372 1.00 88.00 633 GLN A C 1
ATOM 5049 O O . GLN A 1 633 ? -23.935 15.707 16.571 1.00 88.00 633 GLN A O 1
ATOM 5054 N N . PRO A 1 634 ? -24.399 14.723 14.603 1.00 79.94 634 PRO A N 1
ATOM 5055 C CA . PRO A 1 634 ? -24.422 13.372 15.175 1.00 79.94 634 PRO A CA 1
ATOM 5056 C C . PRO A 1 634 ? -23.116 13.000 15.890 1.00 79.94 634 PRO A C 1
ATOM 5058 O O . PRO A 1 634 ? -23.126 12.369 16.950 1.00 79.94 634 PRO A O 1
ATOM 5061 N N . ARG A 1 635 ? -21.973 13.432 15.344 1.00 83.94 635 ARG A N 1
ATOM 5062 C CA . ARG A 1 635 ? -20.657 13.200 15.947 1.00 83.94 635 ARG A CA 1
ATOM 5063 C C . ARG A 1 635 ? -20.455 14.057 17.196 1.00 83.94 635 ARG A C 1
ATOM 5065 O O . ARG A 1 635 ? -19.941 13.550 18.192 1.00 83.94 635 ARG A O 1
ATOM 5072 N N . ILE A 1 636 ? -20.884 15.321 17.160 1.00 87.25 636 ILE A N 1
ATOM 5073 C CA . ILE A 1 636 ? -20.856 16.221 18.323 1.00 87.25 636 ILE A CA 1
ATOM 5074 C C . ILE A 1 636 ? -21.671 15.628 19.474 1.00 87.25 636 ILE A C 1
ATOM 5076 O O . ILE A 1 636 ? -21.162 15.546 20.590 1.00 87.25 636 ILE A O 1
ATOM 5080 N N . ASP A 1 637 ? -22.896 15.171 19.207 1.00 86.06 637 ASP A N 1
ATOM 5081 C CA . ASP A 1 637 ? -23.768 14.596 20.232 1.00 86.06 637 ASP A CA 1
ATOM 5082 C C . ASP A 1 637 ? -23.194 13.296 20.801 1.00 86.06 637 ASP A C 1
ATOM 5084 O O . ASP A 1 637 ? -23.084 13.170 22.019 1.00 86.06 637 ASP A O 1
ATOM 5088 N N . THR A 1 638 ? -22.698 12.398 19.942 1.00 80.88 638 THR A N 1
ATOM 5089 C CA . THR A 1 638 ? -22.044 11.148 20.374 1.00 80.88 638 THR A CA 1
ATOM 5090 C C . THR A 1 638 ? -20.878 11.421 21.327 1.00 80.88 638 THR A C 1
ATOM 5092 O O . THR A 1 638 ? -20.728 10.771 22.362 1.00 80.88 638 THR A O 1
ATOM 5095 N N . VAL A 1 639 ? -20.011 12.378 20.987 1.00 84.75 639 VAL A N 1
ATOM 5096 C CA . VAL A 1 639 ? -18.824 12.670 21.798 1.00 84.75 639 VAL A CA 1
ATOM 5097 C C . VAL A 1 639 ? -19.182 13.447 23.068 1.00 84.75 639 VAL A C 1
ATOM 5099 O O . VAL A 1 639 ? -18.582 13.207 24.117 1.00 84.75 639 VAL A O 1
ATOM 5102 N N . LYS A 1 640 ? -20.205 14.306 23.019 1.00 92.06 640 LYS A N 1
ATOM 5103 C CA . LYS A 1 640 ? -20.775 14.970 24.200 1.00 92.06 640 LYS A CA 1
ATOM 5104 C C . LYS A 1 640 ? -21.313 13.955 25.205 1.00 92.06 640 LYS A C 1
ATOM 5106 O O . LYS A 1 640 ? -20.992 14.052 26.386 1.00 92.06 640 LYS A O 1
ATOM 5111 N N . GLU A 1 641 ? -22.086 12.974 24.745 1.00 86.88 641 GLU A N 1
ATOM 5112 C CA . GLU A 1 641 ? -22.632 11.910 25.593 1.00 86.88 641 GLU A CA 1
ATOM 5113 C C . GLU A 1 641 ? -21.523 11.073 26.236 1.00 86.88 641 GLU A C 1
ATOM 5115 O O . GLU A 1 641 ? -21.553 10.850 27.446 1.00 86.88 641 GLU A O 1
ATOM 5120 N N . LYS A 1 642 ? -20.493 10.690 25.469 1.00 84.12 642 LYS A N 1
ATOM 5121 C CA . LYS A 1 642 ? -19.329 9.962 26.003 1.00 84.12 642 LYS A CA 1
ATOM 5122 C C . LYS A 1 642 ? -18.565 10.761 27.056 1.00 84.12 642 LYS A C 1
ATOM 5124 O O . LYS A 1 642 ? -18.203 10.207 28.092 1.00 84.12 642 LYS A O 1
ATOM 5129 N N . LEU A 1 643 ? -18.335 12.054 26.822 1.00 93.88 643 LEU A N 1
ATOM 5130 C CA . LEU A 1 643 ? -17.675 12.916 27.802 1.00 93.88 643 LEU A CA 1
ATOM 5131 C C . LEU A 1 643 ? -18.516 13.065 29.075 1.00 93.88 643 LEU A C 1
ATOM 5133 O O . LEU A 1 643 ? -17.970 12.985 30.172 1.00 93.88 643 LEU A O 1
ATOM 5137 N N . GLN A 1 644 ? -19.834 13.230 28.945 1.00 95.06 644 GLN A N 1
ATOM 5138 C CA . GLN A 1 644 ? -20.735 13.313 30.095 1.00 95.06 644 GLN A CA 1
ATOM 5139 C C . GLN A 1 644 ? -20.719 12.011 30.903 1.00 95.06 644 GLN A C 1
ATOM 5141 O O . GLN A 1 644 ? -20.553 12.051 32.120 1.00 95.06 644 GLN A O 1
ATOM 5146 N N . ALA A 1 645 ? -20.800 10.862 30.229 1.00 83.88 645 ALA A N 1
ATOM 5147 C CA . ALA A 1 645 ? -20.714 9.557 30.872 1.00 83.88 645 ALA A CA 1
ATOM 5148 C C . ALA A 1 645 ? -19.380 9.367 31.613 1.00 83.88 645 ALA A C 1
ATOM 5150 O O . ALA A 1 645 ? -19.373 8.878 32.740 1.00 83.88 645 ALA A O 1
ATOM 5151 N N . ALA A 1 646 ? -18.259 9.806 31.029 1.00 89.62 646 ALA A N 1
ATOM 5152 C CA . ALA A 1 646 ? -16.952 9.730 31.678 1.00 89.62 646 ALA A CA 1
ATOM 5153 C C . ALA A 1 646 ? -16.857 10.627 32.926 1.00 89.62 646 ALA A C 1
ATOM 5155 O O . ALA A 1 646 ? -16.273 10.217 33.926 1.00 89.62 646 ALA A O 1
ATOM 5156 N N . ILE A 1 647 ? -17.462 11.821 32.902 1.00 93.06 647 ILE A N 1
ATOM 5157 C CA . ILE A 1 647 ? -17.565 12.700 34.081 1.00 93.06 647 ILE A CA 1
ATOM 5158 C C . ILE A 1 647 ? -18.409 12.037 35.176 1.00 93.06 647 ILE A C 1
ATOM 5160 O O . ILE A 1 647 ? -18.018 12.044 36.344 1.00 93.06 647 ILE A O 1
ATOM 5164 N N . ASP A 1 648 ? -19.554 11.460 34.812 1.00 90.62 648 ASP A N 1
ATOM 5165 C CA . ASP A 1 648 ? -20.473 10.828 35.763 1.00 90.62 648 ASP A CA 1
ATOM 5166 C C . ASP A 1 648 ? -19.896 9.532 36.361 1.00 90.62 648 ASP A C 1
ATOM 5168 O O . ASP A 1 648 ? -20.207 9.186 37.502 1.00 90.62 648 ASP A O 1
ATOM 5172 N N . ALA A 1 649 ? -19.008 8.853 35.627 1.00 87.44 649 ALA A N 1
ATOM 5173 C CA . ALA A 1 649 ? -18.306 7.642 36.052 1.00 87.44 649 ALA A CA 1
ATOM 5174 C C . ALA A 1 649 ? -17.071 7.902 36.941 1.00 87.44 649 ALA A C 1
ATOM 5176 O O . ALA A 1 649 ? -16.383 6.957 37.337 1.00 87.44 649 ALA A O 1
ATOM 5177 N N . LEU A 1 650 ? -16.761 9.159 37.278 1.00 89.62 650 LEU A N 1
ATOM 5178 C CA . LEU A 1 650 ? -15.604 9.486 38.110 1.00 89.62 650 LEU A CA 1
ATOM 5179 C C . LEU A 1 650 ? -15.712 8.930 39.533 1.00 89.62 650 LEU A C 1
ATOM 5181 O O . LEU A 1 650 ? -16.644 9.230 40.283 1.00 89.62 650 LEU A O 1
ATOM 5185 N N . VAL A 1 651 ? -14.673 8.209 39.958 1.00 86.06 651 VAL A N 1
ATOM 5186 C CA . VAL A 1 651 ? -14.573 7.634 41.303 1.00 86.06 651 VAL A CA 1
ATOM 5187 C C . VAL A 1 651 ? -13.536 8.412 42.099 1.00 86.06 651 VAL A C 1
ATOM 5189 O O . VAL A 1 651 ? -12.379 8.505 41.699 1.00 86.06 651 VAL A O 1
ATOM 5192 N N . LYS A 1 652 ? -13.930 8.990 43.238 1.00 87.69 652 LYS A N 1
ATOM 5193 C CA . LYS A 1 652 ? -13.003 9.736 44.105 1.00 87.69 652 LYS A CA 1
ATOM 5194 C C . LYS A 1 652 ? -12.025 8.808 44.813 1.00 87.69 652 LYS A C 1
ATOM 5196 O O . LYS A 1 652 ? -12.434 7.759 45.312 1.00 87.69 652 LYS A O 1
ATOM 5201 N N . LYS A 1 653 ? -10.765 9.236 44.944 1.00 84.25 653 LYS A N 1
ATOM 5202 C CA . LYS A 1 653 ? -9.810 8.531 45.802 1.00 84.25 653 LYS A CA 1
ATOM 5203 C C . LYS A 1 653 ? -10.284 8.589 47.260 1.00 84.25 653 LYS A C 1
ATOM 5205 O O . LYS A 1 653 ? -10.714 9.648 47.728 1.00 84.25 653 LYS A O 1
ATOM 5210 N N . PRO A 1 654 ? -10.205 7.480 48.003 1.00 80.38 654 PRO A N 1
ATOM 5211 C CA . PRO A 1 654 ? -10.432 7.509 49.437 1.00 80.38 654 PRO A CA 1
ATOM 5212 C C . PRO A 1 654 ? -9.242 8.142 50.176 1.00 80.38 654 PRO A C 1
ATOM 5214 O O . PRO A 1 654 ? -8.092 7.990 49.774 1.00 80.38 654 PRO A O 1
ATOM 5217 N N . GLU A 1 655 ? -9.494 8.801 51.310 1.00 77.06 655 GLU A N 1
ATOM 5218 C CA . GLU A 1 655 ? -8.412 9.183 52.226 1.00 77.06 655 GLU A CA 1
ATOM 5219 C C . GLU A 1 655 ? -7.916 7.938 52.980 1.00 77.06 655 GLU A C 1
ATOM 5221 O O . GLU A 1 655 ? -8.658 7.357 53.778 1.00 77.06 655 GLU A O 1
ATOM 5226 N N . THR A 1 656 ? -6.664 7.526 52.747 1.00 75.81 656 THR A N 1
ATOM 5227 C CA . THR A 1 656 ? -6.061 6.355 53.402 1.00 75.81 656 THR A CA 1
ATOM 5228 C C . THR A 1 656 ? -4.868 6.710 54.288 1.00 75.81 656 THR A C 1
ATOM 5230 O O . THR A 1 656 ? -4.035 7.550 53.953 1.00 75.81 656 THR A O 1
ATOM 5233 N N . THR A 1 657 ? -4.778 6.052 55.445 1.00 81.62 657 THR A N 1
ATOM 5234 C CA . THR A 1 657 ? -3.608 6.078 56.343 1.00 81.62 657 THR A CA 1
ATOM 5235 C C . THR A 1 657 ? -2.948 4.702 56.454 1.00 81.62 657 THR A C 1
ATOM 5237 O O . THR A 1 657 ? -2.184 4.467 57.390 1.00 81.62 657 THR A O 1
ATOM 5240 N N . LEU A 1 658 ? -3.328 3.760 55.586 1.00 88.69 658 LEU A N 1
ATOM 5241 C CA . LEU A 1 658 ? -2.850 2.381 55.616 1.00 88.69 658 LEU A CA 1
ATOM 5242 C C . LEU A 1 658 ? -1.474 2.279 54.948 1.00 88.69 658 LEU A C 1
ATOM 5244 O O . LEU A 1 658 ? -1.230 2.909 53.922 1.00 88.69 658 LEU A O 1
ATOM 5248 N N . ASP A 1 659 ? -0.590 1.468 55.529 1.00 87.31 659 ASP A N 1
ATOM 5249 C CA . ASP A 1 659 ? 0.719 1.158 54.953 1.00 87.31 659 ASP A CA 1
ATOM 5250 C C . ASP A 1 659 ? 0.641 -0.175 54.200 1.00 87.31 659 ASP A C 1
ATOM 5252 O O . ASP A 1 659 ? 0.418 -1.225 54.804 1.00 87.31 659 ASP A O 1
ATOM 5256 N N . LYS A 1 660 ? 0.827 -0.129 52.877 1.00 86.75 660 LYS A N 1
ATOM 5257 C CA . LYS A 1 660 ? 0.778 -1.300 51.988 1.00 86.75 660 LYS A CA 1
ATOM 5258 C C . LYS A 1 660 ? 1.810 -2.380 52.334 1.00 86.75 660 LYS A C 1
ATOM 5260 O O . LYS A 1 660 ? 1.617 -3.532 51.954 1.00 86.75 660 LYS A O 1
ATOM 5265 N N . ASP A 1 661 ? 2.902 -2.011 53.008 1.00 84.50 661 ASP A N 1
ATOM 5266 C CA . ASP A 1 661 ? 3.995 -2.924 53.348 1.00 84.50 661 ASP A CA 1
ATOM 5267 C C . ASP A 1 661 ? 3.824 -3.547 54.755 1.00 84.50 661 ASP A C 1
ATOM 5269 O O . ASP A 1 661 ? 4.511 -4.520 55.077 1.00 84.50 661 ASP A O 1
ATOM 5273 N N . ASP A 1 662 ? 2.878 -3.049 55.568 1.00 86.69 662 ASP A N 1
ATOM 5274 C CA . ASP A 1 662 ? 2.595 -3.504 56.943 1.00 86.69 662 ASP A CA 1
ATOM 5275 C C . ASP A 1 662 ? 1.082 -3.608 57.239 1.00 86.69 662 ASP A C 1
ATOM 5277 O O . ASP A 1 662 ? 0.562 -3.086 58.230 1.00 86.69 662 ASP A O 1
ATOM 5281 N N . LEU A 1 663 ? 0.337 -4.287 56.360 1.00 91.31 663 LEU A N 1
ATOM 5282 C CA . LEU A 1 663 ? -1.080 -4.580 56.598 1.00 91.31 663 LEU A CA 1
ATOM 5283 C C . LEU A 1 663 ? -1.266 -5.723 57.600 1.00 91.31 663 LEU A C 1
ATOM 5285 O O . LEU A 1 663 ? -0.680 -6.801 57.469 1.00 91.31 663 LEU A O 1
ATOM 5289 N N . SER A 1 664 ? -2.151 -5.506 58.573 1.00 91.62 664 SER A N 1
ATOM 5290 C CA . SER A 1 664 ? -2.637 -6.550 59.476 1.00 91.62 664 SER A CA 1
ATOM 5291 C C . SER A 1 664 ? -3.508 -7.575 58.749 1.00 91.62 664 SER A C 1
ATOM 5293 O O . SER A 1 664 ? -4.120 -7.269 57.730 1.00 91.62 664 SER A O 1
ATOM 5295 N N . ASP A 1 665 ? -3.639 -8.773 59.322 1.00 93.94 665 ASP A N 1
ATOM 5296 C CA . ASP A 1 665 ? -4.598 -9.765 58.832 1.00 93.94 665 ASP A CA 1
ATOM 5297 C C . ASP A 1 665 ? -6.016 -9.169 58.785 1.00 93.94 665 ASP A C 1
ATOM 5299 O O . ASP A 1 665 ? -6.522 -8.647 59.784 1.00 93.94 665 ASP A O 1
ATOM 5303 N N . GLY A 1 666 ? -6.658 -9.240 57.620 1.00 93.06 666 GLY A N 1
ATOM 5304 C CA . GLY A 1 666 ? -7.883 -8.496 57.353 1.00 93.06 666 GLY A CA 1
ATOM 5305 C C . GLY A 1 666 ? -8.291 -8.500 55.883 1.00 93.06 666 GLY A C 1
ATOM 5306 O O . GLY A 1 666 ? -7.657 -9.135 55.040 1.00 93.06 666 GLY A O 1
ATOM 5307 N N . LYS A 1 667 ? -9.385 -7.793 55.588 1.00 94.25 667 LYS A N 1
ATOM 5308 C CA . LYS A 1 667 ? -9.912 -7.604 54.235 1.00 94.25 667 LYS A CA 1
ATOM 5309 C C . LYS A 1 667 ? -9.840 -6.135 53.858 1.00 94.25 667 LYS A C 1
ATOM 5311 O O . LYS A 1 667 ? -10.217 -5.264 54.640 1.00 94.25 667 LYS A O 1
ATOM 5316 N N . TYR A 1 668 ? -9.411 -5.888 52.637 1.00 94.12 668 TYR A N 1
ATOM 5317 C CA . TYR A 1 668 ? -9.169 -4.575 52.073 1.00 94.12 668 TYR A CA 1
ATOM 5318 C C . TYR A 1 668 ? -9.717 -4.528 50.649 1.00 94.12 668 TYR A C 1
ATOM 5320 O O . TYR A 1 668 ? -9.973 -5.567 50.034 1.00 94.12 668 TYR A O 1
ATOM 5328 N N . ILE A 1 669 ? -9.894 -3.321 50.136 1.00 92.56 669 ILE A N 1
ATOM 5329 C CA . ILE A 1 669 ? -10.159 -3.065 48.722 1.00 92.56 669 ILE A CA 1
ATOM 5330 C C . ILE A 1 669 ? -9.193 -2.001 48.218 1.00 92.56 669 ILE A C 1
ATOM 5332 O O . ILE A 1 669 ? -8.732 -1.158 48.990 1.00 92.56 669 ILE A O 1
ATOM 5336 N N . LEU A 1 670 ? -8.876 -2.080 46.936 1.00 92.81 670 LEU A N 1
ATOM 5337 C CA . LEU A 1 670 ? -8.049 -1.129 46.208 1.00 92.81 670 LEU A CA 1
ATOM 5338 C C . LEU A 1 670 ? -8.389 -1.210 44.720 1.00 92.81 670 LEU A C 1
ATOM 5340 O O . LEU A 1 670 ? -9.023 -2.169 44.283 1.00 92.81 670 LEU A O 1
ATOM 5344 N N . SER A 1 671 ? -7.957 -0.220 43.954 1.00 90.81 671 SER A N 1
ATOM 5345 C CA . SER A 1 671 ? -8.102 -0.208 42.507 1.00 90.81 671 SER A CA 1
ATOM 5346 C C . SER A 1 671 ? -6.983 -0.994 41.817 1.00 90.81 671 SER A C 1
ATOM 5348 O O . SER A 1 671 ? -5.840 -1.003 42.287 1.00 90.81 671 SER A O 1
ATOM 5350 N N . ALA A 1 672 ? -7.305 -1.640 40.699 1.00 92.44 672 ALA A N 1
ATOM 5351 C CA . ALA A 1 672 ? -6.359 -2.356 39.853 1.00 92.44 672 ALA A CA 1
ATOM 5352 C C . ALA A 1 672 ? -6.604 -2.081 38.370 1.00 92.44 672 ALA A C 1
ATOM 5354 O O . ALA A 1 672 ? -7.745 -1.962 37.934 1.00 92.44 672 ALA A O 1
ATOM 5355 N N . GLU A 1 673 ? -5.516 -2.059 37.608 1.00 93.19 673 GLU A N 1
ATOM 5356 C CA . GLU A 1 673 ? -5.511 -1.894 36.156 1.00 93.19 673 GLU A CA 1
ATOM 5357 C C . GLU A 1 673 ? -4.666 -2.985 35.499 1.00 93.19 673 GLU A C 1
ATOM 5359 O O . GLU A 1 673 ? -3.677 -3.434 36.072 1.00 93.19 673 GLU A O 1
ATOM 5364 N N . MET A 1 674 ? -5.010 -3.383 34.281 1.00 92.75 674 MET A N 1
ATOM 5365 C CA . MET A 1 674 ? -4.276 -4.341 33.458 1.00 92.75 674 MET A CA 1
ATOM 5366 C C . MET A 1 674 ? -3.595 -3.620 32.296 1.00 92.75 674 MET A C 1
ATOM 5368 O O . MET A 1 674 ? -4.249 -3.022 31.445 1.00 92.75 674 MET A O 1
ATOM 5372 N N . PHE A 1 675 ? -2.281 -3.753 32.204 1.00 89.38 675 PHE A N 1
ATOM 5373 C CA . PHE A 1 675 ? -1.448 -3.218 31.135 1.00 89.38 675 PHE A CA 1
ATOM 5374 C C . PHE A 1 675 ? -0.954 -4.327 30.212 1.00 89.38 675 PHE A C 1
ATOM 5376 O O . PHE A 1 675 ? -0.826 -5.493 30.606 1.00 89.38 675 PHE A O 1
ATOM 5383 N N . LYS A 1 676 ? -0.645 -3.952 28.972 1.00 89.88 676 LYS A N 1
ATOM 5384 C CA . LYS A 1 676 ? 0.189 -4.761 28.087 1.00 89.88 676 LYS A CA 1
ATOM 5385 C C . LYS A 1 676 ? 1.611 -4.831 28.653 1.00 89.88 676 LYS A C 1
ATOM 5387 O O . LYS A 1 676 ? 2.010 -4.064 29.532 1.00 89.88 676 LYS A O 1
ATOM 5392 N N . ILE A 1 677 ? 2.405 -5.745 28.108 1.00 89.44 677 ILE A N 1
ATOM 5393 C CA . ILE A 1 677 ? 3.824 -5.908 28.457 1.00 89.44 677 ILE A CA 1
ATOM 5394 C C . ILE A 1 677 ? 4.677 -4.651 28.191 1.00 89.44 677 ILE A C 1
ATOM 5396 O O . ILE A 1 677 ? 5.750 -4.516 28.778 1.00 89.44 677 ILE A O 1
ATOM 5400 N N . ASP A 1 678 ? 4.186 -3.711 27.374 1.00 85.62 678 ASP A N 1
ATOM 5401 C CA . ASP A 1 678 ? 4.818 -2.411 27.113 1.00 85.62 678 ASP A CA 1
ATOM 5402 C C . ASP A 1 678 ? 4.773 -1.441 28.313 1.00 85.62 678 ASP A C 1
ATOM 5404 O O . ASP A 1 678 ? 5.509 -0.456 28.326 1.00 85.62 678 ASP A O 1
ATOM 5408 N N . ARG A 1 679 ? 3.966 -1.744 29.349 1.00 86.12 679 ARG A N 1
ATOM 5409 C CA . ARG A 1 679 ? 3.794 -0.952 30.588 1.00 86.12 679 ARG A CA 1
ATOM 5410 C C . ARG A 1 679 ? 3.245 0.459 30.367 1.00 86.12 679 ARG A C 1
ATOM 5412 O O . ARG A 1 679 ? 3.274 1.270 31.291 1.00 86.12 679 ARG A O 1
ATOM 5419 N N . SER A 1 680 ? 2.770 0.758 29.166 1.00 80.69 680 SER A N 1
ATOM 5420 C CA . SER A 1 680 ? 2.217 2.060 28.797 1.00 80.69 680 SER A CA 1
ATOM 5421 C C . SER A 1 680 ? 0.768 1.940 28.361 1.00 80.69 680 SER A C 1
ATOM 5423 O O . SER A 1 680 ? -0.047 2.794 28.694 1.00 80.69 680 SER A O 1
ATOM 5425 N N . SER A 1 681 ? 0.443 0.872 27.640 1.00 81.06 681 SER A N 1
ATOM 5426 C CA . SER A 1 681 ? -0.866 0.663 27.044 1.00 81.06 681 SER A CA 1
ATOM 5427 C C . SER A 1 681 ? -1.714 -0.233 27.934 1.00 81.06 681 SER A C 1
ATOM 5429 O O . SER A 1 681 ? -1.247 -1.271 28.412 1.00 81.06 681 SER A O 1
ATOM 5431 N N . TYR A 1 682 ? -2.989 0.106 28.104 1.00 84.75 682 TYR A N 1
ATOM 5432 C CA . TYR A 1 682 ? -3.936 -0.807 28.734 1.00 84.75 682 TYR A CA 1
ATOM 5433 C C . TYR A 1 682 ? -4.083 -2.094 27.915 1.00 84.75 682 TYR A C 1
ATOM 5435 O O . TYR A 1 682 ? -4.102 -2.091 26.679 1.00 84.75 682 TYR A O 1
ATOM 5443 N N . SER A 1 683 ? -4.171 -3.219 28.619 1.00 87.38 683 SER A N 1
ATOM 5444 C CA . SER A 1 683 ? -4.547 -4.496 28.022 1.00 87.38 683 SER A CA 1
ATOM 5445 C C . SER A 1 683 ? -6.046 -4.499 27.738 1.00 87.38 683 SER A C 1
ATOM 5447 O O . SER A 1 683 ? -6.824 -3.930 28.496 1.00 87.38 683 SER A O 1
ATOM 5449 N N . MET A 1 684 ? -6.489 -5.217 26.706 1.00 82.00 684 MET A N 1
ATOM 5450 C CA . MET A 1 684 ? -7.924 -5.451 26.489 1.00 82.00 684 MET A CA 1
ATOM 5451 C C . MET A 1 684 ? -8.581 -6.165 27.681 1.00 82.00 684 MET A C 1
ATOM 5453 O O . MET A 1 684 ? -9.759 -5.954 27.955 1.00 82.00 684 MET A O 1
ATOM 5457 N N . ALA A 1 685 ? -7.805 -6.947 28.444 1.00 88.12 685 ALA A N 1
ATOM 5458 C CA . ALA A 1 685 ? -8.267 -7.567 29.682 1.00 88.12 685 ALA A CA 1
ATOM 5459 C C . ALA A 1 685 ? -8.647 -6.544 30.767 1.00 88.12 685 ALA A C 1
ATOM 5461 O O . ALA A 1 685 ? -9.371 -6.901 31.692 1.00 88.12 685 ALA A O 1
ATOM 5462 N N . ASN A 1 686 ? -8.190 -5.291 30.659 1.00 89.81 686 ASN A N 1
ATOM 5463 C CA . ASN A 1 686 ? -8.529 -4.223 31.598 1.00 89.81 686 ASN A CA 1
ATOM 5464 C C . ASN A 1 686 ? -10.036 -3.967 31.633 1.00 89.81 686 ASN A C 1
ATOM 5466 O O . ASN A 1 686 ? -10.643 -3.943 32.694 1.00 89.81 686 ASN A O 1
ATOM 5470 N N . ASN A 1 687 ? -10.665 -3.918 30.459 1.00 84.31 687 ASN A N 1
ATOM 5471 C CA . ASN A 1 687 ? -12.105 -3.700 30.342 1.00 84.31 687 ASN A CA 1
ATOM 5472 C C . ASN A 1 687 ? -12.935 -4.912 30.782 1.00 84.31 687 ASN A C 1
ATOM 5474 O O . ASN A 1 687 ? -14.150 -4.810 30.884 1.00 84.31 687 ASN A O 1
ATOM 5478 N N . ALA A 1 688 ? -12.305 -6.060 31.029 1.00 88.81 688 ALA A N 1
ATOM 5479 C CA . ALA A 1 688 ? -12.978 -7.291 31.420 1.00 88.81 688 ALA A CA 1
ATOM 5480 C C . ALA A 1 688 ? -12.835 -7.597 32.922 1.00 88.81 688 ALA A C 1
ATOM 5482 O O . ALA A 1 688 ? -13.228 -8.679 33.367 1.00 88.81 688 ALA A O 1
ATOM 5483 N N . ILE A 1 689 ? -12.307 -6.659 33.719 1.00 91.19 689 ILE A N 1
ATOM 5484 C CA . ILE A 1 689 ? -12.268 -6.757 35.181 1.00 91.19 689 ILE A CA 1
ATOM 5485 C C . ILE A 1 689 ? -13.117 -5.670 35.846 1.00 91.19 689 ILE A C 1
ATOM 5487 O O . ILE A 1 689 ? -13.335 -4.594 35.296 1.00 91.19 689 ILE A O 1
ATOM 5491 N N . ASN A 1 690 ? -13.579 -5.949 37.062 1.00 89.44 690 ASN A N 1
ATOM 5492 C CA . ASN A 1 690 ? -13.955 -4.903 38.004 1.00 89.44 690 ASN A CA 1
ATOM 5493 C C . ASN A 1 690 ? -12.664 -4.267 38.531 1.00 89.44 690 ASN A C 1
ATOM 5495 O O . ASN A 1 690 ? -11.811 -4.958 39.100 1.00 89.44 690 ASN A O 1
ATOM 5499 N N . HIS A 1 691 ? -12.533 -2.958 38.342 1.00 89.69 691 HIS A N 1
ATOM 5500 C CA . HIS A 1 691 ? -11.346 -2.212 38.746 1.00 89.69 691 HIS A CA 1
ATOM 5501 C C . HIS A 1 691 ? -11.218 -2.091 40.261 1.00 89.69 691 HIS A C 1
ATOM 5503 O O . HIS A 1 691 ? -10.124 -1.844 40.750 1.00 89.69 691 HIS A O 1
ATOM 5509 N N . THR A 1 692 ? -12.292 -2.300 41.023 1.00 89.50 692 THR A N 1
ATOM 5510 C CA . THR A 1 692 ? -12.232 -2.445 42.479 1.00 89.50 692 THR A CA 1
ATOM 5511 C C . THR A 1 692 ? -11.974 -3.907 42.832 1.00 89.50 692 THR A C 1
ATOM 5513 O O . THR A 1 692 ? -12.850 -4.763 42.720 1.00 89.50 692 THR A O 1
ATOM 5516 N N . VAL A 1 693 ? -10.763 -4.201 43.300 1.00 93.31 693 VAL A N 1
ATOM 5517 C CA . VAL A 1 693 ? -10.324 -5.555 43.655 1.00 93.31 693 VAL A CA 1
ATOM 5518 C C . VAL A 1 693 ? -10.241 -5.745 45.167 1.00 93.31 693 VAL A C 1
ATOM 5520 O O . VAL A 1 693 ? -10.008 -4.806 45.931 1.00 93.31 693 VAL A O 1
ATOM 5523 N N . TRP A 1 694 ? -10.406 -6.990 45.620 1.00 94.25 694 TRP A N 1
ATOM 5524 C CA . TRP A 1 694 ? -10.403 -7.332 47.045 1.00 94.25 694 TRP A CA 1
ATOM 5525 C C . TRP A 1 694 ? -9.083 -7.957 47.460 1.00 94.25 694 TRP A C 1
ATOM 5527 O O . TRP A 1 694 ? -8.702 -9.015 46.963 1.00 94.25 694 TRP A O 1
ATOM 5537 N N . LEU A 1 695 ? -8.420 -7.349 48.436 1.00 94.50 695 LEU A N 1
ATOM 5538 C CA . LEU A 1 695 ? -7.190 -7.856 49.023 1.00 94.50 695 LEU A CA 1
ATOM 5539 C C . LEU A 1 695 ? -7.480 -8.487 50.388 1.00 94.50 695 LEU A C 1
ATOM 5541 O O . LEU A 1 695 ? -7.985 -7.837 51.299 1.00 94.50 695 LEU A O 1
ATOM 5545 N N . GLU A 1 696 ? -7.135 -9.758 50.554 1.00 94.19 696 GLU A N 1
ATOM 5546 C CA . GLU A 1 696 ? -7.222 -10.474 51.825 1.00 94.19 696 GLU A CA 1
ATOM 5547 C C . GLU A 1 696 ? -5.814 -10.796 52.336 1.00 94.19 696 GLU A C 1
ATOM 5549 O O . GLU A 1 696 ? -5.026 -11.442 51.640 1.00 94.19 696 GLU A O 1
ATOM 5554 N N . VAL A 1 697 ? -5.508 -10.358 53.560 1.00 94.06 697 VAL A N 1
ATOM 5555 C CA . VAL A 1 697 ? -4.241 -10.634 54.247 1.00 94.06 697 VAL A CA 1
ATOM 5556 C C . VAL A 1 697 ? -4.479 -11.724 55.287 1.00 94.06 697 VAL A C 1
ATOM 5558 O O . VAL A 1 697 ? -5.311 -11.566 56.182 1.00 94.06 697 VAL A O 1
ATOM 5561 N N . VAL A 1 698 ? -3.769 -12.848 55.158 1.00 93.00 698 VAL A N 1
ATOM 5562 C CA . VAL A 1 698 ? -3.901 -14.008 56.054 1.00 93.00 698 VAL A CA 1
ATOM 5563 C C . VAL A 1 698 ? -2.523 -14.507 56.461 1.00 93.00 698 VAL A C 1
ATOM 5565 O O . VAL A 1 698 ? -1.763 -14.983 55.617 1.00 93.00 698 VAL A O 1
ATOM 5568 N N . ASN A 1 699 ? -2.211 -14.457 57.757 1.00 91.62 699 ASN A N 1
ATOM 5569 C CA . ASN A 1 699 ? -0.892 -14.773 58.307 1.00 91.62 699 ASN A CA 1
ATOM 5570 C C . ASN A 1 699 ? 0.245 -14.023 57.582 1.00 91.62 699 ASN A C 1
ATOM 5572 O O . ASN A 1 699 ? 1.307 -14.594 57.326 1.00 91.62 699 ASN A O 1
ATOM 5576 N N . GLY A 1 700 ? 0.003 -12.763 57.207 1.00 87.19 700 GLY A N 1
ATOM 5577 C CA . GLY A 1 700 ? 0.951 -11.930 56.460 1.00 87.19 700 GLY A CA 1
ATOM 5578 C C . GLY A 1 700 ? 1.119 -12.261 54.968 1.00 87.19 700 GLY A C 1
ATOM 5579 O O . GLY A 1 700 ? 1.976 -11.659 54.318 1.00 87.19 700 GLY A O 1
ATOM 5580 N N . GLU A 1 701 ? 0.335 -13.185 54.403 1.00 91.38 701 GLU A N 1
ATOM 5581 C CA . GLU A 1 701 ? 0.300 -13.491 52.965 1.00 91.38 701 GLU A CA 1
ATOM 5582 C C . GLU A 1 701 ? -0.879 -12.785 52.284 1.00 91.38 701 GLU A C 1
ATOM 5584 O O . GLU A 1 701 ? -1.963 -12.695 52.857 1.00 91.38 701 GLU A O 1
ATOM 5589 N N . TYR A 1 702 ? -0.659 -12.292 51.063 1.00 93.94 702 TYR A N 1
ATOM 5590 C CA . TYR A 1 702 ? -1.573 -11.387 50.366 1.00 93.94 702 TYR A CA 1
ATOM 5591 C C . TYR A 1 702 ? -2.274 -12.146 49.241 1.00 93.94 702 TYR A C 1
ATOM 5593 O O . TYR A 1 702 ? -1.620 -12.767 48.398 1.00 93.94 702 TYR A O 1
ATOM 5601 N N . TYR A 1 703 ? -3.601 -12.084 49.214 1.00 94.50 703 TYR A N 1
ATOM 5602 C CA . TYR A 1 703 ? -4.402 -12.719 48.178 1.00 94.50 703 TYR A CA 1
ATOM 5603 C C . TYR A 1 703 ? -5.364 -11.726 47.553 1.00 94.50 703 TYR A C 1
ATOM 5605 O O . TYR A 1 703 ? -6.137 -11.085 48.261 1.00 94.50 703 TYR A O 1
ATOM 5613 N N . LEU A 1 704 ? -5.351 -11.649 46.228 1.00 95.19 704 LEU A N 1
ATOM 5614 C CA . LEU A 1 704 ? -6.203 -10.748 45.473 1.00 95.19 704 LEU A CA 1
ATOM 5615 C C . LEU A 1 704 ? -7.377 -11.523 44.885 1.00 95.19 704 LEU A C 1
ATOM 5617 O O . LEU A 1 704 ? -7.172 -12.563 44.263 1.00 95.19 704 LEU A O 1
ATOM 5621 N N . THR A 1 705 ? -8.592 -11.028 45.089 1.00 95.44 705 THR A N 1
ATOM 5622 C CA . THR A 1 705 ? -9.797 -11.514 44.418 1.00 95.44 705 THR A CA 1
ATOM 5623 C C . THR A 1 705 ? -10.237 -10.480 43.393 1.00 95.44 705 THR A C 1
ATOM 5625 O O . THR A 1 705 ? -10.357 -9.302 43.725 1.00 95.44 705 THR A O 1
ATOM 5628 N N . VAL A 1 706 ? -10.470 -10.929 42.165 1.00 94.31 706 VAL A N 1
ATOM 5629 C CA . VAL A 1 706 ? -10.838 -10.098 41.016 1.00 94.31 706 VAL A CA 1
ATOM 5630 C C . VAL A 1 706 ? -12.161 -10.614 40.465 1.00 94.31 706 VAL A C 1
ATOM 5632 O O . VAL A 1 706 ? -12.344 -11.830 40.340 1.00 94.31 706 VAL A O 1
ATOM 5635 N N . GLN A 1 707 ? -13.084 -9.700 40.170 1.00 93.50 707 GLN A N 1
ATOM 5636 C CA . GLN A 1 707 ? -14.304 -10.019 39.436 1.00 93.50 707 GLN A CA 1
ATOM 5637 C C . GLN A 1 707 ? -14.052 -9.804 37.947 1.00 93.50 707 GLN A C 1
ATOM 5639 O O . GLN A 1 707 ? -13.557 -8.752 37.556 1.00 93.50 707 GLN A O 1
ATOM 5644 N N . PHE A 1 708 ? -14.393 -10.794 37.131 1.00 92.88 708 PHE A N 1
ATOM 5645 C CA . PHE A 1 708 ? -14.442 -10.660 35.683 1.00 92.88 708 PHE A CA 1
ATOM 5646 C C . PHE A 1 708 ? -15.847 -10.270 35.236 1.00 92.88 708 PHE A C 1
ATOM 5648 O O . PHE A 1 708 ? -16.848 -10.719 35.811 1.00 92.88 708 PHE A O 1
ATOM 5655 N N . LYS A 1 709 ? -15.898 -9.467 34.178 1.00 88.19 709 LYS A N 1
ATOM 5656 C CA . LYS A 1 709 ? -17.119 -9.090 33.473 1.00 88.19 709 LYS A CA 1
ATOM 5657 C C . LYS A 1 709 ? -17.012 -9.448 31.996 1.00 88.19 709 LYS A C 1
ATOM 5659 O O . LYS A 1 709 ? -15.916 -9.684 31.480 1.00 88.19 709 LYS A O 1
ATOM 5664 N N . GLY A 1 710 ? -18.166 -9.560 31.346 1.00 83.38 710 GLY A N 1
ATOM 5665 C CA . GLY A 1 710 ? -18.208 -9.689 29.895 1.00 83.38 710 GLY A CA 1
ATOM 5666 C C . GLY A 1 710 ? -17.678 -8.424 29.233 1.00 83.38 710 GLY A C 1
ATOM 5667 O O . GLY A 1 710 ? -17.702 -7.352 29.832 1.00 83.38 710 GLY A O 1
ATOM 5668 N N . LEU A 1 711 ? -17.168 -8.564 28.016 1.00 77.62 711 LEU A N 1
ATOM 5669 C CA . LEU A 1 711 ? -16.760 -7.434 27.203 1.00 77.62 711 LEU A CA 1
ATOM 5670 C C . LEU A 1 711 ? -17.250 -7.579 25.768 1.00 77.62 711 LEU A C 1
ATOM 5672 O O . LEU A 1 711 ? -17.261 -8.677 25.206 1.00 77.62 711 LEU A O 1
ATOM 5676 N N . ALA A 1 712 ? -17.594 -6.446 25.166 1.00 67.88 712 ALA A N 1
ATOM 5677 C CA . ALA A 1 712 ? -17.835 -6.333 23.738 1.00 67.88 712 ALA A CA 1
ATOM 5678 C C . ALA A 1 712 ? -16.547 -5.898 23.018 1.00 67.88 712 ALA A C 1
ATOM 5680 O O . ALA A 1 712 ? -15.994 -4.840 23.309 1.00 67.88 712 ALA A O 1
ATOM 5681 N N . ILE A 1 713 ? -16.086 -6.701 22.059 1.00 57.06 713 ILE A N 1
ATOM 5682 C CA . ILE A 1 713 ? -15.023 -6.358 21.110 1.00 57.06 713 ILE A CA 1
ATOM 5683 C C . ILE A 1 713 ? -15.532 -6.648 19.691 1.00 57.06 713 ILE A C 1
ATOM 5685 O O . ILE A 1 713 ? -15.957 -7.767 19.413 1.00 57.06 713 ILE A O 1
ATOM 5689 N N . TYR A 1 714 ? -15.471 -5.676 18.775 1.00 52.16 714 TYR A N 1
ATOM 5690 C CA . TYR A 1 714 ? -15.748 -5.874 17.336 1.00 52.16 714 TYR A CA 1
ATOM 5691 C C . TYR A 1 714 ? -17.082 -6.567 17.048 1.00 52.16 714 TYR A C 1
ATOM 5693 O O . TYR A 1 714 ? -17.147 -7.557 16.313 1.00 52.16 714 TYR A O 1
ATOM 5701 N N . ASN A 1 715 ? -18.154 -6.078 17.680 1.00 51.78 715 ASN A N 1
ATOM 5702 C CA . ASN A 1 715 ? -19.515 -6.613 17.543 1.00 51.78 715 ASN A CA 1
ATOM 5703 C C . ASN A 1 715 ? -19.656 -8.073 18.018 1.00 51.78 715 ASN A C 1
ATOM 5705 O O . ASN A 1 715 ? -20.613 -8.773 17.689 1.00 51.78 715 ASN A O 1
ATOM 5709 N N . LYS A 1 716 ? -18.686 -8.546 18.807 1.00 59.19 716 LYS A N 1
ATOM 5710 C CA . LYS A 1 716 ? -18.694 -9.832 19.495 1.00 59.19 716 LYS A CA 1
ATOM 5711 C C . LYS A 1 716 ? -18.623 -9.566 20.985 1.00 59.19 716 LYS A C 1
ATOM 5713 O O . LYS A 1 716 ? -17.789 -8.806 21.454 1.00 59.19 716 LYS A O 1
ATOM 5718 N N . PHE A 1 717 ? -19.493 -10.211 21.735 1.00 73.88 717 PHE A N 1
ATOM 5719 C CA . PHE A 1 717 ? -19.456 -10.168 23.184 1.00 73.88 717 PHE A CA 1
ATOM 5720 C C . PHE A 1 717 ? -18.892 -11.486 23.703 1.00 73.88 717 PHE A C 1
ATOM 5722 O O . PHE A 1 717 ? -19.242 -12.546 23.181 1.00 73.88 717 PHE A O 1
ATOM 5729 N N . GLY A 1 718 ? -18.019 -11.431 24.702 1.00 81.44 718 GLY A N 1
ATOM 5730 C CA . GLY A 1 718 ? -17.494 -12.624 25.353 1.00 81.44 718 GLY A CA 1
ATOM 5731 C C . GLY A 1 718 ? -16.766 -12.308 26.643 1.00 81.44 718 GLY A C 1
ATOM 5732 O O . GLY A 1 718 ? -16.933 -11.240 27.221 1.00 81.44 718 GLY A O 1
ATOM 5733 N N . TYR A 1 719 ? -15.973 -13.263 27.115 1.00 88.75 719 TYR A N 1
ATOM 5734 C CA . TYR A 1 719 ? -15.423 -13.236 28.465 1.00 88.75 719 TYR A CA 1
ATOM 5735 C C . TYR A 1 719 ? -13.967 -13.694 28.480 1.00 88.75 719 TYR A C 1
ATOM 5737 O O . TYR A 1 719 ? -13.546 -14.527 27.677 1.00 88.75 719 TYR A O 1
ATOM 5745 N N . LEU A 1 720 ? -13.204 -13.211 29.459 1.00 91.12 720 LEU A N 1
ATOM 5746 C CA . LEU A 1 720 ? -11.953 -13.853 29.856 1.00 91.12 720 LEU A CA 1
ATOM 5747 C C . LEU A 1 720 ? -12.261 -15.239 30.438 1.00 91.12 720 LEU A C 1
ATOM 5749 O O . LEU A 1 720 ? -13.118 -15.376 31.310 1.00 91.12 720 LEU A O 1
ATOM 5753 N N . SER A 1 721 ? -11.544 -16.269 29.994 1.00 90.38 721 SER A N 1
ATOM 5754 C CA . SER A 1 721 ? -11.835 -17.656 30.395 1.00 90.38 721 SER A CA 1
ATOM 5755 C C . SER A 1 721 ? -10.869 -18.222 31.427 1.00 90.38 721 SER A C 1
ATOM 5757 O O . SER A 1 721 ? -11.254 -19.044 32.257 1.00 90.38 721 SER A O 1
ATOM 5759 N N . ARG A 1 722 ? -9.604 -17.795 31.405 1.00 91.25 722 ARG A N 1
ATOM 5760 C CA . ARG A 1 722 ? -8.576 -18.273 32.333 1.00 91.25 722 ARG A CA 1
ATOM 5761 C C . ARG A 1 722 ? -7.684 -17.125 32.760 1.00 91.25 722 ARG A C 1
ATOM 5763 O O . ARG A 1 722 ? -7.380 -16.241 31.965 1.00 91.25 722 ARG A O 1
ATOM 5770 N N . LEU A 1 723 ? -7.221 -17.202 34.001 1.00 95.19 723 LEU A N 1
ATOM 5771 C CA . LEU A 1 723 ? -6.187 -16.337 34.547 1.00 95.19 723 LEU A CA 1
ATOM 5772 C C . LEU A 1 723 ? -5.218 -17.189 35.363 1.00 95.19 723 LEU A C 1
ATOM 5774 O O . LEU A 1 723 ? -5.632 -18.009 36.184 1.00 95.19 723 LEU A O 1
ATOM 5778 N N . SER A 1 724 ? -3.930 -16.984 35.134 1.00 95.88 724 SER A N 1
ATOM 5779 C CA . SER A 1 724 ? -2.829 -17.564 35.894 1.00 95.88 724 SER A CA 1
ATOM 5780 C C . SER A 1 724 ? -1.890 -16.455 36.355 1.00 95.88 724 SER A C 1
ATOM 5782 O O . SER A 1 724 ? -1.824 -15.392 35.743 1.00 95.88 724 SER A O 1
ATOM 5784 N N . TYR A 1 725 ? -1.167 -16.693 37.444 1.00 95.62 725 TYR A N 1
ATOM 5785 C CA . TYR A 1 725 ? -0.150 -15.779 37.960 1.00 95.62 725 TYR A CA 1
ATOM 5786 C C . TYR A 1 725 ? 1.220 -16.456 37.952 1.00 95.62 725 TYR A C 1
ATOM 5788 O O . TYR A 1 725 ? 1.317 -17.675 38.118 1.00 95.62 725 TYR A O 1
ATOM 5796 N N . TYR A 1 726 ? 2.280 -15.675 37.761 1.00 95.19 726 TYR A N 1
ATOM 5797 C CA . TYR A 1 726 ? 3.646 -16.197 37.766 1.00 95.19 726 TYR A CA 1
ATOM 5798 C C . TYR A 1 726 ? 4.127 -16.509 39.193 1.00 95.19 726 TYR A C 1
ATOM 5800 O O . TYR A 1 726 ? 3.872 -15.764 40.142 1.00 95.19 726 TYR A O 1
ATOM 5808 N N . ASN A 1 727 ? 4.826 -17.634 39.349 1.00 93.69 727 ASN A N 1
ATOM 5809 C CA . ASN A 1 727 ? 5.363 -18.107 40.623 1.00 93.69 727 ASN A CA 1
ATOM 5810 C C . ASN A 1 727 ? 6.593 -17.304 41.074 1.00 93.69 727 ASN A C 1
ATOM 5812 O O . ASN A 1 727 ? 7.236 -16.607 40.292 1.00 93.69 727 ASN A O 1
ATOM 5816 N N . ALA A 1 728 ? 6.960 -17.446 42.352 1.00 91.12 728 ALA A N 1
ATOM 5817 C CA . ALA A 1 728 ? 8.123 -16.763 42.925 1.00 91.12 728 ALA A CA 1
ATOM 5818 C C . ALA A 1 728 ? 9.402 -17.106 42.160 1.00 91.12 728 ALA A C 1
ATOM 5820 O O . ALA A 1 728 ? 9.710 -18.283 41.973 1.00 91.12 728 ALA A O 1
ATOM 5821 N N . GLY A 1 729 ? 10.161 -16.075 41.781 1.00 89.56 729 GLY A N 1
ATOM 5822 C CA . GLY A 1 729 ? 11.395 -16.224 41.008 1.00 89.56 729 GLY A CA 1
ATOM 5823 C C . GLY A 1 729 ? 11.233 -16.086 39.492 1.00 89.56 729 GLY A C 1
ATOM 5824 O O . GLY A 1 729 ? 12.170 -16.440 38.779 1.00 89.56 729 GLY A O 1
ATOM 5825 N N . TYR A 1 730 ? 10.096 -15.578 38.999 1.00 92.31 730 TYR A N 1
ATOM 5826 C CA . TYR A 1 730 ? 9.972 -15.160 37.601 1.00 92.31 730 TYR A CA 1
ATOM 5827 C C . TYR A 1 730 ? 10.984 -14.053 37.258 1.00 92.31 730 TYR A C 1
ATOM 5829 O O . TYR A 1 730 ? 11.425 -13.287 38.119 1.00 92.31 730 TYR A O 1
ATOM 5837 N N . THR A 1 731 ? 11.348 -13.962 35.984 1.00 91.69 731 THR A N 1
ATOM 5838 C CA . THR A 1 731 ? 12.211 -12.907 35.440 1.00 91.69 731 THR A CA 1
ATOM 5839 C C . THR A 1 731 ? 11.510 -12.193 34.290 1.00 91.69 731 THR A C 1
ATOM 5841 O O . THR A 1 731 ? 10.452 -12.623 33.846 1.00 91.69 731 THR A O 1
ATOM 5844 N N . TYR A 1 732 ? 12.101 -11.116 33.784 1.00 89.06 732 TYR A N 1
ATOM 5845 C CA . TYR A 1 732 ? 11.689 -10.493 32.527 1.00 89.06 732 TYR A CA 1
ATOM 5846 C C . TYR A 1 732 ? 12.763 -10.749 31.467 1.00 89.06 732 TYR A C 1
ATOM 5848 O O . TYR A 1 732 ? 13.949 -10.790 31.798 1.00 89.06 732 TYR A O 1
ATOM 5856 N N . SER A 1 733 ? 12.353 -10.948 30.216 1.00 88.50 733 SER A N 1
ATOM 5857 C CA . SER A 1 733 ? 13.270 -10.953 29.070 1.00 88.50 733 SER A CA 1
ATOM 5858 C C . SER A 1 733 ? 13.805 -9.544 28.778 1.00 88.50 733 SER A C 1
ATOM 5860 O O . SER A 1 733 ? 13.315 -8.561 29.340 1.00 88.50 733 SER A O 1
ATOM 5862 N N . ASP A 1 734 ? 14.763 -9.433 27.852 1.00 78.56 734 ASP A N 1
ATOM 5863 C CA . ASP A 1 734 ? 15.299 -8.141 27.387 1.00 78.56 734 ASP A CA 1
ATOM 5864 C C . ASP A 1 734 ? 14.210 -7.228 26.787 1.00 78.56 734 ASP A C 1
ATOM 5866 O O . ASP A 1 734 ? 14.337 -6.006 26.814 1.00 78.56 734 ASP A O 1
ATOM 5870 N N . TYR A 1 735 ? 13.108 -7.820 26.317 1.00 74.81 735 TYR A N 1
ATOM 5871 C CA . TYR A 1 735 ? 11.940 -7.128 25.765 1.00 74.81 735 TYR A CA 1
ATOM 5872 C C . TYR A 1 735 ? 10.816 -6.916 26.793 1.00 74.81 735 TYR A C 1
ATOM 5874 O O . TYR A 1 735 ? 9.715 -6.513 26.435 1.00 74.81 735 TYR A O 1
ATOM 5882 N N . GLY A 1 736 ? 11.057 -7.200 28.077 1.00 81.56 736 GLY A N 1
ATOM 5883 C CA . GLY A 1 736 ? 10.088 -6.944 29.146 1.00 81.56 736 GLY A CA 1
ATOM 5884 C C . GLY A 1 736 ? 8.966 -7.978 29.285 1.00 81.56 736 GLY A C 1
ATOM 5885 O O . GLY A 1 736 ? 8.063 -7.758 30.090 1.00 81.56 736 GLY A O 1
ATOM 5886 N N . ILE A 1 737 ? 9.033 -9.109 28.573 1.00 87.62 737 ILE A N 1
ATOM 5887 C CA . ILE A 1 737 ? 8.057 -10.212 28.674 1.00 87.62 737 ILE A CA 1
ATOM 5888 C C . ILE A 1 737 ? 8.343 -11.035 29.944 1.00 87.62 737 ILE A C 1
ATOM 5890 O O . ILE A 1 737 ? 9.504 -11.426 30.129 1.00 87.62 737 ILE A O 1
ATOM 5894 N N . PRO A 1 738 ? 7.351 -11.317 30.815 1.00 91.31 738 PRO A N 1
ATOM 5895 C CA . PRO A 1 738 ? 7.529 -12.195 31.973 1.00 91.31 738 PRO A CA 1
ATOM 5896 C C . PRO A 1 738 ? 7.969 -13.613 31.570 1.00 91.31 738 PRO A C 1
ATOM 5898 O O . PRO A 1 738 ? 7.593 -14.120 30.520 1.00 91.31 738 PRO A O 1
ATOM 5901 N N . GLN A 1 739 ? 8.783 -14.267 32.397 1.00 91.75 739 GLN A N 1
ATOM 5902 C CA . GLN A 1 739 ? 9.286 -15.627 32.181 1.00 91.75 739 GLN A CA 1
ATOM 5903 C C . GLN A 1 739 ? 9.285 -16.396 33.504 1.00 91.75 739 GLN A C 1
ATOM 5905 O O . GLN A 1 739 ? 9.872 -15.945 34.489 1.00 91.75 739 GLN A O 1
ATOM 5910 N N . GLY A 1 740 ? 8.665 -17.575 33.537 1.00 93.06 740 GLY A N 1
ATOM 5911 C CA . GLY A 1 740 ? 8.627 -18.428 34.726 1.00 93.06 740 GLY A CA 1
ATOM 5912 C C . GLY A 1 740 ? 7.488 -19.443 34.701 1.00 93.06 740 GLY A C 1
ATOM 5913 O O . GLY A 1 740 ? 6.699 -19.487 33.764 1.00 93.06 740 GLY A O 1
ATOM 5914 N N . GLU A 1 741 ? 7.399 -20.266 35.747 1.00 94.94 741 GLU A N 1
ATOM 5915 C CA . GLU A 1 741 ? 6.253 -21.163 35.933 1.00 94.94 741 GLU A CA 1
ATOM 5916 C C . GLU A 1 741 ? 5.018 -20.376 36.386 1.00 94.94 741 GLU A C 1
ATOM 5918 O O . GLU A 1 741 ? 5.121 -19.491 37.239 1.00 94.94 741 GLU A O 1
ATOM 5923 N N . THR A 1 742 ? 3.843 -20.736 35.870 1.00 95.38 742 THR A N 1
ATOM 5924 C CA . THR A 1 742 ? 2.564 -20.123 36.243 1.00 95.38 742 THR A CA 1
ATOM 5925 C C . THR A 1 742 ? 1.721 -21.055 37.116 1.00 95.38 742 THR A C 1
ATOM 5927 O O . THR A 1 742 ? 1.822 -22.281 37.049 1.00 95.38 742 THR A O 1
ATOM 5930 N N . THR A 1 743 ? 0.869 -20.466 37.955 1.00 97.06 743 THR A N 1
ATOM 5931 C CA . THR A 1 743 ? -0.169 -21.166 38.720 1.00 97.06 743 THR A CA 1
ATOM 5932 C C . THR A 1 743 ? -1.536 -20.603 38.348 1.00 97.06 743 THR A C 1
ATOM 5934 O O . THR A 1 743 ? -1.734 -19.388 38.351 1.00 97.06 743 THR A O 1
ATOM 5937 N N . ALA A 1 744 ? -2.497 -21.481 38.054 1.00 96.31 744 ALA A N 1
ATOM 5938 C CA . ALA A 1 744 ? -3.866 -21.080 37.743 1.00 96.31 744 ALA A CA 1
ATOM 5939 C C . ALA A 1 744 ? -4.551 -20.408 38.946 1.00 96.31 744 ALA A C 1
ATOM 5941 O O . ALA A 1 744 ? -4.403 -20.845 40.093 1.00 96.31 744 ALA A O 1
ATOM 5942 N N . ALA A 1 745 ? -5.335 -19.364 38.683 1.00 96.25 745 ALA A N 1
ATOM 5943 C CA . ALA A 1 745 ? -6.170 -18.727 39.692 1.00 96.25 745 ALA A CA 1
ATOM 5944 C C . ALA A 1 745 ? -7.242 -19.689 40.222 1.00 96.25 745 ALA A C 1
ATOM 5946 O O . ALA A 1 745 ? -7.758 -20.553 39.512 1.00 96.25 745 ALA A O 1
ATOM 5947 N N . THR A 1 746 ? -7.614 -19.518 41.489 1.00 96.38 746 THR A N 1
ATOM 5948 C CA . THR A 1 746 ? -8.709 -20.286 42.092 1.00 96.38 746 THR A CA 1
ATOM 5949 C C . THR A 1 746 ? -10.046 -19.649 41.724 1.00 96.38 746 THR A C 1
ATOM 5951 O O . THR A 1 746 ? -10.292 -18.502 42.089 1.00 96.38 746 THR A O 1
ATOM 5954 N N . VAL A 1 747 ? -10.920 -20.386 41.037 1.00 95.00 747 VAL A N 1
ATOM 5955 C CA . VAL A 1 747 ? -12.266 -19.924 40.655 1.00 95.00 747 VAL A CA 1
ATOM 5956 C C . VAL A 1 747 ? -13.246 -20.113 41.817 1.00 95.00 747 VAL A C 1
ATOM 5958 O O . VAL A 1 747 ? -13.354 -21.211 42.365 1.00 95.00 747 VAL A O 1
ATOM 5961 N N . PHE A 1 748 ? -13.978 -19.059 42.186 1.00 91.25 748 PHE A N 1
ATOM 5962 C CA . PHE A 1 748 ? -15.019 -19.099 43.221 1.00 91.25 748 PHE A CA 1
ATOM 5963 C C . PHE A 1 748 ? -16.435 -19.195 42.661 1.00 91.25 748 PHE A C 1
ATOM 5965 O O . PHE A 1 748 ? -17.283 -19.873 43.243 1.00 91.25 748 PHE A O 1
ATOM 5972 N N . SER A 1 749 ? -16.696 -18.503 41.558 1.00 93.06 749 SER A N 1
ATOM 5973 C CA . SER A 1 749 ? -17.976 -18.527 40.859 1.00 93.06 749 SER A CA 1
ATOM 5974 C C . SER A 1 749 ? -17.765 -18.353 39.363 1.00 93.06 749 SER A C 1
ATOM 5976 O O . SER A 1 749 ? -16.701 -17.916 38.920 1.00 93.06 749 SER A O 1
ATOM 5978 N N . THR A 1 750 ? -18.783 -18.733 38.601 1.00 93.38 750 THR A N 1
ATOM 5979 C CA . THR A 1 750 ? -18.818 -18.700 37.140 1.00 93.38 750 THR A CA 1
ATOM 5980 C C . THR A 1 750 ? -19.890 -17.737 36.655 1.00 93.38 750 THR A C 1
ATOM 5982 O O . THR A 1 750 ? -20.851 -17.467 37.382 1.00 93.38 750 THR A O 1
ATOM 5985 N N . GLN A 1 751 ? -19.720 -17.236 35.434 1.00 90.69 751 GLN A N 1
ATOM 5986 C CA . GLN A 1 751 ? -20.667 -16.328 34.797 1.00 90.69 751 GLN A CA 1
ATOM 5987 C C . GLN A 1 751 ? -22.028 -17.002 34.643 1.00 90.69 751 GLN A C 1
ATOM 5989 O O . GLN A 1 751 ? -22.106 -18.168 34.236 1.00 90.69 751 GLN A O 1
ATOM 5994 N N . LYS A 1 752 ? -23.095 -16.269 34.978 1.00 87.88 752 LYS A N 1
ATOM 5995 C CA . LYS A 1 752 ? -24.476 -16.751 34.896 1.00 87.88 752 LYS A CA 1
ATOM 5996 C C . LYS A 1 752 ? -25.298 -15.912 33.925 1.00 87.88 752 LYS A C 1
ATOM 5998 O O . LYS A 1 752 ? -25.098 -14.707 33.850 1.00 87.88 752 LYS A O 1
ATOM 6003 N N . ASP A 1 753 ? -26.211 -16.558 33.207 1.00 79.44 753 ASP A N 1
ATOM 6004 C CA . ASP A 1 753 ? -27.233 -15.888 32.406 1.00 79.44 753 ASP A CA 1
ATOM 6005 C C . ASP A 1 753 ? -28.394 -15.375 33.281 1.00 79.44 753 ASP A C 1
ATOM 6007 O O . ASP A 1 753 ? -28.465 -15.649 34.485 1.00 79.44 753 ASP A O 1
ATOM 6011 N N . SER A 1 754 ? -29.339 -14.666 32.660 1.00 74.31 754 SER A N 1
ATOM 6012 C CA . SER A 1 754 ? -30.527 -14.116 33.323 1.00 74.31 754 SER A CA 1
ATOM 6013 C C . SER A 1 754 ? -31.475 -15.173 33.915 1.00 74.31 754 SER A C 1
ATOM 6015 O O . SER A 1 754 ? -32.279 -14.861 34.797 1.00 74.31 754 SER A O 1
ATOM 6017 N N . ASP A 1 755 ? -31.353 -16.441 33.504 1.00 77.50 755 ASP A N 1
ATOM 6018 C CA . ASP A 1 755 ? -32.058 -17.587 34.095 1.00 77.50 755 ASP A CA 1
ATOM 6019 C C . ASP A 1 755 ? -31.285 -18.215 35.279 1.00 77.50 755 ASP A C 1
ATOM 6021 O O . ASP A 1 755 ? -31.761 -19.165 35.915 1.00 77.50 755 ASP A O 1
ATOM 6025 N N . GLY A 1 756 ? -30.085 -17.713 35.587 1.00 82.75 756 GLY A N 1
ATOM 6026 C CA . GLY A 1 756 ? -29.197 -18.205 36.638 1.00 82.75 756 GLY A CA 1
ATOM 6027 C C . GLY A 1 756 ? -28.394 -19.459 36.269 1.00 82.75 756 GLY A C 1
ATOM 6028 O O . GLY A 1 756 ? -27.869 -20.130 37.167 1.00 82.75 756 GLY A O 1
ATOM 6029 N N . LYS A 1 757 ? -28.300 -19.819 34.984 1.00 86.25 757 LYS A N 1
ATOM 6030 C CA . LYS A 1 757 ? -27.490 -20.945 34.479 1.00 86.25 757 LYS A CA 1
ATOM 6031 C C . LYS A 1 757 ? -26.111 -20.474 34.045 1.00 86.25 757 LYS A C 1
ATOM 6033 O O . LYS A 1 757 ? -25.913 -19.297 33.803 1.00 86.25 757 LYS A O 1
ATOM 6038 N N . ASP A 1 758 ? -25.150 -21.392 33.961 1.00 89.38 758 ASP A N 1
ATOM 6039 C CA . ASP A 1 758 ? -23.824 -21.075 33.425 1.00 89.38 758 ASP A CA 1
ATOM 6040 C C . ASP A 1 758 ? -23.903 -20.542 31.992 1.00 89.38 758 ASP A C 1
ATOM 6042 O O . ASP A 1 758 ? -24.573 -21.142 31.150 1.00 89.38 758 ASP A O 1
ATOM 6046 N N . VAL A 1 759 ? -23.186 -19.446 31.728 1.00 84.81 759 VAL A N 1
ATOM 6047 C CA . VAL A 1 759 ? -23.042 -18.903 30.374 1.00 84.81 759 VAL A CA 1
ATOM 6048 C C . VAL A 1 759 ? -22.241 -19.894 29.534 1.00 84.81 759 VAL A C 1
ATOM 6050 O O . VAL A 1 759 ? -21.054 -20.126 29.784 1.00 84.81 759 VAL A O 1
ATOM 6053 N N . ILE A 1 760 ? -22.913 -20.491 28.549 1.00 83.44 760 ILE A N 1
ATOM 6054 C CA . ILE A 1 760 ? -22.308 -21.357 27.540 1.00 83.44 760 ILE A CA 1
ATOM 6055 C C . ILE A 1 760 ? -22.608 -20.763 26.165 1.00 83.44 760 ILE A C 1
ATOM 6057 O O . ILE A 1 760 ? -23.775 -20.604 25.804 1.00 83.44 760 ILE A O 1
ATOM 6061 N N . ASP A 1 761 ? -21.557 -20.447 25.418 1.00 79.94 761 ASP A N 1
ATOM 6062 C CA . ASP A 1 761 ? -21.606 -19.876 24.076 1.00 79.94 761 ASP A CA 1
ATOM 606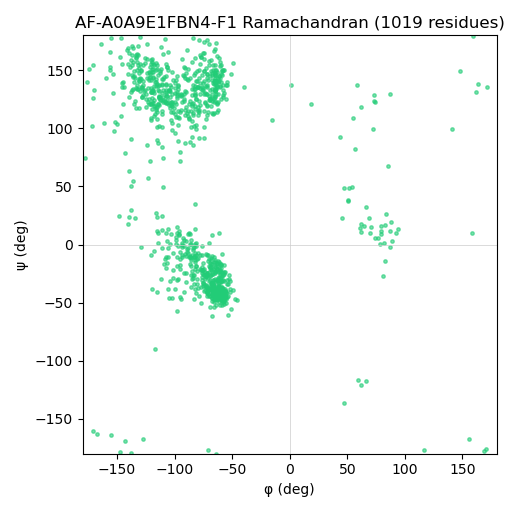3 C C . ASP A 1 761 ? -20.747 -20.694 23.093 1.00 79.94 761 ASP A C 1
ATOM 6065 O O . ASP A 1 761 ? -20.348 -21.825 23.366 1.00 79.94 761 ASP A O 1
ATOM 6069 N N . GLN A 1 762 ? -20.503 -20.145 21.905 1.00 77.69 762 GLN A N 1
ATOM 6070 C CA . GLN A 1 762 ? -19.718 -20.798 20.855 1.00 77.69 762 GLN A CA 1
ATOM 6071 C C . GLN A 1 762 ? -18.208 -20.888 21.138 1.00 77.69 762 GLN A C 1
ATOM 6073 O O . GLN A 1 762 ? -17.501 -21.542 20.374 1.00 77.69 762 GLN A O 1
ATOM 6078 N N . TYR A 1 763 ? -17.707 -20.233 22.189 1.00 82.94 763 TYR A N 1
ATOM 6079 C CA . TYR A 1 763 ? -16.284 -20.170 22.525 1.00 82.94 763 TYR A CA 1
ATOM 6080 C C . TYR A 1 763 ? -15.930 -20.946 23.803 1.00 82.94 763 TYR A C 1
ATOM 6082 O O . TYR A 1 763 ? -14.752 -21.034 24.156 1.00 82.94 763 TYR A O 1
ATOM 6090 N N . ASN A 1 764 ? -16.914 -21.531 24.493 1.00 86.69 764 ASN A N 1
ATOM 6091 C CA . ASN A 1 764 ? -16.684 -22.360 25.670 1.00 86.69 764 ASN A CA 1
ATOM 6092 C C . ASN A 1 764 ? -17.549 -23.633 25.696 1.00 86.69 764 ASN A C 1
ATOM 6094 O O . ASN A 1 764 ? -18.313 -23.935 24.782 1.00 86.69 764 ASN A O 1
ATOM 6098 N N . ASP A 1 765 ? -17.389 -24.432 26.751 1.00 86.31 765 ASP A N 1
ATOM 6099 C CA . ASP A 1 765 ? -18.202 -25.623 26.980 1.00 86.31 765 ASP A CA 1
ATOM 6100 C C . ASP A 1 765 ? -18.429 -25.870 28.479 1.00 86.31 765 ASP A C 1
ATOM 6102 O O . ASP A 1 765 ? -17.902 -25.171 29.345 1.00 86.31 765 ASP A O 1
ATOM 6106 N N . ALA A 1 766 ? -19.200 -26.912 28.802 1.00 87.25 766 ALA A N 1
ATOM 6107 C CA . ALA A 1 766 ? -19.523 -27.276 30.182 1.00 87.25 766 ALA A CA 1
ATOM 6108 C C . ALA A 1 766 ? -18.301 -27.650 31.052 1.00 87.25 766 ALA A C 1
ATOM 6110 O O . ALA A 1 766 ? -18.435 -27.734 32.273 1.00 87.25 766 ALA A O 1
ATOM 6111 N N . ASN A 1 767 ? -17.133 -27.905 30.452 1.00 87.81 767 ASN A N 1
ATOM 6112 C CA . ASN A 1 767 ? -15.889 -28.198 31.164 1.00 87.81 767 ASN A CA 1
ATOM 6113 C C . ASN A 1 767 ? -14.989 -26.958 31.307 1.00 87.81 767 ASN A C 1
ATOM 6115 O O . ASN A 1 767 ? -14.116 -26.953 32.174 1.00 87.81 767 ASN A O 1
ATOM 6119 N N . ASN A 1 768 ? -15.205 -25.922 30.494 1.00 87.94 768 ASN A N 1
ATOM 6120 C CA . ASN A 1 768 ? -14.398 -24.705 30.417 1.00 87.94 768 ASN A CA 1
ATOM 6121 C C . ASN A 1 768 ? -15.265 -23.462 30.669 1.00 87.94 768 ASN A C 1
ATOM 6123 O O . ASN A 1 768 ? -15.367 -22.568 29.835 1.00 87.94 768 ASN A O 1
ATOM 6127 N N . LEU A 1 769 ? -15.930 -23.423 31.823 1.00 92.38 769 LEU A N 1
ATOM 6128 C CA . LEU A 1 769 ? -16.852 -22.342 32.173 1.00 92.38 769 LEU A CA 1
ATOM 6129 C C . LEU A 1 769 ? -16.131 -21.007 32.385 1.00 92.38 769 LEU A C 1
ATOM 6131 O O . LEU A 1 769 ? -15.036 -20.968 32.949 1.00 92.38 769 LEU A O 1
ATOM 6135 N N . TYR A 1 770 ? -16.793 -19.907 32.016 1.00 93.38 770 TYR A N 1
ATOM 6136 C CA . TYR A 1 770 ? -16.260 -18.569 32.250 1.00 93.38 770 TYR A CA 1
ATOM 6137 C C . TYR A 1 770 ? -16.246 -18.233 33.742 1.00 93.38 770 TYR A C 1
ATOM 6139 O O . TYR A 1 770 ? -17.291 -18.316 34.397 1.00 93.38 770 TYR A O 1
ATOM 6147 N N . PRO A 1 771 ? -15.096 -17.840 34.304 1.00 94.56 771 PRO A N 1
ATOM 6148 C CA . PRO A 1 771 ? -15.024 -17.406 35.682 1.00 94.56 771 PRO A CA 1
ATOM 6149 C C . PRO A 1 771 ? -15.673 -16.030 35.868 1.00 94.56 771 PRO A C 1
ATOM 6151 O O . PRO A 1 771 ? -15.562 -15.139 35.030 1.00 94.56 771 PRO A O 1
ATOM 6154 N N . GLU A 1 772 ? -16.333 -15.859 37.008 1.00 93.81 772 GLU A N 1
ATOM 6155 C CA . GLU A 1 772 ? -16.874 -14.579 37.475 1.00 93.81 772 GLU A CA 1
ATOM 6156 C C . GLU A 1 772 ? -16.009 -14.008 38.601 1.00 93.81 772 GLU A C 1
ATOM 6158 O O . GLU A 1 772 ? -15.665 -12.836 38.575 1.00 93.81 772 GLU A O 1
ATOM 6163 N N . LEU A 1 773 ? -15.628 -14.831 39.583 1.00 94.00 773 LEU A N 1
ATOM 6164 C CA . LEU A 1 773 ? -14.739 -14.436 40.677 1.00 94.00 773 LEU A CA 1
ATOM 6165 C C . LEU A 1 773 ? -13.533 -15.363 40.751 1.00 94.00 773 LEU A C 1
ATOM 6167 O O . LEU A 1 773 ? -13.676 -16.587 40.828 1.00 94.00 773 LEU A O 1
ATOM 6171 N N . LEU A 1 774 ? -12.348 -14.765 40.800 1.00 95.44 774 LEU A N 1
ATOM 6172 C CA . LEU A 1 774 ? -11.060 -15.451 40.776 1.00 95.44 774 LEU A CA 1
ATOM 6173 C C . LEU A 1 774 ? -10.180 -14.966 41.917 1.00 95.44 774 LEU A C 1
ATOM 6175 O O . LEU A 1 774 ? -10.161 -13.774 42.200 1.00 95.44 774 LEU A O 1
ATOM 6179 N N . LYS A 1 775 ? -9.403 -15.863 42.529 1.00 95.62 775 LYS A N 1
ATOM 6180 C CA . LYS A 1 775 ? -8.411 -15.523 43.554 1.00 95.62 775 LYS A CA 1
ATOM 6181 C C . LYS A 1 775 ? -7.008 -15.938 43.152 1.00 95.62 775 LYS A C 1
ATOM 6183 O O . LYS A 1 775 ? -6.771 -17.093 42.796 1.00 95.62 775 LYS A O 1
ATOM 6188 N N . ILE A 1 776 ? -6.078 -15.003 43.292 1.00 95.88 776 ILE A N 1
ATOM 6189 C CA . ILE A 1 776 ? -4.645 -15.196 43.077 1.00 95.88 776 ILE A CA 1
ATOM 6190 C C . ILE A 1 776 ? -3.852 -14.888 44.342 1.00 95.88 776 ILE A C 1
ATOM 6192 O O . ILE A 1 776 ? -4.313 -14.176 45.237 1.00 95.88 776 ILE A O 1
ATOM 6196 N N . LYS A 1 777 ? -2.635 -15.426 44.415 1.00 94.81 777 LYS A N 1
ATOM 6197 C CA . LYS A 1 777 ? -1.670 -15.093 45.462 1.00 94.81 777 LYS A CA 1
ATOM 6198 C C . LYS A 1 777 ? -0.723 -14.006 44.952 1.00 94.81 777 LYS A C 1
ATOM 6200 O O . LYS A 1 777 ? -0.110 -14.185 43.906 1.00 94.81 777 LYS A O 1
ATOM 6205 N N . LEU A 1 778 ? -0.546 -12.924 45.712 1.00 93.12 778 LEU A N 1
ATOM 6206 C CA . LEU A 1 778 ? 0.455 -11.900 45.404 1.00 93.12 778 LEU A CA 1
ATOM 6207 C C . LEU A 1 778 ? 1.825 -12.355 45.902 1.00 93.12 778 LEU A C 1
ATOM 6209 O O . LEU A 1 778 ? 2.120 -12.318 47.097 1.00 93.12 778 LEU A O 1
ATOM 6213 N N . VAL A 1 779 ? 2.652 -12.817 44.971 1.00 89.81 779 VAL A N 1
ATOM 6214 C CA . VAL A 1 779 ? 3.936 -13.451 45.275 1.00 89.81 779 VAL A CA 1
ATOM 6215 C C . VAL A 1 779 ? 4.980 -12.454 45.791 1.00 89.81 779 VAL A C 1
ATOM 6217 O O . VAL A 1 779 ? 5.633 -12.737 46.793 1.00 89.81 779 VAL A O 1
ATOM 6220 N N . ASP A 1 780 ? 5.070 -11.268 45.182 1.00 82.62 780 ASP A N 1
ATOM 6221 C CA . ASP A 1 780 ? 6.006 -10.202 45.582 1.00 82.62 780 ASP A CA 1
ATOM 6222 C C . ASP A 1 780 ? 5.374 -9.144 46.512 1.00 82.62 780 ASP A C 1
ATOM 6224 O O . ASP A 1 780 ? 5.966 -8.091 46.777 1.00 82.62 780 ASP A O 1
ATOM 6228 N N . LYS A 1 781 ? 4.172 -9.418 47.044 1.00 78.56 781 LYS A N 1
ATOM 6229 C CA . LYS A 1 781 ? 3.367 -8.490 47.865 1.00 78.56 781 LYS A CA 1
ATOM 6230 C C . LYS A 1 781 ? 3.294 -7.091 47.221 1.00 78.56 781 LYS A C 1
ATOM 6232 O O . LYS A 1 781 ? 3.097 -6.988 46.017 1.00 78.56 781 LYS A O 1
ATOM 6237 N N . ALA A 1 782 ? 3.451 -6.026 48.007 1.00 73.81 782 ALA A N 1
ATOM 6238 C CA . ALA A 1 782 ? 3.422 -4.636 47.552 1.00 73.81 782 ALA A CA 1
ATOM 6239 C C . ALA A 1 782 ? 4.795 -4.088 47.100 1.00 73.81 782 ALA A C 1
ATOM 6241 O O . ALA A 1 782 ? 4.938 -2.878 46.905 1.00 73.81 782 ALA A O 1
ATOM 6242 N N . SER A 1 783 ? 5.822 -4.942 46.985 1.00 69.31 783 SER A N 1
ATOM 6243 C CA . SER A 1 783 ? 7.205 -4.505 46.730 1.00 69.31 783 SER A CA 1
ATOM 6244 C C . SER A 1 783 ? 7.513 -4.205 45.258 1.00 69.31 783 SER A C 1
ATOM 6246 O O . SER A 1 783 ? 8.484 -3.505 44.976 1.00 69.31 783 SER A O 1
ATOM 6248 N N . GLN A 1 784 ? 6.689 -4.705 44.334 1.00 78.12 784 GLN A N 1
ATOM 6249 C CA . GLN A 1 784 ? 6.811 -4.493 42.891 1.00 78.12 784 GLN A CA 1
ATOM 6250 C C . GLN A 1 784 ? 5.657 -3.633 42.370 1.00 78.12 784 GLN A C 1
ATOM 6252 O O . GLN A 1 784 ? 4.558 -3.661 42.921 1.00 78.12 784 GLN A O 1
ATOM 6257 N N . GLN A 1 785 ? 5.912 -2.881 41.296 1.00 83.69 785 GLN A N 1
ATOM 6258 C CA . GLN A 1 785 ? 4.893 -2.041 40.656 1.00 83.69 785 GLN A CA 1
ATOM 6259 C C . GLN A 1 785 ? 3.815 -2.875 39.945 1.00 83.69 785 GLN A C 1
ATOM 6261 O O . GLN A 1 785 ? 2.641 -2.523 39.993 1.00 83.69 785 GLN A O 1
ATOM 6266 N N . TYR A 1 786 ? 4.211 -3.984 39.314 1.00 91.38 786 TYR A N 1
ATOM 6267 C CA . TYR A 1 786 ? 3.325 -4.816 38.503 1.00 91.38 786 TYR A CA 1
ATOM 6268 C C . TYR A 1 786 ? 3.282 -6.255 39.009 1.00 91.38 786 TYR A C 1
ATOM 6270 O O . TYR A 1 786 ? 4.309 -6.829 39.374 1.00 91.38 786 TYR A O 1
ATOM 6278 N N . VAL A 1 787 ? 2.093 -6.845 38.954 1.00 94.50 787 VAL A N 1
ATOM 6279 C CA . VAL A 1 787 ? 1.830 -8.267 39.148 1.00 94.50 787 VAL A CA 1
ATOM 6280 C C . VAL A 1 787 ? 1.740 -8.908 37.759 1.00 94.50 787 VAL A C 1
ATOM 6282 O O . VAL A 1 787 ? 0.781 -8.635 37.036 1.00 94.50 787 VAL A O 1
ATOM 6285 N N . PRO A 1 788 ? 2.716 -9.731 37.342 1.00 94.88 788 PRO A N 1
ATOM 6286 C CA . PRO A 1 788 ? 2.650 -10.409 36.055 1.00 94.88 788 PRO A CA 1
ATOM 6287 C C . PRO A 1 788 ? 1.613 -11.529 36.091 1.00 94.88 788 PRO A C 1
ATOM 6289 O O . PRO A 1 788 ? 1.614 -12.391 36.980 1.00 94.88 788 PRO A O 1
ATOM 6292 N N . LEU A 1 789 ? 0.736 -11.514 35.097 1.00 96.19 789 LEU A N 1
ATOM 6293 C CA . LEU A 1 789 ? -0.366 -12.445 34.930 1.00 96.19 789 LEU A CA 1
ATOM 6294 C C . LEU A 1 789 ? -0.378 -12.969 33.499 1.00 96.19 789 LEU A C 1
ATOM 6296 O O . LEU A 1 789 ? 0.210 -12.389 32.591 1.00 96.19 789 LEU A O 1
ATOM 6300 N N . HIS A 1 790 ? -1.092 -14.065 33.319 1.00 94.88 790 HIS A N 1
ATOM 6301 C CA . HIS A 1 790 ? -1.267 -14.714 32.038 1.00 94.88 790 HIS A CA 1
ATOM 6302 C C . HIS A 1 790 ? -2.747 -15.062 31.865 1.00 94.88 790 HIS A C 1
ATOM 6304 O O . HIS A 1 790 ? -3.335 -15.718 32.734 1.00 94.88 790 HIS A O 1
ATOM 6310 N N . VAL A 1 791 ? -3.369 -14.582 30.793 1.00 94.00 791 VAL A N 1
ATOM 6311 C CA . VAL A 1 791 ? -4.815 -14.676 30.557 1.00 94.00 791 VAL A CA 1
ATOM 6312 C C . VAL A 1 791 ? -5.124 -15.408 29.256 1.00 94.00 791 VAL A C 1
ATOM 6314 O O . VAL A 1 791 ? -4.330 -15.376 28.326 1.00 94.00 791 VAL A O 1
ATOM 6317 N N . PHE A 1 792 ? -6.297 -16.045 29.190 1.00 92.00 792 PHE A N 1
ATOM 6318 C CA . PHE A 1 792 ? -6.809 -16.650 27.956 1.00 92.00 792 PHE A CA 1
ATOM 6319 C C . PHE A 1 792 ? -8.142 -16.009 27.539 1.00 92.00 792 PHE A C 1
ATOM 6321 O O . PHE A 1 792 ? -9.119 -16.047 28.303 1.00 92.00 792 PHE A O 1
ATOM 6328 N N . VAL A 1 793 ? -8.185 -15.448 26.327 1.00 88.94 793 VAL A N 1
ATOM 6329 C CA . VAL A 1 793 ? -9.334 -14.764 25.711 1.00 88.94 793 VAL A CA 1
ATOM 6330 C C . VAL A 1 793 ? -9.875 -15.606 24.543 1.00 88.94 793 VAL A C 1
ATOM 6332 O O . VAL A 1 793 ? -9.324 -15.555 23.443 1.00 88.94 793 VAL A O 1
ATOM 6335 N N . PRO A 1 794 ? -10.980 -16.355 24.718 1.00 87.19 794 PRO A N 1
ATOM 6336 C CA . PRO A 1 794 ? -11.459 -17.282 23.687 1.00 87.19 794 PRO A CA 1
ATOM 6337 C C . PRO A 1 794 ? -11.924 -16.620 22.395 1.00 87.19 794 PRO A C 1
ATOM 6339 O O . PRO A 1 794 ? -11.798 -17.216 21.332 1.00 87.19 794 PRO A O 1
ATOM 6342 N N . ILE A 1 795 ? -12.437 -15.385 22.457 1.00 80.19 795 ILE A N 1
ATOM 6343 C CA . ILE A 1 795 ? -12.809 -14.651 21.239 1.00 80.19 795 ILE A CA 1
ATOM 6344 C C . ILE A 1 795 ? -11.585 -14.389 20.366 1.00 80.19 795 ILE A C 1
ATOM 6346 O O . ILE A 1 795 ? -11.687 -14.526 19.151 1.00 80.19 795 ILE A O 1
ATOM 6350 N N . MET A 1 796 ? -10.442 -14.041 20.963 1.00 80.38 796 MET A N 1
ATOM 6351 C CA . MET A 1 796 ? -9.207 -13.841 20.204 1.00 80.38 796 MET A CA 1
ATOM 6352 C C . MET A 1 796 ? -8.752 -15.163 19.593 1.00 80.38 796 MET A C 1
ATOM 6354 O O . MET A 1 796 ? -8.566 -15.220 18.384 1.00 80.38 796 MET A O 1
ATOM 6358 N N . GLU A 1 797 ? -8.747 -16.248 20.374 1.00 85.31 797 GLU A N 1
ATOM 6359 C CA . GLU A 1 797 ? -8.425 -17.588 19.864 1.00 85.31 797 GLU A CA 1
ATOM 6360 C C . GLU A 1 797 ? -9.306 -18.005 18.675 1.00 85.31 797 GLU A C 1
ATOM 6362 O O . GLU A 1 797 ? -8.829 -18.563 17.691 1.00 85.31 797 GLU A O 1
ATOM 6367 N N . ALA A 1 798 ? -10.607 -17.712 18.744 1.00 77.25 798 ALA A N 1
ATOM 6368 C CA . ALA A 1 798 ? -11.553 -18.039 17.684 1.00 77.25 798 ALA A CA 1
ATOM 6369 C C . ALA A 1 798 ? -11.411 -17.144 16.441 1.00 77.25 798 ALA A C 1
ATOM 6371 O O . ALA A 1 798 ? -11.835 -17.541 15.355 1.00 77.25 798 ALA A O 1
ATOM 6372 N N . ILE A 1 799 ? -10.852 -15.938 16.588 1.00 66.69 799 ILE A N 1
ATOM 6373 C CA . ILE A 1 799 ? -10.495 -15.072 15.459 1.00 66.69 799 ILE A CA 1
ATOM 6374 C C . ILE A 1 799 ? -9.207 -15.590 14.823 1.00 66.69 799 ILE A C 1
ATOM 6376 O O . ILE A 1 799 ? -9.169 -15.788 13.612 1.00 66.69 799 ILE A O 1
ATOM 6380 N N . ALA A 1 800 ? -8.167 -15.828 15.618 1.00 67.88 800 ALA A N 1
ATOM 6381 C CA . ALA A 1 800 ? -6.873 -16.318 15.174 1.00 67.88 800 ALA A CA 1
ATOM 6382 C C . ALA A 1 800 ? -6.279 -17.256 16.234 1.00 67.88 800 ALA A C 1
ATOM 6384 O O . ALA A 1 800 ? -6.054 -16.845 17.375 1.00 67.88 800 ALA A O 1
ATOM 6385 N N . GLU A 1 801 ? -6.015 -18.505 15.843 1.00 77.81 801 GLU A N 1
ATOM 6386 C CA . GLU A 1 801 ? -5.419 -19.511 16.728 1.00 77.81 801 GLU A CA 1
ATOM 6387 C C . GLU A 1 801 ? -4.099 -18.987 17.323 1.00 77.81 801 GLU A C 1
ATOM 6389 O O . GLU A 1 801 ? -3.309 -18.337 16.635 1.00 77.81 801 GLU A O 1
ATOM 6394 N N . GLY A 1 802 ? -3.883 -19.223 18.616 1.00 78.19 802 GLY A N 1
ATOM 6395 C CA . GLY A 1 802 ? -2.725 -18.742 19.371 1.00 78.19 802 GLY A CA 1
ATOM 6396 C C . GLY A 1 802 ? -2.830 -17.304 19.889 1.00 78.19 802 GLY A C 1
ATOM 6397 O O . GLY A 1 802 ? -2.061 -16.929 20.769 1.00 78.19 802 GLY A O 1
ATOM 6398 N N . THR A 1 803 ? -3.783 -16.493 19.418 1.00 80.00 803 THR A N 1
ATOM 6399 C CA . THR A 1 803 ? -3.915 -15.101 19.894 1.00 80.00 803 THR A CA 1
ATOM 6400 C C . THR A 1 803 ? -4.703 -14.970 21.195 1.00 80.00 803 THR A C 1
ATOM 6402 O O . THR A 1 803 ? -4.689 -13.902 21.812 1.00 80.00 803 THR A O 1
ATOM 6405 N N . GLY A 1 804 ? -5.370 -16.036 21.651 1.00 84.88 804 GLY A N 1
ATOM 6406 C CA . GLY A 1 804 ? -6.102 -16.022 22.912 1.00 84.88 804 GLY A CA 1
ATOM 6407 C C . GLY A 1 804 ? -5.206 -15.987 24.144 1.00 84.88 804 GLY A C 1
ATOM 6408 O O . GLY A 1 804 ? -5.629 -15.471 25.175 1.00 84.88 804 GLY A O 1
ATOM 6409 N N . ASP A 1 805 ? -3.995 -16.528 24.056 1.00 89.56 805 ASP A N 1
ATOM 6410 C CA . ASP A 1 805 ? -3.064 -16.713 25.172 1.00 89.56 805 ASP A CA 1
ATOM 6411 C C . ASP A 1 805 ? -2.158 -15.472 25.293 1.00 89.56 805 ASP A C 1
ATOM 6413 O O . ASP A 1 805 ? -1.374 -15.173 24.397 1.00 89.56 805 ASP A O 1
ATOM 6417 N N . GLN A 1 806 ? -2.319 -14.679 26.359 1.00 91.06 806 GLN A N 1
ATOM 6418 C CA . GLN A 1 806 ? -1.723 -13.339 26.459 1.00 91.06 806 GLN A CA 1
ATOM 6419 C C . GLN A 1 806 ? -1.098 -13.079 27.833 1.00 91.06 806 GLN A C 1
ATOM 6421 O O . GLN A 1 806 ? -1.725 -13.289 28.875 1.00 91.06 806 GLN A O 1
ATOM 6426 N N . ASP A 1 807 ? 0.118 -12.530 27.842 1.00 93.00 807 ASP A N 1
ATOM 6427 C CA . ASP A 1 807 ? 0.753 -12.005 29.053 1.00 93.00 807 ASP A CA 1
ATOM 6428 C C . ASP A 1 807 ? 0.318 -10.563 29.326 1.00 93.00 807 ASP A C 1
ATOM 6430 O O . ASP A 1 807 ? 0.324 -9.701 28.444 1.00 93.00 807 ASP A O 1
ATOM 6434 N N . VAL A 1 808 ? -0.034 -10.282 30.580 1.00 94.81 808 VAL A N 1
ATOM 6435 C CA . VAL A 1 808 ? -0.492 -8.960 31.023 1.00 94.81 808 VAL A CA 1
ATOM 6436 C C . VAL A 1 808 ? 0.149 -8.578 32.352 1.00 94.81 808 VAL A C 1
ATOM 6438 O O . VAL A 1 808 ? 0.589 -9.423 33.134 1.00 94.81 808 VAL A O 1
ATOM 6441 N N . LEU A 1 809 ? 0.203 -7.279 32.624 1.00 94.69 809 LEU A N 1
ATOM 6442 C CA . LEU A 1 809 ? 0.780 -6.721 33.841 1.00 94.69 809 LEU A CA 1
ATOM 6443 C C . LEU A 1 809 ? -0.304 -5.994 34.631 1.00 94.69 809 LEU A C 1
ATOM 6445 O O . LEU A 1 809 ? -0.788 -4.957 34.195 1.00 94.69 809 LEU A O 1
ATOM 6449 N N . MET A 1 810 ? -0.676 -6.507 35.802 1.00 95.31 810 MET A N 1
ATOM 6450 C CA . MET A 1 810 ? -1.634 -5.826 36.673 1.00 95.31 810 MET A CA 1
ATOM 6451 C C . MET A 1 810 ? -0.922 -4.820 37.581 1.00 95.31 810 MET A C 1
ATOM 6453 O O . MET A 1 810 ? -0.036 -5.196 38.345 1.00 95.31 810 MET A O 1
ATOM 6457 N N . GLU A 1 811 ? -1.317 -3.555 37.536 1.00 94.12 811 GLU A N 1
ATOM 6458 C CA . GLU A 1 811 ? -0.877 -2.515 38.468 1.00 94.12 811 GLU A CA 1
ATOM 6459 C C . GLU A 1 811 ? -1.919 -2.346 39.579 1.00 94.12 811 GLU A C 1
ATOM 6461 O O . GLU A 1 811 ? -3.116 -2.267 39.312 1.00 94.12 811 GLU A O 1
ATOM 6466 N N . LEU A 1 812 ? -1.464 -2.286 40.832 1.00 93.06 812 LEU A N 1
ATOM 6467 C CA . LEU A 1 812 ? -2.316 -2.036 41.996 1.00 93.06 812 LEU A CA 1
ATOM 6468 C C . LEU A 1 812 ? -2.134 -0.592 42.469 1.00 93.06 812 LEU A C 1
ATOM 6470 O O . LEU A 1 812 ? -1.027 -0.196 42.843 1.00 93.06 812 LEU A O 1
ATOM 6474 N N . ASP A 1 813 ? -3.218 0.184 42.509 1.00 90.38 813 ASP A N 1
ATOM 6475 C CA . ASP A 1 813 ? -3.189 1.558 43.009 1.00 90.38 813 ASP A CA 1
ATOM 6476 C C . ASP A 1 813 ? -3.324 1.571 44.534 1.00 90.38 813 ASP A C 1
ATOM 6478 O O . ASP A 1 813 ? -4.400 1.740 45.113 1.00 90.38 813 ASP A O 1
ATOM 6482 N N . TRP A 1 814 ? -2.188 1.418 45.207 1.00 90.00 814 TRP A N 1
ATOM 6483 C CA . TRP A 1 814 ? -2.110 1.434 46.665 1.00 90.00 814 TRP A CA 1
ATOM 6484 C C . TRP A 1 814 ? -2.593 2.745 47.305 1.00 90.00 814 TRP A C 1
ATOM 6486 O O . TRP A 1 814 ? -2.902 2.740 48.496 1.00 90.00 814 TRP A O 1
ATOM 6496 N N . SER A 1 815 ? -2.706 3.850 46.554 1.00 86.94 815 SER A N 1
ATOM 6497 C CA . SER A 1 815 ? -3.265 5.105 47.081 1.00 86.94 815 SER A CA 1
ATOM 6498 C C . SER A 1 815 ? -4.770 5.013 47.362 1.00 86.94 815 SER A C 1
ATOM 6500 O O . SER A 1 815 ? -5.298 5.778 48.165 1.00 86.94 815 SER A O 1
ATOM 6502 N N . THR A 1 816 ? -5.450 4.034 46.761 1.00 90.00 816 THR A N 1
ATOM 6503 C CA . THR A 1 816 ? -6.886 3.773 46.947 1.00 90.00 816 THR A CA 1
ATOM 6504 C C . THR A 1 816 ? -7.184 2.738 48.035 1.00 90.00 816 THR A C 1
ATOM 6506 O O . THR A 1 816 ? -8.343 2.407 48.280 1.00 90.00 816 THR A O 1
ATOM 6509 N N . LEU A 1 817 ? -6.148 2.221 48.704 1.00 92.25 817 LEU A N 1
ATOM 6510 C CA . LEU A 1 817 ? -6.275 1.136 49.669 1.00 92.25 817 LEU A CA 1
ATOM 6511 C C . LEU A 1 817 ? -7.138 1.538 50.868 1.00 92.25 817 LEU A C 1
ATOM 6513 O O . LEU A 1 817 ? -6.771 2.433 51.629 1.00 92.25 817 LEU A O 1
ATOM 6517 N N . VAL A 1 818 ? -8.227 0.812 51.117 1.00 91.31 818 VAL A N 1
ATOM 6518 C CA . VAL A 1 818 ? -9.071 0.993 52.309 1.00 91.31 818 VAL A CA 1
ATOM 6519 C C . VAL A 1 818 ? -9.481 -0.330 52.941 1.00 91.31 818 VAL A C 1
ATOM 6521 O O . VAL A 1 818 ? -9.550 -1.374 52.297 1.00 91.31 818 VAL A O 1
ATOM 6524 N N . GLU A 1 819 ? -9.761 -0.287 54.243 1.00 90.88 819 GLU A N 1
ATOM 6525 C CA . GLU A 1 819 ? -10.264 -1.437 54.993 1.00 90.88 819 GLU A CA 1
ATOM 6526 C C . GLU A 1 819 ? -11.707 -1.764 54.581 1.00 90.88 819 GLU A C 1
ATOM 6528 O O . GLU A 1 819 ? -12.597 -0.912 54.645 1.00 90.88 819 GLU A O 1
ATOM 6533 N N . ASN A 1 820 ? -11.953 -3.023 54.223 1.00 89.69 820 ASN A N 1
ATOM 6534 C CA . ASN A 1 820 ? -13.276 -3.520 53.879 1.00 89.69 820 ASN A CA 1
ATOM 6535 C C . ASN A 1 820 ? -13.975 -4.079 55.133 1.00 89.69 820 ASN A C 1
ATOM 6537 O O . ASN A 1 820 ? -13.883 -5.265 55.462 1.00 89.69 820 ASN A O 1
ATOM 6541 N N . LYS A 1 821 ? -14.663 -3.190 55.856 1.00 82.50 821 LYS A N 1
ATOM 6542 C CA . LYS A 1 821 ? -15.215 -3.462 57.196 1.00 82.50 821 LYS A CA 1
ATOM 6543 C C . LYS A 1 821 ? -16.429 -4.386 57.222 1.00 82.50 821 LYS A C 1
ATOM 6545 O O . LYS A 1 821 ? -16.665 -5.027 58.246 1.00 82.50 821 LYS A O 1
ATOM 6550 N N . ASP A 1 822 ? -17.221 -4.441 56.156 1.00 78.31 822 ASP A N 1
ATOM 6551 C CA . ASP A 1 822 ? -18.345 -5.379 56.069 1.00 78.31 822 ASP A CA 1
ATOM 6552 C C . ASP A 1 822 ? -17.910 -6.755 55.537 1.00 78.31 822 ASP A C 1
ATOM 6554 O O . ASP A 1 822 ? -18.641 -7.741 55.687 1.00 78.31 822 ASP A O 1
ATOM 6558 N N . GLY A 1 823 ? -16.691 -6.834 54.990 1.00 74.00 823 GLY A N 1
ATOM 6559 C CA . GLY A 1 823 ? -16.062 -8.046 54.492 1.00 74.00 823 GLY A CA 1
ATOM 6560 C C . GLY A 1 823 ? -16.785 -8.653 53.293 1.00 74.00 823 GLY A C 1
ATOM 6561 O O . GLY A 1 823 ? -16.549 -9.837 53.003 1.00 74.00 823 GLY A O 1
ATOM 6562 N N . LYS A 1 824 ? -17.671 -7.881 52.650 1.00 78.62 824 LYS A N 1
ATOM 6563 C CA . LYS A 1 824 ? -18.456 -8.288 51.488 1.00 78.62 824 LYS A CA 1
ATOM 6564 C C . LYS A 1 824 ? -17.730 -7.936 50.195 1.00 78.62 824 LYS A C 1
ATOM 6566 O O . LYS A 1 824 ? -16.902 -7.031 50.140 1.00 78.62 824 LYS A O 1
ATOM 6571 N N . ILE A 1 825 ? -18.034 -8.720 49.168 1.00 79.31 825 ILE A N 1
ATOM 6572 C CA . ILE A 1 825 ? -17.623 -8.457 47.794 1.00 79.31 825 ILE A CA 1
ATOM 6573 C C . ILE A 1 825 ? -18.813 -7.769 47.137 1.00 79.31 825 ILE A C 1
ATOM 6575 O O . ILE A 1 825 ? -19.816 -8.431 46.857 1.00 79.31 825 ILE A O 1
ATOM 6579 N N . ASP A 1 826 ? -18.722 -6.451 46.976 1.00 74.25 826 ASP A N 1
ATOM 6580 C CA . ASP A 1 826 ? -19.697 -5.666 46.223 1.00 74.25 826 ASP A CA 1
ATOM 6581 C C . ASP A 1 826 ? -19.461 -5.922 44.739 1.00 74.25 826 ASP A C 1
ATOM 6583 O O . ASP A 1 826 ? -18.604 -5.316 44.103 1.00 74.25 826 ASP A O 1
ATOM 6587 N N . LYS A 1 827 ? -20.178 -6.916 44.218 1.00 79.69 827 LYS A N 1
ATOM 6588 C CA . LYS A 1 827 ? -20.113 -7.267 42.807 1.00 79.69 827 LYS A CA 1
ATOM 6589 C C . LYS A 1 827 ? -20.704 -6.137 41.976 1.00 79.69 827 LYS A C 1
ATOM 6591 O O . LYS A 1 827 ? -21.804 -5.672 42.277 1.00 79.69 827 LYS A O 1
ATOM 6596 N N . GLU A 1 828 ? -20.006 -5.768 40.914 1.00 78.12 828 GLU A N 1
ATOM 6597 C CA . GLU A 1 828 ? -20.616 -4.994 39.839 1.00 78.12 828 GLU A CA 1
ATOM 6598 C C . GLU A 1 828 ? -21.651 -5.854 39.110 1.00 78.12 828 GLU A C 1
ATOM 6600 O O . GLU A 1 828 ? -21.518 -7.084 39.035 1.00 78.12 828 GLU A O 1
ATOM 6605 N N . GLU A 1 829 ? -22.703 -5.195 38.628 1.00 73.25 829 GLU A N 1
ATOM 6606 C CA . GLU A 1 829 ? -23.745 -5.815 37.817 1.00 73.25 829 GLU A CA 1
ATOM 6607 C C . GLU A 1 829 ? -23.113 -6.306 36.507 1.00 73.25 829 GLU A C 1
ATOM 6609 O O . GLU A 1 829 ? -22.291 -5.610 35.911 1.00 73.25 829 GLU A O 1
ATOM 6614 N N . GLN A 1 830 ? -23.419 -7.541 36.103 1.00 72.56 830 GLN A N 1
ATOM 6615 C CA . GLN A 1 830 ? -22.834 -8.109 34.890 1.00 72.56 830 GLN A CA 1
ATOM 6616 C C . GLN A 1 830 ? -23.404 -7.381 33.674 1.00 72.56 830 GLN A C 1
ATOM 6618 O O . GLN A 1 830 ? -24.618 -7.209 33.571 1.00 72.56 830 GLN A O 1
ATOM 6623 N N . GLU A 1 831 ? -22.536 -6.983 32.745 1.00 65.69 831 GLU A N 1
ATOM 6624 C CA . GLU A 1 831 ? -22.989 -6.545 31.428 1.00 65.69 831 GLU A CA 1
ATOM 6625 C C . GLU A 1 831 ? -23.668 -7.738 30.743 1.00 65.69 831 GLU A C 1
ATOM 6627 O O . GLU A 1 831 ? -23.042 -8.768 30.486 1.00 65.69 831 GLU A O 1
ATOM 6632 N N . GLU A 1 832 ? -24.975 -7.625 30.510 1.00 62.78 832 GLU A N 1
ATOM 6633 C CA . GLU A 1 832 ? -25.759 -8.626 29.793 1.00 62.78 832 GLU A CA 1
ATOM 6634 C C . GLU A 1 832 ? -25.964 -8.179 28.346 1.00 62.78 832 GLU A C 1
ATOM 6636 O O . GLU A 1 832 ? -26.244 -7.015 28.059 1.00 62.78 832 GLU A O 1
ATOM 6641 N N . GLN A 1 833 ? -25.862 -9.126 27.414 1.00 65.62 833 GLN A N 1
ATOM 6642 C CA . GLN A 1 833 ? -26.258 -8.867 26.036 1.00 65.62 833 GLN A CA 1
ATOM 6643 C C . GLN A 1 833 ? -27.759 -8.571 25.966 1.00 65.62 833 GLN A C 1
ATOM 6645 O O . GLN A 1 833 ? -28.567 -9.278 26.576 1.00 65.62 833 GLN A O 1
ATOM 6650 N N . SER A 1 834 ? -28.139 -7.598 25.136 1.00 67.75 834 SER A N 1
ATOM 6651 C CA . SER A 1 834 ? -29.538 -7.358 24.779 1.00 67.75 834 SER A CA 1
ATOM 6652 C C . SER A 1 834 ? -30.222 -8.654 24.310 1.00 67.75 834 SER A C 1
ATOM 6654 O O . SER A 1 834 ? -29.566 -9.525 23.726 1.00 67.75 834 SER A O 1
ATOM 6656 N N . PRO A 1 835 ? -31.528 -8.834 24.570 1.00 71.44 835 PRO A N 1
ATOM 6657 C CA . PRO A 1 835 ? -32.219 -10.084 24.272 1.00 71.44 835 PRO A CA 1
ATOM 6658 C C . PRO A 1 835 ? -32.192 -10.424 22.774 1.00 71.44 835 PRO A C 1
ATOM 6660 O O . PRO A 1 835 ? -32.106 -9.545 21.921 1.00 71.44 835 PRO A O 1
ATOM 6663 N N . ALA A 1 836 ? -32.290 -11.719 22.459 1.00 78.75 836 ALA A N 1
ATOM 6664 C CA . ALA A 1 836 ? -32.396 -12.183 21.080 1.00 78.75 836 ALA A CA 1
ATOM 6665 C C . ALA A 1 836 ? -33.674 -11.631 20.434 1.00 78.75 836 ALA A C 1
ATOM 6667 O O . ALA A 1 836 ? -34.725 -11.530 21.078 1.00 78.75 836 ALA A O 1
ATOM 6668 N N . VAL A 1 837 ? -33.580 -11.292 19.153 1.00 82.62 837 VAL A N 1
ATOM 6669 C CA . VAL A 1 837 ? -34.689 -10.742 18.377 1.00 82.62 837 VAL A CA 1
ATOM 6670 C C . VAL A 1 837 ? -35.261 -11.842 17.497 1.00 82.62 837 VAL A C 1
ATOM 6672 O O . VAL A 1 837 ? -34.696 -12.187 16.466 1.00 82.62 837 VAL A O 1
ATOM 6675 N N . ASP A 1 838 ? -36.417 -12.364 17.896 1.00 88.38 838 ASP A N 1
ATOM 6676 C CA . ASP A 1 838 ? -37.203 -13.341 17.143 1.00 88.38 838 ASP A CA 1
ATOM 6677 C C . ASP A 1 838 ? -38.530 -12.715 16.709 1.00 88.38 838 ASP A C 1
ATOM 6679 O O . ASP A 1 838 ? -39.544 -12.800 17.409 1.00 88.38 838 ASP A O 1
ATOM 6683 N N . ILE A 1 839 ? -38.536 -12.053 15.550 1.00 88.38 839 ILE A N 1
ATOM 6684 C CA . ILE A 1 839 ? -39.707 -11.323 15.052 1.00 88.38 839 ILE A CA 1
ATOM 6685 C C . ILE A 1 839 ? -40.237 -11.981 13.779 1.00 88.38 839 ILE A C 1
ATOM 6687 O O . ILE A 1 839 ? -39.499 -12.347 12.868 1.00 88.38 839 ILE A O 1
ATOM 6691 N N . THR A 1 840 ? -41.558 -12.125 13.696 1.00 91.12 840 THR A N 1
ATOM 6692 C CA . THR A 1 840 ? -42.256 -12.451 12.448 1.00 91.12 840 THR A CA 1
ATOM 6693 C C . THR A 1 840 ? -43.152 -11.281 12.083 1.00 91.12 840 THR A C 1
ATOM 6695 O O . THR A 1 840 ? -44.079 -10.968 12.832 1.00 91.12 840 THR A O 1
ATOM 6698 N N . ASP A 1 841 ? -42.905 -10.661 10.931 1.00 89.81 841 ASP A N 1
ATOM 6699 C CA . ASP A 1 841 ? -43.812 -9.649 10.409 1.00 89.81 841 ASP A CA 1
ATOM 6700 C C . ASP A 1 841 ? -45.130 -10.311 9.980 1.00 89.81 841 ASP A C 1
ATOM 6702 O O . ASP A 1 841 ? -45.172 -11.198 9.122 1.00 89.81 841 ASP A O 1
ATOM 6706 N N . ALA A 1 842 ? -46.231 -9.893 10.603 1.00 83.06 842 ALA A N 1
ATOM 6707 C CA . ALA A 1 842 ? -47.530 -10.531 10.418 1.00 83.06 842 ALA A CA 1
ATOM 6708 C C . ALA A 1 842 ? -48.147 -10.251 9.036 1.00 83.06 842 ALA A C 1
ATOM 6710 O O . ALA A 1 842 ? -48.984 -11.033 8.580 1.00 83.06 842 ALA A O 1
ATOM 6711 N N . ALA A 1 843 ? -47.771 -9.147 8.380 1.00 81.81 843 ALA A N 1
ATOM 6712 C CA . ALA A 1 843 ? -48.344 -8.740 7.098 1.00 81.81 843 ALA A CA 1
ATOM 6713 C C . ALA A 1 843 ? -47.702 -9.479 5.916 1.00 81.81 843 ALA A C 1
ATOM 6715 O O . ALA A 1 843 ? -48.391 -9.904 4.987 1.00 81.81 843 ALA A O 1
ATOM 6716 N N . THR A 1 844 ? -46.385 -9.643 5.955 1.00 87.06 844 THR A N 1
ATOM 6717 C CA . THR A 1 844 ? -45.589 -10.220 4.869 1.00 87.06 844 THR A CA 1
ATOM 6718 C C . THR A 1 844 ? -45.197 -11.668 5.119 1.00 87.06 844 THR A C 1
ATOM 6720 O O . THR A 1 844 ? -44.925 -12.390 4.159 1.00 87.06 844 THR A O 1
ATOM 6723 N N . GLY A 1 845 ? -45.193 -12.104 6.382 1.00 87.19 845 GLY A N 1
ATOM 6724 C CA . GLY A 1 845 ? -44.729 -13.418 6.813 1.00 87.19 845 GLY A CA 1
ATOM 6725 C C . GLY A 1 845 ? -43.206 -13.553 6.867 1.00 87.19 845 GLY A C 1
ATOM 6726 O O . GLY A 1 845 ? -42.733 -14.668 7.096 1.00 87.19 845 GLY A O 1
ATOM 6727 N N . VAL A 1 846 ? -42.451 -12.468 6.638 1.00 90.50 846 VAL A N 1
ATOM 6728 C CA . VAL A 1 846 ? -40.986 -12.438 6.763 1.00 90.50 846 VAL A CA 1
ATOM 6729 C C . VAL A 1 846 ? -40.600 -12.676 8.218 1.00 90.50 846 VAL A C 1
ATOM 6731 O O . VAL A 1 846 ? -41.179 -12.084 9.130 1.00 90.50 846 VAL A O 1
ATOM 6734 N N . LYS A 1 847 ? -39.634 -13.571 8.434 1.00 92.88 847 LYS A N 1
ATOM 6735 C CA . LYS A 1 847 ? -39.097 -13.858 9.766 1.00 92.88 847 LYS A CA 1
ATOM 6736 C C . LYS A 1 847 ? -37.685 -13.340 9.884 1.00 92.88 847 LYS A C 1
ATOM 6738 O O . LYS A 1 847 ? -36.900 -13.475 8.949 1.00 92.88 847 LYS A O 1
ATOM 6743 N N . VAL A 1 848 ? -37.377 -12.828 11.057 1.00 89.56 848 VAL A N 1
ATOM 6744 C CA . VAL A 1 848 ? -36.062 -12.350 11.433 1.00 89.56 848 VAL A CA 1
ATOM 6745 C C . VAL A 1 848 ? -35.690 -13.018 12.743 1.00 89.56 848 VAL A C 1
ATOM 6747 O O . VAL A 1 848 ? -36.452 -12.956 13.706 1.00 89.56 848 VAL A O 1
ATOM 6750 N N . HIS A 1 849 ? -34.516 -13.636 12.746 1.00 86.69 849 HIS A N 1
ATOM 6751 C CA . HIS A 1 849 ? -33.841 -14.105 13.942 1.00 86.69 849 HIS A CA 1
ATOM 6752 C C . HIS A 1 849 ? -32.491 -13.399 14.055 1.00 86.69 849 HIS A C 1
ATOM 6754 O O . HIS A 1 849 ? -31.686 -13.443 13.120 1.00 86.69 849 HIS A O 1
ATOM 6760 N N . ALA A 1 850 ? -32.245 -12.769 15.193 1.00 80.06 850 ALA A N 1
ATOM 6761 C CA . ALA A 1 850 ? -30.944 -12.257 15.575 1.00 80.06 850 ALA A CA 1
ATOM 6762 C C . ALA A 1 850 ? -30.608 -12.748 16.983 1.00 80.06 850 ALA A C 1
ATOM 6764 O O . ALA A 1 850 ? -31.457 -12.708 17.878 1.00 80.06 850 ALA A O 1
ATOM 6765 N N . ASP A 1 851 ? -29.371 -13.197 17.170 1.00 72.00 851 ASP A N 1
ATOM 6766 C CA . ASP A 1 851 ? -28.882 -13.639 18.470 1.00 72.00 851 ASP A CA 1
ATOM 6767 C C . ASP A 1 851 ? -28.837 -12.483 19.485 1.00 72.00 851 ASP A C 1
ATOM 6769 O O . ASP A 1 851 ? -28.980 -11.301 19.147 1.00 72.00 851 ASP A O 1
ATOM 6773 N N . LYS A 1 852 ? -28.642 -12.824 20.763 1.00 71.88 852 LYS A N 1
ATOM 6774 C CA . LYS A 1 852 ? -28.474 -11.829 21.830 1.00 71.88 852 LYS A CA 1
ATOM 6775 C C . LYS A 1 852 ? -27.338 -10.855 21.488 1.00 71.88 852 LYS A C 1
ATOM 6777 O O . LYS A 1 852 ? -26.294 -11.259 20.981 1.00 71.88 852 LYS A O 1
ATOM 6782 N N . GLY A 1 853 ? -27.539 -9.574 21.786 1.00 65.75 853 GLY A N 1
ATOM 6783 C CA . GLY A 1 853 ? -26.554 -8.507 21.583 1.00 65.75 853 GLY A CA 1
ATOM 6784 C C . GLY A 1 853 ? -26.420 -8.000 20.143 1.00 65.75 853 GLY A C 1
ATOM 6785 O O . GLY A 1 853 ? -25.618 -7.102 19.905 1.00 65.75 853 GLY A O 1
ATOM 6786 N N . VAL A 1 854 ? -27.197 -8.530 19.189 1.00 70.25 854 VAL A N 1
ATOM 6787 C CA . VAL A 1 854 ? -27.200 -8.038 17.799 1.00 70.25 854 VAL A CA 1
ATOM 6788 C C . VAL A 1 854 ? -27.977 -6.726 17.656 1.00 70.25 854 VAL A C 1
ATOM 6790 O O . VAL A 1 854 ? -27.666 -5.926 16.783 1.00 70.25 854 VAL A O 1
ATOM 6793 N N . PHE A 1 855 ? -28.966 -6.465 18.503 1.00 75.56 855 PHE A N 1
ATOM 6794 C CA . PHE A 1 855 ? -29.734 -5.220 18.504 1.00 75.56 855 PHE A CA 1
ATOM 6795 C C . PHE A 1 855 ? -29.818 -4.657 19.915 1.00 75.56 855 PHE A C 1
ATOM 6797 O O . PHE A 1 855 ? -29.816 -5.431 20.870 1.00 75.56 855 PHE A O 1
ATOM 6804 N N . GLU A 1 856 ? -29.953 -3.335 20.043 1.00 68.00 856 GLU A N 1
ATOM 6805 C CA . GLU A 1 856 ? -30.352 -2.731 21.315 1.00 68.00 856 GLU A CA 1
ATOM 6806 C C . GLU A 1 856 ? -31.739 -3.230 21.750 1.00 68.00 856 GLU A C 1
ATOM 6808 O O . GLU A 1 856 ? -32.556 -3.701 20.949 1.00 68.00 856 GLU A O 1
ATOM 6813 N N . GLU A 1 857 ? -32.023 -3.150 23.049 1.00 73.00 857 GLU A N 1
ATOM 6814 C CA . GLU A 1 857 ? -33.300 -3.620 23.573 1.00 73.00 857 GLU A CA 1
ATOM 6815 C C . GLU A 1 857 ? -34.473 -2.782 23.028 1.00 73.00 857 GLU A C 1
ATOM 6817 O O . GLU A 1 857 ? -34.465 -1.554 23.060 1.00 73.00 857 GLU A O 1
ATOM 6822 N N . GLY A 1 858 ? -35.525 -3.458 22.554 1.00 73.69 858 GLY A N 1
ATOM 6823 C CA . GLY A 1 858 ? -36.766 -2.806 22.116 1.00 73.69 858 GLY A CA 1
ATOM 6824 C C . GLY A 1 858 ? -36.847 -2.451 20.628 1.00 73.69 858 GLY A C 1
ATOM 6825 O O . GLY A 1 858 ? -37.799 -1.775 20.228 1.00 73.69 858 GLY A O 1
ATOM 6826 N N . VAL A 1 859 ? -35.907 -2.933 19.812 1.00 83.12 859 VAL A N 1
ATOM 6827 C CA . VAL A 1 859 ? -35.911 -2.759 18.354 1.00 83.12 859 VAL A CA 1
ATOM 6828 C C . VAL A 1 859 ? -37.154 -3.368 17.686 1.00 83.12 859 VAL A C 1
ATOM 6830 O O . VAL A 1 859 ? -37.651 -4.433 18.069 1.00 83.12 859 VAL A O 1
ATOM 6833 N N . LYS A 1 860 ? -37.655 -2.687 16.651 1.00 84.62 860 LYS A N 1
ATOM 6834 C CA . LYS A 1 860 ? -38.806 -3.098 15.839 1.00 84.62 860 LYS A CA 1
ATOM 6835 C C . LYS A 1 860 ? -38.374 -3.421 14.416 1.00 84.62 860 LYS A C 1
ATOM 6837 O O . LYS A 1 860 ? -37.621 -2.674 13.811 1.00 84.62 860 LYS A O 1
ATOM 6842 N N . LEU A 1 861 ? -38.909 -4.509 13.870 1.00 88.69 861 LEU A N 1
ATOM 6843 C CA . LEU A 1 861 ? -38.771 -4.852 12.457 1.00 88.69 861 LEU A CA 1
ATOM 6844 C C . LEU A 1 861 ? -39.811 -4.091 11.625 1.00 88.69 861 LEU A C 1
ATOM 6846 O O . LEU A 1 861 ? -41.007 -4.181 11.917 1.00 88.69 861 LEU A O 1
ATOM 6850 N N . VAL A 1 862 ? -39.364 -3.441 10.552 1.00 87.38 862 VAL A N 1
ATOM 6851 C CA . VAL A 1 862 ? -40.223 -2.859 9.519 1.00 87.38 862 VAL A CA 1
ATOM 6852 C C . VAL A 1 862 ? -39.999 -3.615 8.210 1.00 87.38 862 VAL A C 1
ATOM 6854 O O . VAL A 1 862 ? -38.869 -3.802 7.764 1.00 87.38 862 VAL A O 1
ATOM 6857 N N . VAL A 1 863 ? -41.088 -4.104 7.610 1.00 89.56 863 VAL A N 1
ATOM 6858 C CA . VAL A 1 863 ? -41.061 -4.783 6.307 1.00 89.56 863 VAL A CA 1
ATOM 6859 C C . VAL A 1 863 ? -42.130 -4.184 5.406 1.00 89.56 863 VAL A C 1
ATOM 6861 O O . VAL A 1 863 ? -43.328 -4.325 5.667 1.00 89.56 863 VAL A O 1
ATOM 6864 N N . THR A 1 864 ? -41.701 -3.588 4.297 1.00 88.75 864 THR A N 1
ATOM 6865 C CA . THR A 1 864 ? -42.585 -2.938 3.329 1.00 88.75 864 THR A CA 1
ATOM 6866 C C . THR A 1 864 ? -42.541 -3.663 1.980 1.00 88.75 864 THR A C 1
ATOM 6868 O O . THR A 1 864 ? -41.518 -3.657 1.297 1.00 88.75 864 THR A O 1
ATOM 6871 N N . PRO A 1 865 ? -43.642 -4.292 1.522 1.00 87.56 865 PRO A N 1
ATOM 6872 C CA . PRO A 1 865 ? -43.721 -4.818 0.161 1.00 87.56 865 PRO A CA 1
ATOM 6873 C C . PRO A 1 865 ? -43.772 -3.683 -0.864 1.00 87.56 865 PRO A C 1
ATOM 6875 O O . PRO A 1 865 ? -44.694 -2.865 -0.838 1.00 87.56 865 PRO A O 1
ATOM 6878 N N . ILE A 1 866 ? -42.850 -3.687 -1.824 1.00 86.00 866 ILE A N 1
ATOM 6879 C CA . ILE A 1 866 ? -42.848 -2.734 -2.937 1.00 86.00 866 ILE A CA 1
ATOM 6880 C C . ILE A 1 866 ? -43.463 -3.410 -4.168 1.00 86.00 866 ILE A C 1
ATOM 6882 O O . ILE A 1 866 ? -42.984 -4.440 -4.642 1.00 86.00 866 ILE A O 1
ATOM 6886 N N . ILE A 1 867 ? -44.544 -2.826 -4.694 1.00 84.38 867 ILE A N 1
ATOM 6887 C CA . ILE A 1 867 ? -45.326 -3.399 -5.810 1.00 84.38 867 ILE A CA 1
ATOM 6888 C C . ILE A 1 867 ? -45.411 -2.504 -7.058 1.00 84.38 867 ILE A C 1
ATOM 6890 O O . ILE A 1 867 ? -45.941 -2.945 -8.075 1.00 84.38 867 ILE A O 1
ATOM 6894 N N . SER A 1 868 ? -44.953 -1.251 -6.972 1.00 80.94 868 SER A N 1
ATOM 6895 C CA . SER A 1 868 ? -44.950 -0.260 -8.061 1.00 80.94 868 SER A CA 1
ATOM 6896 C C . SER A 1 868 ? -44.155 0.984 -7.649 1.00 80.94 868 SER A C 1
ATOM 6898 O O . SER A 1 868 ? -44.136 1.297 -6.459 1.00 80.94 868 SER A O 1
ATOM 6900 N N . GLY A 1 869 ? -43.609 1.744 -8.601 1.00 85.31 869 GLY A N 1
ATOM 6901 C CA . GLY A 1 869 ? -42.860 2.983 -8.344 1.00 85.31 869 GLY A CA 1
ATOM 6902 C C . GLY A 1 869 ? -41.400 2.879 -8.783 1.00 85.31 869 GLY A C 1
ATOM 6903 O O . GLY A 1 869 ? -41.001 1.853 -9.322 1.00 85.31 869 GLY A O 1
ATOM 6904 N N . ALA A 1 870 ? -40.607 3.926 -8.537 1.00 81.94 870 ALA A N 1
ATOM 6905 C CA . ALA A 1 870 ? -39.231 4.021 -9.036 1.00 81.94 870 ALA A CA 1
ATOM 6906 C C . ALA A 1 870 ? -38.355 2.827 -8.613 1.00 81.94 870 ALA A C 1
ATOM 6908 O O . ALA A 1 870 ? -37.705 2.226 -9.463 1.00 81.94 870 ALA A O 1
ATOM 6909 N N . ASP A 1 871 ? -38.421 2.417 -7.344 1.00 82.25 871 ASP A N 1
ATOM 6910 C CA . ASP A 1 871 ? -37.648 1.274 -6.832 1.00 82.25 871 ASP A CA 1
ATOM 6911 C C . ASP A 1 871 ? -38.095 -0.057 -7.448 1.00 82.25 871 ASP A C 1
ATOM 6913 O O . ASP A 1 871 ? -37.283 -0.947 -7.705 1.00 82.25 871 ASP A O 1
ATOM 6917 N N . TYR A 1 872 ? -39.394 -0.189 -7.739 1.00 87.12 872 TYR A N 1
ATOM 6918 C CA . TYR A 1 872 ? -39.932 -1.360 -8.429 1.00 87.12 872 TYR A CA 1
ATOM 6919 C C . TYR A 1 872 ? -39.467 -1.411 -9.885 1.00 87.12 872 TYR A C 1
ATOM 6921 O O . TYR A 1 872 ? -39.053 -2.467 -10.357 1.00 87.12 872 TYR A O 1
ATOM 6929 N N . ASP A 1 873 ? -39.515 -0.277 -10.586 1.00 87.81 873 ASP A N 1
ATOM 6930 C CA . ASP A 1 873 ? -39.103 -0.158 -11.987 1.00 87.81 873 ASP A CA 1
ATOM 6931 C C . ASP A 1 873 ? -37.595 -0.421 -12.140 1.00 87.81 873 ASP A C 1
ATOM 6933 O O . ASP A 1 873 ? -37.150 -1.078 -13.088 1.00 87.81 873 ASP A O 1
ATOM 6937 N N . LEU A 1 874 ? -36.808 0.040 -11.166 1.00 87.00 874 LEU A N 1
ATOM 6938 C CA . LEU A 1 874 ? -35.371 -0.184 -11.075 1.00 87.00 874 LEU A CA 1
ATOM 6939 C C . LEU A 1 874 ? -35.054 -1.665 -10.812 1.00 87.00 874 LEU A C 1
ATOM 6941 O O . LEU A 1 874 ? -34.258 -2.258 -11.542 1.00 87.00 874 LEU A O 1
ATOM 6945 N N . ALA A 1 875 ? -35.753 -2.310 -9.873 1.00 87.38 875 ALA A N 1
ATOM 6946 C CA . ALA A 1 875 ? -35.631 -3.751 -9.647 1.00 87.38 875 ALA A CA 1
ATOM 6947 C C . ALA A 1 875 ? -36.059 -4.581 -10.872 1.00 87.38 875 ALA A C 1
ATOM 6949 O O . ALA A 1 875 ? -35.364 -5.523 -11.252 1.00 87.38 875 ALA A O 1
ATOM 6950 N N . ALA A 1 876 ? -37.171 -4.225 -11.523 1.00 87.81 876 ALA A N 1
ATOM 6951 C CA . ALA A 1 876 ? -37.654 -4.898 -12.730 1.00 87.81 876 ALA A CA 1
ATOM 6952 C C . ALA A 1 876 ? -36.626 -4.815 -13.869 1.00 87.81 876 ALA A C 1
ATOM 6954 O O . ALA A 1 876 ? -36.351 -5.814 -14.537 1.00 87.81 876 ALA A O 1
ATOM 6955 N N . SER A 1 877 ? -36.010 -3.643 -14.043 1.00 87.75 877 SER A N 1
ATOM 6956 C CA . SER A 1 877 ? -34.942 -3.425 -15.022 1.00 87.75 877 SER A CA 1
ATOM 6957 C C . SER A 1 877 ? -33.707 -4.266 -14.695 1.00 87.75 877 SER A C 1
ATOM 6959 O O . SER A 1 877 ? -33.197 -4.979 -15.560 1.00 87.75 877 SER A O 1
ATOM 6961 N N . ALA A 1 878 ? -33.268 -4.259 -13.434 1.00 88.62 878 ALA A N 1
ATOM 6962 C CA . ALA A 1 878 ? -32.106 -5.019 -12.986 1.00 88.62 878 ALA A CA 1
ATOM 6963 C C . ALA A 1 878 ? -32.291 -6.537 -13.164 1.00 88.62 878 ALA A C 1
ATOM 6965 O O . ALA A 1 878 ? -31.339 -7.256 -13.483 1.00 88.62 878 ALA A O 1
ATOM 6966 N N . LEU A 1 879 ? -33.511 -7.040 -12.969 1.00 89.31 879 LEU A N 1
ATOM 6967 C CA . LEU A 1 879 ? -33.841 -8.467 -12.987 1.00 89.31 879 LEU A CA 1
ATOM 6968 C C . LEU A 1 879 ? -34.307 -8.991 -14.349 1.00 89.31 879 LEU A C 1
ATOM 6970 O O . LEU A 1 879 ? -34.550 -10.192 -14.474 1.00 89.31 879 LEU A O 1
ATOM 6974 N N . ALA A 1 880 ? -34.388 -8.136 -15.372 1.00 86.75 880 ALA A N 1
ATOM 6975 C CA . ALA A 1 880 ? -34.946 -8.479 -16.680 1.00 86.75 880 ALA A CA 1
ATOM 6976 C C . ALA A 1 880 ? -34.307 -9.726 -17.326 1.00 86.75 880 ALA A C 1
ATOM 6978 O O . ALA A 1 880 ? -35.004 -10.494 -17.991 1.00 86.75 880 ALA A O 1
ATOM 6979 N N . GLU A 1 881 ? -33.007 -9.942 -17.100 1.00 84.12 881 GLU A N 1
ATOM 6980 C CA . GLU A 1 881 ? -32.242 -11.095 -17.607 1.00 84.12 881 GLU A CA 1
ATOM 6981 C C . GLU A 1 881 ? -32.228 -12.309 -16.660 1.00 84.12 881 GLU A C 1
ATOM 6983 O O . GLU A 1 881 ? -31.781 -13.383 -17.046 1.00 84.12 881 GLU A O 1
ATOM 6988 N N . VAL A 1 882 ? -32.707 -12.156 -15.422 1.00 87.31 882 VAL A N 1
ATOM 6989 C CA . VAL A 1 882 ? -32.735 -13.221 -14.403 1.00 87.31 882 VAL A CA 1
ATOM 6990 C C . VAL A 1 882 ? -34.087 -13.921 -14.379 1.00 87.31 882 VAL A C 1
ATOM 6992 O O . VAL A 1 882 ? -34.158 -15.143 -14.288 1.00 87.31 882 VAL A O 1
ATOM 6995 N N . GLY A 1 883 ? -35.167 -13.147 -14.410 1.00 85.62 883 GLY A N 1
ATOM 6996 C CA . GLY A 1 883 ? -36.525 -13.651 -14.278 1.00 85.62 883 GLY A CA 1
ATOM 6997 C C . GLY A 1 883 ? -37.491 -12.522 -13.949 1.00 85.62 883 GLY A C 1
ATOM 6998 O O . GLY A 1 883 ? -37.204 -11.656 -13.127 1.00 85.62 883 GLY A O 1
ATOM 6999 N N . LYS A 1 884 ? -38.659 -12.535 -14.589 1.00 85.69 884 LYS A N 1
ATOM 7000 C CA . LYS A 1 884 ? -39.669 -11.472 -14.464 1.00 85.69 884 LYS A CA 1
ATOM 7001 C C . LYS A 1 884 ? -40.655 -11.680 -13.314 1.00 85.69 884 LYS A C 1
ATOM 7003 O O . LYS A 1 884 ? -41.479 -10.817 -13.029 1.00 85.69 884 LYS A O 1
ATOM 7008 N N . LYS A 1 885 ? -40.598 -12.835 -12.650 1.00 88.44 885 LYS A N 1
ATOM 7009 C CA . LYS A 1 885 ? -41.454 -13.197 -11.520 1.00 88.44 885 LYS A CA 1
ATOM 7010 C C . LYS A 1 885 ? -40.714 -12.977 -10.204 1.00 88.44 885 LYS A C 1
ATOM 7012 O O . LYS A 1 885 ? -39.968 -13.845 -9.750 1.00 88.44 885 LYS A O 1
ATOM 7017 N N . PHE A 1 886 ? -40.931 -11.820 -9.582 1.00 91.44 886 PHE A N 1
ATOM 7018 C CA . PHE A 1 886 ? -40.270 -11.435 -8.332 1.00 91.44 886 PHE A CA 1
ATOM 7019 C C . PHE A 1 886 ? -41.189 -10.711 -7.338 1.00 91.44 886 PHE A C 1
ATOM 7021 O O . PHE A 1 886 ? -42.169 -10.077 -7.735 1.00 91.44 886 PHE A O 1
ATOM 7028 N N . LYS A 1 887 ? -40.847 -10.792 -6.047 1.00 91.25 887 LYS A N 1
ATOM 7029 C CA . LYS A 1 887 ? -41.371 -9.928 -4.976 1.00 91.25 887 LYS A CA 1
ATOM 7030 C C . LYS A 1 887 ? -40.250 -9.060 -4.424 1.00 91.25 887 LYS A C 1
ATOM 7032 O O . LYS A 1 887 ? -39.202 -9.600 -4.091 1.00 91.25 887 LYS A O 1
ATOM 7037 N N . LEU A 1 888 ? -40.501 -7.761 -4.294 1.00 91.00 888 LEU A N 1
ATOM 7038 C CA . LEU A 1 888 ? -39.565 -6.793 -3.732 1.00 91.00 888 LEU A CA 1
ATOM 7039 C C . LEU A 1 888 ? -40.003 -6.397 -2.318 1.00 91.00 888 LEU A C 1
ATOM 7041 O O . LEU A 1 888 ? -41.179 -6.105 -2.087 1.00 91.00 888 LEU A O 1
ATOM 7045 N N . TYR A 1 889 ? -39.054 -6.403 -1.393 1.00 90.19 889 TYR A N 1
ATOM 7046 C CA . TYR A 1 889 ? -39.231 -6.014 -0.001 1.00 90.19 889 TYR A CA 1
ATOM 7047 C C . TYR A 1 889 ? -38.216 -4.939 0.344 1.00 90.19 889 TYR A C 1
ATOM 7049 O O . TYR A 1 889 ? -37.037 -5.108 0.058 1.00 90.19 889 TYR A O 1
ATOM 7057 N N . GLU A 1 890 ? -38.676 -3.885 0.991 1.00 89.44 890 GLU A N 1
ATOM 7058 C CA . GLU A 1 890 ? -37.839 -2.976 1.759 1.00 89.44 890 GLU A CA 1
ATOM 7059 C C . GLU A 1 890 ? -37.882 -3.469 3.212 1.00 89.44 890 GLU A C 1
ATOM 7061 O O . GLU A 1 890 ? -38.950 -3.837 3.717 1.00 89.44 890 GLU A O 1
ATOM 7066 N N . ILE A 1 891 ? -36.712 -3.625 3.825 1.00 87.75 891 ILE A N 1
ATOM 7067 C CA . ILE A 1 891 ? -36.567 -4.123 5.192 1.00 87.75 891 ILE A CA 1
ATOM 7068 C C . ILE A 1 891 ? -35.614 -3.185 5.913 1.00 87.75 891 ILE A C 1
ATOM 7070 O O . ILE A 1 891 ? -34.538 -2.910 5.392 1.00 87.75 891 ILE A O 1
ATOM 7074 N N . HIS A 1 892 ? -35.971 -2.789 7.129 1.00 86.62 892 HIS A N 1
ATOM 7075 C CA . HIS A 1 892 ? -35.082 -2.121 8.074 1.00 86.62 892 HIS A CA 1
ATOM 7076 C C . HIS A 1 892 ? -35.565 -2.360 9.509 1.00 86.62 892 HIS A C 1
ATOM 7078 O O . HIS A 1 892 ? -36.582 -3.021 9.756 1.00 86.62 892 HIS A O 1
ATOM 7084 N N . PHE A 1 893 ? -34.806 -1.845 10.469 1.00 85.25 893 PHE A N 1
ATOM 7085 C CA . PHE A 1 893 ? -35.146 -1.890 11.883 1.00 85.25 893 PHE A CA 1
ATOM 7086 C C . PHE A 1 893 ? -35.224 -0.478 12.430 1.00 85.25 893 PHE A C 1
ATOM 7088 O O . PHE A 1 893 ? -34.460 0.376 12.003 1.00 85.25 893 PHE A O 1
ATOM 7095 N N . GLU A 1 894 ? -36.119 -0.249 13.384 1.00 84.88 894 GLU A N 1
ATOM 7096 C CA . GLU A 1 894 ? -36.245 1.023 14.092 1.00 84.88 894 GLU A CA 1
ATOM 7097 C C . GLU A 1 894 ? -35.985 0.841 15.592 1.00 84.88 894 GLU A C 1
ATOM 7099 O O . GLU A 1 894 ? -36.399 -0.162 16.188 1.00 84.88 894 GLU A O 1
ATOM 7104 N N . ASP A 1 895 ? -35.340 1.826 16.216 1.00 80.69 895 ASP A N 1
ATOM 7105 C CA . ASP A 1 895 ? -35.198 1.913 17.670 1.00 80.69 895 ASP A CA 1
ATOM 7106 C C . ASP A 1 895 ? -36.534 2.255 18.375 1.00 80.69 895 ASP A C 1
ATOM 7108 O O . ASP A 1 895 ? -37.613 2.385 17.777 1.00 80.69 895 ASP A O 1
ATOM 7112 N N . ALA A 1 896 ? -36.487 2.421 19.700 1.00 74.38 896 ALA A N 1
ATOM 7113 C CA . ALA A 1 896 ? -37.657 2.818 20.484 1.00 74.38 896 ALA A CA 1
ATOM 7114 C C . ALA A 1 896 ? -38.222 4.204 20.096 1.00 74.38 896 ALA A C 1
ATOM 7116 O O . ALA A 1 896 ? -39.414 4.454 20.319 1.00 74.38 896 ALA A O 1
ATOM 7117 N N . ASN A 1 897 ? -37.398 5.073 19.503 1.00 71.12 897 ASN A N 1
ATOM 7118 C CA . ASN A 1 897 ? -37.717 6.443 19.104 1.00 71.12 897 ASN A CA 1
ATOM 7119 C C . ASN A 1 897 ? -38.186 6.558 17.642 1.00 71.12 897 ASN A C 1
ATOM 7121 O O . ASN A 1 897 ? -38.711 7.607 17.266 1.00 71.12 897 ASN A O 1
ATOM 7125 N N . GLY A 1 898 ? -38.075 5.485 16.854 1.00 71.75 898 GLY A N 1
ATOM 7126 C CA . GLY A 1 898 ? -38.438 5.450 15.437 1.00 71.75 898 GLY A CA 1
ATOM 7127 C C . GLY A 1 898 ? -37.308 5.865 14.491 1.00 71.75 898 GLY A C 1
ATOM 7128 O O . GLY A 1 898 ? -37.597 6.251 13.363 1.00 71.75 898 GLY A O 1
ATOM 7129 N N . ASN A 1 899 ? -36.048 5.837 14.935 1.00 72.75 899 ASN A N 1
ATOM 7130 C CA . ASN A 1 899 ? -34.894 6.026 14.054 1.00 72.75 899 ASN A CA 1
ATOM 7131 C C . ASN A 1 899 ? -34.462 4.681 13.472 1.00 72.75 899 ASN A C 1
ATOM 7133 O O . ASN A 1 899 ? -34.458 3.684 14.196 1.00 72.75 899 ASN A O 1
ATOM 7137 N N . GLU A 1 900 ? -34.052 4.658 12.203 1.00 77.62 900 GLU A N 1
ATOM 7138 C CA . GLU A 1 900 ? -33.496 3.451 11.595 1.00 77.62 900 GLU A CA 1
ATOM 7139 C C . GLU A 1 900 ? -32.198 3.024 12.293 1.00 77.62 900 GLU A C 1
ATOM 7141 O O . GLU A 1 900 ? -31.321 3.843 12.571 1.00 77.62 900 GLU A O 1
ATOM 7146 N N . VAL A 1 901 ? -32.075 1.728 12.569 1.00 72.81 901 VAL A N 1
ATOM 7147 C CA . VAL A 1 901 ? -30.912 1.117 13.212 1.00 72.81 901 VAL A CA 1
ATOM 7148 C C . VAL A 1 901 ? -30.453 -0.108 12.438 1.00 72.81 901 VAL A C 1
ATOM 7150 O O . VAL A 1 901 ? -31.254 -0.890 11.926 1.00 72.81 901 VAL A O 1
ATOM 7153 N N . GLN A 1 902 ? -29.139 -0.298 12.375 1.00 70.12 902 GLN A N 1
ATOM 7154 C CA . GLN A 1 902 ? -28.529 -1.468 11.750 1.00 70.12 902 GLN A CA 1
ATOM 7155 C C . GLN A 1 902 ? -28.066 -2.469 12.816 1.00 70.12 902 GLN A C 1
ATOM 7157 O O . GLN A 1 902 ? -27.688 -2.072 13.922 1.00 70.12 902 GLN A O 1
ATOM 7162 N N . PRO A 1 903 ? -28.100 -3.776 12.511 1.00 69.12 903 PRO A N 1
ATOM 7163 C CA . PRO A 1 903 ? -27.710 -4.812 13.448 1.00 69.12 903 PRO A CA 1
ATOM 7164 C C . PRO A 1 903 ? -26.216 -4.739 13.739 1.00 69.12 903 PRO A C 1
ATOM 7166 O O . PRO A 1 903 ? -25.375 -4.622 12.849 1.00 69.12 903 PRO A O 1
ATOM 7169 N N . ASN A 1 904 ? -25.879 -4.937 15.001 1.00 55.50 904 ASN A N 1
ATOM 7170 C CA . ASN A 1 904 ? -24.527 -5.084 15.494 1.00 55.50 904 ASN A CA 1
ATOM 7171 C C . ASN A 1 904 ? -23.990 -6.516 15.324 1.00 55.50 904 ASN A C 1
ATOM 7173 O O . ASN A 1 904 ? -23.307 -7.045 16.191 1.00 55.50 904 ASN A O 1
ATOM 7177 N N . GLY A 1 905 ? -24.368 -7.203 14.245 1.00 59.34 905 GLY A N 1
ATOM 7178 C CA . GLY A 1 905 ? -24.103 -8.626 14.056 1.00 59.34 905 GLY A CA 1
ATOM 7179 C C . GLY A 1 905 ? -24.840 -9.208 12.854 1.00 59.34 905 GLY A C 1
ATOM 7180 O O . GLY A 1 905 ? -25.489 -8.500 12.087 1.00 59.34 905 GLY A O 1
ATOM 7181 N N . THR A 1 906 ? -24.716 -10.518 12.650 1.00 67.19 906 THR A N 1
ATOM 7182 C CA . THR A 1 906 ? -25.452 -11.204 11.582 1.00 67.19 906 THR A CA 1
ATOM 7183 C C . THR A 1 906 ? -26.898 -11.440 11.977 1.00 67.19 906 THR A C 1
ATOM 7185 O O . THR A 1 906 ? -27.185 -11.879 13.087 1.00 67.19 906 THR A O 1
ATOM 7188 N N . VAL A 1 907 ? -27.795 -11.242 11.021 1.00 78.38 907 VAL A N 1
ATOM 7189 C CA . VAL A 1 907 ? -29.222 -11.485 11.169 1.00 78.38 907 VAL A CA 1
ATOM 7190 C C . VAL A 1 907 ? -29.657 -12.524 10.151 1.00 78.38 907 VAL A C 1
ATOM 7192 O O . VAL A 1 907 ? -29.331 -12.439 8.965 1.00 78.38 907 VAL A O 1
ATOM 7195 N N . THR A 1 908 ? -30.419 -13.508 10.610 1.00 88.12 908 THR A N 1
ATOM 7196 C CA . THR A 1 908 ? -31.038 -14.508 9.746 1.00 88.12 908 THR A CA 1
ATOM 7197 C C . THR A 1 908 ? -32.412 -14.015 9.316 1.00 88.12 908 THR A C 1
ATOM 7199 O O . THR A 1 908 ? -33.304 -13.836 10.144 1.00 88.12 908 THR A O 1
ATOM 7202 N N . VAL A 1 909 ? -32.608 -13.829 8.012 1.00 90.06 909 VAL A N 1
ATOM 7203 C CA . VAL A 1 909 ? -33.878 -13.388 7.425 1.00 90.06 909 VAL A CA 1
ATOM 7204 C C . VAL A 1 909 ? -34.459 -14.512 6.585 1.00 90.06 909 VAL A C 1
ATOM 7206 O O . VAL A 1 909 ? -33.803 -15.036 5.687 1.00 90.06 909 VAL A O 1
ATOM 7209 N N . SER A 1 910 ? -35.705 -14.882 6.858 1.00 91.94 910 SER A N 1
ATOM 7210 C CA . SER A 1 910 ? -36.437 -15.910 6.119 1.00 91.94 910 SER A CA 1
ATOM 7211 C C . SER A 1 910 ? -37.572 -15.275 5.324 1.00 91.94 910 SER A C 1
ATOM 7213 O O . SER A 1 910 ? -38.563 -14.806 5.892 1.00 91.94 910 SER A O 1
ATOM 7215 N N . TYR A 1 911 ? -37.450 -15.302 3.999 1.00 92.81 911 TYR A N 1
ATOM 7216 C CA . TYR A 1 911 ? -38.439 -14.766 3.067 1.00 92.81 911 TYR A CA 1
ATOM 7217 C C . TYR A 1 911 ? -39.427 -15.863 2.663 1.00 92.81 911 TYR A C 1
ATOM 7219 O O . TYR A 1 911 ? -38.997 -16.902 2.158 1.00 92.81 911 TYR A O 1
ATOM 7227 N N . PRO A 1 912 ? -40.744 -15.688 2.858 1.00 92.81 912 PRO A N 1
ATOM 7228 C CA . PRO A 1 912 ? -41.713 -16.705 2.475 1.00 92.81 912 PRO A CA 1
ATOM 7229 C C . PRO A 1 912 ? -41.764 -16.851 0.952 1.00 92.81 912 PRO A C 1
ATOM 7231 O O . PRO A 1 912 ? -42.002 -15.881 0.230 1.00 92.81 912 PRO A O 1
ATOM 7234 N N . ILE A 1 913 ? -41.590 -18.080 0.467 1.00 89.81 913 ILE A N 1
ATOM 7235 C CA . ILE A 1 913 ? -41.691 -18.408 -0.954 1.00 89.81 913 ILE A CA 1
ATOM 7236 C C . ILE A 1 913 ? -43.173 -18.329 -1.355 1.00 89.81 913 ILE A C 1
ATOM 7238 O O . ILE A 1 913 ? -43.997 -19.064 -0.798 1.00 89.81 913 ILE A O 1
ATOM 7242 N N . PRO A 1 914 ? -43.562 -17.446 -2.297 1.00 84.88 914 PRO A N 1
ATOM 7243 C CA . PRO A 1 914 ? -44.967 -17.279 -2.644 1.00 84.88 914 PRO A CA 1
ATOM 7244 C C . PRO A 1 914 ? -45.566 -18.539 -3.280 1.00 84.88 914 PRO A C 1
ATOM 7246 O O . PRO A 1 914 ? -44.907 -19.267 -4.023 1.00 84.88 914 PRO A O 1
ATOM 7249 N N . ALA A 1 915 ? -46.856 -18.776 -3.038 1.00 77.75 915 ALA A N 1
ATOM 7250 C CA . ALA A 1 915 ? -47.565 -19.904 -3.633 1.00 77.75 915 ALA A CA 1
ATOM 7251 C C . ALA A 1 915 ? -47.495 -19.854 -5.171 1.00 77.75 915 ALA A C 1
ATOM 7253 O O . ALA A 1 915 ? -47.818 -18.842 -5.792 1.00 77.75 915 ALA A O 1
ATOM 7254 N N . GLY A 1 916 ? -47.080 -20.967 -5.780 1.00 76.81 916 GLY A N 1
ATOM 7255 C CA . GLY A 1 916 ? -46.885 -21.072 -7.225 1.00 76.81 916 GLY A CA 1
ATOM 7256 C C . GLY A 1 916 ? -45.491 -20.674 -7.710 1.00 76.81 916 GLY A C 1
ATOM 7257 O O . GLY A 1 916 ? -45.288 -20.692 -8.923 1.00 76.81 916 GLY A O 1
ATOM 7258 N N . TYR A 1 917 ? -44.554 -20.321 -6.821 1.00 86.25 917 TYR A N 1
ATOM 7259 C CA . TYR A 1 917 ? -43.133 -20.236 -7.165 1.00 86.25 917 TYR A CA 1
ATOM 7260 C C . TYR A 1 917 ? -42.490 -21.629 -7.189 1.00 86.25 917 TYR A C 1
ATOM 7262 O O . TYR A 1 917 ? -42.827 -22.479 -6.360 1.00 86.25 917 TYR A O 1
ATOM 7270 N N . ASP A 1 918 ? -41.566 -21.867 -8.120 1.00 86.75 918 ASP A N 1
ATOM 7271 C CA . ASP A 1 918 ? -40.729 -23.071 -8.109 1.00 86.75 918 ASP A CA 1
ATOM 7272 C C . ASP A 1 918 ? -39.566 -22.890 -7.134 1.00 86.75 918 ASP A C 1
ATOM 7274 O O . ASP A 1 918 ? -38.556 -22.275 -7.471 1.00 86.75 918 ASP A O 1
ATOM 7278 N N . ALA A 1 919 ? -39.708 -23.442 -5.927 1.00 85.88 919 ALA A N 1
ATOM 7279 C CA . ALA A 1 919 ? -38.727 -23.318 -4.852 1.00 85.88 919 ALA A CA 1
ATOM 7280 C C . ALA A 1 919 ? -37.301 -23.729 -5.267 1.00 85.88 919 ALA A C 1
ATOM 7282 O O . ALA A 1 919 ? -36.346 -23.160 -4.749 1.00 85.88 919 ALA A O 1
ATOM 7283 N N . ALA A 1 920 ? -37.130 -24.655 -6.220 1.00 84.75 920 ALA A N 1
ATOM 7284 C CA . ALA A 1 920 ? -35.803 -25.055 -6.698 1.00 84.75 920 ALA A CA 1
ATOM 7285 C C . ALA A 1 920 ? -35.091 -23.957 -7.512 1.00 84.75 920 ALA A C 1
ATOM 7287 O O . ALA A 1 920 ? -33.869 -23.980 -7.639 1.00 84.75 920 ALA A O 1
ATOM 7288 N N . ASN A 1 921 ? -35.852 -22.999 -8.043 1.00 89.12 921 ASN A N 1
ATOM 7289 C CA . ASN A 1 921 ? -35.383 -21.929 -8.919 1.00 89.12 921 ASN A CA 1
ATOM 7290 C C . ASN A 1 921 ? -35.508 -20.536 -8.283 1.00 89.12 921 ASN A C 1
ATOM 7292 O O . ASN A 1 921 ? -35.313 -19.528 -8.963 1.00 89.12 921 ASN A O 1
ATOM 7296 N N . VAL A 1 922 ? -35.817 -20.456 -6.986 1.00 90.50 922 VAL A N 1
ATOM 7297 C CA . VAL A 1 922 ? -35.880 -19.180 -6.268 1.00 90.50 922 VAL A CA 1
ATOM 7298 C C . VAL A 1 922 ? -34.491 -18.738 -5.820 1.00 90.50 922 VAL A C 1
ATOM 7300 O O . VAL A 1 922 ? -33.716 -19.523 -5.279 1.00 90.50 922 VAL A O 1
ATOM 7303 N N . VAL A 1 923 ? -34.198 -17.454 -6.010 1.00 89.81 923 VAL A N 1
ATOM 7304 C CA . VAL A 1 923 ? -33.005 -16.773 -5.496 1.00 89.81 923 VAL A CA 1
ATOM 7305 C C . VAL A 1 923 ? -33.362 -15.393 -4.960 1.00 89.81 923 VAL A C 1
ATOM 7307 O O . VAL A 1 923 ? -34.378 -14.814 -5.342 1.00 89.81 923 VAL A O 1
ATOM 7310 N N . LEU A 1 924 ? -32.512 -14.848 -4.093 1.00 91.56 924 LEU A N 1
ATOM 7311 C CA . LEU A 1 924 ? -32.661 -13.500 -3.553 1.00 91.56 924 LEU A CA 1
ATOM 7312 C C . LEU A 1 924 ? -31.573 -12.582 -4.122 1.00 91.56 924 LEU A C 1
ATOM 7314 O O . LEU A 1 924 ? -30.395 -12.935 -4.109 1.00 91.56 924 LEU A O 1
ATOM 7318 N N . TYR A 1 925 ? -31.958 -11.399 -4.585 1.00 86.44 925 TYR A N 1
ATOM 7319 C CA . TYR A 1 925 ? -31.042 -10.332 -4.979 1.00 86.44 925 TYR A CA 1
ATOM 7320 C C . TYR A 1 925 ? -31.247 -9.110 -4.091 1.00 86.44 925 TYR A C 1
ATOM 7322 O O . TYR A 1 925 ? -32.384 -8.746 -3.809 1.00 86.44 925 TYR A O 1
ATOM 7330 N N . ARG A 1 926 ? -30.161 -8.447 -3.698 1.00 88.81 926 ARG A N 1
ATOM 7331 C CA . ARG A 1 926 ? -30.212 -7.060 -3.230 1.00 88.81 926 ARG A CA 1
ATOM 7332 C C . ARG A 1 926 ? -30.191 -6.143 -4.447 1.00 88.81 926 ARG A C 1
ATOM 7334 O O . ARG A 1 926 ? -29.388 -6.368 -5.355 1.00 88.81 926 ARG A O 1
ATOM 7341 N N . ILE A 1 927 ? -31.065 -5.150 -4.462 1.00 85.50 927 ILE A N 1
ATOM 7342 C CA . ILE A 1 927 ? -31.140 -4.122 -5.497 1.00 85.50 927 ILE A CA 1
ATOM 7343 C C . ILE A 1 927 ? -30.456 -2.870 -4.948 1.00 85.50 927 ILE A C 1
ATOM 7345 O O . ILE A 1 927 ? -30.881 -2.345 -3.924 1.00 85.50 927 ILE A O 1
ATOM 7349 N N . ASN A 1 928 ? -29.368 -2.447 -5.588 1.00 79.75 928 ASN A N 1
ATOM 7350 C CA . ASN A 1 928 ? -28.586 -1.285 -5.169 1.00 79.75 928 ASN A CA 1
ATOM 7351 C C . ASN A 1 928 ? -29.199 0.003 -5.749 1.00 79.75 928 ASN A C 1
ATOM 7353 O O . ASN A 1 928 ? -29.879 -0.043 -6.776 1.00 79.75 928 ASN A O 1
ATOM 7357 N N . GLU A 1 929 ? -28.940 1.153 -5.122 1.00 76.31 929 GLU A N 1
ATOM 7358 C CA . GLU A 1 929 ? -29.488 2.452 -5.560 1.00 76.31 929 GLU A CA 1
ATOM 7359 C C . GLU A 1 929 ? -29.074 2.841 -6.989 1.00 76.31 929 GLU A C 1
ATOM 7361 O O . GLU A 1 929 ? -29.821 3.514 -7.696 1.00 76.31 929 GLU A O 1
ATOM 7366 N N . ASP A 1 930 ? -27.912 2.367 -7.447 1.00 73.75 930 ASP A N 1
ATOM 7367 C CA . ASP A 1 930 ? -27.387 2.595 -8.799 1.00 73.75 930 ASP A CA 1
ATOM 7368 C C . ASP A 1 930 ? -28.066 1.737 -9.890 1.00 73.75 930 ASP A C 1
ATOM 7370 O O . ASP A 1 930 ? -27.729 1.849 -11.070 1.00 73.75 930 ASP A O 1
ATOM 7374 N N . GLY A 1 931 ? -29.018 0.869 -9.526 1.00 72.69 931 GLY A N 1
ATOM 7375 C CA . GLY A 1 931 ? -29.681 -0.046 -10.459 1.00 72.69 931 GLY A CA 1
ATOM 7376 C C . GLY A 1 931 ? -28.967 -1.381 -10.667 1.00 72.69 931 GLY A C 1
ATOM 7377 O O . GLY A 1 931 ? -29.482 -2.244 -11.384 1.00 72.69 931 GLY A O 1
ATOM 7378 N N . SER A 1 932 ? -27.808 -1.596 -10.043 1.00 77.69 932 SER A N 1
ATOM 7379 C CA . SER A 1 932 ? -27.122 -2.886 -10.056 1.00 77.69 932 SER A CA 1
ATOM 7380 C C . SER A 1 932 ? -27.761 -3.879 -9.070 1.00 77.69 932 SER A C 1
ATOM 7382 O O . SER A 1 932 ? -28.537 -3.520 -8.181 1.00 77.69 932 SER A O 1
ATOM 7384 N N . LYS A 1 933 ? -27.457 -5.174 -9.237 1.00 80.44 933 LYS A N 1
ATOM 7385 C CA . LYS A 1 933 ? -27.985 -6.252 -8.385 1.00 80.44 933 LYS A CA 1
ATOM 7386 C C . LYS A 1 933 ? -26.874 -7.127 -7.827 1.00 80.44 933 LYS A C 1
ATOM 7388 O O . LYS A 1 933 ? -25.954 -7.513 -8.547 1.00 80.44 933 LYS A O 1
ATOM 7393 N N . THR A 1 934 ? -27.022 -7.532 -6.573 1.00 82.56 934 THR A N 1
ATOM 7394 C CA . THR A 1 934 ? -26.087 -8.428 -5.886 1.00 82.56 934 THR A CA 1
ATOM 7395 C C . THR A 1 934 ? -26.809 -9.709 -5.489 1.00 82.56 934 THR A C 1
ATOM 7397 O O . THR A 1 934 ? -27.838 -9.658 -4.818 1.00 82.56 934 THR A O 1
ATOM 7400 N N . LEU A 1 935 ? -26.302 -10.869 -5.916 1.00 84.75 935 LEU A N 1
ATOM 7401 C CA . LEU A 1 935 ? -26.877 -12.161 -5.532 1.00 84.75 935 LEU A CA 1
ATOM 7402 C C . LEU A 1 935 ? -26.614 -12.425 -4.047 1.00 84.75 935 LEU A C 1
ATOM 7404 O O . LEU A 1 935 ? -25.460 -12.479 -3.625 1.00 84.75 935 LEU A O 1
ATOM 7408 N N . ILE A 1 936 ? -27.675 -12.671 -3.282 1.00 81.25 936 ILE A N 1
ATOM 7409 C CA . ILE A 1 936 ? -27.584 -13.040 -1.872 1.00 81.25 936 ILE A CA 1
ATOM 7410 C C . ILE A 1 936 ? -27.721 -14.554 -1.757 1.00 81.25 936 ILE A C 1
ATOM 7412 O O . ILE A 1 936 ? -28.784 -15.143 -1.999 1.00 81.25 936 ILE A O 1
ATOM 7416 N N . LYS A 1 937 ? -26.604 -15.199 -1.413 1.00 77.50 937 LYS A N 1
ATOM 7417 C CA . LYS A 1 937 ? -26.560 -16.647 -1.213 1.00 77.50 937 LYS A CA 1
ATOM 7418 C C . LYS A 1 937 ? -27.415 -17.010 0.002 1.00 77.50 937 LYS A C 1
ATOM 7420 O O . LYS A 1 937 ? -27.227 -16.477 1.090 1.00 77.50 937 LYS A O 1
ATOM 7425 N N . GLY A 1 938 ? -28.351 -17.922 -0.215 1.00 83.56 938 GLY A N 1
ATOM 7426 C CA . GLY A 1 938 ? -29.256 -18.440 0.800 1.00 83.56 938 GLY A CA 1
ATOM 7427 C C . GLY A 1 938 ? -29.607 -19.889 0.518 1.00 83.56 938 GLY A C 1
ATOM 7428 O O . GLY A 1 938 ? -29.128 -20.483 -0.451 1.00 83.56 938 GLY A O 1
ATOM 7429 N N . ALA A 1 939 ? -30.456 -20.448 1.366 1.00 83.81 939 ALA A N 1
ATOM 7430 C CA . ALA A 1 939 ? -30.962 -21.801 1.217 1.00 83.81 939 ALA A CA 1
ATOM 7431 C C . ALA A 1 939 ? -32.481 -21.819 1.362 1.00 83.81 939 ALA A C 1
ATOM 7433 O O . ALA A 1 939 ? -33.061 -21.040 2.116 1.00 83.81 939 ALA A O 1
ATOM 7434 N N . VAL A 1 940 ? -33.125 -22.737 0.645 1.00 86.69 940 VAL A N 1
ATOM 7435 C CA . VAL A 1 940 ? -34.542 -23.022 0.855 1.00 86.69 940 VAL A CA 1
ATOM 7436 C C . VAL A 1 940 ? -34.678 -23.919 2.078 1.00 86.69 940 VAL A C 1
ATOM 7438 O O . VAL A 1 940 ? -34.180 -25.044 2.074 1.00 86.69 940 VAL A O 1
ATOM 7441 N N . ASP A 1 941 ? -35.373 -23.428 3.099 1.00 84.25 941 ASP A N 1
ATOM 7442 C CA . ASP A 1 941 ? -35.748 -24.190 4.286 1.00 84.25 941 ASP A CA 1
ATOM 7443 C C . ASP A 1 941 ? -37.278 -24.214 4.424 1.00 84.25 941 ASP A C 1
ATOM 7445 O O . ASP A 1 941 ? -37.944 -23.209 4.701 1.00 84.25 941 ASP A O 1
ATOM 7449 N N . GLY A 1 942 ? -37.870 -25.376 4.143 1.00 87.38 942 GLY A N 1
ATOM 7450 C CA . GLY A 1 942 ? -39.320 -25.540 4.069 1.00 87.38 942 GLY A CA 1
ATOM 7451 C C . GLY A 1 942 ? -39.960 -24.636 3.006 1.00 87.38 942 GLY A C 1
ATOM 7452 O O . GLY A 1 942 ? -39.706 -24.792 1.815 1.00 87.38 942 GLY A O 1
ATOM 7453 N N . ASN A 1 943 ? -40.821 -23.710 3.442 1.00 90.62 943 ASN A N 1
ATOM 7454 C CA . ASN A 1 943 ? -41.511 -22.743 2.573 1.00 90.62 943 ASN A CA 1
ATOM 7455 C C . ASN A 1 943 ? -40.826 -21.364 2.551 1.00 90.62 943 ASN A C 1
ATOM 7457 O O . ASN A 1 943 ? -41.449 -20.381 2.148 1.00 90.62 943 ASN A O 1
ATOM 7461 N N . TYR A 1 944 ? -39.584 -21.269 3.023 1.00 92.06 944 TYR A N 1
ATOM 7462 C CA . TYR A 1 944 ? -38.837 -20.020 3.117 1.00 92.06 944 TYR A CA 1
ATOM 7463 C C . TYR A 1 944 ? -37.534 -20.097 2.327 1.00 92.06 944 TYR A C 1
ATOM 7465 O O . TYR A 1 944 ? -36.922 -21.156 2.222 1.00 92.06 944 TYR A O 1
ATOM 7473 N N . TYR A 1 945 ? -37.108 -18.959 1.791 1.00 89.69 945 TYR A N 1
ATOM 7474 C CA . TYR A 1 945 ? -35.742 -18.736 1.342 1.00 89.69 945 TYR A CA 1
ATOM 7475 C C . TYR A 1 945 ? -35.019 -17.952 2.438 1.00 89.69 945 TYR A C 1
ATOM 7477 O O . TYR A 1 945 ? -35.372 -16.806 2.722 1.00 89.69 945 TYR A O 1
ATOM 7485 N N . THR A 1 946 ? -34.050 -18.590 3.081 1.00 88.38 946 THR A N 1
ATOM 7486 C CA . THR A 1 946 ? -33.367 -18.078 4.269 1.00 88.38 946 THR A CA 1
ATOM 7487 C C . THR A 1 946 ? -31.973 -17.589 3.909 1.00 88.38 946 THR A C 1
ATOM 7489 O O . THR A 1 946 ? -31.220 -18.276 3.214 1.00 88.38 946 THR A O 1
ATOM 7492 N N . VAL A 1 947 ? -31.630 -16.396 4.386 1.00 85.19 947 VAL A N 1
ATOM 7493 C CA . VAL A 1 947 ? -30.333 -15.744 4.176 1.00 85.19 947 VAL A CA 1
ATOM 7494 C C . VAL A 1 947 ? -29.783 -15.224 5.493 1.00 85.19 947 VAL A C 1
ATOM 7496 O O . VAL A 1 947 ? -30.539 -14.909 6.409 1.00 85.19 947 VAL A O 1
ATOM 7499 N N . ILE A 1 948 ? -28.463 -15.093 5.558 1.00 79.00 948 ILE A N 1
ATOM 7500 C CA . ILE A 1 948 ? -27.765 -14.418 6.650 1.00 79.00 948 ILE A CA 1
ATOM 7501 C C . ILE A 1 948 ? -27.241 -13.100 6.083 1.00 79.00 948 ILE A C 1
ATOM 7503 O O . ILE A 1 948 ? -26.534 -13.105 5.075 1.00 79.00 948 ILE A O 1
ATOM 7507 N N . THR A 1 949 ? -27.612 -11.978 6.693 1.00 72.06 949 THR A N 1
ATOM 7508 C CA . THR A 1 949 ? -27.222 -10.632 6.250 1.00 72.06 949 THR A CA 1
ATOM 7509 C C . THR A 1 949 ? -26.745 -9.774 7.421 1.00 72.06 949 THR A C 1
ATOM 7511 O O . THR A 1 949 ? -27.022 -10.084 8.576 1.00 72.06 949 THR A O 1
ATOM 7514 N N . LYS A 1 950 ? -25.996 -8.710 7.118 1.00 67.88 950 LYS A N 1
ATOM 7515 C CA . LYS A 1 950 ? -25.508 -7.704 8.080 1.00 67.88 950 LYS A CA 1
ATOM 7516 C C . LYS A 1 950 ? -26.034 -6.295 7.797 1.00 67.88 950 LYS A C 1
ATOM 7518 O O . LYS A 1 950 ? -25.758 -5.380 8.554 1.00 67.88 950 LYS A O 1
ATOM 7523 N N . SER A 1 951 ? -26.752 -6.117 6.695 1.00 64.31 951 SER A N 1
ATOM 7524 C CA . SER A 1 951 ? -27.341 -4.838 6.317 1.00 64.31 951 SER A CA 1
ATOM 7525 C C . SER A 1 951 ? -28.669 -5.059 5.622 1.00 64.31 951 SER A C 1
ATOM 7527 O O . SER A 1 951 ? -28.933 -6.132 5.053 1.00 64.31 951 SER A O 1
ATOM 7529 N N . PHE A 1 952 ? -29.519 -4.043 5.677 1.00 74.56 952 PHE A N 1
ATOM 7530 C CA . PHE A 1 952 ? -30.840 -4.098 5.078 1.00 74.56 952 PHE A CA 1
ATOM 7531 C C . PHE A 1 952 ? -31.033 -3.026 4.007 1.00 74.56 952 PHE A C 1
ATOM 7533 O O . PHE A 1 952 ? -30.358 -2.005 4.004 1.00 74.56 952 PHE A O 1
ATOM 7540 N N . SER A 1 953 ? -31.847 -3.357 3.008 1.00 79.06 953 SER A N 1
ATOM 7541 C CA . SER A 1 953 ? -32.087 -2.574 1.797 1.00 79.06 953 SER A CA 1
ATOM 7542 C C . SER A 1 953 ? -33.261 -3.218 1.042 1.00 79.06 953 SER A C 1
ATOM 7544 O O . SER A 1 953 ? -34.004 -4.034 1.595 1.00 79.06 953 SER A O 1
ATOM 7546 N N . ASN A 1 954 ? -33.389 -2.914 -0.246 1.00 87.25 954 ASN A N 1
ATOM 7547 C CA . ASN A 1 954 ? -34.370 -3.498 -1.140 1.00 87.25 954 ASN A CA 1
ATOM 7548 C C . ASN A 1 954 ? -33.936 -4.900 -1.595 1.00 87.25 954 ASN A C 1
ATOM 7550 O O . ASN A 1 954 ? -32.965 -5.072 -2.337 1.00 87.25 954 ASN A O 1
ATOM 7554 N N . TYR A 1 955 ? -34.684 -5.921 -1.182 1.00 89.69 955 TYR A N 1
ATOM 7555 C CA . TYR A 1 955 ? -34.441 -7.321 -1.519 1.00 89.69 955 TYR A CA 1
ATOM 7556 C C . TYR A 1 955 ? -35.534 -7.889 -2.417 1.00 89.69 955 TYR A C 1
ATOM 7558 O O . TYR A 1 955 ? -36.719 -7.895 -2.079 1.00 89.69 955 TYR A O 1
ATOM 7566 N N . ALA A 1 956 ? -35.120 -8.421 -3.562 1.00 91.38 956 ALA A N 1
ATOM 7567 C CA . ALA A 1 956 ? -35.983 -9.062 -4.533 1.00 91.38 956 ALA A CA 1
ATOM 7568 C C . ALA A 1 956 ? -35.850 -10.588 -4.470 1.00 91.38 956 ALA A C 1
ATOM 7570 O O . ALA A 1 956 ? -34.792 -11.142 -4.769 1.00 91.38 956 ALA A O 1
ATOM 7571 N N . LEU A 1 957 ? -36.938 -11.278 -4.133 1.00 92.56 957 LEU A N 1
ATOM 7572 C CA . LEU A 1 957 ? -37.052 -12.732 -4.230 1.00 92.56 957 LEU A CA 1
ATOM 7573 C C . LEU A 1 957 ? -37.578 -13.102 -5.620 1.00 92.56 957 LEU A C 1
ATOM 7575 O O . LEU A 1 957 ? -38.724 -12.791 -5.948 1.00 92.56 957 LEU A O 1
ATOM 7579 N N . VAL A 1 958 ? -36.749 -13.758 -6.428 1.00 92.50 958 VAL A N 1
ATOM 7580 C CA . VAL A 1 958 ? -36.951 -13.961 -7.871 1.00 92.50 958 VAL A CA 1
ATOM 7581 C C . VAL A 1 958 ? -36.998 -15.447 -8.201 1.00 92.50 958 VAL A C 1
ATOM 7583 O O . VAL A 1 958 ? -36.144 -16.206 -7.752 1.00 92.50 958 VAL A O 1
ATOM 7586 N N . GLU A 1 959 ? -37.958 -15.863 -9.025 1.00 92.25 959 GLU A N 1
ATOM 7587 C CA . GLU A 1 959 ? -37.926 -17.167 -9.698 1.00 92.25 959 GLU A CA 1
ATOM 7588 C C . GLU A 1 959 ? -37.129 -17.040 -11.001 1.00 92.25 959 GLU A C 1
ATOM 7590 O O . GLU A 1 959 ? -37.541 -16.319 -11.919 1.00 92.25 959 GLU A O 1
ATOM 7595 N N . LYS A 1 960 ? -35.987 -17.729 -11.076 1.00 90.56 960 LYS A N 1
ATOM 7596 C CA . LYS A 1 960 ? -35.111 -17.731 -12.253 1.00 90.56 960 LYS A CA 1
ATOM 7597 C C . LYS A 1 960 ? -35.835 -18.221 -13.504 1.00 90.56 960 LYS A C 1
ATOM 7599 O O . LYS A 1 960 ? -36.706 -19.084 -13.434 1.00 90.56 960 LYS A O 1
ATOM 7604 N N . ASP A 1 961 ? -35.456 -17.646 -14.642 1.00 87.25 961 ASP A N 1
ATOM 7605 C CA . ASP A 1 961 ? -35.925 -17.991 -15.991 1.00 87.25 961 ASP A CA 1
ATOM 7606 C C . ASP A 1 961 ? -37.438 -17.813 -16.214 1.00 87.25 961 ASP A C 1
ATOM 7608 O O . ASP A 1 961 ? -38.015 -18.271 -17.206 1.00 87.25 961 ASP A O 1
ATOM 7612 N N . SER A 1 962 ? -38.111 -17.105 -15.308 1.00 86.06 962 SER A N 1
ATOM 7613 C CA . SER A 1 962 ? -39.530 -16.794 -15.438 1.00 86.06 962 SER A CA 1
ATOM 7614 C C . SER A 1 962 ? -39.779 -15.756 -16.545 1.00 86.06 962 SER A C 1
ATOM 7616 O O . SER A 1 962 ? -39.175 -14.685 -16.582 1.00 86.06 962 SER A O 1
ATOM 7618 N N . THR A 1 963 ? -40.709 -16.059 -17.458 1.00 80.06 963 THR A N 1
ATOM 7619 C CA . THR A 1 963 ? -40.947 -15.289 -18.703 1.00 80.06 963 THR A CA 1
ATOM 7620 C C . THR A 1 963 ? -42.236 -14.454 -18.709 1.00 80.06 963 THR A C 1
ATOM 7622 O O . THR A 1 963 ? -42.634 -13.930 -19.751 1.00 80.06 963 THR A O 1
ATOM 7625 N N . ILE A 1 964 ? -42.904 -14.322 -17.560 1.00 79.19 964 ILE A N 1
ATOM 7626 C CA . ILE A 1 964 ? -44.186 -13.604 -17.427 1.00 79.19 964 ILE A CA 1
ATOM 7627 C C . ILE A 1 964 ? -44.024 -12.080 -17.584 1.00 79.19 964 ILE A C 1
ATOM 7629 O O . ILE A 1 964 ? -42.934 -11.556 -17.400 1.00 79.19 964 ILE A O 1
ATOM 7633 N N . THR A 1 965 ? -45.084 -11.349 -17.939 1.00 74.25 965 THR A N 1
ATOM 7634 C CA . THR A 1 965 ? -45.038 -9.871 -18.007 1.00 74.25 965 THR A CA 1
ATOM 7635 C C . THR A 1 965 ? -45.114 -9.230 -16.619 1.00 74.25 965 THR A C 1
ATOM 7637 O O . THR A 1 965 ? -45.618 -9.857 -15.689 1.00 74.25 965 THR A O 1
ATOM 7640 N N . ASP A 1 966 ? -44.709 -7.963 -16.487 1.00 65.94 966 ASP A N 1
ATOM 7641 C CA . ASP A 1 966 ? -44.807 -7.221 -15.218 1.00 65.94 966 ASP A CA 1
ATOM 7642 C C . ASP A 1 966 ? -46.257 -7.172 -14.715 1.00 65.94 966 ASP A C 1
ATOM 7644 O O . ASP A 1 966 ? -46.521 -7.536 -13.575 1.00 65.94 966 ASP A O 1
ATOM 7648 N N . ASP A 1 967 ? -47.227 -6.905 -15.600 1.00 69.69 967 ASP A N 1
ATOM 7649 C CA . ASP A 1 967 ? -48.662 -6.972 -15.276 1.00 69.69 967 ASP A CA 1
ATOM 7650 C C . ASP A 1 967 ? -49.091 -8.347 -14.724 1.00 69.69 967 ASP A C 1
ATOM 7652 O O . ASP A 1 967 ? -49.930 -8.440 -13.824 1.00 69.69 967 ASP A O 1
ATOM 7656 N N . GLN A 1 968 ? -48.531 -9.435 -15.268 1.00 73.19 968 GLN A N 1
ATOM 7657 C CA . GLN A 1 968 ? -48.794 -10.797 -14.795 1.00 73.19 968 GLN A CA 1
ATOM 7658 C C . GLN A 1 968 ? -48.092 -11.066 -13.462 1.00 73.19 968 GLN A C 1
ATOM 7660 O O . GLN A 1 968 ? -48.653 -11.752 -12.606 1.00 73.19 968 GLN A O 1
ATOM 7665 N N . ASN A 1 969 ? -46.895 -10.517 -13.259 1.00 75.69 969 ASN A N 1
ATOM 7666 C CA . ASN A 1 969 ? -46.176 -10.616 -12.001 1.00 75.69 969 ASN A CA 1
ATOM 7667 C C . ASN A 1 969 ? -46.919 -9.862 -10.887 1.00 75.69 969 ASN A C 1
ATOM 7669 O O . ASN A 1 969 ? -47.236 -10.460 -9.862 1.00 75.69 969 ASN A O 1
ATOM 7673 N N . THR A 1 970 ? -47.332 -8.611 -11.109 1.00 67.44 970 THR A N 1
ATOM 7674 C CA . THR A 1 970 ? -48.119 -7.817 -10.149 1.00 67.44 970 THR A CA 1
ATOM 7675 C C . THR A 1 970 ? -49.439 -8.507 -9.778 1.00 67.44 970 THR A C 1
ATOM 7677 O O . THR A 1 970 ? -49.845 -8.505 -8.614 1.00 67.44 970 THR A O 1
ATOM 7680 N N . GLN A 1 971 ? -50.106 -9.170 -10.730 1.00 65.81 971 GLN A N 1
ATOM 7681 C CA . GLN A 1 971 ? -51.300 -9.980 -10.443 1.00 65.81 971 GLN A CA 1
ATOM 7682 C C . GLN A 1 971 ? -50.995 -11.221 -9.590 1.00 65.81 971 GLN A C 1
ATOM 7684 O O . GLN A 1 971 ? -51.782 -11.558 -8.702 1.00 65.81 971 GLN A O 1
ATOM 7689 N N . ASN A 1 972 ? -49.857 -11.882 -9.815 1.00 61.91 972 ASN A N 1
ATOM 7690 C CA . ASN A 1 972 ? -49.419 -13.033 -9.021 1.00 61.91 972 ASN A CA 1
ATOM 7691 C C . ASN A 1 972 ? -49.010 -12.633 -7.594 1.00 61.91 972 ASN A C 1
ATOM 7693 O O . ASN A 1 972 ? -49.362 -13.331 -6.643 1.00 61.91 972 ASN A O 1
ATOM 7697 N N . VAL A 1 973 ? -48.342 -11.486 -7.429 1.00 61.16 973 VAL A N 1
ATOM 7698 C CA . VAL A 1 973 ? -47.972 -10.914 -6.123 1.00 61.16 973 VAL A CA 1
ATOM 7699 C C . VAL A 1 973 ? -49.221 -10.607 -5.280 1.00 61.16 973 VAL A C 1
ATOM 7701 O O . VAL A 1 973 ? -49.235 -10.903 -4.084 1.00 61.16 973 VAL A O 1
ATOM 7704 N N . ASN A 1 974 ? -50.299 -10.117 -5.906 1.00 54.75 974 ASN A N 1
ATOM 7705 C CA . ASN A 1 974 ? -51.562 -9.774 -5.237 1.00 54.75 974 ASN A CA 1
ATOM 7706 C C . ASN A 1 974 ? -52.452 -10.983 -4.873 1.00 54.75 974 ASN A C 1
ATOM 7708 O O . ASN A 1 974 ? -53.282 -10.883 -3.969 1.00 54.75 974 ASN A O 1
ATOM 7712 N N . ASN A 1 975 ? -52.294 -12.135 -5.534 1.00 48.34 975 ASN A N 1
ATOM 7713 C CA . ASN A 1 975 ? -53.133 -13.325 -5.308 1.00 48.34 975 ASN A CA 1
ATOM 7714 C C . ASN A 1 975 ? -52.650 -14.245 -4.168 1.00 48.34 975 ASN A C 1
ATOM 7716 O O . ASN A 1 975 ? -53.292 -15.254 -3.874 1.00 48.34 975 ASN A O 1
ATOM 7720 N N . GLY A 1 976 ? -51.553 -13.897 -3.488 1.00 44.94 976 GLY A N 1
ATOM 7721 C CA . GLY A 1 976 ? -50.959 -14.698 -2.410 1.00 44.94 976 GLY A CA 1
ATOM 7722 C C . GLY A 1 976 ? -51.754 -14.772 -1.099 1.00 44.94 976 GLY A C 1
ATOM 7723 O O . GLY A 1 976 ? -51.285 -15.423 -0.172 1.00 44.94 976 GLY A O 1
ATOM 7724 N N . ASN A 1 977 ? -52.934 -14.143 -0.996 1.00 38.62 977 ASN A N 1
ATOM 7725 C CA . ASN A 1 977 ? -53.712 -14.078 0.252 1.00 38.62 977 ASN A CA 1
ATOM 7726 C C . ASN A 1 977 ? -55.081 -14.790 0.201 1.00 38.62 977 ASN A C 1
ATOM 7728 O O . ASN A 1 977 ? -56.011 -14.416 0.916 1.00 38.62 977 ASN A O 1
ATOM 7732 N N . SER A 1 978 ? -55.243 -15.818 -0.642 1.00 34.28 978 SER A N 1
ATOM 7733 C CA . SER A 1 978 ? -56.464 -16.641 -0.663 1.00 34.28 978 SER A CA 1
ATOM 7734 C C . SER A 1 978 ? -56.189 -18.091 -0.253 1.00 34.28 978 SER A C 1
ATOM 7736 O O . SER A 1 978 ? -55.907 -18.955 -1.079 1.00 34.28 978 SER A O 1
ATOM 7738 N N . GLY A 1 979 ? -56.301 -18.358 1.052 1.00 29.06 979 GLY A N 1
ATOM 7739 C CA . GLY A 1 979 ? -56.286 -19.696 1.649 1.00 29.06 979 GLY A CA 1
ATOM 7740 C C . GLY A 1 979 ? -57.129 -19.721 2.926 1.00 29.06 979 GLY A C 1
ATOM 7741 O O . GLY A 1 979 ? -56.741 -19.188 3.955 1.00 29.06 979 GLY A O 1
ATOM 7742 N N . ASN A 1 980 ? -58.327 -20.291 2.830 1.00 27.91 980 ASN A N 1
ATOM 7743 C CA . ASN A 1 980 ? -59.411 -20.255 3.812 1.00 27.91 980 ASN A CA 1
ATOM 7744 C C . ASN A 1 980 ? -59.240 -21.277 4.959 1.00 27.91 980 ASN A C 1
ATOM 7746 O O . ASN A 1 980 ? -59.230 -22.475 4.682 1.00 27.91 980 ASN A O 1
ATOM 7750 N N . SER A 1 981 ? -59.274 -20.836 6.227 1.00 29.16 981 SER A N 1
ATOM 7751 C CA . SER A 1 981 ? -59.871 -21.613 7.333 1.00 29.16 981 SER A CA 1
ATOM 7752 C C . SER A 1 981 ? -60.217 -20.759 8.569 1.00 29.16 981 SER A C 1
ATOM 7754 O O . SER A 1 981 ? -59.346 -20.432 9.364 1.00 29.16 981 SER A O 1
ATOM 7756 N N . GLY A 1 982 ? -61.517 -20.485 8.746 1.00 26.86 982 GLY A N 1
ATOM 7757 C CA . GLY A 1 982 ? -62.219 -20.463 10.043 1.00 26.86 982 GLY A CA 1
ATOM 7758 C C . GLY A 1 982 ? -61.947 -19.314 11.023 1.00 26.86 982 GLY A C 1
ATOM 7759 O O . GLY A 1 982 ? -61.041 -19.390 11.843 1.00 26.86 982 GLY A O 1
ATOM 7760 N N . SER A 1 983 ? -62.838 -18.319 11.050 1.00 29.30 983 SER A N 1
ATOM 7761 C CA . SER A 1 983 ? -62.958 -17.376 12.170 1.00 29.30 983 SER A CA 1
ATOM 7762 C C . SER A 1 983 ? -63.541 -18.038 13.432 1.00 29.30 983 SER A C 1
ATOM 7764 O O . SER A 1 983 ? -64.346 -18.971 13.346 1.00 29.30 983 SER A O 1
ATOM 7766 N N . PRO A 1 984 ? -63.224 -17.481 14.613 1.00 29.06 984 PRO A N 1
ATOM 7767 C CA . PRO A 1 984 ? -64.295 -16.910 15.421 1.00 29.06 984 PRO A CA 1
ATOM 7768 C C . PRO A 1 984 ? -64.086 -15.415 15.718 1.00 29.06 984 PRO A C 1
ATOM 7770 O O . PRO A 1 984 ? -62.977 -14.920 15.886 1.00 29.06 984 PRO A O 1
ATOM 7773 N N . GLN A 1 985 ? -65.223 -14.719 15.743 1.00 32.16 985 GLN A N 1
ATOM 7774 C CA . GLN A 1 985 ? -65.466 -13.314 16.104 1.00 32.16 985 GLN A CA 1
ATOM 7775 C C . GLN A 1 985 ? -65.058 -13.043 17.582 1.00 32.16 985 GLN A C 1
ATOM 7777 O O . GLN A 1 985 ? -64.969 -13.995 18.347 1.00 32.16 985 GLN A O 1
ATOM 7782 N N . THR A 1 986 ? -64.801 -11.834 18.108 1.00 29.42 986 THR A N 1
ATOM 7783 C CA . THR A 1 986 ? -65.530 -10.542 18.073 1.00 29.42 986 THR A CA 1
ATOM 7784 C C . THR A 1 986 ? -64.706 -9.421 18.750 1.00 29.42 986 THR A C 1
ATOM 7786 O O . THR A 1 986 ? -64.085 -9.700 19.771 1.00 29.42 986 THR A O 1
ATOM 7789 N N . GLY A 1 987 ? -64.900 -8.161 18.316 1.00 26.50 987 GLY A N 1
ATOM 7790 C CA . GLY A 1 987 ? -64.817 -6.925 19.135 1.00 26.50 987 GLY A CA 1
ATOM 7791 C C . GLY A 1 987 ? -63.413 -6.306 19.256 1.00 26.50 987 GLY A C 1
ATOM 7792 O O . GLY A 1 987 ? -62.479 -7.004 19.592 1.00 26.50 987 GLY A O 1
ATOM 7793 N N . ASP A 1 988 ? -63.153 -5.022 19.016 1.00 29.02 988 ASP A N 1
ATOM 7794 C CA . ASP A 1 988 ? -64.008 -3.846 19.131 1.00 29.02 988 ASP A CA 1
ATOM 7795 C C . ASP A 1 988 ? -63.544 -2.738 18.164 1.00 29.02 988 ASP A C 1
ATOM 7797 O O . ASP A 1 988 ? -62.362 -2.567 17.872 1.00 29.02 988 ASP A O 1
ATOM 7801 N N . ASN A 1 989 ? -64.517 -1.980 17.668 1.00 39.97 989 ASN A N 1
ATOM 7802 C CA . ASN A 1 989 ? -64.351 -0.828 16.793 1.00 39.97 989 ASN A CA 1
ATOM 7803 C C . ASN A 1 989 ? -64.092 0.400 17.674 1.00 39.97 989 ASN A C 1
ATOM 7805 O O . ASN A 1 989 ? -65.043 0.907 18.267 1.00 39.97 989 ASN A O 1
ATOM 7809 N N . ARG A 1 990 ? -62.855 0.914 17.735 1.00 33.41 990 ARG A N 1
ATOM 7810 C CA . ARG A 1 990 ? -62.537 2.304 18.134 1.00 33.41 990 ARG A CA 1
ATOM 7811 C C . ARG A 1 990 ? -61.051 2.597 17.903 1.00 33.41 990 ARG A C 1
ATOM 7813 O O . ARG A 1 990 ? -60.231 2.163 18.696 1.00 33.41 990 ARG A O 1
ATOM 7820 N N . ASN A 1 991 ? -60.746 3.315 16.812 1.00 35.66 991 ASN A N 1
ATOM 7821 C CA . ASN A 1 991 ? -59.682 4.344 16.680 1.00 35.66 991 ASN A CA 1
ATOM 7822 C C . ASN A 1 991 ? -59.213 4.617 15.231 1.00 35.66 991 ASN A C 1
ATOM 7824 O O . ASN A 1 991 ? -58.297 5.404 15.024 1.00 35.66 991 ASN A O 1
ATOM 7828 N N . ILE A 1 992 ? -59.893 4.094 14.204 1.00 37.28 992 ILE A N 1
ATOM 7829 C CA . ILE A 1 992 ? -59.566 4.395 12.788 1.00 37.28 992 ILE A CA 1
ATOM 7830 C C . ILE A 1 992 ? -59.968 5.831 12.366 1.00 37.28 992 ILE A C 1
ATOM 7832 O O . ILE A 1 992 ? -59.574 6.312 11.308 1.00 37.28 992 ILE A O 1
ATOM 7836 N N . MET A 1 993 ? -60.689 6.583 13.207 1.00 30.05 993 MET A N 1
ATOM 7837 C CA . MET A 1 993 ? -61.136 7.945 12.870 1.00 30.05 993 MET A CA 1
ATOM 7838 C C . MET A 1 993 ? -60.206 9.084 13.333 1.00 30.05 993 MET A C 1
ATOM 7840 O O . MET A 1 993 ? -60.503 10.238 13.039 1.00 30.05 993 MET A O 1
ATOM 7844 N N . LEU A 1 994 ? -59.099 8.793 14.030 1.00 32.53 994 LEU A N 1
ATOM 7845 C CA . LEU A 1 994 ? -58.159 9.821 14.519 1.00 32.53 994 LEU A CA 1
ATOM 7846 C C . LEU A 1 994 ? -56.945 10.035 13.599 1.00 32.53 994 LEU A C 1
ATOM 7848 O O . LEU A 1 994 ? -56.478 11.162 13.472 1.00 32.53 994 LEU A O 1
ATOM 7852 N N . TRP A 1 995 ? -56.497 9.008 12.873 1.00 31.88 995 TRP A N 1
ATOM 7853 C CA . TRP A 1 995 ? -55.314 9.113 12.005 1.00 31.88 995 TRP A CA 1
ATOM 7854 C C . TRP A 1 995 ? -55.618 9.648 10.597 1.00 31.88 995 TRP A C 1
ATOM 7856 O O . TRP A 1 995 ? -54.791 10.341 10.008 1.00 31.88 995 TRP A O 1
ATOM 7866 N N . PHE A 1 996 ? -56.848 9.473 10.097 1.00 30.98 996 PHE A N 1
ATOM 7867 C CA . PHE A 1 996 ? -57.269 10.051 8.811 1.00 30.98 996 PHE A CA 1
ATOM 7868 C C . PHE A 1 996 ? -57.445 11.583 8.832 1.00 30.98 996 PHE A C 1
ATOM 7870 O O . PHE A 1 996 ? -57.514 12.193 7.767 1.00 30.98 996 PHE A O 1
ATOM 7877 N N . MET A 1 997 ? -57.489 12.226 10.009 1.00 32.09 997 MET A N 1
ATOM 7878 C CA . MET A 1 997 ? -57.536 13.696 10.119 1.00 32.09 997 MET A CA 1
ATOM 7879 C C . MET A 1 997 ? -56.170 14.363 10.335 1.00 32.09 997 MET A C 1
ATOM 7881 O O . MET A 1 997 ? -56.079 15.574 10.153 1.00 32.09 997 MET A O 1
ATOM 7885 N N . LEU A 1 998 ? -55.106 13.617 10.656 1.00 31.98 998 LEU A N 1
ATOM 7886 C CA . LEU A 1 998 ? -53.756 14.183 10.818 1.00 31.98 998 LEU A CA 1
ATOM 7887 C C . LEU A 1 998 ? -52.932 14.159 9.519 1.00 31.98 998 LEU A C 1
ATOM 7889 O O . LEU A 1 998 ? -52.112 15.047 9.313 1.00 31.98 998 LEU A O 1
ATOM 7893 N N . ALA A 1 999 ? -53.238 13.259 8.578 1.00 32.28 999 ALA A N 1
ATOM 7894 C CA . ALA A 1 999 ? -52.605 13.234 7.250 1.00 32.28 999 ALA A CA 1
ATOM 7895 C C . ALA A 1 999 ? -53.151 14.293 6.259 1.00 32.28 999 ALA A C 1
ATOM 7897 O O . ALA A 1 999 ? -52.579 14.503 5.194 1.00 32.28 999 ALA A O 1
ATOM 7898 N N . LEU A 1 1000 ? -54.241 14.997 6.599 1.00 31.66 1000 LEU A N 1
ATOM 7899 C CA . LEU A 1 1000 ? -54.836 16.056 5.763 1.00 31.66 1000 LEU A CA 1
ATOM 7900 C C . LEU A 1 1000 ? -54.436 17.484 6.182 1.00 31.66 1000 LEU A C 1
ATOM 7902 O O . LEU A 1 1000 ? -54.938 18.447 5.605 1.00 31.66 1000 LEU A O 1
ATOM 7906 N N . ALA A 1 1001 ? -53.518 17.640 7.145 1.00 33.12 1001 ALA A N 1
ATOM 7907 C CA . ALA A 1 1001 ? -53.080 18.949 7.643 1.00 33.12 1001 ALA A CA 1
ATOM 7908 C C . ALA A 1 1001 ? -51.672 19.395 7.186 1.00 33.12 1001 ALA A C 1
ATOM 7910 O O . ALA A 1 1001 ? -51.355 20.571 7.342 1.00 33.12 1001 ALA A O 1
ATOM 7911 N N . SER A 1 1002 ? -50.847 18.539 6.570 1.00 34.09 1002 SER A N 1
ATOM 7912 C CA . SER A 1 1002 ? -49.487 18.916 6.118 1.00 34.09 1002 SER A CA 1
ATOM 7913 C C . SER A 1 1002 ? -49.320 19.070 4.597 1.00 34.09 1002 SER A C 1
ATOM 7915 O O . SER A 1 1002 ? -48.350 19.676 4.155 1.00 34.09 1002 SER A O 1
ATOM 7917 N N . ALA A 1 1003 ? -50.295 18.663 3.775 1.00 30.39 1003 ALA A N 1
ATOM 7918 C CA . ALA A 1 1003 ? -50.247 18.837 2.312 1.00 30.39 1003 ALA A CA 1
ATOM 7919 C C . ALA A 1 1003 ? -50.776 20.207 1.810 1.00 30.39 1003 ALA A C 1
ATOM 7921 O O . ALA A 1 1003 ? -50.968 20.411 0.613 1.00 30.39 1003 ALA A O 1
ATOM 7922 N N . GLY A 1 1004 ? -51.039 21.158 2.716 1.00 33.03 1004 GLY A N 1
ATOM 7923 C CA . GLY A 1 1004 ? -51.725 22.422 2.414 1.00 33.03 1004 GLY A CA 1
ATOM 7924 C C . GLY A 1 1004 ? -50.869 23.694 2.383 1.00 33.03 1004 GLY A C 1
ATOM 7925 O O . GLY A 1 1004 ? -51.444 24.767 2.211 1.00 33.03 1004 GLY A O 1
ATOM 7926 N N . MET A 1 1005 ? -49.539 23.634 2.561 1.00 30.47 1005 MET A N 1
ATOM 7927 C CA . MET A 1 1005 ? -48.730 24.858 2.739 1.00 30.47 1005 MET A CA 1
ATOM 7928 C C . MET A 1 1005 ? -47.420 24.970 1.935 1.00 30.47 1005 MET A C 1
ATOM 7930 O O . MET A 1 1005 ? -46.580 25.789 2.285 1.00 30.47 1005 MET A O 1
ATOM 7934 N N . ILE A 1 1006 ? -47.259 24.254 0.812 1.00 34.00 1006 ILE A N 1
ATOM 7935 C CA . ILE A 1 1006 ? -46.173 24.516 -0.166 1.00 34.00 1006 ILE A CA 1
ATOM 7936 C C . ILE A 1 1006 ? -46.716 24.470 -1.610 1.00 34.00 1006 ILE A C 1
ATOM 7938 O O . ILE A 1 1006 ? -46.264 23.723 -2.467 1.00 34.00 1006 ILE A O 1
ATOM 7942 N N . CYS A 1 1007 ? -47.749 25.267 -1.896 1.00 29.33 1007 CYS A N 1
ATOM 7943 C CA . CYS A 1 1007 ? -48.192 25.544 -3.276 1.00 29.33 1007 CYS A CA 1
ATOM 7944 C C . CYS A 1 1007 ? -48.592 27.014 -3.491 1.00 29.33 1007 CYS A C 1
ATOM 7946 O O . CYS A 1 1007 ? -49.345 27.341 -4.406 1.00 29.33 1007 CYS A O 1
ATOM 7948 N N . VAL A 1 1008 ? -48.075 27.929 -2.663 1.00 29.48 1008 VAL A N 1
ATOM 7949 C CA . VAL A 1 1008 ? -48.249 29.378 -2.849 1.00 29.48 1008 VAL A CA 1
ATOM 7950 C C . VAL A 1 1008 ? -46.943 30.107 -2.531 1.00 29.48 1008 VAL A C 1
ATOM 7952 O O . VAL A 1 1008 ? -46.896 30.896 -1.601 1.00 29.48 1008 VAL A O 1
ATOM 7955 N N . LEU A 1 1009 ? -45.871 29.861 -3.290 1.00 28.91 1009 LEU A N 1
ATOM 7956 C CA . LEU A 1 1009 ? -44.744 30.809 -3.368 1.00 28.91 1009 LEU A CA 1
ATOM 7957 C C . LEU A 1 1009 ? -44.020 30.837 -4.726 1.00 28.91 1009 LEU A C 1
ATOM 7959 O O . LEU A 1 1009 ? -42.892 31.304 -4.821 1.00 28.91 1009 LEU A O 1
ATOM 7963 N N . THR A 1 1010 ? -44.681 30.455 -5.820 1.00 30.31 1010 THR A N 1
ATOM 7964 C CA . THR A 1 1010 ? -44.140 30.679 -7.171 1.00 30.31 1010 THR A CA 1
ATOM 7965 C C . THR A 1 1010 ? -45.247 31.036 -8.162 1.00 30.31 1010 THR A C 1
ATOM 7967 O O . THR A 1 1010 ? -45.685 30.186 -8.917 1.00 30.31 1010 THR A O 1
ATOM 7970 N N . PHE A 1 1011 ? -45.722 32.295 -8.166 1.00 27.92 1011 PHE A N 1
ATOM 7971 C CA . PHE A 1 1011 ? -46.026 33.063 -9.400 1.00 27.92 1011 PHE A CA 1
ATOM 7972 C C . PHE A 1 1011 ? -46.512 34.511 -9.128 1.00 27.92 1011 PHE A C 1
ATOM 7974 O O . PHE A 1 1011 ? -47.666 34.861 -9.342 1.00 27.92 1011 PHE A O 1
ATOM 7981 N N . THR A 1 1012 ? -45.596 35.407 -8.750 1.00 28.59 1012 THR A N 1
ATOM 7982 C CA . THR A 1 1012 ? -45.603 36.839 -9.139 1.00 28.59 1012 THR A CA 1
ATOM 7983 C C . THR A 1 1012 ? -44.139 37.284 -9.122 1.00 28.59 1012 THR A C 1
ATOM 7985 O O . THR A 1 1012 ? -43.551 37.365 -8.055 1.00 28.59 1012 THR A O 1
ATOM 7988 N N . ARG A 1 1013 ? -43.434 37.489 -10.237 1.00 25.66 1013 ARG A N 1
ATOM 7989 C CA . ARG A 1 1013 ? -43.596 38.603 -11.180 1.00 25.66 1013 ARG A CA 1
ATOM 7990 C C . ARG A 1 1013 ? -42.757 38.317 -12.433 1.00 25.66 1013 ARG A C 1
ATOM 7992 O O . ARG A 1 1013 ? -41.571 38.028 -12.333 1.00 25.66 1013 ARG A O 1
ATOM 7999 N N . LYS A 1 1014 ? -43.352 38.493 -13.614 1.00 29.41 1014 LYS A N 1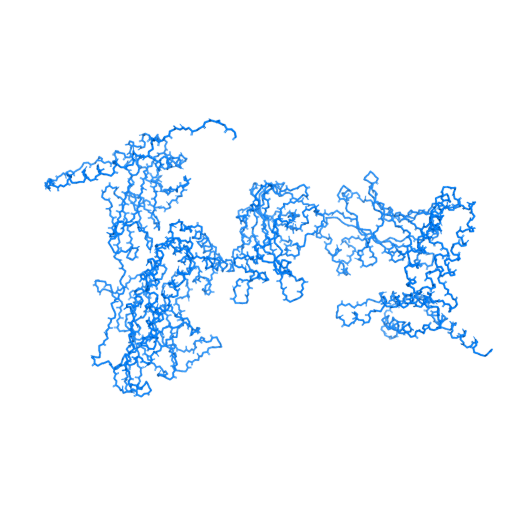
ATOM 8000 C CA . LYS A 1 1014 ? -42.655 38.540 -14.907 1.00 29.41 1014 LYS A CA 1
ATOM 8001 C C . LYS A 1 1014 ? -42.470 40.011 -15.320 1.00 29.41 1014 LYS A C 1
ATOM 8003 O O . LYS A 1 1014 ? -43.450 40.747 -15.353 1.00 29.41 1014 LYS A O 1
ATOM 8008 N N . ARG A 1 1015 ? -41.231 40.368 -15.689 1.00 27.50 1015 ARG A N 1
ATOM 8009 C CA . ARG A 1 1015 ? -40.777 41.446 -16.605 1.00 27.50 1015 ARG A CA 1
ATOM 8010 C C . ARG A 1 1015 ? -41.074 42.932 -16.310 1.00 27.50 1015 ARG A C 1
ATOM 8012 O O . ARG A 1 1015 ? -42.196 43.397 -16.466 1.00 27.50 1015 ARG A O 1
ATOM 8019 N N . ARG A 1 1016 ? -39.987 43.698 -16.152 1.00 27.39 1016 ARG A N 1
ATOM 8020 C CA . ARG A 1 1016 ? -39.536 44.867 -16.960 1.00 27.39 1016 ARG A CA 1
ATOM 8021 C C . ARG A 1 1016 ? -38.006 44.892 -16.781 1.00 27.39 1016 ARG A C 1
ATOM 8023 O O . ARG A 1 1016 ? -37.561 44.646 -15.673 1.00 27.39 1016 ARG A O 1
ATOM 8030 N N . VAL A 1 1017 ? -37.165 44.990 -17.806 1.00 28.39 1017 VAL A N 1
ATOM 8031 C CA . VAL A 1 1017 ? -36.893 46.183 -18.623 1.00 28.39 1017 VAL A CA 1
ATOM 8032 C C . VAL A 1 1017 ? -36.282 45.741 -19.964 1.00 28.39 1017 VAL A C 1
ATOM 8034 O O . VAL A 1 1017 ? -35.499 44.794 -20.000 1.00 28.39 1017 VAL A O 1
ATOM 8037 N N . SER A 1 1018 ? -36.636 46.432 -21.048 1.00 34.03 1018 SER A N 1
ATOM 8038 C CA . SER A 1 1018 ? -35.816 46.540 -22.257 1.00 34.03 1018 SER A CA 1
ATOM 8039 C C . SER A 1 1018 ? -35.418 48.004 -22.452 1.00 34.03 1018 SER A C 1
ATOM 8041 O O . SER A 1 1018 ? -36.261 48.876 -22.250 1.00 34.03 1018 SER A O 1
ATOM 8043 N N . GLU A 1 1019 ? -34.179 48.187 -22.917 1.00 30.86 1019 GLU A N 1
ATOM 8044 C CA . GLU A 1 1019 ? -33.590 49.350 -23.607 1.00 30.86 1019 GLU A CA 1
ATOM 8045 C C . GLU A 1 1019 ? -33.265 50.629 -22.815 1.00 30.86 1019 GLU A C 1
ATOM 8047 O O . GLU A 1 1019 ? -34.133 51.243 -22.199 1.00 30.86 1019 GLU A O 1
ATOM 8052 N N . GLY A 1 1020 ? -32.014 51.085 -22.984 1.00 31.97 1020 GLY A N 1
ATOM 8053 C CA . GLY A 1 1020 ? -31.649 52.504 -22.943 1.00 31.97 1020 GLY A CA 1
ATOM 8054 C C . GLY A 1 1020 ? -30.322 52.829 -22.252 1.00 31.97 1020 GLY A C 1
ATOM 8055 O O . GLY A 1 1020 ? -30.333 52.986 -21.038 1.00 31.97 1020 GLY A O 1
ATOM 8056 N N . GLU A 1 1021 ? -29.283 53.025 -23.080 1.00 32.00 1021 GLU A N 1
ATOM 8057 C CA . GLU A 1 1021 ? -27.949 53.640 -22.839 1.00 32.00 1021 GLU A CA 1
ATOM 8058 C C . GLU A 1 1021 ? -26.878 52.877 -22.043 1.00 32.00 1021 GLU A C 1
ATOM 8060 O O . GLU A 1 1021 ? -27.076 52.556 -20.852 1.00 32.00 1021 GLU A O 1
#

Nearest PDB structures (foldseek):
  4h8q-assembly1_A  TM=7.134E-01  e=4.285E-05  Bacillus anthracis
  4nla-assembly1_A  TM=6.996E-01  e=1.023E-04  Listeria monocytogenes
  6tb2-assembly1_E  TM=2.564E-01  e=7.483E-08  Staphylococcus aureus
  5vmm-assembly1_E  TM=2.548E-01  e=4.048E-08  Staphylococcus aureus
  2o6p-assembly1_A  TM=6.784E-01  e=3.505E-03  Staphylococcus aureus subsp. aureus N315